Protein AF-A0A1E3QNK8-F1 (afdb_monomer)

Nearest PDB structures (foldseek):
  2omu-assembly1_A  TM=6.825E-01  e=1.154E-07  Listeria monocytogenes EGD-e
  6mky-assembly1_A  TM=7.540E-01  e=2.373E-06  Homo sapiens
  6obn-assembly2_D  TM=7.523E-01  e=6.312E-06  Homo sapiens
  6hkw-assembly5_E  TM=6.458E-01  e=6.598E-06  Homo sapiens
  2wqu-assembly1_A  TM=4.444E-01  e=2.356E-02  Listeria monocytogenes EGD-e

Mean predicted aligned error: 13.25 Å

Sequence (771 aa):
MDSNAIFLTWDTLPLEIVDMIFSHLLLPLVGVLMKSENFTLAFVARRRYYSNIELNFCDSLGSSVHRMDDNSLHMEPSEFEALASSDLLDQLRIEKLSIYVQKEIKDYRFPHEEALNKISSIVTDVSLTFAIYGYNSMFDWACLPSSPLVQRCIQEISVQCGPIDPNIPPLPNLRKLDIKGDYSYTTNIDTLPVRFPLNLQEFVLRDSHGLLSVFANLPSTLQRFEIVKARYFSIDDFIKLKLPNLKYLLLREILSMTEINELFDLPSLLENLELWWIDPYWELDQPWELDFDSFERRQLPLALQKLSITNCPLNKFRVDIFPDCFKELIINTTELTSSEIRMLEFPPSLVSLLVAHAYLSSLDFVNSLPGSLKSLNLSKNDFGFLKETDEDADTARSYQINFPESLQKLNLEENGGLFTLYSLENFIFPLSLTDLNLSGTNFRSIKKLNLPLLQILNLLSNNLISVEELDIPPSLTYLNLSRNKLQKFSKTLPDSVEFMSLEHNQLSELMDFHIPVNCTELTLSHNPLHRIQFTNADNPGLKLQDLNLDKISVTTLSDISPLPQYLTRLTISGPGVSSLSGIQLPVGLNHLKATYSKITSLENVEFPPHLETLDLQYNQISSLANVHFPKNLLSLELDDNRITSIDAIQLPLKLKLLNLRKNAISAINELQLPDSLERLYLNNQEHEHLLNLLAGLTKLPSKLHILDLCHNGLSEQAIQHLDFPASLKRLHVHNNKFENYRKWWIETELTCPWISYFESHMCRSHYDRYH

Radius of gyration: 33.25 Å; Cα contacts (8 Å, |Δi|>4): 1944; chains: 1; bounding box: 74×73×79 Å

InterPro domains:
  IPR001611 Leucine-rich repeat [PF00560] (475-497)
  IPR001611 Leucine-rich repeat [PS51450] (610-631)
  IPR001611 Leucine-rich repeat [PS51450] (632-653)
  IPR032675 Leucine-rich repeat domain superfamily [G3DSA:3.80.10.10] (149-389)
  IPR032675 Leucine-rich repeat domain superfamily [G3DSA:3.80.10.10] (390-561)
  IPR032675 Leucine-rich repeat domain superfamily [G3DSA:3.80.10.10] (564-752)
  IPR050333 Small Leucine-Rich Proteoglycans [PTHR45712] (430-687)

Structure (mmCIF, N/CA/C/O backbone):
data_AF-A0A1E3QNK8-F1
#
_entry.id   AF-A0A1E3QNK8-F1
#
loop_
_atom_site.group_PDB
_atom_site.id
_atom_site.type_symbol
_atom_site.label_atom_id
_atom_site.label_alt_id
_atom_site.label_comp_id
_atom_site.label_asym_id
_atom_site.label_entity_id
_atom_site.label_seq_id
_atom_site.pdbx_PDB_ins_code
_atom_site.Cartn_x
_atom_site.Cartn_y
_atom_site.Cartn_z
_atom_site.occupancy
_atom_site.B_iso_or_equiv
_atom_site.auth_seq_id
_atom_site.auth_comp_id
_atom_site.auth_asym_id
_atom_site.auth_atom_id
_atom_site.pdbx_PDB_model_num
ATOM 1 N N . MET A 1 1 ? -25.341 -25.778 -31.516 1.00 38.66 1 MET A N 1
ATOM 2 C CA . MET A 1 1 ? -26.336 -26.140 -30.493 1.00 38.66 1 MET A CA 1
ATOM 3 C C . MET A 1 1 ? -25.565 -26.572 -29.264 1.00 38.66 1 MET A C 1
ATOM 5 O O . MET A 1 1 ? -25.165 -27.722 -29.202 1.00 38.66 1 MET A O 1
ATOM 9 N N . ASP A 1 2 ? -25.325 -25.631 -28.354 1.00 28.08 2 ASP A N 1
ATOM 10 C CA . ASP A 1 2 ? -25.236 -25.913 -26.922 1.00 28.08 2 ASP A CA 1
ATOM 11 C C . ASP A 1 2 ? -26.479 -25.256 -26.322 1.00 28.08 2 ASP A C 1
ATOM 13 O O . ASP A 1 2 ? -26.609 -24.034 -26.250 1.00 28.08 2 ASP A O 1
ATOM 17 N N . SER A 1 3 ? -27.484 -26.082 -26.062 1.00 38.06 3 SER A N 1
ATOM 18 C CA . SER A 1 3 ? -28.796 -25.691 -25.566 1.00 38.06 3 SER A CA 1
ATOM 19 C C . SER A 1 3 ? -28.766 -25.703 -24.043 1.00 38.06 3 SER A C 1
ATOM 21 O O . SER A 1 3 ? -29.151 -26.705 -23.452 1.00 38.06 3 SER A O 1
ATOM 23 N N . ASN A 1 4 ? -28.235 -24.636 -23.437 1.00 37.94 4 ASN A N 1
ATOM 24 C CA . ASN A 1 4 ? -28.520 -24.223 -22.049 1.00 37.94 4 ASN A CA 1
ATOM 25 C C . ASN A 1 4 ? -27.957 -22.836 -21.672 1.00 37.94 4 ASN A C 1
ATOM 27 O O . ASN A 1 4 ? -27.926 -22.482 -20.496 1.00 37.94 4 ASN A O 1
ATOM 31 N N . ALA A 1 5 ? -27.569 -21.999 -22.639 1.00 34.22 5 ALA A N 1
ATOM 32 C CA . ALA A 1 5 ? -27.451 -20.570 -22.374 1.00 34.22 5 ALA A CA 1
ATOM 33 C C . ALA A 1 5 ? -28.867 -19.978 -22.376 1.00 34.22 5 ALA A C 1
ATOM 35 O O . ALA A 1 5 ? -29.436 -19.712 -23.436 1.00 34.22 5 ALA A O 1
ATOM 36 N N . ILE A 1 6 ? -29.464 -19.810 -21.194 1.00 34.41 6 ILE A N 1
ATOM 37 C CA . ILE A 1 6 ? -30.585 -18.881 -21.042 1.00 34.41 6 ILE A CA 1
ATOM 38 C C . ILE A 1 6 ? -30.008 -17.517 -21.425 1.00 34.41 6 ILE A C 1
ATOM 40 O O . ILE A 1 6 ? -29.250 -16.926 -20.658 1.00 34.41 6 ILE A O 1
ATOM 44 N N . PHE A 1 7 ? -30.306 -17.040 -22.634 1.00 39.38 7 PHE A N 1
ATOM 45 C CA . PHE A 1 7 ? -30.129 -15.634 -22.967 1.00 39.38 7 PHE A CA 1
ATOM 46 C C . PHE A 1 7 ? -31.092 -14.869 -22.062 1.00 39.38 7 PHE A C 1
ATOM 48 O O . PHE A 1 7 ? -32.261 -14.693 -22.397 1.00 39.38 7 PHE A O 1
ATOM 55 N N . LEU A 1 8 ? -30.620 -14.481 -20.877 1.00 45.28 8 LEU A N 1
ATOM 56 C CA . LEU A 1 8 ? -31.274 -13.477 -20.052 1.00 45.28 8 LEU A CA 1
ATOM 57 C C . LEU A 1 8 ? -31.217 -12.180 -20.856 1.00 45.28 8 LEU A C 1
ATOM 59 O O . LEU A 1 8 ? -30.253 -11.423 -20.795 1.00 45.28 8 LEU A O 1
ATOM 63 N N . THR A 1 9 ? -32.225 -11.959 -21.692 1.00 57.12 9 THR A N 1
ATOM 64 C CA . THR A 1 9 ? -32.463 -10.644 -22.272 1.00 57.12 9 THR A CA 1
ATOM 65 C C . THR A 1 9 ? -32.753 -9.708 -21.106 1.00 57.12 9 THR A C 1
ATOM 67 O O . THR A 1 9 ? -33.570 -10.053 -20.254 1.00 57.12 9 THR A O 1
ATOM 70 N N . TRP A 1 10 ? -32.095 -8.551 -21.039 1.00 61.41 10 TRP A N 1
ATOM 71 C CA . TRP A 1 10 ? -32.248 -7.573 -19.950 1.00 61.41 10 TRP A CA 1
ATOM 72 C C . TRP A 1 10 ? -33.714 -7.236 -19.622 1.00 61.41 10 TRP A C 1
ATOM 74 O O . TRP A 1 10 ? -34.034 -6.971 -18.471 1.00 61.41 10 TRP A O 1
ATOM 84 N N . ASP A 1 11 ? -34.613 -7.370 -20.600 1.00 62.53 11 ASP A N 1
ATOM 85 C CA . ASP A 1 11 ? -36.068 -7.199 -20.461 1.00 62.53 11 ASP A CA 1
ATOM 86 C C . ASP A 1 11 ? -36.773 -8.273 -19.608 1.00 62.53 11 ASP A C 1
ATOM 88 O O . ASP A 1 11 ? -37.956 -8.146 -19.306 1.00 62.53 11 ASP A O 1
ATOM 92 N N . THR A 1 12 ? -36.075 -9.350 -19.238 1.00 68.25 12 THR A N 1
ATOM 93 C CA . THR A 1 12 ? -36.604 -10.449 -18.405 1.00 68.25 12 THR A CA 1
ATOM 94 C C . THR A 1 12 ? -36.159 -10.369 -16.946 1.00 68.25 12 THR A C 1
ATOM 96 O O . THR A 1 12 ? -36.681 -11.109 -16.112 1.00 68.25 12 THR A O 1
ATOM 99 N N . LEU A 1 13 ? -35.215 -9.478 -16.623 1.00 74.50 13 LEU A N 1
ATOM 100 C CA . LEU A 1 13 ? -34.742 -9.268 -15.259 1.00 74.50 13 LEU A CA 1
ATOM 101 C C . LEU A 1 13 ? -35.636 -8.243 -14.536 1.00 74.50 13 LEU A C 1
ATOM 103 O O . LEU A 1 13 ? -35.964 -7.208 -15.118 1.00 74.50 13 LEU A O 1
ATOM 107 N N . PRO A 1 14 ? -36.009 -8.482 -13.264 1.00 82.06 14 PRO A N 1
ATOM 108 C CA . PRO A 1 14 ? -36.630 -7.464 -12.423 1.00 82.06 14 PRO A CA 1
ATOM 109 C C . PRO A 1 14 ? -35.771 -6.198 -12.348 1.00 82.06 14 PRO A C 1
ATOM 111 O O . PRO A 1 14 ? -34.542 -6.283 -12.271 1.00 82.06 14 PRO A O 1
ATOM 114 N N . LEU A 1 15 ? -36.421 -5.031 -12.314 1.00 78.25 15 LEU A N 1
ATOM 115 C CA . LEU A 1 15 ? -35.745 -3.729 -12.286 1.00 78.25 15 LEU A CA 1
ATOM 116 C C . LEU A 1 15 ? -34.765 -3.611 -11.107 1.00 78.25 15 LEU A C 1
ATOM 118 O O . LEU A 1 15 ? -33.695 -3.039 -11.275 1.00 78.25 15 LEU A O 1
ATOM 122 N N . GLU A 1 16 ? -35.073 -4.224 -9.958 1.00 79.88 16 GLU A N 1
ATOM 123 C CA . GLU A 1 16 ? -34.180 -4.224 -8.790 1.00 79.88 16 GLU A CA 1
ATOM 124 C C . GLU A 1 16 ? -32.847 -4.941 -9.060 1.00 79.88 16 GLU A C 1
ATOM 126 O O . GLU A 1 16 ? -31.801 -4.509 -8.579 1.00 79.88 16 GLU A O 1
ATOM 131 N N . ILE A 1 17 ? -32.859 -6.019 -9.856 1.00 80.75 17 ILE A N 1
ATOM 132 C CA . ILE A 1 17 ? -31.638 -6.755 -10.218 1.00 80.75 17 ILE A CA 1
ATOM 133 C C . ILE A 1 17 ? -30.801 -5.928 -11.195 1.00 80.75 17 ILE A C 1
ATOM 135 O O . ILE A 1 17 ? -29.577 -5.885 -11.075 1.00 80.75 17 ILE A O 1
ATOM 139 N N . VAL A 1 18 ? -31.449 -5.242 -12.141 1.00 81.25 18 VAL A N 1
ATOM 140 C CA . VAL A 1 18 ? -30.761 -4.361 -13.094 1.00 81.25 18 VAL A CA 1
ATOM 141 C C . VAL A 1 18 ? -30.141 -3.163 -12.363 1.00 81.25 18 VAL A C 1
ATOM 143 O O . VAL A 1 18 ? -28.961 -2.889 -12.568 1.00 81.25 18 VAL A O 1
ATOM 146 N N . ASP A 1 19 ? -30.875 -2.516 -11.452 1.00 80.31 19 ASP A N 1
ATOM 147 C CA . ASP A 1 19 ? -30.361 -1.427 -10.606 1.00 80.31 19 ASP A CA 1
ATOM 148 C C . ASP A 1 19 ? -29.150 -1.896 -9.767 1.00 80.31 19 ASP A C 1
ATOM 150 O O . ASP A 1 19 ? -28.126 -1.210 -9.714 1.00 80.31 19 ASP A O 1
ATOM 154 N N . MET A 1 20 ? -29.210 -3.101 -9.181 1.00 81.56 20 MET A N 1
ATOM 155 C CA . MET A 1 20 ? -28.094 -3.683 -8.422 1.00 81.56 20 MET A CA 1
ATOM 156 C C . MET A 1 20 ? -26.849 -3.901 -9.295 1.00 81.56 20 MET A C 1
ATOM 158 O O . MET A 1 20 ? -25.750 -3.534 -8.882 1.00 81.56 20 MET A O 1
ATOM 162 N N . ILE A 1 21 ? -27.002 -4.433 -10.513 1.00 83.31 21 ILE A N 1
ATOM 163 C CA . ILE A 1 21 ? -25.878 -4.619 -11.446 1.00 83.31 21 ILE A CA 1
ATOM 164 C C . ILE A 1 21 ? -25.233 -3.268 -11.777 1.00 83.31 21 ILE A C 1
ATOM 166 O O . ILE A 1 21 ? -24.016 -3.128 -11.676 1.00 83.31 21 ILE A O 1
ATOM 170 N N . PHE A 1 22 ? -26.038 -2.258 -12.119 1.00 82.69 22 PHE A N 1
ATOM 171 C CA . PHE A 1 22 ? -25.545 -0.921 -12.458 1.00 82.69 22 PHE A CA 1
ATOM 172 C C . PHE A 1 22 ? -24.879 -0.206 -11.277 1.00 82.69 22 PHE A C 1
ATOM 174 O O . PHE A 1 22 ? -23.957 0.580 -11.494 1.00 82.69 22 PHE A O 1
ATOM 181 N N . SER A 1 23 ? -25.277 -0.502 -10.036 1.00 79.06 23 SER A N 1
ATOM 182 C CA . SER A 1 23 ? -24.622 0.051 -8.844 1.00 79.06 23 SER A CA 1
ATOM 183 C C . SER A 1 23 ? -23.157 -0.390 -8.688 1.00 79.06 23 SER A C 1
ATOM 185 O O . SER A 1 23 ? -22.400 0.268 -7.982 1.00 79.06 23 SER A O 1
ATOM 187 N N . HIS A 1 24 ? -22.747 -1.483 -9.343 1.00 81.62 24 HIS A N 1
ATOM 188 C CA . HIS A 1 24 ? -21.382 -2.025 -9.299 1.00 81.62 24 HIS A CA 1
ATOM 189 C C . HIS A 1 24 ? -20.571 -1.737 -10.576 1.00 81.62 24 HIS A C 1
ATOM 191 O O . HIS A 1 24 ? -19.400 -2.107 -10.656 1.00 81.62 24 HIS A O 1
ATOM 197 N N . LEU A 1 25 ? -21.170 -1.093 -11.586 1.00 82.56 25 LEU A N 1
ATOM 198 C CA . LEU A 1 25 ? -20.467 -0.678 -12.800 1.00 82.56 25 LEU A CA 1
ATOM 199 C C . LEU A 1 25 ? -19.817 0.695 -12.605 1.00 82.56 25 LEU A C 1
ATOM 201 O O . LEU A 1 25 ? -20.421 1.609 -12.042 1.00 82.56 25 LEU A O 1
ATOM 205 N N . LEU A 1 26 ? -18.610 0.856 -13.151 1.00 80.88 26 LEU A N 1
ATOM 206 C CA . LEU A 1 26 ? -17.935 2.151 -13.219 1.00 80.88 26 LEU A CA 1
ATOM 207 C C . LEU A 1 26 ? -18.746 3.124 -14.086 1.00 80.88 26 LEU A C 1
ATOM 209 O O . LEU A 1 26 ? -19.231 2.754 -15.163 1.00 80.88 26 LEU A O 1
ATOM 213 N N . LEU A 1 27 ? -18.845 4.383 -13.652 1.00 80.12 27 LEU A N 1
ATOM 214 C CA . LEU A 1 27 ? -19.625 5.423 -14.329 1.00 80.12 27 LEU A CA 1
ATOM 215 C C . LEU A 1 27 ? -19.279 5.606 -15.828 1.00 80.12 27 LEU A C 1
ATOM 217 O O . LEU A 1 27 ? -20.207 5.771 -16.627 1.00 80.12 27 LEU A O 1
ATOM 221 N N . PRO A 1 28 ? -18.009 5.454 -16.276 1.00 81.12 28 PRO A N 1
ATOM 222 C CA . PRO A 1 28 ? -17.669 5.441 -17.700 1.00 81.12 28 PRO A CA 1
ATOM 223 C C . PRO A 1 28 ? -18.380 4.370 -18.523 1.00 81.12 28 PRO A C 1
ATOM 225 O O . PRO A 1 28 ? -18.840 4.644 -19.634 1.00 81.12 28 PRO A O 1
ATOM 228 N N . LEU A 1 29 ? -18.514 3.160 -17.979 1.00 81.31 29 LEU A N 1
ATOM 229 C CA . LEU A 1 29 ? -19.211 2.068 -18.651 1.00 81.31 29 LEU A CA 1
ATOM 230 C C . LEU A 1 29 ? -20.722 2.323 -18.677 1.00 81.31 29 LEU A C 1
ATOM 232 O O . LEU A 1 29 ? -21.366 2.109 -19.705 1.00 81.31 29 LEU A O 1
ATOM 236 N N . VAL A 1 30 ? -21.276 2.862 -17.587 1.00 83.12 30 VAL A N 1
ATOM 237 C CA . VAL A 1 30 ? -22.681 3.293 -17.516 1.00 83.12 30 VAL A CA 1
ATOM 238 C C . VAL A 1 30 ? -22.991 4.338 -18.596 1.00 83.12 30 VAL A C 1
ATOM 240 O O . VAL A 1 30 ? -24.018 4.238 -19.269 1.00 83.12 30 VAL A O 1
ATOM 243 N N . GLY A 1 31 ? -22.076 5.282 -18.843 1.00 81.75 31 GLY A N 1
ATOM 244 C CA . GLY A 1 31 ? -22.224 6.303 -19.884 1.00 81.75 31 GLY A CA 1
ATOM 245 C C . GLY A 1 31 ? -22.345 5.744 -21.307 1.00 81.75 31 GLY A C 1
ATOM 246 O O . GLY A 1 31 ? -23.097 6.281 -22.123 1.00 81.75 31 GLY A O 1
ATOM 247 N N . VAL A 1 32 ? -21.665 4.632 -21.608 1.00 83.00 32 VAL A N 1
ATOM 248 C CA . VAL A 1 32 ? -21.821 3.916 -22.889 1.00 83.00 32 VAL A CA 1
ATOM 249 C C . VAL A 1 32 ? -23.199 3.259 -22.968 1.00 83.00 32 VAL A C 1
ATOM 251 O O . VAL A 1 32 ? -23.886 3.362 -23.986 1.00 83.00 32 VAL A O 1
ATOM 254 N N . LEU A 1 33 ? -23.629 2.628 -21.875 1.00 83.56 33 LEU A N 1
ATOM 255 C CA . LEU A 1 33 ? -24.891 1.893 -21.786 1.00 83.56 33 LEU A CA 1
ATOM 256 C C . LEU A 1 33 ? -26.132 2.799 -21.867 1.00 83.56 33 LEU A C 1
ATOM 258 O O . LEU A 1 33 ? -27.180 2.348 -22.327 1.00 83.56 33 LEU A O 1
ATOM 262 N N . MET A 1 34 ? -26.017 4.090 -21.539 1.00 80.56 34 MET A N 1
ATOM 263 C CA . MET A 1 34 ? -27.092 5.076 -21.752 1.00 80.56 34 MET A CA 1
ATOM 264 C C . MET A 1 34 ? -27.551 5.199 -23.211 1.00 80.56 34 MET A C 1
ATOM 266 O O . MET A 1 34 ? -28.680 5.628 -23.470 1.00 80.56 34 MET A O 1
ATOM 270 N N . LYS A 1 35 ? -26.671 4.865 -24.163 1.00 81.62 35 LYS A N 1
ATOM 271 C CA . LYS A 1 35 ? -26.938 4.917 -25.608 1.00 81.62 35 LYS A CA 1
ATOM 272 C C . LYS A 1 35 ? -27.494 3.598 -26.156 1.00 81.62 35 LYS A C 1
ATOM 274 O O . LYS A 1 35 ? -27.597 3.447 -27.369 1.00 81.62 35 LYS A O 1
ATOM 279 N N . SER A 1 36 ? -27.817 2.646 -25.281 1.00 82.25 36 SER A N 1
ATOM 280 C CA . SER A 1 36 ? -28.402 1.364 -25.669 1.00 82.25 36 SER A CA 1
ATOM 281 C C . SER A 1 36 ? -29.766 1.537 -26.340 1.00 82.25 36 SER A C 1
ATOM 283 O O . SER A 1 36 ? -30.561 2.393 -25.952 1.00 82.25 36 SER A O 1
ATOM 285 N N . GLU A 1 37 ? -30.058 0.674 -27.312 1.00 82.19 37 GLU A N 1
ATOM 286 C CA . GLU A 1 37 ? -31.383 0.564 -27.936 1.00 82.19 37 GLU A CA 1
ATOM 287 C C . GLU A 1 37 ? -32.411 -0.102 -27.002 1.00 82.19 37 GLU A C 1
ATOM 289 O O . GLU A 1 37 ? -33.618 0.033 -27.203 1.00 82.19 37 GLU A O 1
ATOM 294 N N . ASN A 1 38 ? -31.953 -0.800 -25.954 1.00 83.44 38 ASN A N 1
ATOM 295 C CA . ASN A 1 38 ? -32.830 -1.376 -24.941 1.00 83.44 38 ASN A CA 1
ATOM 296 C C . ASN A 1 38 ? -33.316 -0.282 -23.976 1.00 83.44 38 ASN A C 1
ATOM 298 O O . ASN A 1 38 ? -32.519 0.307 -23.243 1.00 83.44 38 ASN A O 1
ATOM 302 N N . PHE A 1 39 ? -34.632 -0.046 -23.954 1.00 81.50 39 PHE A N 1
ATOM 303 C CA . PHE A 1 39 ? -35.253 1.019 -23.164 1.00 81.50 39 PHE A CA 1
ATOM 304 C C . PHE A 1 39 ? -34.997 0.878 -21.658 1.00 81.50 39 PHE A C 1
ATOM 306 O O . PHE A 1 39 ? -34.586 1.847 -21.024 1.00 81.50 39 PHE A O 1
ATOM 313 N N . THR A 1 40 ? -35.198 -0.316 -21.095 1.00 80.06 40 THR A N 1
ATOM 314 C CA . THR A 1 40 ? -35.004 -0.597 -19.662 1.00 80.06 40 THR A CA 1
ATOM 315 C C . THR A 1 40 ? -33.559 -0.330 -19.251 1.00 80.06 40 THR A C 1
ATOM 317 O O . THR A 1 40 ? -33.297 0.334 -18.250 1.00 80.06 40 THR A O 1
ATOM 320 N N . LEU A 1 41 ? -32.613 -0.788 -20.071 1.00 82.81 41 LEU A N 1
ATOM 321 C CA . LEU A 1 41 ? -31.186 -0.640 -19.822 1.00 82.81 41 LEU A CA 1
ATOM 322 C C . LEU A 1 41 ? -30.729 0.815 -19.953 1.00 82.81 41 LEU A C 1
ATOM 324 O O . LEU A 1 41 ? -30.018 1.314 -19.085 1.00 82.81 41 LEU A O 1
ATOM 328 N N . ALA A 1 42 ? -31.172 1.517 -20.997 1.00 82.62 42 ALA A N 1
ATOM 329 C CA . ALA A 1 42 ? -30.878 2.933 -21.179 1.00 82.62 42 ALA A CA 1
ATOM 330 C C . ALA A 1 42 ? -31.491 3.792 -20.059 1.00 82.62 42 ALA A C 1
ATOM 332 O O . ALA A 1 42 ? -30.870 4.755 -19.614 1.00 82.62 42 ALA A O 1
ATOM 333 N N . PHE A 1 43 ? -32.685 3.438 -19.575 1.00 83.94 43 PHE A N 1
ATOM 334 C CA . PHE A 1 43 ? -33.357 4.119 -18.468 1.00 83.94 43 PHE A CA 1
ATOM 335 C C . PHE A 1 43 ? -32.599 3.964 -17.141 1.00 83.94 43 PHE A C 1
ATOM 337 O O . PHE A 1 43 ? -32.280 4.969 -16.503 1.00 83.94 43 PHE A O 1
ATOM 344 N N . VAL A 1 44 ? -32.245 2.733 -16.749 1.00 84.69 44 VAL A N 1
ATOM 345 C CA . VAL A 1 44 ? -31.455 2.475 -15.529 1.00 84.69 44 VAL A CA 1
ATOM 346 C C . VAL A 1 44 ? -30.069 3.113 -15.627 1.00 84.69 44 VAL A C 1
ATOM 348 O O . VAL A 1 44 ? -29.620 3.769 -14.686 1.00 84.69 44 VAL A O 1
ATOM 351 N N . ALA A 1 45 ? -29.426 3.011 -16.795 1.00 85.56 45 ALA A N 1
ATOM 352 C CA . ALA A 1 45 ? -28.144 3.655 -17.047 1.00 85.56 45 ALA A CA 1
ATOM 353 C C . ALA A 1 45 ? -28.219 5.173 -16.836 1.00 85.56 45 ALA A C 1
ATOM 355 O O . ALA A 1 45 ? -27.363 5.721 -16.153 1.00 85.56 45 ALA A O 1
ATOM 356 N N . ARG A 1 46 ? -29.253 5.855 -17.352 1.00 87.19 46 ARG A N 1
ATOM 357 C CA . ARG A 1 46 ? -29.440 7.305 -17.145 1.00 87.19 46 ARG A CA 1
ATOM 358 C C . ARG A 1 46 ? -29.635 7.655 -15.674 1.00 87.19 46 ARG A C 1
ATOM 360 O O . ARG A 1 46 ? -28.997 8.588 -15.196 1.00 87.19 46 ARG A O 1
ATOM 367 N N . ARG A 1 47 ? -30.463 6.899 -14.943 1.00 85.25 47 ARG A N 1
ATOM 368 C CA . ARG A 1 47 ? -30.675 7.122 -13.501 1.00 85.25 47 ARG A CA 1
ATOM 369 C C . ARG A 1 47 ? -29.372 7.017 -12.714 1.00 85.25 47 ARG A C 1
ATOM 371 O O . ARG A 1 47 ? -29.116 7.868 -11.873 1.00 85.25 47 ARG A O 1
ATOM 378 N N . ARG A 1 48 ? -28.538 6.016 -13.013 1.00 85.81 48 ARG A N 1
ATOM 379 C CA . ARG A 1 48 ? -27.227 5.843 -12.370 1.00 85.81 48 ARG A CA 1
ATOM 380 C C . ARG A 1 48 ? -26.201 6.883 -12.823 1.00 85.81 48 ARG A C 1
ATOM 382 O O . ARG A 1 48 ? -25.384 7.310 -12.016 1.00 85.81 48 ARG A O 1
ATOM 389 N N . TYR A 1 49 ? -26.222 7.272 -14.094 1.00 86.44 49 TYR A N 1
ATOM 390 C CA . TYR A 1 49 ? -25.268 8.223 -14.662 1.00 86.44 49 TYR A CA 1
ATOM 391 C C . TYR A 1 49 ? -25.422 9.626 -14.068 1.00 86.44 49 TYR A C 1
ATOM 393 O O . TYR A 1 49 ? -24.433 10.267 -13.733 1.00 86.44 49 TYR A O 1
ATOM 401 N N . TYR A 1 50 ? -26.667 10.076 -13.893 1.00 87.44 50 TYR A N 1
ATOM 402 C CA . TYR A 1 50 ? -26.999 11.384 -13.322 1.00 87.44 50 TYR A CA 1
ATOM 403 C C . TYR A 1 50 ? -27.288 11.334 -11.811 1.00 87.44 50 TYR A C 1
ATOM 405 O O . TYR A 1 50 ? -27.823 12.299 -11.269 1.00 87.44 50 TYR A O 1
ATOM 413 N N . SER A 1 51 ? -26.974 10.229 -11.120 1.00 86.88 51 SER A N 1
ATOM 414 C CA . SER A 1 51 ? -27.288 10.090 -9.690 1.00 86.88 51 SER A CA 1
ATOM 415 C C . SER A 1 51 ? -26.482 11.063 -8.829 1.00 86.88 51 SER A C 1
ATOM 417 O O . SER A 1 51 ? -27.030 11.639 -7.897 1.00 86.88 51 SER A O 1
ATOM 419 N N . ASN A 1 52 ? -25.211 11.289 -9.166 1.00 88.06 52 ASN A N 1
ATOM 420 C CA . ASN A 1 52 ? -24.321 12.201 -8.454 1.00 88.06 52 ASN A CA 1
ATOM 421 C C . ASN A 1 52 ? -23.729 13.205 -9.440 1.00 88.06 52 ASN A C 1
ATOM 423 O O . ASN A 1 52 ? -22.977 12.816 -10.335 1.00 88.06 52 ASN A O 1
ATOM 427 N N . ILE A 1 53 ? -24.069 14.480 -9.278 1.00 88.81 53 ILE A N 1
ATOM 428 C CA . ILE A 1 53 ? -23.614 15.559 -10.160 1.00 88.81 53 ILE A CA 1
ATOM 429 C C . ILE A 1 53 ? -22.747 16.528 -9.360 1.00 88.81 53 ILE A C 1
ATOM 431 O O . ILE A 1 53 ? -23.130 16.956 -8.272 1.00 88.81 53 ILE A O 1
ATOM 435 N N . GLU A 1 54 ? -21.604 16.896 -9.928 1.00 87.88 54 GLU A N 1
ATOM 436 C CA . GLU A 1 54 ? -20.698 17.917 -9.412 1.00 87.88 54 GLU A CA 1
ATOM 437 C C . GLU A 1 54 ? -20.671 19.122 -10.354 1.00 87.88 54 GLU A C 1
ATOM 439 O O . GLU A 1 54 ? -20.400 18.993 -11.547 1.00 87.88 54 GLU A O 1
ATOM 444 N N . LEU A 1 55 ? -20.969 20.304 -9.815 1.00 86.88 55 LEU A N 1
ATOM 445 C CA . LEU A 1 55 ? -20.909 21.580 -10.525 1.00 86.88 55 LEU A CA 1
ATOM 446 C C . LEU A 1 55 ? -19.790 22.431 -9.947 1.00 86.88 55 LEU A C 1
ATOM 448 O O . LEU A 1 55 ? -19.707 22.593 -8.729 1.00 86.88 55 LEU A O 1
ATOM 452 N N . ASN A 1 56 ? -18.972 23.026 -10.811 1.00 83.06 56 ASN A N 1
ATOM 453 C CA . ASN A 1 56 ? -17.863 23.867 -10.387 1.00 83.06 56 ASN A CA 1
ATOM 454 C C . ASN A 1 56 ? -17.952 25.282 -10.984 1.00 83.06 56 ASN A C 1
ATOM 456 O O . ASN A 1 56 ? -18.023 25.463 -12.197 1.00 83.06 56 ASN A O 1
ATOM 460 N N . PHE A 1 57 ? -17.928 26.290 -10.114 1.00 77.25 57 PHE A N 1
ATOM 461 C CA . PHE A 1 57 ? -17.972 27.708 -10.443 1.00 77.25 57 PHE A CA 1
ATOM 462 C C . PHE A 1 57 ? -16.642 28.396 -10.077 1.00 77.25 57 PHE A C 1
ATOM 464 O O . PHE A 1 57 ? -16.549 29.019 -9.021 1.00 77.25 57 PHE A O 1
ATOM 471 N N . CYS A 1 58 ? -15.629 28.330 -10.953 1.00 70.12 58 CYS A N 1
ATOM 472 C CA . CYS A 1 58 ? -14.305 28.964 -10.770 1.00 70.12 58 CYS A CA 1
ATOM 473 C C . CYS A 1 58 ? -14.098 30.218 -11.645 1.00 70.12 58 CYS A C 1
ATOM 475 O O . CYS A 1 58 ? -14.602 30.283 -12.766 1.00 70.12 58 CYS A O 1
ATOM 477 N N . ASP A 1 59 ? -13.289 31.179 -11.177 1.00 58.91 59 ASP A N 1
ATOM 478 C CA . ASP A 1 59 ? -12.877 32.369 -11.956 1.00 58.91 59 ASP A CA 1
ATOM 479 C C . ASP A 1 59 ? -11.672 32.136 -12.896 1.00 58.91 59 ASP A C 1
ATOM 481 O O . ASP A 1 59 ? -11.413 32.941 -13.796 1.00 58.91 59 ASP A O 1
ATOM 485 N N . SER A 1 60 ? -10.922 31.040 -12.743 1.00 52.47 60 SER A N 1
ATOM 486 C CA . SER A 1 60 ? -9.801 30.740 -13.638 1.00 52.47 60 SER A CA 1
ATOM 487 C C . SER A 1 60 ? -10.305 30.274 -15.007 1.00 52.47 60 SER A C 1
ATOM 489 O O . SER A 1 60 ? -10.813 29.162 -15.148 1.00 52.47 60 SER A O 1
ATOM 491 N N . LEU A 1 61 ? -10.105 31.112 -16.030 1.00 47.75 61 LEU A N 1
ATOM 492 C CA . LEU A 1 61 ? -10.170 30.761 -17.454 1.00 47.75 61 LEU A CA 1
ATOM 493 C C . LEU A 1 61 ? -9.138 29.663 -17.762 1.00 47.75 61 LEU A C 1
ATOM 495 O O . LEU A 1 61 ? -8.023 29.927 -18.205 1.00 47.75 61 LEU A O 1
ATOM 499 N N . GLY A 1 62 ? -9.505 28.420 -17.474 1.00 44.50 62 GLY A N 1
ATOM 500 C CA . GLY A 1 62 ? -8.657 27.256 -17.666 1.00 44.50 62 GLY A CA 1
ATOM 501 C C . GLY A 1 62 ? -9.210 26.043 -16.932 1.00 44.50 62 GLY A C 1
ATOM 502 O O . GLY A 1 62 ? -8.932 25.853 -15.755 1.00 44.50 62 GLY A O 1
ATOM 503 N N . SER A 1 63 ? -9.928 25.197 -17.669 1.00 42.72 63 SER A N 1
ATOM 504 C CA . SER A 1 63 ? -10.380 23.850 -17.292 1.00 42.72 63 SER A CA 1
ATOM 505 C C . SER A 1 63 ? -11.557 23.725 -16.321 1.00 42.72 63 SER A C 1
ATOM 507 O O . SER A 1 63 ? -11.464 23.073 -15.289 1.00 42.72 63 SER A O 1
ATOM 509 N N . SER A 1 64 ? -12.722 24.209 -16.729 1.00 46.81 64 SER A N 1
ATOM 510 C CA . SER A 1 64 ? -13.914 23.395 -16.530 1.00 46.81 64 SER A CA 1
ATOM 511 C C . SER A 1 64 ? -13.969 22.458 -17.757 1.00 46.81 64 SER A C 1
ATOM 513 O O . SER A 1 64 ? -14.160 22.862 -18.906 1.00 46.81 64 SER A O 1
ATOM 515 N N . VAL A 1 65 ? -13.470 21.235 -17.561 1.00 47.53 65 VAL A N 1
ATOM 516 C CA . VAL A 1 65 ? -13.480 20.173 -18.574 1.00 47.53 65 VAL A CA 1
ATOM 517 C C . VAL A 1 65 ? -14.438 19.133 -18.048 1.00 47.53 65 VAL A C 1
ATOM 519 O O . VAL A 1 65 ? -14.262 18.693 -16.912 1.00 47.53 65 VAL A O 1
ATOM 522 N N . HIS A 1 66 ? -15.366 18.690 -18.894 1.00 50.12 66 HIS A N 1
ATOM 523 C CA . HIS A 1 66 ? -16.082 17.430 -18.718 1.00 50.12 66 HIS A CA 1
ATOM 524 C C . HIS A 1 66 ? -15.165 16.357 -18.172 1.00 50.12 66 HIS A C 1
ATOM 526 O O . HIS A 1 66 ? -14.301 15.824 -18.880 1.00 50.12 66 HIS A O 1
ATOM 532 N N . ARG A 1 67 ? -15.352 16.038 -16.902 1.00 58.25 67 ARG A N 1
ATOM 533 C CA . ARG A 1 67 ? -14.602 14.986 -16.252 1.00 58.25 67 ARG A CA 1
ATOM 534 C C . ARG A 1 67 ? -15.595 14.099 -15.542 1.00 58.25 67 ARG A C 1
ATOM 536 O O . ARG A 1 67 ? -16.594 14.533 -14.990 1.00 58.25 67 ARG A O 1
ATOM 543 N N . MET A 1 68 ? -15.345 12.816 -15.627 1.00 59.38 68 MET A N 1
ATOM 544 C CA . MET A 1 68 ? -16.154 11.820 -14.965 1.00 59.38 68 MET A CA 1
ATOM 545 C C . MET A 1 68 ? -15.173 10.961 -14.202 1.00 59.38 68 MET A C 1
ATOM 547 O O . MET A 1 68 ? -14.191 10.490 -14.785 1.00 59.38 68 MET A O 1
ATOM 551 N N . ASP A 1 69 ? -15.408 10.833 -12.907 1.00 69.75 69 ASP A N 1
ATOM 552 C CA . ASP A 1 69 ? -14.749 9.827 -12.093 1.00 69.75 69 ASP A CA 1
ATOM 553 C C . ASP A 1 69 ? -15.711 8.654 -11.865 1.00 69.75 69 ASP A C 1
ATOM 555 O O . ASP A 1 69 ? -16.784 8.572 -12.470 1.00 69.75 69 ASP A O 1
ATOM 559 N N . ASP A 1 70 ? -15.296 7.689 -11.052 1.00 68.94 70 ASP A N 1
ATOM 560 C CA . ASP A 1 70 ? -16.071 6.469 -10.841 1.00 68.94 70 ASP A CA 1
ATOM 561 C C . ASP A 1 70 ? -17.389 6.720 -10.078 1.00 68.94 70 ASP A C 1
ATOM 563 O O . ASP A 1 70 ? -18.304 5.889 -10.133 1.00 68.94 70 ASP A O 1
ATOM 567 N N . ASN A 1 71 ? -17.522 7.872 -9.408 1.00 72.69 71 ASN A N 1
ATOM 568 C CA . ASN A 1 71 ? -18.573 8.145 -8.431 1.00 72.69 71 ASN A CA 1
ATOM 569 C C . ASN A 1 71 ? -19.476 9.332 -8.789 1.00 72.69 71 ASN A C 1
ATOM 571 O O . ASN A 1 71 ? -20.664 9.279 -8.450 1.00 72.69 71 ASN A O 1
ATOM 575 N N . SER A 1 72 ? -18.959 10.358 -9.468 1.00 82.19 72 SER A N 1
ATOM 576 C CA . SER A 1 72 ? -19.695 11.572 -9.822 1.00 82.19 72 SER A CA 1
ATOM 577 C C . SER A 1 72 ? -19.443 12.049 -11.256 1.00 82.19 72 SER A C 1
ATOM 579 O O . SER A 1 72 ? -18.405 11.817 -11.888 1.00 82.19 72 SER A O 1
ATOM 581 N N . LEU A 1 73 ? -20.464 12.715 -11.796 1.00 85.06 73 LEU A N 1
ATOM 582 C CA . LEU A 1 73 ? -20.432 13.376 -13.091 1.00 85.06 73 LEU A CA 1
ATOM 583 C C . LEU A 1 73 ? -20.119 14.861 -12.890 1.00 85.06 73 LEU A C 1
ATOM 585 O O . LEU A 1 73 ? -20.969 15.597 -12.386 1.00 85.06 73 LEU A O 1
ATOM 589 N N . HIS A 1 74 ? -18.939 15.312 -13.320 1.00 83.12 74 HIS A N 1
ATOM 590 C CA . HIS A 1 74 ? -18.596 16.734 -13.306 1.00 83.12 74 HIS A CA 1
ATOM 591 C C . HIS A 1 74 ? -19.181 17.380 -14.553 1.00 83.12 74 HIS A C 1
ATOM 593 O O . HIS A 1 74 ? -18.879 16.964 -15.674 1.00 83.12 74 HIS A O 1
ATOM 599 N N . MET A 1 75 ? -20.037 18.373 -14.353 1.00 81.50 75 MET A N 1
ATOM 600 C CA . MET A 1 75 ? -20.818 18.987 -15.418 1.00 81.50 75 MET A CA 1
ATOM 601 C C . MET A 1 75 ? -20.578 20.491 -15.466 1.00 81.50 75 MET A C 1
ATOM 603 O O . MET A 1 75 ? -20.512 21.160 -14.431 1.00 81.50 75 MET A O 1
ATOM 607 N N . GLU A 1 76 ? -20.498 21.033 -16.681 1.00 81.50 76 GLU A N 1
ATOM 608 C CA . GLU A 1 76 ? -20.478 22.477 -16.862 1.00 81.50 76 GLU A CA 1
ATOM 609 C C . GLU A 1 76 ? -21.831 23.082 -16.472 1.00 81.50 76 GLU A C 1
ATOM 611 O O . GLU A 1 76 ? -22.883 22.516 -16.793 1.00 81.50 76 GLU A O 1
ATOM 616 N N . PRO A 1 77 ? -21.858 24.280 -15.870 1.00 81.31 77 PRO A N 1
ATOM 617 C CA . PRO A 1 77 ? -23.116 24.937 -15.534 1.00 81.31 77 PRO A CA 1
ATOM 618 C C . PRO A 1 77 ? -24.080 25.111 -16.723 1.00 81.31 77 PRO A C 1
ATOM 620 O O . PRO A 1 77 ? -25.289 24.963 -16.562 1.00 81.31 77 PRO A O 1
ATOM 623 N N . SER A 1 78 ? -23.568 25.351 -17.935 1.00 82.19 78 SER A N 1
ATOM 624 C CA . SER A 1 78 ? -24.380 25.477 -19.159 1.00 82.19 78 SER A CA 1
ATOM 625 C C . SER A 1 78 ? -25.054 24.169 -19.588 1.00 82.19 78 SER A C 1
ATOM 627 O O . SER A 1 78 ? -26.131 24.167 -20.184 1.00 82.19 78 SER A O 1
ATOM 629 N N . GLU A 1 79 ? -24.445 23.032 -19.284 1.00 83.69 79 GLU A N 1
ATOM 630 C CA . GLU A 1 79 ? -24.978 21.713 -19.629 1.00 83.69 79 GLU A CA 1
ATOM 631 C C . GLU A 1 79 ? -25.950 21.223 -18.586 1.00 83.69 79 GLU A C 1
ATOM 633 O O . GLU A 1 79 ? -26.939 20.567 -18.905 1.00 83.69 79 GLU A O 1
ATOM 638 N N . PHE A 1 80 ? -25.705 21.619 -17.346 1.00 86.81 80 PHE A N 1
ATOM 639 C CA . PHE A 1 80 ? -26.665 21.477 -16.283 1.00 86.81 80 PHE A CA 1
ATOM 640 C C . PHE A 1 80 ? -27.955 22.250 -16.590 1.00 86.81 80 PHE A C 1
ATOM 642 O O . PHE A 1 80 ? -29.048 21.717 -16.398 1.00 86.81 80 PHE A O 1
ATOM 649 N N . GLU A 1 81 ? -27.866 23.452 -17.170 1.00 86.31 81 GLU A N 1
ATOM 650 C CA . GLU A 1 81 ? -29.048 24.159 -17.683 1.00 86.31 81 GLU A CA 1
ATOM 651 C C . GLU A 1 81 ? -29.749 23.406 -18.818 1.00 86.31 81 GLU A C 1
ATOM 653 O O . GLU A 1 81 ? -30.985 23.351 -18.854 1.00 86.31 81 GLU A O 1
ATOM 658 N N . ALA A 1 82 ? -28.980 22.814 -19.736 1.00 86.88 82 ALA A N 1
ATOM 659 C CA . ALA A 1 82 ? -29.531 22.011 -20.821 1.00 86.88 82 ALA A CA 1
ATOM 660 C C . ALA A 1 82 ? -30.257 20.766 -20.283 1.00 86.88 82 ALA A C 1
ATOM 662 O O . ALA A 1 82 ? -31.363 20.465 -20.731 1.00 86.88 82 ALA A O 1
ATOM 663 N N . LEU A 1 83 ? -29.687 20.091 -19.280 1.00 87.25 83 LEU A N 1
ATOM 664 C CA . LEU A 1 83 ? -30.305 18.961 -18.588 1.00 87.25 83 LEU A CA 1
ATOM 665 C C . LEU A 1 83 ? -31.606 19.383 -17.897 1.00 87.25 83 LEU A C 1
ATOM 667 O O . LEU A 1 83 ? -32.641 18.746 -18.098 1.00 87.25 83 LEU A O 1
ATOM 671 N N . ALA A 1 84 ? -31.570 20.486 -17.144 1.00 86.88 84 ALA A N 1
ATOM 672 C CA . ALA A 1 84 ? -32.726 21.036 -16.440 1.00 86.88 84 ALA A CA 1
ATOM 673 C C . ALA A 1 84 ? -33.850 21.506 -17.379 1.00 86.88 84 ALA A C 1
ATOM 675 O O . ALA A 1 84 ? -34.993 21.655 -16.951 1.00 86.88 84 ALA A O 1
ATOM 676 N N . SER A 1 85 ? -33.535 21.752 -18.651 1.00 86.56 85 SER A N 1
ATOM 677 C CA . SER A 1 85 ? -34.499 22.154 -19.681 1.00 86.56 85 SER A CA 1
ATOM 678 C C . SER A 1 85 ? -34.915 21.003 -20.601 1.00 86.56 85 SER A C 1
ATOM 680 O O . SER A 1 85 ? -35.678 21.225 -21.539 1.00 86.56 85 SER A O 1
ATOM 682 N N . SER A 1 86 ? -34.411 19.790 -20.365 1.00 85.62 86 SER A N 1
ATOM 683 C CA . SER A 1 86 ? -34.684 18.620 -21.200 1.00 85.62 86 SER A CA 1
ATOM 684 C C . SER A 1 86 ? -35.883 17.813 -20.702 1.00 85.62 86 SER A C 1
ATOM 686 O O . SER A 1 86 ? -36.123 17.712 -19.499 1.00 85.62 86 SER A O 1
ATOM 688 N N . ASP A 1 87 ? -36.556 17.119 -21.623 1.00 82.94 87 ASP A N 1
ATOM 689 C CA . ASP A 1 87 ? -37.632 16.161 -21.309 1.00 82.94 87 ASP A CA 1
ATOM 690 C C . ASP A 1 87 ? -37.145 14.952 -20.480 1.00 82.94 87 ASP A C 1
ATOM 692 O O . ASP A 1 87 ? -37.941 14.127 -20.026 1.00 82.94 87 ASP A O 1
ATOM 696 N N . LEU A 1 88 ? -35.825 14.811 -20.297 1.00 79.88 88 LEU A N 1
ATOM 697 C CA . LEU A 1 88 ? -35.238 13.766 -19.464 1.00 79.88 88 LEU A CA 1
ATOM 698 C C . LEU A 1 88 ? -35.428 14.051 -17.974 1.00 79.88 88 LEU A C 1
ATOM 700 O O . LEU A 1 88 ? -35.403 13.101 -17.200 1.00 79.88 88 LEU A O 1
ATOM 704 N N . LEU A 1 89 ? -35.626 15.310 -17.567 1.00 81.56 89 LEU A N 1
ATOM 705 C CA . LEU A 1 89 ? -35.623 15.711 -16.159 1.00 81.56 89 LEU A CA 1
ATOM 706 C C . LEU A 1 89 ? -36.623 14.913 -15.308 1.00 81.56 89 LEU A C 1
ATOM 708 O O . LEU A 1 89 ? -36.254 14.399 -14.254 1.00 81.56 89 LEU A O 1
ATOM 712 N N . ASP A 1 90 ? -37.847 14.729 -15.806 1.00 80.00 90 ASP A N 1
ATOM 713 C CA . ASP A 1 90 ? -38.926 14.015 -15.103 1.00 80.00 90 ASP A CA 1
ATOM 714 C C . ASP A 1 90 ? -38.641 12.513 -14.906 1.00 80.00 90 ASP A C 1
ATOM 716 O O . ASP A 1 90 ? -39.325 11.829 -14.144 1.00 80.00 90 ASP A O 1
ATOM 720 N N . GLN A 1 91 ? -37.639 11.978 -15.607 1.00 79.00 91 GLN A N 1
ATOM 721 C CA . GLN A 1 91 ? -37.240 10.569 -15.563 1.00 79.00 91 GLN A CA 1
ATOM 722 C C . GLN A 1 91 ? -36.032 10.330 -14.645 1.00 79.00 91 GLN A C 1
ATOM 724 O O . GLN A 1 91 ? -35.625 9.180 -14.452 1.00 79.00 91 GLN A O 1
ATOM 729 N N . LEU A 1 92 ? -35.437 11.396 -14.102 1.00 83.88 92 LEU A N 1
ATOM 730 C CA . LEU A 1 92 ? -34.215 11.337 -13.310 1.00 83.88 92 LEU A CA 1
ATOM 731 C C . LEU A 1 92 ? -34.497 11.414 -11.810 1.00 83.88 92 LEU A C 1
ATOM 733 O O . LEU A 1 92 ? -35.495 11.957 -11.346 1.00 83.88 92 LEU A O 1
ATOM 737 N N . ARG A 1 93 ? -33.553 10.875 -11.042 1.00 84.38 93 ARG A N 1
ATOM 738 C CA . ARG A 1 93 ? -33.448 11.076 -9.600 1.00 84.38 93 ARG A CA 1
ATOM 739 C C . ARG A 1 93 ? -31.995 11.398 -9.299 1.00 84.38 93 ARG A C 1
ATOM 741 O O . ARG A 1 93 ? -31.144 10.529 -9.466 1.00 84.38 93 ARG A O 1
ATOM 748 N N . ILE A 1 94 ? -31.737 12.633 -8.887 1.00 87.75 94 ILE A N 1
ATOM 749 C CA . ILE A 1 94 ? -30.398 13.071 -8.498 1.00 87.75 94 ILE A CA 1
ATOM 750 C C . ILE A 1 94 ? -30.280 12.797 -7.000 1.00 87.75 94 ILE A C 1
ATOM 752 O O . ILE A 1 94 ? -30.983 13.400 -6.189 1.00 87.75 94 ILE A O 1
ATOM 756 N N . GLU A 1 95 ? -29.443 11.831 -6.642 1.00 87.38 95 GLU A N 1
ATOM 757 C CA . GLU A 1 95 ? -29.194 11.445 -5.257 1.00 87.38 95 GLU A CA 1
ATOM 758 C C . GLU A 1 95 ? -28.399 12.521 -4.535 1.00 87.38 95 GLU A C 1
ATOM 760 O O . GLU A 1 95 ? -28.847 12.942 -3.473 1.00 87.38 95 GLU A O 1
ATOM 765 N N . LYS A 1 96 ? -27.307 13.009 -5.139 1.00 90.25 96 LYS A N 1
ATOM 766 C CA . LYS A 1 96 ? -26.486 14.096 -4.598 1.00 90.25 96 LYS A CA 1
ATOM 767 C C . LYS A 1 96 ? -26.104 15.112 -5.673 1.00 90.25 96 LYS A C 1
ATOM 769 O O . LYS A 1 96 ? -25.576 14.758 -6.726 1.00 90.25 96 LYS A O 1
ATOM 774 N N . LEU A 1 97 ? -26.344 16.387 -5.388 1.00 92.06 97 LEU A N 1
ATOM 775 C CA . LEU A 1 97 ? -25.843 17.512 -6.171 1.00 92.06 97 LEU A CA 1
ATOM 776 C C . LEU A 1 97 ? -24.823 18.286 -5.343 1.00 92.06 97 LEU A C 1
ATOM 778 O O . LEU A 1 97 ? -25.173 18.960 -4.375 1.00 92.06 97 LEU A O 1
ATOM 782 N N . SER A 1 98 ? -23.568 18.215 -5.749 1.00 91.19 98 SER A N 1
ATOM 783 C CA . SER A 1 98 ? -22.465 18.919 -5.111 1.00 91.19 98 SER A CA 1
ATOM 784 C C . SER A 1 98 ? -22.117 20.150 -5.935 1.00 91.19 98 SER A C 1
ATOM 786 O O . SER A 1 98 ? -21.900 20.056 -7.140 1.00 91.19 98 SER A O 1
ATOM 788 N N . ILE A 1 99 ? -22.066 21.315 -5.300 1.00 89.81 99 ILE A N 1
ATOM 789 C CA . ILE A 1 99 ? -21.736 22.569 -5.969 1.00 89.81 99 ILE A CA 1
ATOM 790 C C . ILE A 1 99 ? -20.539 23.210 -5.287 1.00 89.81 99 ILE A C 1
ATOM 792 O O . ILE A 1 99 ? -20.594 23.552 -4.107 1.00 89.81 99 ILE A O 1
ATOM 796 N N . TYR A 1 100 ? -19.472 23.404 -6.050 1.00 86.25 100 TYR A N 1
ATOM 797 C CA . TYR A 1 100 ? -18.261 24.079 -5.622 1.00 86.25 100 TYR A CA 1
ATOM 798 C C . TYR A 1 100 ? -18.207 25.488 -6.211 1.00 86.25 100 TYR A C 1
ATOM 800 O O . TYR A 1 100 ? -18.400 25.680 -7.410 1.00 86.25 100 TYR A O 1
ATOM 808 N N . VAL A 1 101 ? -17.954 26.482 -5.367 1.00 83.88 101 VAL A N 1
ATOM 809 C CA . VAL A 1 101 ? -17.893 27.895 -5.745 1.00 83.88 101 VAL A CA 1
ATOM 810 C C . VAL A 1 101 ? -16.543 28.462 -5.336 1.00 83.88 101 VAL A C 1
ATOM 812 O O . VAL A 1 101 ? -16.232 28.534 -4.149 1.00 83.88 101 VAL A O 1
ATOM 815 N N . GLN A 1 102 ? -15.762 28.906 -6.317 1.00 76.38 102 GLN A N 1
ATOM 816 C CA . GLN A 1 102 ? -14.435 29.483 -6.137 1.00 76.38 102 GLN A CA 1
ATOM 817 C C . GLN A 1 102 ? -14.333 30.825 -6.864 1.00 76.38 102 GLN A C 1
ATOM 819 O O . GLN A 1 102 ? -13.806 30.922 -7.976 1.00 76.38 102 GLN A O 1
ATOM 824 N N . LYS A 1 103 ? -14.880 31.860 -6.220 1.00 72.00 103 LYS A N 1
ATOM 825 C CA . LYS A 1 103 ? -14.941 33.237 -6.727 1.00 72.00 103 LYS A CA 1
ATOM 826 C C . LYS A 1 103 ? -14.698 34.263 -5.627 1.00 72.00 103 LYS A C 1
ATOM 828 O O . LYS A 1 103 ? -14.826 33.941 -4.447 1.00 72.00 103 LYS A O 1
ATOM 833 N N . GLU A 1 104 ? -14.384 35.503 -5.997 1.00 66.38 104 GLU A N 1
ATOM 834 C CA . GLU A 1 104 ? -14.408 36.626 -5.048 1.00 66.38 104 GLU A CA 1
ATOM 835 C C . GLU A 1 104 ? -15.854 36.915 -4.572 1.00 66.38 104 GLU A C 1
ATOM 837 O O . GLU A 1 104 ? -16.768 37.028 -5.385 1.00 66.38 104 GLU A O 1
ATOM 842 N N . ILE A 1 105 ? -16.078 37.044 -3.249 1.00 60.44 105 ILE A N 1
ATOM 843 C CA . ILE A 1 105 ? -17.428 37.209 -2.645 1.00 60.44 105 ILE A CA 1
ATOM 844 C C . ILE A 1 105 ? -18.084 38.545 -2.986 1.00 60.44 105 ILE A C 1
ATOM 846 O O . ILE A 1 105 ? -19.308 38.633 -2.911 1.00 60.44 105 ILE A O 1
ATOM 850 N N . LYS A 1 106 ? -17.315 39.600 -3.297 1.00 61.97 106 LYS A N 1
ATOM 851 C CA . LYS A 1 106 ? -17.882 40.948 -3.457 1.00 61.97 106 LYS A CA 1
ATOM 852 C C . LYS A 1 106 ? -18.970 40.928 -4.534 1.00 61.97 106 LYS A C 1
ATOM 854 O O . LYS A 1 106 ? -18.674 40.832 -5.719 1.00 61.97 106 LYS A O 1
ATOM 859 N N . ASP A 1 107 ? -20.218 41.007 -4.074 1.00 59.81 107 ASP A N 1
ATOM 860 C CA . ASP A 1 107 ? -21.443 40.984 -4.872 1.00 59.81 107 ASP A CA 1
ATOM 861 C C . ASP A 1 107 ? -21.744 39.657 -5.611 1.00 59.81 107 ASP A C 1
ATOM 863 O O . ASP A 1 107 ? -22.486 39.661 -6.600 1.00 59.81 107 ASP A O 1
ATOM 867 N N . TYR A 1 108 ? -21.230 38.509 -5.138 1.00 73.12 108 TYR A N 1
ATOM 868 C CA . TYR A 1 108 ? -21.547 37.205 -5.737 1.00 73.12 108 TYR A CA 1
ATOM 869 C C . TYR A 1 108 ? -23.045 36.893 -5.636 1.00 73.12 108 TYR A C 1
ATOM 871 O O . TYR A 1 108 ? -23.651 36.927 -4.564 1.00 73.12 108 TYR A O 1
ATOM 879 N N . ARG A 1 109 ? -23.638 36.531 -6.775 1.00 73.38 109 ARG A N 1
ATOM 880 C CA . ARG A 1 109 ? -24.986 35.972 -6.857 1.00 73.38 109 ARG A CA 1
ATOM 881 C C . ARG A 1 109 ? -24.924 34.619 -7.523 1.00 73.38 109 ARG A C 1
ATOM 883 O O . ARG A 1 109 ? -24.222 34.450 -8.519 1.00 73.38 109 ARG A O 1
ATOM 890 N N . PHE A 1 110 ? -25.700 33.688 -6.986 1.00 77.75 110 PHE A N 1
ATOM 891 C CA . PHE A 1 110 ? -25.769 32.338 -7.508 1.00 77.75 110 PHE A CA 1
ATOM 892 C C . PHE A 1 110 ? -26.304 32.353 -8.957 1.00 77.75 110 PHE A C 1
ATOM 894 O O . PHE A 1 110 ? -27.409 32.849 -9.189 1.00 77.75 110 PHE A O 1
ATOM 901 N N . PRO A 1 111 ? -25.542 31.870 -9.954 1.00 74.62 111 PRO A N 1
ATOM 902 C CA . PRO A 1 111 ? -26.007 31.813 -11.338 1.00 74.62 111 PRO A CA 1
ATOM 903 C C . PRO A 1 111 ? -26.940 30.609 -11.563 1.00 74.62 111 PRO A C 1
ATOM 905 O O . PRO A 1 111 ? -26.973 29.675 -10.768 1.00 74.62 111 PRO A O 1
ATOM 908 N N . HIS A 1 112 ? -27.686 30.603 -12.671 1.00 80.94 112 HIS A N 1
ATOM 909 C CA . HIS A 1 112 ? -28.526 29.464 -13.089 1.00 80.94 112 HIS A CA 1
ATOM 910 C C . HIS A 1 112 ? -29.642 29.067 -12.095 1.00 80.94 112 HIS A C 1
ATOM 912 O O . HIS A 1 112 ? -30.039 27.902 -12.011 1.00 80.94 112 HIS A O 1
ATOM 918 N N . GLU A 1 113 ? -30.201 30.035 -11.353 1.00 81.94 113 GLU A N 1
ATOM 919 C CA . GLU A 1 113 ? -31.259 29.772 -10.362 1.00 81.94 113 GLU A CA 1
ATOM 920 C C . GLU A 1 113 ? -32.512 29.109 -10.957 1.00 81.94 113 GLU A C 1
ATOM 922 O O . GLU A 1 113 ? -33.169 28.321 -10.281 1.00 81.94 113 GLU A O 1
ATOM 927 N N . GLU A 1 114 ? -32.857 29.389 -12.219 1.00 85.06 114 GLU A N 1
ATOM 928 C CA . GLU A 1 114 ? -34.006 28.754 -12.877 1.00 85.06 114 GLU A CA 1
ATOM 929 C C . GLU A 1 114 ? -33.800 27.240 -13.056 1.00 85.06 114 GLU A C 1
ATOM 931 O O . GLU A 1 114 ? -34.720 26.460 -12.804 1.00 85.06 114 GLU A O 1
ATOM 936 N N . ALA A 1 115 ? -32.590 26.813 -13.430 1.00 85.38 115 ALA A N 1
ATOM 937 C CA . ALA A 1 115 ? -32.249 25.399 -13.564 1.00 85.38 115 ALA A CA 1
ATOM 938 C C . ALA A 1 115 ? -32.282 24.690 -12.203 1.00 85.38 115 ALA A C 1
ATOM 940 O O . ALA A 1 115 ? -32.936 23.655 -12.065 1.00 85.38 115 ALA A O 1
ATOM 941 N N . LEU A 1 116 ? -31.674 25.296 -11.175 1.00 85.50 116 LEU A N 1
ATOM 942 C CA . LEU A 1 116 ? -31.734 24.788 -9.800 1.00 85.50 116 LEU A CA 1
ATOM 943 C C . LEU A 1 116 ? -33.170 24.678 -9.280 1.00 85.50 116 LEU A C 1
ATOM 945 O O . LEU A 1 116 ? -33.526 23.700 -8.624 1.00 85.50 116 LEU A O 1
ATOM 949 N N . ASN A 1 117 ? -34.020 25.649 -9.606 1.00 87.69 117 ASN A N 1
ATOM 950 C CA . ASN A 1 117 ? -35.431 25.602 -9.250 1.00 87.69 117 ASN A CA 1
ATOM 951 C C . ASN A 1 117 ? -36.150 24.410 -9.867 1.00 87.69 117 ASN A C 1
ATOM 953 O O . ASN A 1 117 ? -36.859 23.702 -9.152 1.00 87.69 117 ASN A O 1
ATOM 957 N N . LYS A 1 118 ? -35.957 24.161 -11.165 1.00 86.62 118 LYS A N 1
ATOM 958 C CA . LYS A 1 118 ? -36.589 23.029 -11.858 1.00 86.62 118 LYS A CA 1
ATOM 959 C C . LYS A 1 118 ? -36.168 21.702 -11.233 1.00 86.62 118 LYS A C 1
ATOM 961 O O . LYS A 1 118 ? -37.019 20.872 -10.907 1.00 86.62 118 LYS A O 1
ATOM 966 N N . ILE A 1 119 ? -34.871 21.542 -10.976 1.00 86.31 119 ILE A N 1
ATOM 967 C CA . ILE A 1 119 ? -34.341 20.280 -10.460 1.00 86.31 119 ILE A CA 1
ATOM 968 C C . ILE A 1 119 ? -34.590 20.067 -8.957 1.00 86.31 119 ILE A C 1
ATOM 970 O O . ILE A 1 119 ? -34.511 18.933 -8.495 1.00 86.31 119 ILE A O 1
ATOM 974 N N . SER A 1 120 ? -34.950 21.110 -8.193 1.00 85.75 120 SER A N 1
ATOM 975 C CA . SER A 1 120 ? -35.253 21.010 -6.749 1.00 85.75 120 SER A CA 1
ATOM 976 C C . SER A 1 120 ? -36.381 20.020 -6.413 1.00 85.75 120 SER A C 1
ATOM 978 O O . SER A 1 120 ? -36.496 19.569 -5.278 1.00 85.75 120 SER A O 1
ATOM 980 N N . SER A 1 121 ? -37.199 19.650 -7.403 1.00 84.50 121 SER A N 1
ATOM 981 C CA . SER A 1 121 ? -38.249 18.634 -7.282 1.00 84.50 121 SER A CA 1
ATOM 982 C C . SER A 1 121 ? -37.734 17.187 -7.311 1.00 84.50 121 SER A C 1
ATOM 984 O O . SER A 1 121 ? -38.414 16.297 -6.799 1.00 84.50 121 SER A O 1
ATOM 986 N N . ILE A 1 122 ? -36.545 16.950 -7.877 1.00 86.88 122 ILE A N 1
ATOM 987 C CA . ILE A 1 122 ? -35.962 15.614 -8.093 1.00 86.88 122 ILE A CA 1
ATOM 988 C C . ILE A 1 122 ? -34.639 15.383 -7.344 1.00 86.88 122 ILE A C 1
ATOM 990 O O . ILE A 1 122 ? -34.156 14.249 -7.315 1.00 86.88 122 ILE A O 1
ATOM 994 N N . VAL A 1 123 ? -34.053 16.436 -6.757 1.00 88.06 123 VAL A N 1
ATOM 995 C CA . VAL A 1 123 ? -32.853 16.365 -5.908 1.00 88.06 123 VAL A CA 1
ATOM 996 C C . VAL A 1 123 ? -33.222 16.524 -4.439 1.00 88.06 123 VAL A C 1
ATOM 998 O O . VAL A 1 123 ? -33.975 17.423 -4.065 1.00 88.06 123 VAL A O 1
ATOM 1001 N N . THR A 1 124 ? -32.671 15.660 -3.589 1.00 81.50 124 THR A N 1
ATOM 1002 C CA . THR A 1 124 ? -32.940 15.687 -2.140 1.00 81.50 124 THR A CA 1
ATOM 1003 C C . THR A 1 124 ? -31.728 16.029 -1.289 1.00 81.50 124 THR A C 1
ATOM 1005 O O . THR A 1 124 ? -31.907 16.430 -0.142 1.00 81.50 124 THR A O 1
ATOM 1008 N N . ASP A 1 125 ? -30.517 15.871 -1.818 1.00 91.31 125 ASP A N 1
ATOM 1009 C CA . ASP A 1 125 ? -29.263 16.175 -1.130 1.00 91.31 125 ASP A CA 1
ATOM 1010 C C . ASP A 1 125 ? -28.441 17.145 -1.978 1.00 91.31 125 ASP A C 1
ATOM 1012 O O . ASP A 1 125 ? -27.924 16.793 -3.039 1.00 91.31 125 ASP A O 1
ATOM 1016 N N . VAL A 1 126 ? -28.385 18.395 -1.527 1.00 93.56 126 VAL A N 1
ATOM 1017 C CA . VAL A 1 126 ? -27.524 19.427 -2.095 1.00 93.56 126 VAL A CA 1
ATOM 1018 C C . VAL A 1 126 ? -26.410 19.733 -1.099 1.00 93.56 126 VAL A C 1
ATOM 1020 O O . VAL A 1 126 ? -26.672 20.093 0.054 1.00 93.56 126 VAL A O 1
ATOM 1023 N N . SER A 1 127 ? -25.172 19.632 -1.574 1.00 93.81 127 SER A N 1
ATOM 1024 C CA . SER A 1 127 ? -23.959 19.992 -0.844 1.00 93.81 127 SER A CA 1
ATOM 1025 C C . SER A 1 127 ? -23.336 21.222 -1.489 1.00 93.81 127 SER A C 1
ATOM 1027 O O . SER A 1 127 ? -23.117 21.249 -2.699 1.00 93.81 127 SER A O 1
ATOM 1029 N N . LEU A 1 128 ? -23.078 22.265 -0.704 1.00 92.25 128 LEU A N 1
ATOM 1030 C CA . LEU A 1 128 ? -22.466 23.505 -1.181 1.00 92.25 128 LEU A CA 1
ATOM 1031 C C . LEU A 1 128 ? -21.088 23.673 -0.554 1.00 92.25 128 LEU A C 1
ATOM 1033 O O . LEU A 1 128 ? -20.960 23.639 0.665 1.00 92.25 128 LEU A O 1
ATOM 1037 N N . THR A 1 129 ? -20.064 23.909 -1.367 1.00 89.69 129 THR A N 1
ATOM 1038 C CA . THR A 1 129 ? -18.715 24.227 -0.894 1.00 89.69 129 THR A CA 1
ATOM 1039 C C . THR A 1 129 ? -18.266 25.562 -1.462 1.00 89.69 129 THR A C 1
ATOM 1041 O O . THR A 1 129 ? -18.246 25.759 -2.672 1.00 89.69 129 THR A O 1
ATOM 1044 N N . PHE A 1 130 ? -17.869 26.470 -0.583 1.00 86.50 130 PHE A N 1
ATOM 1045 C CA . PHE A 1 130 ? -17.405 27.804 -0.930 1.00 86.50 130 PHE A CA 1
ATOM 1046 C C . PHE A 1 130 ? -15.918 27.933 -0.603 1.00 86.50 130 PHE A C 1
ATOM 1048 O O . PHE A 1 130 ? -15.531 27.801 0.554 1.00 86.50 130 PHE A O 1
ATOM 1055 N N . ALA A 1 131 ? -15.082 28.207 -1.602 1.00 77.69 131 ALA A N 1
ATOM 1056 C CA . ALA A 1 131 ? -13.643 28.404 -1.456 1.00 77.69 131 ALA A CA 1
ATOM 1057 C C . ALA A 1 131 ? -13.235 29.776 -1.999 1.00 77.69 131 ALA A C 1
ATOM 1059 O O . ALA A 1 131 ? -12.990 29.941 -3.190 1.00 77.69 131 ALA A O 1
ATOM 1060 N N . ILE A 1 132 ? -13.195 30.787 -1.132 1.00 66.75 132 ILE A N 1
ATOM 1061 C CA . ILE A 1 132 ? -13.014 32.180 -1.560 1.00 66.75 132 ILE A CA 1
ATOM 1062 C C . ILE A 1 132 ? -11.597 32.694 -1.309 1.00 66.75 132 ILE A C 1
ATOM 1064 O O . ILE A 1 132 ? -10.976 32.428 -0.280 1.00 66.75 132 ILE A O 1
ATOM 1068 N N . TYR A 1 133 ? -11.135 33.525 -2.245 1.00 56.66 133 TYR A N 1
ATOM 1069 C CA . TYR A 1 133 ? -9.931 34.336 -2.136 1.00 56.66 133 TYR A CA 1
ATOM 1070 C C . TYR A 1 133 ? -10.254 35.718 -1.549 1.00 56.66 133 TYR A C 1
ATOM 1072 O O . TYR A 1 133 ? -10.988 36.503 -2.143 1.00 56.66 133 TYR A O 1
ATOM 1080 N N . GLY A 1 134 ? -9.716 36.019 -0.365 1.00 55.34 134 GLY A N 1
ATOM 1081 C CA . GLY A 1 134 ? -9.874 37.320 0.291 1.00 55.34 134 GLY A CA 1
ATOM 1082 C C . GLY A 1 134 ? -9.741 37.210 1.806 1.00 55.34 134 GLY A C 1
ATOM 1083 O O . GLY A 1 134 ? -10.711 36.918 2.493 1.00 55.34 134 GLY A O 1
ATOM 1084 N N . TYR A 1 135 ? -8.544 37.459 2.339 1.00 50.97 135 TYR A N 1
ATOM 1085 C CA . TYR A 1 135 ? -8.168 37.143 3.727 1.00 50.97 135 TYR A CA 1
ATOM 1086 C C . TYR A 1 135 ? -8.944 37.877 4.845 1.00 50.97 135 TYR A C 1
ATOM 1088 O O . TYR A 1 135 ? -8.652 37.629 6.003 1.00 50.97 135 TYR A O 1
ATOM 1096 N N . ASN A 1 136 ? -9.920 38.750 4.549 1.00 56.69 136 ASN A N 1
ATOM 1097 C CA . ASN A 1 136 ? -10.549 39.630 5.554 1.00 56.69 136 ASN A CA 1
ATOM 1098 C C . ASN A 1 136 ? -12.055 39.931 5.357 1.00 56.69 136 ASN A C 1
ATOM 1100 O O . ASN A 1 136 ? -12.582 40.817 6.029 1.00 56.69 136 ASN A O 1
ATOM 1104 N N . SER A 1 137 ? -12.769 39.265 4.441 1.00 64.94 137 SER A N 1
ATOM 1105 C CA . SER A 1 137 ? -14.214 39.500 4.238 1.00 64.94 137 SER A CA 1
ATOM 1106 C C . SER A 1 137 ? -15.073 38.437 4.923 1.00 64.94 137 SER A C 1
ATOM 1108 O O . SER A 1 137 ? -14.827 37.247 4.745 1.00 64.94 137 SER A O 1
ATOM 1110 N N . MET A 1 138 ? -16.095 38.875 5.667 1.00 75.00 138 MET A N 1
ATOM 1111 C CA . MET A 1 138 ? -17.115 37.997 6.253 1.00 75.00 138 MET A CA 1
ATOM 1112 C C . MET A 1 138 ? -17.930 37.305 5.151 1.00 75.00 138 MET A C 1
ATOM 1114 O O . MET A 1 138 ? -18.310 37.950 4.172 1.00 75.00 138 MET A O 1
ATOM 1118 N N . PHE A 1 139 ? -18.204 36.012 5.312 1.00 80.31 139 PHE A N 1
ATOM 1119 C CA . PHE A 1 139 ? -19.071 35.251 4.421 1.00 80.31 139 PHE A CA 1
ATOM 1120 C C . PHE A 1 139 ? -20.533 35.658 4.634 1.00 80.31 139 PHE A C 1
ATOM 1122 O O . PHE A 1 139 ? -21.097 35.449 5.711 1.00 80.31 139 PHE A O 1
ATOM 1129 N N . ASP A 1 140 ? -21.128 36.243 3.596 1.00 79.75 140 ASP A N 1
ATOM 1130 C CA . ASP A 1 140 ? -22.528 36.657 3.566 1.00 79.75 140 ASP A CA 1
ATOM 1131 C C . ASP A 1 140 ? -23.413 35.513 3.046 1.00 79.75 140 ASP A C 1
ATOM 1133 O O . ASP A 1 140 ? -23.238 35.019 1.927 1.00 79.75 140 ASP A O 1
ATOM 1137 N N . TRP A 1 141 ? -24.409 35.119 3.844 1.00 85.25 141 TRP A N 1
ATOM 1138 C CA . TRP A 1 141 ? -25.387 34.092 3.482 1.00 85.25 141 TRP A CA 1
ATOM 1139 C C . TRP A 1 141 ? -26.273 34.474 2.287 1.00 85.25 141 TRP A C 1
ATOM 1141 O O . TRP A 1 141 ? -26.922 33.594 1.718 1.00 85.25 141 TRP A O 1
ATOM 1151 N N . ALA A 1 142 ? -26.271 35.739 1.850 1.00 83.69 142 ALA A N 1
ATOM 1152 C CA . ALA A 1 142 ? -26.881 36.174 0.592 1.00 83.69 142 ALA A CA 1
ATOM 1153 C C . ALA A 1 142 ? -26.284 35.483 -0.653 1.00 83.69 142 ALA A C 1
ATOM 1155 O O . ALA A 1 142 ? -26.900 35.517 -1.717 1.00 83.69 142 ALA A O 1
ATOM 1156 N N . CYS A 1 143 ? -25.126 34.823 -0.524 1.00 81.00 143 CYS A N 1
ATOM 1157 C CA . CYS A 1 143 ? -24.522 34.011 -1.582 1.00 81.00 143 CYS A CA 1
ATOM 1158 C C . CYS A 1 143 ? -25.268 32.689 -1.853 1.00 81.00 143 CYS A C 1
ATOM 1160 O O . CYS A 1 143 ? -24.994 32.036 -2.861 1.00 81.00 143 CYS A O 1
ATOM 1162 N N . LEU A 1 144 ? -26.170 32.257 -0.963 1.00 87.62 144 LEU A N 1
ATOM 1163 C CA . LEU A 1 144 ? -26.976 31.052 -1.171 1.00 87.62 144 LEU A CA 1
ATOM 1164 C C . LEU A 1 144 ? -28.011 31.254 -2.294 1.00 87.62 144 LEU A C 1
ATOM 1166 O O . LEU A 1 144 ? -28.452 32.381 -2.524 1.00 87.62 144 LEU A O 1
ATOM 1170 N N . PRO A 1 145 ? -28.469 30.172 -2.958 1.00 86.44 145 PRO A N 1
ATOM 1171 C CA . PRO A 1 145 ? -29.565 30.256 -3.921 1.00 86.44 145 PRO A CA 1
ATOM 1172 C C . PRO A 1 145 ? -30.792 30.949 -3.314 1.00 86.44 145 PRO A C 1
ATOM 1174 O O . PRO A 1 145 ? -31.220 30.596 -2.211 1.00 86.44 145 PRO A O 1
ATOM 1177 N N . SER A 1 146 ? -31.386 31.908 -4.029 1.00 84.88 146 SER A N 1
ATOM 1178 C CA . SER A 1 146 ? -32.490 32.734 -3.513 1.00 84.88 146 SER A CA 1
ATOM 1179 C C . SER A 1 146 ? -33.797 31.952 -3.305 1.00 84.88 146 SER A C 1
ATOM 1181 O O . SER A 1 146 ? -34.679 32.364 -2.548 1.00 84.88 146 SER A O 1
ATOM 1183 N N . SER A 1 147 ? -33.921 30.799 -3.967 1.00 85.94 147 SER A N 1
ATOM 1184 C CA . SER A 1 147 ? -35.115 29.963 -3.950 1.00 85.94 147 SER A CA 1
ATOM 1185 C C . SER A 1 147 ? -35.290 29.166 -2.656 1.00 85.94 147 SER A C 1
ATOM 1187 O O . SER A 1 147 ? -34.451 28.318 -2.332 1.00 85.94 147 SER A O 1
ATOM 1189 N N . PRO A 1 148 ? -36.452 29.288 -1.987 1.00 86.25 148 PRO A N 1
ATOM 1190 C CA . PRO A 1 148 ? -36.781 28.464 -0.828 1.00 86.25 148 PRO A CA 1
ATOM 1191 C C . PRO A 1 148 ? -36.873 26.964 -1.135 1.00 86.25 148 PRO A C 1
ATOM 1193 O O . PRO A 1 148 ? -36.701 26.152 -0.229 1.00 86.25 148 PRO A O 1
ATOM 1196 N N . LEU A 1 149 ? -37.184 26.577 -2.380 1.00 86.50 149 LEU A N 1
ATOM 1197 C CA . LEU A 1 149 ? -37.259 25.165 -2.765 1.00 86.50 149 LEU A CA 1
ATOM 1198 C C . LEU A 1 149 ? -35.861 24.550 -2.802 1.00 86.50 149 LEU A C 1
ATOM 1200 O O . LEU A 1 149 ? -35.643 23.504 -2.203 1.00 86.50 149 LEU A O 1
ATOM 1204 N N . VAL A 1 150 ? -34.902 25.253 -3.410 1.00 86.00 150 VAL A N 1
ATOM 1205 C CA . VAL A 1 150 ? -33.499 24.821 -3.468 1.00 86.00 150 VAL A CA 1
ATOM 1206 C C . VAL A 1 150 ? -32.887 24.808 -2.070 1.00 86.00 150 VAL A C 1
ATOM 1208 O O . VAL A 1 150 ? -32.249 23.831 -1.693 1.00 86.00 150 VAL A O 1
ATOM 1211 N N . GLN A 1 151 ? -33.150 25.839 -1.257 1.00 88.75 151 GLN A N 1
ATOM 1212 C CA . GLN A 1 151 ? -32.668 25.906 0.127 1.00 88.75 151 GLN A CA 1
ATOM 1213 C C . GLN A 1 151 ? -33.156 24.742 1.001 1.00 88.75 151 GLN A C 1
ATOM 1215 O O . GLN A 1 151 ? -32.454 24.327 1.921 1.00 88.75 151 GLN A O 1
ATOM 1220 N N . ARG A 1 152 ? -34.339 24.179 0.717 1.00 89.25 152 ARG A N 1
ATOM 1221 C CA . ARG A 1 152 ? -34.837 22.976 1.405 1.00 89.25 152 ARG A CA 1
ATOM 1222 C C . ARG A 1 152 ? -34.092 21.708 1.004 1.00 89.25 152 ARG A C 1
ATOM 1224 O O . ARG A 1 152 ? -34.134 20.754 1.768 1.00 89.25 152 ARG A O 1
ATOM 1231 N N . CYS A 1 153 ? -33.430 21.667 -0.143 1.00 91.25 153 CYS A N 1
ATOM 1232 C CA . CYS A 1 153 ? -32.650 20.501 -0.554 1.00 91.25 153 CYS A CA 1
ATOM 1233 C C . CYS A 1 153 ? -31.221 20.525 0.015 1.00 91.25 153 CYS A C 1
ATOM 1235 O O . CYS A 1 153 ? -30.543 19.504 -0.030 1.00 91.25 153 CYS A O 1
ATOM 1237 N N . ILE A 1 154 ? -30.763 21.658 0.566 1.00 93.62 154 ILE A N 1
ATOM 1238 C CA . ILE A 1 154 ? -29.415 21.794 1.134 1.00 93.62 154 ILE A CA 1
ATOM 1239 C C . ILE A 1 154 ? -29.295 20.965 2.417 1.00 93.62 154 ILE A C 1
ATOM 1241 O O . ILE A 1 154 ? -29.997 21.230 3.396 1.00 93.62 154 ILE A O 1
ATOM 1245 N N . GLN A 1 155 ? -28.377 19.996 2.416 1.00 95.25 155 GLN A N 1
ATOM 1246 C CA . GLN A 1 155 ? -28.048 19.171 3.583 1.00 95.25 155 GLN A CA 1
ATOM 1247 C C . GLN A 1 155 ? -26.640 19.429 4.120 1.00 95.25 155 GLN A C 1
ATOM 1249 O O . GLN A 1 155 ? -26.412 19.254 5.319 1.00 95.25 155 GLN A O 1
ATOM 1254 N N . GLU A 1 156 ? -25.717 19.897 3.280 1.00 95.94 156 GLU A N 1
ATOM 1255 C CA . GLU A 1 156 ? -24.327 20.144 3.660 1.00 95.94 156 GLU A CA 1
ATOM 1256 C C . GLU A 1 156 ? -23.867 21.517 3.160 1.00 95.94 156 GLU A C 1
ATOM 1258 O O . GLU A 1 156 ? -24.106 21.887 2.009 1.00 95.94 156 GLU A O 1
ATOM 1263 N N . ILE A 1 157 ? -23.183 22.272 4.018 1.00 93.81 157 ILE A N 1
ATOM 1264 C CA . ILE A 1 157 ? -22.486 23.500 3.631 1.00 93.81 157 ILE A CA 1
ATOM 1265 C C . ILE A 1 157 ? -21.056 23.441 4.162 1.00 93.81 157 ILE A C 1
ATOM 1267 O O . ILE A 1 157 ? -20.846 23.202 5.349 1.00 93.81 157 ILE A O 1
ATOM 1271 N N . SER A 1 158 ? -20.082 23.709 3.296 1.00 91.94 158 SER A N 1
ATOM 1272 C CA . SER A 1 158 ? -18.687 23.944 3.650 1.00 91.94 158 SER A CA 1
ATOM 1273 C C . SER A 1 158 ? -18.265 25.349 3.225 1.00 91.94 158 SER A C 1
ATOM 1275 O O . SER A 1 158 ? -18.443 25.736 2.072 1.00 91.94 158 SER A O 1
ATOM 1277 N N . VAL A 1 159 ? -17.701 26.124 4.146 1.00 88.62 159 VAL A N 1
ATOM 1278 C CA . VAL A 1 159 ? -17.156 27.465 3.895 1.00 88.62 159 VAL A CA 1
ATOM 1279 C C . VAL A 1 159 ? -15.668 27.426 4.215 1.00 88.62 159 VAL A C 1
ATOM 1281 O O . VAL A 1 159 ? -15.290 27.200 5.359 1.00 88.62 159 VAL A O 1
ATOM 1284 N N . GLN A 1 160 ? -14.815 27.628 3.211 1.00 80.50 160 GLN A N 1
ATOM 1285 C CA . GLN A 1 160 ? -13.361 27.460 3.315 1.00 80.50 160 GLN A CA 1
ATOM 1286 C C . GLN A 1 160 ? -12.582 28.770 3.536 1.00 80.50 160 GLN A C 1
ATOM 1288 O O . GLN A 1 160 ? -11.372 28.821 3.301 1.00 80.50 160 GLN A O 1
ATOM 1293 N N . CYS A 1 161 ? -13.268 29.844 3.925 1.00 68.50 161 CYS A N 1
ATOM 1294 C CA . CYS A 1 161 ? -12.750 31.208 3.874 1.00 68.50 161 CYS A CA 1
ATOM 1295 C C . CYS A 1 161 ? -13.438 32.146 4.884 1.00 68.50 161 CYS A C 1
ATOM 1297 O O . CYS A 1 161 ? -14.647 32.369 4.816 1.00 68.50 161 CYS A O 1
ATOM 1299 N N . GLY A 1 162 ? -12.637 32.781 5.742 1.00 66.81 162 GLY A N 1
ATOM 1300 C CA . GLY A 1 162 ? -13.058 33.903 6.590 1.00 66.81 162 GLY A CA 1
ATOM 1301 C C . GLY A 1 162 ? -14.128 33.583 7.652 1.00 66.81 162 GLY A C 1
ATOM 1302 O O . GLY A 1 162 ? -14.594 32.450 7.769 1.00 66.81 162 GLY A O 1
ATOM 1303 N N . PRO A 1 163 ? -14.510 34.579 8.471 1.00 72.00 163 PRO A N 1
ATOM 1304 C CA . PRO A 1 163 ? -15.600 34.451 9.437 1.00 72.00 163 PRO A CA 1
ATOM 1305 C C . PRO A 1 163 ? -16.961 34.416 8.723 1.00 72.00 163 PRO A C 1
ATOM 1307 O O . PRO A 1 163 ? -17.142 35.079 7.705 1.00 72.00 163 PRO A O 1
ATOM 1310 N N . ILE A 1 164 ? -17.947 33.703 9.270 1.00 79.44 164 ILE A N 1
ATOM 1311 C CA . ILE A 1 164 ? -19.332 33.699 8.759 1.00 79.44 164 ILE A CA 1
ATOM 1312 C C . ILE A 1 164 ? -20.189 34.793 9.411 1.00 79.44 164 ILE A C 1
ATOM 1314 O O . ILE A 1 164 ? -19.956 35.146 10.568 1.00 79.44 164 ILE A O 1
ATOM 1318 N N . ASP A 1 165 ? -21.216 35.289 8.711 1.00 78.69 165 ASP A N 1
ATOM 1319 C CA . ASP A 1 165 ? -22.286 36.058 9.361 1.00 78.69 165 ASP A CA 1
ATOM 1320 C C . ASP A 1 165 ? -22.956 35.185 10.449 1.00 78.69 165 ASP A C 1
ATOM 1322 O O . ASP A 1 165 ? -23.375 34.056 10.162 1.00 78.69 165 ASP A O 1
ATOM 1326 N N . PRO A 1 166 ? -23.066 35.660 11.706 1.00 80.31 166 PRO A N 1
ATOM 1327 C CA . PRO A 1 166 ? -23.642 34.882 12.803 1.00 80.31 166 PRO A CA 1
ATOM 1328 C C . PRO A 1 166 ? -25.132 34.541 12.631 1.00 80.31 166 PRO A C 1
ATOM 1330 O O . PRO A 1 166 ? -25.637 33.655 13.327 1.00 80.31 166 PRO A O 1
ATOM 1333 N N . ASN A 1 167 ? -25.858 35.207 11.729 1.00 83.06 167 ASN A N 1
ATOM 1334 C CA . ASN A 1 167 ? -27.272 34.946 11.460 1.00 83.06 167 ASN A CA 1
ATOM 1335 C C . ASN A 1 167 ? -27.451 33.956 10.302 1.00 83.06 167 ASN A C 1
ATOM 1337 O O . ASN A 1 167 ? -27.898 34.329 9.217 1.00 83.06 167 ASN A O 1
ATOM 1341 N N . ILE A 1 168 ? -27.140 32.680 10.544 1.00 86.94 168 ILE A N 1
ATOM 1342 C CA . ILE A 1 168 ? -27.355 31.617 9.552 1.00 86.94 168 ILE A CA 1
ATOM 1343 C C . ILE A 1 168 ? -28.851 31.559 9.188 1.00 86.94 168 ILE A C 1
ATOM 1345 O O . ILE A 1 168 ? -29.699 31.522 10.091 1.00 86.94 168 ILE A O 1
ATOM 1349 N N . PRO A 1 169 ? -29.215 31.558 7.890 1.00 85.88 169 PRO A N 1
ATOM 1350 C CA . PRO A 1 169 ? -30.608 31.491 7.477 1.00 85.88 169 PRO A CA 1
ATOM 1351 C C . PRO A 1 169 ? -31.270 30.188 7.952 1.00 85.88 169 PRO A C 1
ATOM 1353 O O . PRO A 1 169 ? -30.594 29.180 8.177 1.00 85.88 169 PRO A O 1
ATOM 1356 N N . PRO A 1 170 ? -32.607 30.174 8.104 1.00 84.62 170 PRO A N 1
ATOM 1357 C CA . PRO A 1 170 ? -33.337 28.987 8.529 1.00 84.62 170 PRO A CA 1
ATOM 1358 C C . PRO A 1 170 ? -33.320 27.924 7.420 1.00 84.62 170 PRO A C 1
ATOM 1360 O O . PRO A 1 170 ? -34.212 27.876 6.577 1.00 84.62 170 PRO A O 1
ATOM 1363 N N . LEU A 1 171 ? -32.296 27.069 7.437 1.00 90.19 171 LEU A N 1
ATOM 1364 C CA . LEU A 1 171 ? -32.100 25.950 6.516 1.00 90.19 171 LEU A CA 1
ATOM 1365 C C . LEU A 1 171 ? -32.623 24.658 7.167 1.00 90.19 171 LEU A C 1
ATOM 1367 O O . LEU A 1 171 ? -31.914 24.036 7.960 1.00 90.19 171 LEU A O 1
ATOM 1371 N N . PRO A 1 172 ? -33.876 24.245 6.893 1.00 87.06 172 PRO A N 1
ATOM 1372 C CA . PRO A 1 172 ? -34.555 23.221 7.685 1.00 87.06 172 PRO A CA 1
ATOM 1373 C C . PRO A 1 172 ? -33.960 21.821 7.521 1.00 87.06 172 PRO A C 1
ATOM 1375 O O . PRO A 1 172 ? -34.141 20.999 8.407 1.00 87.06 172 PRO A O 1
ATOM 1378 N N . ASN A 1 173 ? -33.264 21.535 6.422 1.00 92.12 173 ASN A N 1
ATOM 1379 C CA . ASN A 1 173 ? -32.695 20.2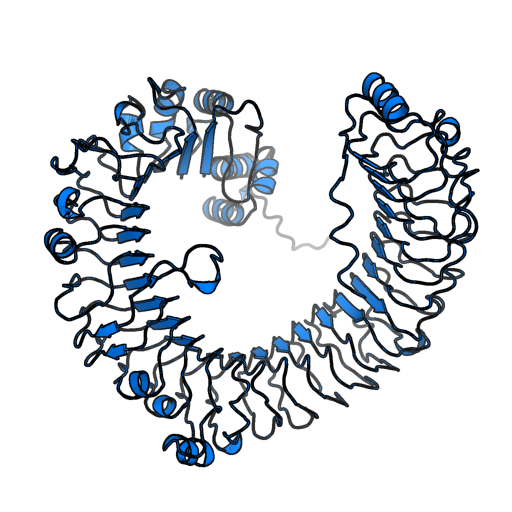12 6.159 1.00 92.12 173 ASN A CA 1
ATOM 1380 C C . ASN A 1 173 ? -31.168 20.179 6.269 1.00 92.12 173 ASN A C 1
ATOM 1382 O O . ASN A 1 173 ? -30.583 19.128 6.017 1.00 92.12 173 ASN A O 1
ATOM 1386 N N . LEU A 1 174 ? -30.533 21.282 6.691 1.00 94.88 174 LEU A N 1
ATOM 1387 C CA . LEU A 1 174 ? -29.087 21.322 6.882 1.00 94.88 174 LEU A CA 1
ATOM 1388 C C . LEU A 1 174 ? -28.686 20.381 8.023 1.00 94.88 174 LEU A C 1
ATOM 1390 O O . LEU A 1 174 ? -29.085 20.582 9.171 1.00 94.88 174 LEU A O 1
ATOM 1394 N N . ARG A 1 175 ? -27.879 19.371 7.697 1.00 95.56 175 ARG A N 1
ATOM 1395 C CA . ARG A 1 175 ? -27.351 18.372 8.634 1.00 95.56 175 ARG A CA 1
ATOM 1396 C C . ARG A 1 175 ? -25.883 18.595 8.944 1.00 95.56 175 ARG A C 1
ATOM 1398 O O . ARG A 1 175 ? -25.489 18.323 10.072 1.00 95.56 175 ARG A O 1
ATOM 1405 N N . LYS A 1 176 ? -25.100 19.106 7.993 1.00 96.50 176 LYS A N 1
ATOM 1406 C CA . LYS A 1 176 ? -23.660 19.321 8.151 1.00 96.50 176 LYS A CA 1
ATOM 1407 C C . LYS A 1 176 ? -23.256 20.750 7.838 1.00 96.50 176 LYS A C 1
ATOM 1409 O O . LYS A 1 176 ? -23.642 21.302 6.809 1.00 96.50 176 LYS A O 1
ATOM 1414 N N . LEU A 1 177 ? -22.424 21.308 8.707 1.00 94.25 177 LEU A N 1
ATOM 1415 C CA . LEU A 1 177 ? -21.794 22.605 8.519 1.00 94.25 177 LEU A CA 1
ATOM 1416 C C . LEU A 1 177 ? -20.290 22.473 8.788 1.00 94.25 177 LEU A C 1
ATOM 1418 O O . LEU A 1 177 ? -19.897 22.119 9.894 1.00 94.25 177 LEU A O 1
ATOM 1422 N N . ASP A 1 178 ? -19.459 22.730 7.782 1.00 92.44 178 ASP A N 1
ATOM 1423 C CA . ASP A 1 178 ? -17.994 22.766 7.887 1.00 92.44 178 ASP A CA 1
ATOM 1424 C C . ASP A 1 178 ? -17.523 24.206 7.663 1.00 92.44 178 ASP A C 1
ATOM 1426 O O . ASP A 1 178 ? -17.802 24.808 6.628 1.00 92.44 178 ASP A O 1
ATOM 1430 N N . ILE A 1 179 ? -16.852 24.784 8.650 1.00 88.12 179 ILE A N 1
ATOM 1431 C CA . ILE A 1 179 ? -16.345 26.150 8.602 1.00 88.12 179 ILE A CA 1
ATOM 1432 C C . ILE A 1 179 ? -14.842 26.099 8.803 1.00 88.12 179 ILE A C 1
ATOM 1434 O O . ILE A 1 179 ? -14.361 25.674 9.851 1.00 88.12 179 ILE A O 1
ATOM 1438 N N . LYS A 1 180 ? -14.103 26.615 7.828 1.00 82.19 180 LYS A N 1
ATOM 1439 C CA . LYS A 1 180 ? -12.674 26.885 7.914 1.00 82.19 180 LYS A CA 1
ATOM 1440 C C . LYS A 1 180 ? -12.465 28.388 7.809 1.00 82.19 180 LYS A C 1
ATOM 1442 O O . LYS A 1 180 ? -12.695 28.969 6.750 1.00 82.19 180 LYS A O 1
ATOM 1447 N N . GLY A 1 181 ? -12.043 29.020 8.897 1.00 69.81 181 GLY A N 1
ATOM 1448 C CA . GLY A 1 181 ? -11.981 30.476 8.947 1.00 69.81 181 GLY A CA 1
ATOM 1449 C C . GLY A 1 181 ? -11.036 31.002 10.012 1.00 69.81 181 GLY A C 1
ATOM 1450 O O . GLY A 1 181 ? -11.180 30.687 11.191 1.00 69.81 181 GLY A O 1
ATOM 1451 N N . ASP A 1 182 ? -10.115 31.867 9.587 1.00 61.66 182 ASP A N 1
ATOM 1452 C CA . ASP A 1 182 ? -9.258 32.632 10.484 1.00 61.66 182 ASP A CA 1
ATOM 1453 C C . ASP A 1 182 ? -10.063 33.783 11.117 1.00 61.66 182 ASP A C 1
ATOM 1455 O O . ASP A 1 182 ? -10.353 34.799 10.483 1.00 61.66 182 ASP A O 1
ATOM 1459 N N . TYR A 1 183 ? -10.451 33.604 12.381 1.00 58.25 183 TYR A N 1
ATOM 1460 C CA . TYR A 1 183 ? -11.139 34.621 13.186 1.00 58.25 183 TYR A CA 1
ATOM 1461 C C . TYR A 1 183 ? -10.180 35.671 13.796 1.00 58.25 183 TYR A C 1
ATOM 1463 O O . TYR A 1 183 ? -10.625 36.525 14.555 1.00 58.25 183 TYR A O 1
ATOM 1471 N N . SER A 1 184 ? -8.873 35.654 13.493 1.00 51.78 184 SER A N 1
ATOM 1472 C CA . SER A 1 184 ? -7.884 36.529 14.152 1.00 51.78 184 SER A CA 1
ATOM 1473 C C . SER A 1 184 ? -7.974 38.008 13.761 1.00 51.78 184 SER A C 1
ATOM 1475 O O . SER A 1 184 ? -7.516 38.870 14.512 1.00 51.78 184 SER A O 1
ATOM 1477 N N . TYR A 1 185 ? -8.574 38.328 12.610 1.00 47.00 185 TYR A N 1
ATOM 1478 C CA . TYR A 1 185 ? -8.608 39.692 12.066 1.00 47.00 185 TYR A CA 1
ATOM 1479 C C . TYR A 1 185 ? -9.902 40.465 12.365 1.00 47.00 185 TYR A C 1
ATOM 1481 O O . TYR A 1 185 ? -9.997 41.659 12.053 1.00 47.00 185 TYR A O 1
ATOM 1489 N N . THR A 1 186 ? -10.904 39.846 12.998 1.00 48.72 186 THR A N 1
ATOM 1490 C CA . THR A 1 186 ? -12.168 40.526 13.307 1.00 48.72 186 THR A CA 1
ATOM 1491 C C . THR A 1 186 ? -12.078 41.338 14.590 1.00 48.72 186 THR A C 1
ATOM 1493 O O . THR A 1 186 ? -12.664 40.994 15.606 1.00 48.72 186 THR A O 1
ATOM 1496 N N . THR A 1 187 ? -11.423 42.492 14.515 1.00 41.16 187 THR A N 1
ATOM 1497 C CA . THR A 1 187 ? -11.280 43.478 15.608 1.00 41.16 187 THR A CA 1
ATOM 1498 C C . THR A 1 187 ? -12.597 44.066 16.165 1.00 41.16 187 THR A C 1
ATOM 1500 O O . THR A 1 187 ? -12.547 45.019 16.934 1.00 41.16 187 THR A O 1
ATOM 1503 N N . ASN A 1 188 ? -13.777 43.533 15.806 1.00 44.56 188 ASN A N 1
ATOM 1504 C CA . ASN A 1 188 ? -15.090 44.005 16.278 1.00 44.56 188 ASN A CA 1
ATOM 1505 C C . ASN A 1 188 ? -16.235 42.954 16.280 1.00 44.56 188 ASN A C 1
ATOM 1507 O O . ASN A 1 188 ? -17.371 43.331 16.565 1.00 44.56 188 ASN A O 1
ATOM 1511 N N . ILE A 1 189 ? -16.001 41.666 15.963 1.00 47.34 189 ILE A N 1
ATOM 1512 C CA . ILE A 1 189 ? -17.080 40.640 15.862 1.00 47.34 189 ILE A CA 1
ATOM 1513 C C . ILE A 1 189 ? -17.098 39.662 17.056 1.00 47.34 189 ILE A C 1
ATOM 1515 O O . ILE A 1 189 ? -18.043 38.891 17.197 1.00 47.34 189 ILE A O 1
ATOM 1519 N N . ASP A 1 190 ? -16.151 39.772 17.993 1.00 48.88 190 ASP A N 1
ATOM 1520 C CA . ASP A 1 190 ? -15.962 38.887 19.164 1.00 48.88 190 ASP A CA 1
ATOM 1521 C C . ASP A 1 190 ? -17.129 38.817 20.187 1.00 48.88 190 ASP A C 1
ATOM 1523 O O . ASP A 1 190 ? -16.930 38.409 21.329 1.00 48.88 190 ASP A O 1
ATOM 1527 N N . THR A 1 191 ? -18.363 39.219 19.852 1.00 56.06 191 THR A N 1
ATOM 1528 C CA . THR A 1 191 ? -19.468 39.304 20.830 1.00 56.06 191 THR A CA 1
ATOM 1529 C C . THR A 1 191 ? -20.843 38.812 20.371 1.00 56.06 191 THR A C 1
ATOM 1531 O O . THR A 1 191 ? -21.729 38.694 21.221 1.00 56.06 191 THR A O 1
ATOM 1534 N N . LEU A 1 192 ? -21.074 38.499 19.088 1.00 66.06 192 LEU A N 1
ATOM 1535 C CA . LEU A 1 192 ? -22.395 38.030 18.640 1.00 66.06 192 LEU A CA 1
ATOM 1536 C C . LEU A 1 192 ? -22.443 36.497 18.545 1.00 66.06 192 LEU A C 1
ATOM 1538 O O . LEU A 1 192 ? -21.720 35.920 17.735 1.00 66.06 192 LEU A O 1
ATOM 1542 N N . PRO A 1 193 ? -23.302 35.821 19.331 1.00 77.50 193 PRO A N 1
ATOM 1543 C CA . PRO A 1 193 ? -23.403 34.371 19.285 1.00 77.50 193 PRO A CA 1
ATOM 1544 C C . PRO A 1 193 ? -24.039 33.916 17.966 1.00 77.50 193 PRO A C 1
ATOM 1546 O O . PRO A 1 193 ? -25.080 34.439 17.553 1.00 77.50 193 PRO A O 1
ATOM 1549 N N . VAL A 1 194 ? -23.438 32.909 17.333 1.00 83.88 194 VAL A N 1
ATOM 1550 C CA . VAL A 1 194 ? -23.932 32.329 16.077 1.00 83.88 194 VAL A CA 1
ATOM 1551 C C . VAL A 1 194 ? -25.249 31.601 16.336 1.00 83.88 194 VAL A C 1
ATOM 1553 O O . VAL A 1 194 ? -25.408 30.900 17.339 1.00 83.88 194 VAL A O 1
ATOM 1556 N N . ARG A 1 195 ? -26.219 31.769 15.436 1.00 85.94 195 ARG A N 1
ATOM 1557 C CA . ARG A 1 195 ? -27.503 31.061 15.476 1.00 85.94 195 ARG A CA 1
ATOM 1558 C C . ARG A 1 195 ? -27.477 29.906 14.490 1.00 85.94 195 ARG A C 1
ATOM 1560 O O . ARG A 1 195 ? -27.522 30.125 13.287 1.00 85.94 195 ARG A O 1
ATOM 1567 N N . PHE A 1 196 ? -27.426 28.684 15.006 1.00 89.12 196 PHE A N 1
ATOM 1568 C CA . PHE A 1 196 ? -27.372 27.481 14.182 1.00 89.12 196 PHE A CA 1
ATOM 1569 C C . PHE A 1 196 ? -28.766 26.972 13.780 1.00 89.12 196 PHE A C 1
ATOM 1571 O O . PHE A 1 196 ? -29.722 27.109 14.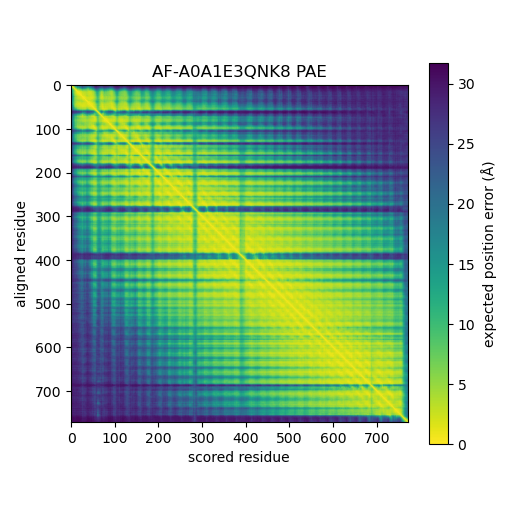552 1.00 89.12 196 PHE A O 1
ATOM 1578 N N . PRO A 1 197 ? -28.898 26.327 12.606 1.00 89.88 197 PRO A N 1
ATOM 1579 C CA . PRO A 1 197 ? -30.107 25.598 12.237 1.00 89.88 197 PRO A CA 1
ATOM 1580 C C . PRO A 1 197 ? -30.417 24.460 13.216 1.00 89.88 197 PRO A C 1
ATOM 1582 O O . PRO A 1 197 ? -29.534 23.705 13.610 1.00 89.88 197 PRO A O 1
ATOM 1585 N N . LEU A 1 198 ? -31.695 24.302 13.574 1.00 89.38 198 LEU A N 1
ATOM 1586 C CA . LEU A 1 198 ? -32.134 23.378 14.632 1.00 89.38 198 LEU A CA 1
ATOM 1587 C C . LEU A 1 198 ? -31.926 21.888 14.322 1.00 89.38 198 LEU A C 1
ATOM 1589 O O . LEU A 1 198 ? -31.983 21.091 15.248 1.00 89.38 198 LEU A O 1
ATOM 1593 N N . ASN A 1 199 ? -31.732 21.519 13.053 1.00 92.25 199 ASN A N 1
ATOM 1594 C CA . ASN A 1 199 ? -31.586 20.129 12.606 1.00 92.25 199 ASN A CA 1
ATOM 1595 C C . ASN A 1 199 ? -30.127 19.733 12.326 1.00 92.25 199 ASN A C 1
ATOM 1597 O O . ASN A 1 199 ? -29.888 18.639 11.815 1.00 92.25 199 ASN A O 1
ATOM 1601 N N . LEU A 1 200 ? -29.161 20.598 12.662 1.00 95.31 200 LEU A N 1
ATOM 1602 C CA . LEU A 1 200 ? -27.740 20.329 12.455 1.00 95.31 200 LEU A CA 1
ATOM 1603 C C . LEU A 1 200 ? -27.300 19.104 13.274 1.00 95.31 200 LEU A C 1
ATOM 1605 O O . LEU A 1 200 ? -27.567 19.020 14.474 1.00 95.31 200 LEU A O 1
ATOM 1609 N N . GLN A 1 201 ? -26.630 18.157 12.622 1.00 97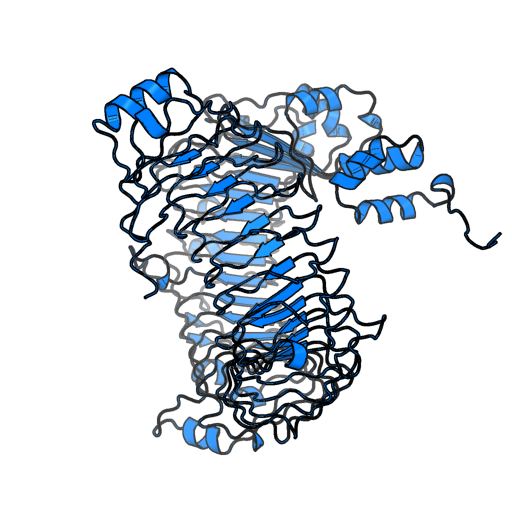.12 201 GLN A N 1
ATOM 1610 C CA . GLN A 1 201 ? -26.148 16.897 13.200 1.00 97.12 201 GLN A CA 1
ATOM 1611 C C . GLN A 1 201 ? -24.620 16.840 13.251 1.00 97.12 201 GLN A C 1
ATOM 1613 O O . GLN A 1 201 ? -24.067 16.268 14.189 1.00 97.12 201 GLN A O 1
ATOM 1618 N N . GLU A 1 202 ? -23.944 17.463 12.287 1.00 97.81 202 GLU A N 1
ATOM 1619 C CA . GLU A 1 202 ? -22.490 17.526 12.199 1.00 97.81 202 GLU A CA 1
ATOM 1620 C C . GLU A 1 202 ? -22.015 18.973 12.107 1.00 97.81 202 GLU A C 1
ATOM 1622 O O . GLU A 1 202 ? -22.490 19.753 11.276 1.00 97.81 202 GLU A O 1
ATOM 1627 N N . PHE A 1 203 ? -21.038 19.318 12.936 1.00 95.31 203 PHE A N 1
ATOM 1628 C CA . PHE A 1 203 ? -20.356 20.599 12.870 1.00 95.31 203 PHE A CA 1
ATOM 1629 C C . PHE A 1 203 ? -18.850 20.367 12.827 1.00 95.31 203 PHE A C 1
ATOM 1631 O O . PHE A 1 203 ? -18.313 19.589 13.614 1.00 95.31 203 PHE A O 1
ATOM 1638 N N . VAL A 1 204 ? -18.173 21.021 11.892 1.00 93.81 204 VAL A N 1
ATOM 1639 C CA . VAL A 1 204 ? -16.724 20.953 11.738 1.00 93.81 204 VAL A CA 1
ATOM 1640 C C . VAL A 1 204 ? -16.178 22.368 11.761 1.00 93.81 204 VAL A C 1
ATOM 1642 O O . VAL A 1 204 ? -16.587 23.211 10.970 1.00 93.81 204 VAL A O 1
ATOM 1645 N N . LEU A 1 205 ? -15.263 22.625 12.685 1.00 90.50 205 LEU A N 1
ATOM 1646 C CA . LEU A 1 205 ? -14.610 23.909 12.871 1.00 90.50 205 LEU A CA 1
ATOM 1647 C C . LEU A 1 205 ? -13.118 23.744 12.585 1.00 90.50 205 LEU A C 1
ATOM 1649 O O . LEU A 1 205 ? -12.450 22.951 13.243 1.00 90.50 205 LEU A O 1
ATOM 1653 N N . ARG A 1 206 ? -12.587 24.478 11.607 1.00 87.25 206 ARG A N 1
ATOM 1654 C CA . ARG A 1 206 ? -11.190 24.391 11.167 1.00 87.25 206 ARG A CA 1
ATOM 1655 C C . ARG A 1 206 ? -10.500 25.748 11.235 1.00 87.25 206 ARG A C 1
ATOM 1657 O O . ARG A 1 206 ? -11.111 26.769 10.921 1.00 87.25 206 ARG A O 1
ATOM 1664 N N . ASP A 1 207 ? -9.215 25.731 11.580 1.00 78.00 207 ASP A N 1
ATOM 1665 C CA . ASP A 1 207 ? -8.337 26.906 11.623 1.00 78.00 207 ASP A CA 1
ATOM 1666 C C . ASP A 1 207 ? -8.923 28.046 12.478 1.00 78.00 207 ASP A C 1
ATOM 1668 O O . ASP A 1 207 ? -8.863 29.212 12.102 1.00 78.00 207 ASP A O 1
ATOM 1672 N N . SER A 1 208 ? -9.543 27.726 13.621 1.00 75.56 208 SER A N 1
ATOM 1673 C CA . SER A 1 208 ? -10.246 28.724 14.433 1.00 75.56 208 SER A CA 1
ATOM 1674 C C . SER A 1 208 ? -9.304 29.500 15.358 1.00 75.56 208 SER A C 1
ATOM 1676 O O . SER A 1 208 ? -8.638 28.921 16.220 1.00 75.56 208 SER A O 1
ATOM 1678 N N . HIS A 1 209 ? -9.331 30.829 15.252 1.00 69.81 209 HIS A N 1
ATOM 1679 C CA . HIS A 1 209 ? -8.578 31.761 16.104 1.00 69.81 209 HIS A CA 1
ATOM 1680 C C . HIS A 1 209 ? -9.448 32.498 17.150 1.00 69.81 209 HIS A C 1
ATOM 1682 O O . HIS A 1 209 ? -8.958 33.406 17.810 1.00 69.81 209 HIS A O 1
ATOM 1688 N N . GLY A 1 210 ? -10.732 32.149 17.294 1.00 65.00 210 GLY A N 1
ATOM 1689 C CA . GLY A 1 210 ? -11.682 32.827 18.192 1.00 65.00 210 GLY A CA 1
ATOM 1690 C C . GLY A 1 210 ? -12.121 31.979 19.393 1.00 65.00 210 GLY A C 1
ATOM 1691 O O . GLY A 1 210 ? -11.850 30.780 19.449 1.00 65.00 210 GLY A O 1
ATOM 1692 N N . LEU A 1 211 ? -12.831 32.602 20.343 1.00 69.88 211 LEU A N 1
ATOM 1693 C CA . LEU A 1 211 ? -13.391 31.933 21.526 1.00 69.88 211 LEU A CA 1
ATOM 1694 C C . LEU A 1 211 ? -14.540 30.983 21.144 1.00 69.88 211 LEU A C 1
ATOM 1696 O O . LEU A 1 211 ? -15.479 31.379 20.451 1.00 69.88 211 LEU A O 1
ATOM 1700 N N . LEU A 1 212 ? -14.536 29.758 21.684 1.00 80.56 212 LEU A N 1
ATOM 1701 C CA . LEU A 1 212 ? -15.629 28.788 21.492 1.00 80.56 212 LEU A CA 1
ATOM 1702 C C . LEU A 1 212 ? -16.987 29.295 22.004 1.00 80.56 212 LEU A C 1
ATOM 1704 O O . LEU A 1 212 ? -18.027 28.826 21.546 1.00 80.56 212 LEU A O 1
ATOM 1708 N N . SER A 1 213 ? -17.001 30.277 22.910 1.00 78.44 213 SER A N 1
ATOM 1709 C CA . SER A 1 213 ? -18.224 30.897 23.439 1.00 78.44 213 SER A CA 1
ATOM 1710 C C . SER A 1 213 ? -19.140 31.497 22.361 1.00 78.44 213 SER A C 1
ATOM 1712 O O . SER A 1 213 ? -20.356 31.549 22.555 1.00 78.44 213 SER A O 1
ATOM 1714 N N . VAL A 1 214 ? -18.600 31.862 21.193 1.00 79.62 214 VAL A N 1
ATOM 1715 C CA . VAL A 1 214 ? -19.378 32.315 20.025 1.00 79.62 214 VAL A CA 1
ATOM 1716 C C . VAL A 1 214 ? -20.342 31.230 19.519 1.00 79.62 214 VAL A C 1
ATOM 1718 O O . VAL A 1 214 ? -21.394 31.538 18.953 1.00 79.62 214 VAL A O 1
ATOM 1721 N N . PHE A 1 215 ? -20.040 29.959 19.789 1.00 85.81 215 PHE A N 1
ATOM 1722 C CA . PHE A 1 215 ? -20.830 28.800 19.379 1.00 85.81 215 PHE A CA 1
ATOM 1723 C C . PHE A 1 215 ? -21.738 28.245 20.489 1.00 85.81 215 PHE A C 1
ATOM 1725 O O . PHE A 1 215 ? -22.249 27.135 20.371 1.00 85.81 215 PHE A O 1
ATOM 1732 N N . ALA A 1 216 ? -22.010 29.013 21.551 1.00 83.12 216 ALA A N 1
ATOM 1733 C CA . ALA A 1 216 ? -22.819 28.566 22.694 1.00 83.12 216 ALA A CA 1
ATOM 1734 C C . ALA A 1 216 ? -24.262 28.117 22.358 1.00 83.12 216 ALA A C 1
ATOM 1736 O O . ALA A 1 216 ? -24.904 27.479 23.187 1.00 83.12 216 ALA A O 1
ATOM 1737 N N . ASN A 1 217 ? -24.782 28.436 21.166 1.00 85.88 217 ASN A N 1
ATOM 1738 C CA . ASN A 1 217 ? -26.128 28.052 20.716 1.00 85.88 217 ASN A CA 1
ATOM 1739 C C . ASN A 1 217 ? -26.135 26.850 19.751 1.00 85.88 217 ASN A C 1
ATOM 1741 O O . ASN A 1 217 ? -27.043 26.743 18.920 1.00 85.88 217 ASN A O 1
ATOM 1745 N N . LEU A 1 218 ? -25.129 25.971 19.802 1.00 91.56 218 LEU A N 1
ATOM 1746 C CA . LEU A 1 218 ? -25.168 24.714 19.049 1.00 91.56 218 LEU A CA 1
ATOM 1747 C C . LEU A 1 218 ? -26.435 23.911 19.412 1.00 91.56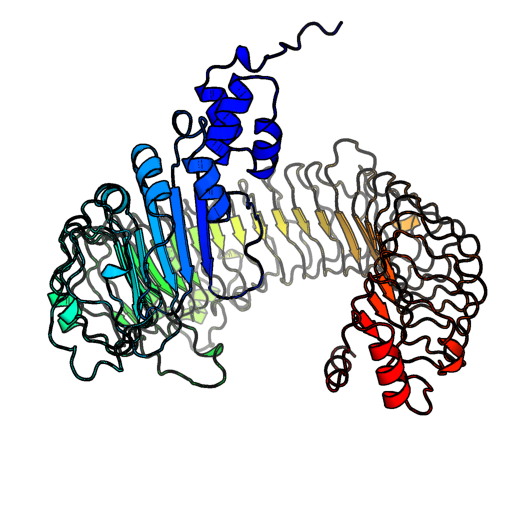 218 LEU A C 1
ATOM 1749 O O . LEU A 1 218 ? -26.818 23.847 20.584 1.00 91.56 218 LEU A O 1
ATOM 1753 N N . PRO A 1 219 ? -27.130 23.319 18.425 1.00 92.69 219 PRO A N 1
ATOM 1754 C CA . PRO A 1 219 ? -28.401 22.660 18.671 1.00 92.69 219 PRO A CA 1
ATOM 1755 C C . PRO A 1 219 ? -28.191 21.321 19.375 1.00 92.69 219 PRO A C 1
ATOM 1757 O O . PRO A 1 219 ? -27.208 20.616 19.154 1.00 92.69 219 PRO A O 1
ATOM 1760 N N . SER A 1 220 ? -29.174 20.909 20.173 1.00 92.69 220 SER A N 1
ATOM 1761 C CA . SER A 1 220 ? -29.129 19.618 20.864 1.00 92.69 220 SER A CA 1
ATOM 1762 C C . SER A 1 220 ? -29.188 18.416 19.916 1.00 92.69 220 SER A C 1
ATOM 1764 O O . SER A 1 220 ? -28.922 17.305 20.356 1.00 92.69 220 SER A O 1
ATOM 1766 N N . THR A 1 221 ? -29.523 18.595 18.636 1.00 95.44 221 THR A N 1
ATOM 1767 C CA . THR A 1 221 ? -29.487 17.540 17.609 1.00 95.44 221 THR A CA 1
ATOM 1768 C C . THR A 1 221 ? -28.074 17.163 17.169 1.00 95.44 221 THR A C 1
ATOM 1770 O O . THR A 1 221 ? -27.926 16.163 16.468 1.00 95.44 221 THR A O 1
ATOM 1773 N N . LEU A 1 222 ? -27.055 17.939 17.559 1.00 97.25 222 LEU A N 1
ATOM 1774 C CA . LEU A 1 222 ? -25.667 17.717 17.170 1.00 97.25 222 LEU A CA 1
ATOM 1775 C C . LEU A 1 222 ? -25.147 16.379 17.720 1.00 97.25 222 LEU A C 1
ATOM 1777 O O . LEU A 1 222 ? -25.179 16.138 18.926 1.00 97.25 222 LEU A O 1
ATOM 1781 N N . GLN A 1 223 ? -24.650 15.525 16.825 1.00 97.88 223 GLN A N 1
ATOM 1782 C CA . GLN A 1 223 ? -24.105 14.198 17.130 1.00 97.88 223 GLN A CA 1
ATOM 1783 C C . GLN A 1 223 ? -22.603 14.101 16.851 1.00 97.88 223 GLN A C 1
ATOM 1785 O O . GLN A 1 223 ? -21.923 13.309 17.504 1.00 97.88 223 GLN A O 1
ATOM 1790 N N . ARG A 1 224 ? -22.076 14.904 15.920 1.00 98.38 224 ARG A N 1
ATOM 1791 C CA . ARG A 1 224 ? -20.658 14.930 15.547 1.00 98.38 224 ARG A CA 1
ATOM 1792 C C . ARG A 1 224 ? -20.116 16.349 15.641 1.00 98.38 224 ARG A C 1
ATOM 1794 O O . ARG A 1 224 ? -20.683 17.264 15.045 1.00 98.38 224 ARG A O 1
ATOM 1801 N N . PHE A 1 225 ? -19.012 16.516 16.357 1.00 97.19 225 PHE A N 1
ATOM 1802 C CA . PHE A 1 225 ? -18.309 17.787 16.440 1.00 97.19 225 PHE A CA 1
ATOM 1803 C C . PHE A 1 225 ? -16.819 17.564 16.210 1.00 97.19 225 PHE A C 1
ATOM 1805 O O . PHE A 1 225 ? -16.190 16.752 16.887 1.00 97.19 225 PHE A O 1
ATOM 1812 N N . GLU A 1 226 ? -16.261 18.267 15.234 1.00 95.88 226 GLU A N 1
ATOM 1813 C CA . GLU A 1 226 ? -14.835 18.249 14.941 1.00 95.88 226 GLU A CA 1
ATOM 1814 C C . GLU A 1 226 ? -14.258 19.646 15.128 1.00 95.88 226 GLU A C 1
ATOM 1816 O O . GLU A 1 226 ? -14.805 20.624 14.617 1.00 95.88 226 GLU A O 1
ATOM 1821 N N . ILE A 1 227 ? -13.133 19.731 15.827 1.00 92.44 227 ILE A N 1
ATOM 1822 C CA . ILE A 1 227 ? -12.358 20.956 15.989 1.00 92.44 227 ILE A CA 1
ATOM 1823 C C . ILE A 1 227 ? -10.953 20.663 15.478 1.00 92.44 227 ILE A C 1
ATOM 1825 O O . ILE A 1 227 ? -10.299 19.734 15.946 1.00 92.44 227 ILE A O 1
ATOM 1829 N N . VAL A 1 228 ? -10.495 21.437 14.500 1.00 90.06 228 VAL A N 1
ATOM 1830 C CA . VAL A 1 228 ? -9.224 21.241 13.804 1.00 90.06 228 VAL A CA 1
ATOM 1831 C C . VAL A 1 228 ? -8.434 22.544 13.820 1.00 90.06 228 VAL A C 1
ATOM 1833 O O . VAL A 1 228 ? -8.956 23.571 13.396 1.00 90.06 228 VAL A O 1
ATOM 1836 N N . LYS A 1 229 ? -7.169 22.518 14.251 1.00 85.06 229 LYS A N 1
ATOM 1837 C CA . LYS A 1 229 ? -6.261 23.680 14.238 1.00 85.06 229 LYS A CA 1
ATOM 1838 C C . LYS A 1 229 ? -6.810 24.890 15.007 1.00 85.06 229 LYS A C 1
ATOM 1840 O O . LYS A 1 229 ? -6.846 26.008 14.496 1.00 85.06 229 LYS A O 1
ATOM 1845 N N . ALA A 1 230 ? -7.268 24.677 16.241 1.00 83.38 230 ALA A N 1
ATOM 1846 C CA . ALA A 1 230 ? -7.760 25.764 17.090 1.00 83.38 230 ALA A CA 1
ATOM 1847 C C . ALA A 1 230 ? -6.610 26.432 17.863 1.00 83.38 230 ALA A C 1
ATOM 1849 O O . ALA A 1 230 ? -5.909 25.746 18.599 1.00 83.38 230 ALA A O 1
ATOM 1850 N N . ARG A 1 231 ? -6.430 27.758 17.722 1.00 76.38 231 ARG A N 1
ATOM 1851 C CA . ARG A 1 231 ? -5.312 28.512 18.340 1.00 76.38 231 ARG A CA 1
ATOM 1852 C C . ARG A 1 231 ? -5.535 28.945 19.793 1.00 76.38 231 ARG A C 1
ATOM 1854 O O . ARG A 1 231 ? -4.572 29.057 20.537 1.00 76.38 231 ARG A O 1
ATOM 1861 N N . TYR A 1 232 ? -6.782 29.228 20.170 1.00 74.88 232 TYR A N 1
ATOM 1862 C CA . TYR A 1 232 ? -7.159 29.774 21.485 1.00 74.88 232 TYR A CA 1
ATOM 1863 C C . TYR A 1 232 ? -8.262 28.930 22.128 1.00 74.88 232 TYR A C 1
ATOM 1865 O O . TYR A 1 232 ? -9.336 29.421 22.479 1.00 74.88 232 TYR A O 1
ATOM 1873 N N . PHE A 1 233 ? -8.028 27.624 22.214 1.00 80.75 233 PHE A N 1
ATOM 1874 C CA . PHE A 1 233 ? -9.000 26.707 22.791 1.00 80.75 233 PHE A CA 1
ATOM 1875 C C . PHE A 1 233 ? -9.089 26.893 24.312 1.00 80.75 233 PHE A C 1
ATOM 1877 O O . PHE A 1 233 ? -8.086 26.840 25.018 1.00 80.75 233 PHE A O 1
ATOM 1884 N N . SER A 1 234 ? -10.307 27.089 24.821 1.00 83.81 234 SER A N 1
ATOM 1885 C CA . SER A 1 234 ? -10.597 27.197 26.253 1.00 83.81 234 SER A CA 1
ATOM 1886 C C . SER A 1 234 ? -11.484 26.036 26.688 1.00 83.81 234 SER A C 1
ATOM 1888 O O . SER A 1 234 ? -12.593 25.871 26.173 1.00 83.81 234 SER A O 1
ATOM 1890 N N . ILE A 1 235 ? -11.009 25.257 27.666 1.00 83.62 235 ILE A N 1
ATOM 1891 C CA . ILE A 1 235 ? -11.765 24.150 28.269 1.00 83.62 235 ILE A CA 1
ATOM 1892 C C . ILE A 1 235 ? -13.078 24.674 28.871 1.00 83.62 235 ILE A C 1
ATOM 1894 O O . ILE A 1 235 ? -14.140 24.106 28.623 1.00 83.62 235 ILE A O 1
ATOM 1898 N N . ASP A 1 236 ? -13.034 25.806 29.579 1.00 84.75 236 ASP A N 1
ATOM 1899 C CA . ASP A 1 236 ? -14.222 26.423 30.179 1.00 84.75 236 ASP A CA 1
ATOM 1900 C C . ASP A 1 236 ? -15.278 26.797 29.133 1.00 84.75 236 ASP A C 1
ATOM 1902 O O . ASP A 1 236 ? -16.478 26.676 29.385 1.00 84.75 236 ASP A O 1
ATOM 1906 N N . ASP A 1 237 ? -14.857 27.270 27.958 1.00 85.62 237 ASP A N 1
ATOM 1907 C CA . ASP A 1 237 ? -15.794 27.613 26.890 1.00 85.62 237 ASP A CA 1
ATOM 1908 C C . ASP A 1 237 ? -16.348 26.372 26.194 1.00 85.62 237 ASP A C 1
ATOM 1910 O O . ASP A 1 237 ? -17.534 26.355 25.869 1.00 85.62 237 ASP A O 1
ATOM 1914 N N . PHE A 1 238 ? -15.540 25.319 26.039 1.00 88.38 238 PHE A N 1
ATOM 1915 C CA . PHE A 1 238 ? -16.010 24.029 25.536 1.00 88.38 238 PHE A CA 1
ATOM 1916 C C . PHE A 1 238 ? -17.104 23.435 26.440 1.00 88.38 238 PHE A C 1
ATOM 1918 O O . PHE A 1 238 ? -18.171 23.061 25.954 1.00 88.38 238 PHE A O 1
ATOM 1925 N N . ILE A 1 239 ? -16.900 23.433 27.762 1.00 86.00 239 ILE A N 1
ATOM 1926 C CA . ILE A 1 239 ? -17.878 22.917 28.739 1.00 86.00 239 ILE A CA 1
ATOM 1927 C C . ILE A 1 239 ? -19.202 23.694 28.666 1.00 86.00 239 ILE A C 1
ATOM 1929 O O . ILE A 1 239 ? -20.291 23.117 28.764 1.00 86.00 239 ILE A O 1
ATOM 1933 N N . LYS A 1 240 ? -19.143 25.013 28.441 1.00 88.44 240 LYS A N 1
ATOM 1934 C CA . LYS A 1 240 ? -20.341 25.860 28.310 1.00 88.44 240 LYS A CA 1
ATOM 1935 C C . LYS A 1 240 ? -21.190 25.536 27.078 1.00 88.44 240 LYS A C 1
ATOM 1937 O O . LYS A 1 240 ? -22.368 25.893 27.095 1.00 88.44 240 LYS A O 1
ATOM 1942 N N . LEU A 1 241 ? -20.647 24.859 26.058 1.00 89.44 241 LEU A N 1
ATOM 1943 C CA . LEU A 1 241 ? -21.395 24.498 24.846 1.00 89.44 241 LEU A CA 1
ATOM 1944 C C . LEU A 1 241 ? -22.552 23.533 25.122 1.00 89.44 241 LEU A C 1
ATOM 1946 O O . LEU A 1 241 ? -23.517 23.546 24.368 1.00 89.44 241 LEU A O 1
ATOM 1950 N N . LYS A 1 242 ? -22.473 22.724 26.193 1.00 88.06 242 LYS A N 1
ATOM 1951 C CA . LYS A 1 242 ? -23.510 21.762 26.612 1.00 88.06 242 LYS A CA 1
ATOM 1952 C C . LYS A 1 242 ? -24.048 20.921 25.446 1.00 88.06 242 LYS A C 1
ATOM 1954 O O . LYS A 1 242 ? -25.115 21.198 24.904 1.00 88.06 242 LYS A O 1
ATOM 1959 N N . LEU A 1 243 ? -23.340 19.844 25.109 1.00 92.38 243 LEU A N 1
ATOM 1960 C CA . LEU A 1 243 ? -23.631 18.998 23.945 1.00 92.38 243 LEU A CA 1
ATOM 1961 C C . LEU A 1 243 ? -24.214 17.627 24.367 1.00 92.38 243 LEU A C 1
ATOM 1963 O O . LEU A 1 243 ? -23.495 16.630 24.361 1.00 92.38 243 LEU A O 1
ATOM 1967 N N . PRO A 1 244 ? -25.503 17.534 24.762 1.00 92.12 244 PRO A N 1
ATOM 1968 C CA . PRO A 1 244 ? -26.052 16.353 25.440 1.00 92.12 244 PRO A CA 1
ATOM 1969 C C . PRO A 1 244 ? -26.176 15.102 24.561 1.00 92.12 244 PRO A C 1
ATOM 1971 O O . PRO A 1 244 ? -26.200 14.002 25.101 1.00 92.12 244 PRO A O 1
ATOM 1974 N N . ASN A 1 245 ? -26.271 15.256 23.236 1.00 96.06 245 ASN A N 1
ATOM 1975 C CA . ASN A 1 245 ? -26.446 14.149 22.287 1.00 96.06 245 ASN A CA 1
ATOM 1976 C C . ASN A 1 245 ? -25.201 13.891 21.426 1.00 96.06 245 ASN A C 1
ATOM 1978 O O . ASN A 1 245 ? -25.288 13.183 20.420 1.00 96.06 245 ASN A O 1
ATOM 1982 N N . LEU A 1 246 ? -24.050 14.456 21.811 1.00 97.50 246 LEU A N 1
ATOM 1983 C CA . LEU A 1 246 ? -22.808 14.269 21.075 1.00 97.50 246 LEU A CA 1
ATOM 1984 C C . LEU A 1 246 ? -22.327 12.821 21.204 1.00 97.50 246 LEU A C 1
ATOM 1986 O O . LEU A 1 246 ? -22.116 12.335 22.311 1.00 97.50 246 LEU A O 1
ATOM 1990 N N . LYS A 1 247 ? -22.128 12.161 20.062 1.00 98.19 247 LYS A N 1
ATOM 1991 C CA . LYS A 1 247 ? -21.653 10.776 19.942 1.00 98.19 247 LYS A CA 1
ATOM 1992 C C . LYS A 1 247 ? -20.219 10.685 19.436 1.00 98.19 247 LYS A C 1
ATOM 1994 O O . LYS A 1 247 ? -19.543 9.697 19.707 1.00 98.19 247 LYS A O 1
ATOM 1999 N N . TYR A 1 248 ? -19.748 11.690 18.704 1.00 98.56 248 TYR A N 1
ATOM 2000 C CA . TYR A 1 248 ? -18.394 11.732 18.164 1.00 98.56 248 TYR A CA 1
ATOM 2001 C C . TYR A 1 248 ? -17.767 13.106 18.392 1.00 98.56 248 TYR A C 1
ATOM 2003 O O . TYR A 1 248 ? -18.357 14.130 18.031 1.00 98.56 248 TYR A O 1
ATOM 2011 N N . LEU A 1 249 ? -16.553 13.102 18.937 1.00 97.94 249 LEU A N 1
ATOM 2012 C CA . LEU A 1 249 ? -15.726 14.284 19.138 1.00 97.94 249 LEU A CA 1
ATOM 2013 C C . LEU A 1 249 ? -14.334 14.041 18.549 1.00 97.94 249 LEU A C 1
ATOM 2015 O O . LEU A 1 249 ? -13.658 13.092 18.947 1.00 97.94 249 LEU A O 1
ATOM 2019 N N . LEU A 1 250 ? -13.908 14.920 17.642 1.00 96.94 250 LEU A N 1
ATOM 2020 C CA . LEU A 1 250 ? -12.530 14.990 17.153 1.00 96.94 250 LEU A CA 1
ATOM 2021 C C . LEU A 1 250 ? -11.899 16.303 17.601 1.00 96.94 250 LEU A C 1
ATOM 2023 O O . LEU A 1 250 ? -12.411 17.377 17.282 1.00 96.94 250 LEU A O 1
ATOM 2027 N N . LEU A 1 251 ? -10.763 16.205 18.283 1.00 93.62 251 LEU A N 1
ATOM 2028 C CA . LEU A 1 251 ? -9.893 17.326 18.611 1.00 93.62 251 LEU A CA 1
ATOM 2029 C C . LEU A 1 251 ? -8.570 17.127 17.881 1.00 93.62 251 LEU A C 1
ATOM 2031 O O . LEU A 1 251 ? -7.791 16.230 18.202 1.00 93.62 251 LEU A O 1
ATOM 2035 N N . ARG A 1 252 ? -8.336 17.951 16.865 1.00 91.31 252 ARG A N 1
ATOM 2036 C CA . ARG A 1 252 ? -7.177 17.849 15.992 1.00 91.31 252 ARG A CA 1
ATOM 2037 C C . ARG A 1 252 ? -6.343 19.119 16.066 1.00 91.31 252 ARG A C 1
ATOM 2039 O O . ARG A 1 252 ? -6.860 20.191 15.777 1.00 91.31 252 ARG A O 1
ATOM 2046 N N . GLU A 1 253 ? -5.056 19.005 16.373 1.00 86.38 253 GLU A N 1
ATOM 2047 C CA . GLU A 1 253 ? -4.112 20.132 16.372 1.00 86.38 253 GLU A CA 1
ATOM 2048 C C . GLU A 1 253 ? -4.618 21.310 17.230 1.00 86.38 253 GLU A C 1
ATOM 2050 O O . GLU A 1 253 ? -4.646 22.462 16.797 1.00 86.38 253 GLU A O 1
ATOM 2055 N N . ILE A 1 254 ? -5.099 21.012 18.440 1.00 86.50 254 ILE A N 1
ATOM 2056 C CA . ILE A 1 254 ? -5.579 22.031 19.376 1.00 86.50 254 ILE A CA 1
ATOM 2057 C C . ILE A 1 254 ? -4.371 22.650 20.074 1.00 86.50 254 ILE A C 1
ATOM 2059 O O . ILE A 1 254 ? -3.728 22.007 20.903 1.00 86.50 254 ILE A O 1
ATOM 2063 N N . LEU A 1 255 ? -4.052 23.889 19.713 1.00 76.12 255 LEU A N 1
ATOM 2064 C CA . LEU A 1 255 ? -2.962 24.653 20.306 1.00 76.12 255 LEU A CA 1
ATOM 2065 C C . LEU A 1 255 ? -3.403 25.137 21.695 1.00 76.12 255 LEU A C 1
ATOM 2067 O O . LEU A 1 255 ? -4.572 25.470 21.899 1.00 76.12 255 LEU A O 1
ATOM 2071 N N . SER A 1 256 ? -2.469 25.146 22.647 1.00 76.94 256 SER A N 1
ATOM 2072 C CA . SER A 1 256 ? -2.688 25.434 24.079 1.00 76.94 256 SER A CA 1
ATOM 2073 C C . SER A 1 256 ? -3.354 24.333 24.916 1.00 76.94 256 SER A C 1
ATOM 2075 O O . SER A 1 256 ? -3.447 24.498 26.131 1.00 76.94 256 SER A O 1
ATOM 2077 N N . MET A 1 257 ? -3.801 23.217 24.329 1.00 82.44 257 MET A N 1
ATOM 2078 C CA . MET A 1 257 ? -4.282 22.077 25.119 1.00 82.44 257 MET A CA 1
ATOM 2079 C C . MET A 1 257 ? -3.108 21.164 25.478 1.00 82.44 257 MET A C 1
ATOM 2081 O O . MET A 1 257 ? -2.581 20.480 24.607 1.00 82.44 257 MET A O 1
ATOM 2085 N N . THR A 1 258 ? -2.721 21.154 26.754 1.00 82.56 258 THR A N 1
ATOM 2086 C CA . THR A 1 258 ? -1.577 20.367 27.253 1.00 82.56 258 THR A CA 1
ATOM 2087 C C . THR A 1 258 ? -1.999 19.037 27.881 1.00 82.56 258 THR A C 1
ATOM 2089 O O . THR A 1 258 ? -1.251 18.068 27.892 1.00 82.56 258 THR A O 1
ATOM 2092 N N . GLU A 1 259 ? -3.223 18.961 28.402 1.00 88.00 259 GLU A N 1
ATOM 2093 C CA . GLU A 1 259 ? -3.720 17.764 29.071 1.00 88.00 259 GLU A CA 1
ATOM 2094 C C . GLU A 1 259 ? -5.240 17.624 28.949 1.00 88.00 259 GLU A C 1
ATOM 2096 O O . GLU A 1 259 ? -5.969 18.605 28.782 1.00 88.00 259 GLU A O 1
ATOM 2101 N N . ILE A 1 260 ? -5.728 16.390 29.074 1.00 89.50 260 ILE A N 1
ATOM 2102 C CA . ILE A 1 260 ? -7.137 16.095 29.355 1.00 89.50 260 ILE A CA 1
ATOM 2103 C C . ILE A 1 260 ? -7.206 15.415 30.715 1.00 89.50 260 ILE A C 1
ATOM 2105 O O . ILE A 1 260 ? -6.719 14.301 30.885 1.00 89.50 260 ILE A O 1
ATOM 2109 N N . ASN A 1 261 ? -7.847 16.082 31.672 1.00 89.19 261 ASN A N 1
ATOM 2110 C CA . ASN A 1 261 ? -8.013 15.594 33.036 1.00 89.19 261 ASN A CA 1
ATOM 2111 C C . ASN A 1 261 ? -9.497 15.624 33.469 1.00 89.19 261 ASN A C 1
ATOM 2113 O O . ASN A 1 261 ? -10.410 15.833 32.658 1.00 89.19 261 ASN A O 1
ATOM 2117 N N . GLU A 1 262 ? -9.764 15.423 34.760 1.00 87.12 262 GLU A N 1
ATOM 2118 C CA . GLU A 1 262 ? -11.119 15.447 35.339 1.00 87.12 262 GLU A CA 1
ATOM 2119 C C . GLU A 1 262 ? -11.871 16.777 35.132 1.00 87.12 262 GLU A C 1
ATOM 2121 O O . GLU A 1 262 ? -13.100 16.785 35.119 1.00 87.12 262 GLU A O 1
ATOM 2126 N N . LEU A 1 263 ? -11.170 17.893 34.901 1.00 85.31 263 LEU A N 1
ATOM 2127 C CA . LEU A 1 263 ? -11.791 19.188 34.603 1.00 85.31 263 LEU A CA 1
ATOM 2128 C C . LEU A 1 263 ? -12.404 19.236 33.195 1.00 85.31 263 LEU A C 1
ATOM 2130 O O . LEU A 1 263 ? -13.308 20.029 32.963 1.00 85.31 263 LEU A O 1
ATOM 2134 N N . PHE A 1 264 ? -11.950 18.394 32.262 1.00 86.94 264 PHE A N 1
ATOM 2135 C CA . PHE A 1 264 ? -12.426 18.384 30.875 1.00 86.94 264 PHE A CA 1
ATOM 2136 C C . PHE A 1 264 ? -13.747 17.612 30.704 1.00 86.94 264 PHE A C 1
ATOM 2138 O O . PHE A 1 264 ? -13.739 16.476 30.243 1.00 86.94 264 PHE A O 1
ATOM 2145 N N . ASP A 1 265 ? -14.889 18.176 31.101 1.00 86.81 265 ASP A N 1
ATOM 2146 C CA . ASP A 1 265 ? -16.175 17.452 31.101 1.00 86.81 265 ASP A CA 1
ATOM 2147 C C . ASP A 1 265 ? -16.575 16.904 29.709 1.00 86.81 265 ASP A C 1
ATOM 2149 O O . ASP A 1 265 ? -16.962 17.648 28.804 1.00 86.81 265 ASP A O 1
ATOM 2153 N N . LEU A 1 266 ? -16.458 15.582 29.534 1.00 91.19 266 LEU A N 1
ATOM 2154 C CA . LEU A 1 266 ? -16.790 14.881 28.292 1.00 91.19 266 LEU A CA 1
ATOM 2155 C C . LEU A 1 266 ? -18.296 14.574 28.225 1.00 91.19 266 LEU A C 1
ATOM 2157 O O . LEU A 1 266 ? -18.862 14.101 29.213 1.00 91.19 266 LEU A O 1
ATOM 2161 N N . PRO A 1 267 ? -18.949 14.729 27.056 1.00 93.00 267 PRO A N 1
ATOM 2162 C CA . PRO A 1 267 ? -20.361 14.389 26.903 1.00 93.00 267 PRO A CA 1
ATOM 2163 C C . PRO A 1 267 ? -20.675 12.938 27.288 1.00 93.00 267 PRO A C 1
ATOM 2165 O O . PRO A 1 267 ? -19.978 12.004 26.895 1.00 93.00 267 PRO A O 1
ATOM 2168 N N . SER A 1 268 ? -21.764 12.729 28.028 1.00 91.75 268 SER A N 1
ATOM 2169 C CA . SER A 1 268 ? -22.107 11.415 28.592 1.00 91.75 268 SER A CA 1
ATOM 2170 C C . SER A 1 268 ? -22.504 10.361 27.551 1.00 91.75 268 SER A C 1
ATOM 2172 O O . SER A 1 268 ? -22.310 9.170 27.793 1.00 91.75 268 SER A O 1
ATOM 2174 N N . LEU A 1 269 ? -23.041 10.788 26.401 1.00 96.44 269 LEU A N 1
ATOM 2175 C CA . LEU A 1 269 ? -23.407 9.928 25.267 1.00 96.44 269 LEU A CA 1
ATOM 2176 C C . LEU A 1 269 ? -22.281 9.770 24.232 1.00 96.44 269 LEU A C 1
ATOM 2178 O O . LEU A 1 269 ? -22.522 9.223 23.157 1.00 96.44 269 LEU A O 1
ATOM 2182 N N . LEU A 1 270 ? -21.068 10.243 24.540 1.00 97.38 270 LEU A N 1
ATOM 2183 C CA . LEU A 1 270 ? -19.934 10.160 23.629 1.00 97.38 270 LEU A CA 1
ATOM 2184 C C . LEU A 1 270 ? -19.554 8.696 23.390 1.00 97.38 270 LEU A C 1
ATOM 2186 O O . LEU A 1 270 ? -19.199 7.987 24.325 1.00 97.38 270 LEU A O 1
ATOM 2190 N N . GLU A 1 271 ? -19.610 8.261 22.132 1.00 98.25 271 GLU A N 1
ATOM 2191 C CA . GLU A 1 271 ? -19.269 6.904 21.694 1.00 98.25 271 GLU A CA 1
ATOM 2192 C C . GLU A 1 271 ? -17.836 6.833 21.143 1.00 98.25 271 GLU A C 1
ATOM 2194 O O . GLU A 1 271 ? -17.178 5.801 21.265 1.00 98.25 271 GLU A O 1
ATOM 2199 N N . ASN A 1 272 ? -17.328 7.927 20.566 1.00 98.50 272 ASN A N 1
ATOM 2200 C CA . ASN A 1 272 ? -15.999 7.998 19.962 1.00 98.50 272 ASN A CA 1
ATOM 2201 C C . ASN A 1 272 ? -15.296 9.306 20.334 1.00 98.50 272 ASN A C 1
ATOM 2203 O O . ASN A 1 272 ? -15.843 10.391 20.111 1.00 98.50 272 ASN A O 1
ATOM 2207 N N . LEU A 1 273 ? -14.071 9.191 20.843 1.00 98.06 273 LEU A N 1
ATOM 2208 C CA . LEU A 1 273 ? -13.176 10.314 21.094 1.00 98.06 273 LEU A CA 1
ATOM 2209 C C . LEU A 1 273 ? -11.893 10.126 20.288 1.00 98.06 273 LEU A C 1
ATOM 2211 O O . LEU A 1 273 ? -11.193 9.128 20.458 1.00 98.06 273 LEU A O 1
ATOM 2215 N N . GLU A 1 274 ? -11.587 11.087 19.425 1.00 98.00 274 GLU A N 1
ATOM 2216 C CA . GLU A 1 274 ? -10.369 11.090 18.620 1.00 98.00 274 GLU A CA 1
ATOM 2217 C C . GLU A 1 274 ? -9.562 12.355 18.909 1.00 98.00 274 GLU A C 1
ATOM 2219 O O . GLU A 1 274 ? -10.062 13.475 18.810 1.00 98.00 274 GLU A O 1
ATOM 2224 N N . LEU A 1 275 ? -8.306 12.160 19.291 1.00 95.25 275 LEU A N 1
ATOM 2225 C CA . LEU A 1 275 ? -7.335 13.195 19.593 1.00 95.25 275 LEU A CA 1
ATOM 2226 C C . LEU A 1 275 ? -6.140 13.011 18.656 1.00 95.25 275 LEU A C 1
ATOM 2228 O O . LEU A 1 275 ? -5.563 11.923 18.593 1.00 95.25 275 LEU A O 1
ATOM 2232 N N . TRP A 1 276 ? -5.782 14.043 17.900 1.00 92.69 276 TRP A N 1
ATOM 2233 C CA . TRP A 1 276 ? -4.733 13.938 16.886 1.00 92.69 276 TRP A CA 1
ATOM 2234 C C . TRP A 1 276 ? -3.909 15.217 16.804 1.00 92.69 276 TRP A C 1
ATOM 2236 O O . TRP A 1 276 ? -4.475 16.298 16.673 1.00 92.69 276 TRP A O 1
ATOM 2246 N N . TRP A 1 277 ? -2.585 15.120 16.804 1.00 87.31 277 TRP A N 1
ATOM 2247 C CA . TRP A 1 277 ? -1.705 16.269 16.562 1.00 87.31 277 TRP A CA 1
ATOM 2248 C C . TRP A 1 277 ? -0.769 16.019 15.377 1.00 87.31 277 TRP A C 1
ATOM 2250 O O . TRP A 1 277 ? -0.754 14.945 14.785 1.00 87.31 277 TRP A O 1
ATOM 2260 N N . ILE A 1 278 ? -0.065 17.057 14.930 1.00 74.00 278 ILE A N 1
ATOM 2261 C CA . ILE A 1 278 ? 0.985 16.897 13.923 1.00 74.00 278 ILE A CA 1
ATOM 2262 C C . ILE A 1 278 ? 2.266 16.503 14.639 1.00 74.00 278 ILE A C 1
ATOM 2264 O O . ILE A 1 278 ? 2.609 17.075 15.661 1.00 74.00 278 ILE A O 1
ATOM 2268 N N . ASP A 1 279 ? 2.986 15.549 14.069 1.00 57.34 279 ASP A N 1
ATOM 2269 C CA . ASP A 1 279 ? 4.346 15.252 14.485 1.00 57.34 279 ASP A CA 1
ATOM 2270 C C . ASP A 1 279 ? 5.252 16.473 14.176 1.00 57.34 279 ASP A C 1
ATOM 2272 O O . ASP A 1 279 ? 5.386 16.840 12.999 1.00 57.34 279 ASP A O 1
ATOM 2276 N N . PRO A 1 280 ? 5.870 17.117 15.189 1.00 52.09 280 PRO A N 1
ATOM 2277 C CA . PRO A 1 280 ? 6.711 18.298 14.996 1.00 52.09 280 PRO A CA 1
ATOM 2278 C C . PRO A 1 280 ? 7.949 18.032 14.119 1.00 52.09 280 PRO A C 1
ATOM 2280 O O . PRO A 1 280 ? 8.571 18.985 13.652 1.00 52.09 280 PRO A O 1
ATOM 2283 N N . TYR A 1 281 ? 8.306 16.772 13.834 1.00 50.75 281 TYR A N 1
ATOM 2284 C CA . TYR A 1 281 ? 9.468 16.425 13.010 1.00 50.75 281 TYR A CA 1
ATOM 2285 C C . TYR A 1 281 ? 9.275 16.628 11.493 1.00 50.75 281 TYR A C 1
ATOM 2287 O O . TYR A 1 281 ? 10.252 16.522 10.746 1.00 50.75 281 TYR A O 1
ATOM 2295 N N . TRP A 1 282 ? 8.066 16.951 11.012 1.00 51.78 282 TRP A N 1
ATOM 2296 C CA . TRP A 1 282 ? 7.796 17.137 9.573 1.00 51.78 282 TRP A CA 1
ATOM 2297 C C . TRP A 1 282 ? 7.816 18.595 9.092 1.00 51.78 282 TRP A C 1
ATOM 2299 O O . TRP A 1 282 ? 7.977 18.829 7.892 1.00 51.78 282 TRP A O 1
ATOM 2309 N N . GLU A 1 283 ? 7.717 19.580 9.988 1.00 47.84 283 GLU A N 1
ATOM 2310 C CA . GLU A 1 283 ? 7.854 21.001 9.644 1.00 47.84 283 GLU A CA 1
ATOM 2311 C C . GLU A 1 283 ? 9.208 21.531 10.134 1.00 47.84 283 GLU A C 1
ATOM 2313 O O . GLU A 1 283 ? 9.363 21.998 11.257 1.00 47.84 283 GLU A O 1
ATOM 2318 N N . LEU A 1 284 ? 10.212 21.464 9.253 1.00 47.41 284 LEU A N 1
ATOM 2319 C CA . LEU A 1 284 ? 11.612 21.830 9.520 1.00 47.41 284 LEU A CA 1
ATOM 2320 C C . LEU A 1 284 ? 11.851 23.291 9.964 1.00 47.41 284 LEU A C 1
ATOM 2322 O O . LEU A 1 284 ? 12.973 23.602 10.355 1.00 47.41 284 LEU A O 1
ATOM 2326 N N . ASP A 1 285 ? 10.844 24.173 9.936 1.00 43.34 285 ASP A N 1
ATOM 2327 C CA . ASP A 1 285 ? 11.039 25.620 10.127 1.00 43.34 285 ASP A CA 1
ATOM 2328 C C . ASP A 1 285 ? 10.252 26.266 11.286 1.00 43.34 285 ASP A C 1
ATOM 2330 O O . ASP A 1 285 ? 10.431 27.462 11.532 1.00 43.34 285 ASP A O 1
ATOM 2334 N N . GLN A 1 286 ? 9.435 25.527 12.049 1.00 44.75 286 GLN A N 1
ATOM 2335 C CA . GLN A 1 286 ? 8.831 26.012 13.304 1.00 44.75 286 GLN A CA 1
ATOM 2336 C C . GLN A 1 286 ? 8.515 24.816 14.231 1.00 44.75 286 GLN A C 1
ATOM 2338 O O . GLN A 1 286 ? 7.582 24.074 13.936 1.00 44.75 286 GLN A O 1
ATOM 2343 N N . PRO A 1 287 ? 9.208 24.611 15.367 1.00 45.38 287 PRO A N 1
ATOM 2344 C CA . PRO A 1 287 ? 8.723 23.705 16.400 1.00 45.38 287 PRO A CA 1
ATOM 2345 C C . PRO A 1 287 ? 7.565 24.416 17.105 1.00 45.38 287 PRO A C 1
ATOM 2347 O O . PRO A 1 287 ? 7.783 25.252 17.978 1.00 45.38 287 PRO A O 1
ATOM 2350 N N . TRP A 1 288 ? 6.327 24.172 16.683 1.00 47.44 288 TRP A N 1
ATOM 2351 C CA . TRP A 1 288 ? 5.187 24.601 17.488 1.00 47.44 288 TRP A CA 1
ATOM 2352 C C . TRP A 1 288 ? 5.221 23.747 18.760 1.00 47.44 288 TRP A C 1
ATOM 2354 O O . TRP A 1 288 ? 5.287 22.523 18.666 1.00 47.44 288 TRP A O 1
ATOM 2364 N N . GLU A 1 289 ? 5.254 24.397 19.925 1.00 54.44 289 GLU A N 1
ATOM 2365 C CA . GLU A 1 289 ? 5.167 23.784 21.257 1.00 54.44 289 GLU A CA 1
ATOM 2366 C C . GLU A 1 289 ? 3.863 22.974 21.346 1.00 54.44 289 GLU A C 1
ATOM 2368 O O . GLU A 1 289 ? 2.784 23.489 21.647 1.00 54.44 289 GLU A O 1
ATOM 2373 N N . LEU A 1 290 ? 3.931 21.705 20.951 1.00 60.47 290 LEU A N 1
ATOM 2374 C CA . LEU A 1 290 ? 2.853 20.748 21.124 1.00 60.47 290 LEU A CA 1
ATOM 2375 C C . LEU A 1 290 ? 3.005 20.143 22.511 1.00 60.47 290 LEU A C 1
ATOM 2377 O O . LEU A 1 290 ? 3.733 19.177 22.700 1.00 60.47 290 LEU A O 1
ATOM 2381 N N . ASP A 1 291 ? 2.306 20.739 23.468 1.00 67.75 291 ASP A N 1
ATOM 2382 C CA . ASP A 1 291 ? 2.401 20.401 24.890 1.00 67.75 291 ASP A CA 1
ATOM 2383 C C . ASP A 1 291 ? 1.439 19.280 25.323 1.00 67.75 291 ASP A C 1
ATOM 2385 O O . ASP A 1 291 ? 1.318 19.026 26.519 1.00 67.75 291 ASP A O 1
ATOM 2389 N N . PHE A 1 292 ? 0.694 18.644 24.402 1.00 84.62 292 PHE A N 1
ATOM 2390 C CA . PHE A 1 292 ? -0.246 17.583 24.784 1.00 84.62 292 PHE A CA 1
ATOM 2391 C C . PHE A 1 292 ? 0.498 16.308 25.190 1.00 84.62 292 PHE A C 1
ATOM 2393 O O . PHE A 1 292 ? 0.773 15.445 24.351 1.00 84.62 292 PHE A O 1
ATOM 2400 N N . ASP A 1 293 ? 0.815 16.204 26.478 1.00 88.00 293 ASP A N 1
ATOM 2401 C CA . ASP A 1 293 ? 1.650 15.145 27.038 1.00 88.00 293 ASP A CA 1
ATOM 2402 C C . ASP A 1 293 ? 0.908 14.226 28.026 1.00 88.00 293 ASP A C 1
ATOM 2404 O O . ASP A 1 293 ? 1.406 13.143 28.348 1.00 88.00 293 ASP A O 1
ATOM 2408 N N . SER A 1 294 ? -0.306 14.604 28.452 1.00 92.25 294 SER A N 1
ATOM 2409 C CA . SER A 1 294 ? -1.045 13.902 29.505 1.00 92.25 294 SER A CA 1
ATOM 2410 C C . SER A 1 294 ? -2.528 13.661 29.192 1.00 92.25 294 SER A C 1
ATOM 2412 O O . SER A 1 294 ? -3.293 14.568 28.852 1.00 92.25 294 SER A O 1
ATOM 2414 N N . PHE A 1 295 ? -2.972 12.416 29.382 1.00 94.81 295 PHE A N 1
ATOM 2415 C CA . PHE A 1 295 ? -4.384 12.033 29.418 1.00 94.81 295 PHE A CA 1
ATOM 2416 C C . PHE A 1 295 ? -4.681 11.317 30.741 1.00 94.81 295 PHE A C 1
ATOM 2418 O O . PHE A 1 295 ? -4.369 10.140 30.910 1.00 94.81 295 PHE A O 1
ATOM 2425 N N . GLU A 1 296 ? -5.300 12.018 31.688 1.00 93.44 296 GLU A N 1
ATOM 2426 C CA . GLU A 1 296 ? -5.546 11.542 33.052 1.00 93.44 296 GLU A CA 1
ATOM 2427 C C . GLU A 1 296 ? -7.033 11.631 33.407 1.00 93.44 296 GLU A C 1
ATOM 2429 O O . GLU A 1 296 ? -7.483 12.522 34.133 1.00 93.44 296 GLU A O 1
ATOM 2434 N N . ARG A 1 297 ? -7.815 10.669 32.911 1.00 92.00 297 ARG A N 1
ATOM 2435 C CA . ARG A 1 297 ? -9.237 10.532 33.243 1.00 92.00 297 ARG A CA 1
ATOM 2436 C C . ARG A 1 297 ? -9.518 9.188 33.872 1.00 92.00 297 ARG A C 1
ATOM 2438 O O . ARG A 1 297 ? -9.571 8.170 33.191 1.00 92.00 297 ARG A O 1
ATOM 2445 N N . ARG A 1 298 ? -9.795 9.196 35.175 1.00 88.62 298 ARG A N 1
ATOM 2446 C CA . ARG A 1 298 ? -10.074 7.984 35.950 1.00 88.62 298 ARG A CA 1
ATOM 2447 C C . ARG A 1 298 ? -11.321 7.270 35.443 1.00 88.62 298 ARG A C 1
ATOM 2449 O O . ARG A 1 298 ? -11.357 6.047 35.480 1.00 88.62 298 ARG A O 1
ATOM 2456 N N . GLN A 1 299 ? -12.320 8.018 34.973 1.00 90.31 299 GLN A N 1
ATOM 2457 C CA . GLN A 1 299 ? -13.555 7.472 34.411 1.00 90.31 299 GLN A CA 1
ATOM 2458 C C . GLN A 1 299 ? -13.844 8.078 33.036 1.00 90.31 299 GLN A C 1
ATOM 2460 O O . GLN A 1 299 ? -13.933 9.296 32.871 1.00 90.31 299 GLN A O 1
ATOM 2465 N N . LEU A 1 300 ? -14.020 7.209 32.042 1.00 94.50 300 LEU A N 1
ATOM 2466 C CA . LEU A 1 300 ? -14.457 7.592 30.699 1.00 94.50 300 LEU A CA 1
ATOM 2467 C C . LEU A 1 300 ? -15.999 7.618 30.614 1.00 94.50 300 LEU A C 1
ATOM 2469 O O . LEU A 1 300 ? -16.668 6.975 31.427 1.00 94.50 300 LEU A O 1
ATOM 2473 N N . PRO A 1 301 ? -16.595 8.332 29.635 1.00 94.44 301 PRO A N 1
ATOM 2474 C CA . PRO A 1 301 ? -18.043 8.319 29.423 1.00 94.44 301 PRO A CA 1
ATOM 2475 C C . PRO A 1 301 ? -18.594 6.898 29.266 1.00 94.44 301 PRO A C 1
ATOM 2477 O O . PRO A 1 301 ? -18.025 6.088 28.540 1.00 94.44 301 PRO A O 1
ATOM 2480 N N . LEU A 1 302 ? -19.735 6.601 29.898 1.00 94.88 302 LEU A N 1
ATOM 2481 C CA . LEU A 1 302 ? -20.309 5.246 29.933 1.00 94.88 302 LEU A CA 1
ATOM 2482 C C . LEU A 1 302 ? -20.677 4.680 28.554 1.00 94.88 302 LEU A C 1
ATOM 2484 O O . LEU A 1 302 ? -20.788 3.467 28.419 1.00 94.88 302 LEU A O 1
ATOM 2488 N N . ALA A 1 303 ? -20.897 5.542 27.557 1.00 96.88 303 ALA A N 1
ATOM 2489 C CA . ALA A 1 303 ? -21.204 5.151 26.184 1.00 96.88 303 ALA A CA 1
ATOM 2490 C C . ALA A 1 303 ? -19.957 5.005 25.291 1.00 96.88 303 ALA A C 1
ATOM 2492 O O . ALA A 1 303 ? -20.097 4.609 24.131 1.00 96.88 303 ALA A O 1
ATOM 2493 N N . LEU A 1 304 ? -18.755 5.321 25.797 1.00 98.00 304 LEU A N 1
ATOM 2494 C CA . LEU A 1 304 ? -17.544 5.384 24.985 1.00 98.00 304 LEU A CA 1
ATOM 2495 C C . LEU A 1 304 ? -17.142 3.983 24.512 1.00 98.00 304 LEU A C 1
ATOM 2497 O O . LEU A 1 304 ? -16.924 3.069 25.303 1.00 98.00 304 LEU A O 1
ATOM 2501 N N . GLN A 1 305 ? -17.036 3.817 23.197 1.00 98.31 305 GLN A N 1
ATOM 2502 C CA . GLN A 1 305 ? -16.645 2.570 22.542 1.00 98.31 305 GLN A CA 1
ATOM 2503 C C . GLN A 1 305 ? -15.220 2.638 21.989 1.00 98.31 305 GLN A C 1
ATOM 2505 O O . GLN A 1 305 ? -14.549 1.606 21.943 1.00 98.31 305 GLN A O 1
ATOM 2510 N N . LYS A 1 306 ? -14.764 3.831 21.586 1.00 98.56 306 LYS A N 1
ATOM 2511 C CA . LYS A 1 306 ? -13.455 4.046 20.967 1.00 98.56 306 LYS A CA 1
ATOM 2512 C C . LYS A 1 306 ? -12.756 5.277 21.537 1.00 98.56 306 LYS A C 1
ATOM 2514 O O . LYS A 1 306 ? -13.349 6.357 21.597 1.00 98.56 306 LYS A O 1
ATOM 2519 N N . LEU A 1 307 ? -11.480 5.113 21.878 1.00 98.44 307 LEU A N 1
ATOM 2520 C CA . LEU A 1 307 ? -10.555 6.205 22.177 1.00 98.44 307 LEU A CA 1
ATOM 2521 C C . LEU A 1 307 ? -9.346 6.109 21.247 1.00 98.44 307 LEU A C 1
ATOM 2523 O O . LEU A 1 307 ? -8.682 5.075 21.201 1.00 98.44 307 LEU A O 1
ATOM 2527 N N . SER A 1 308 ? -9.061 7.189 20.525 1.00 98.25 308 SER A N 1
ATOM 2528 C CA . SER A 1 308 ? -7.874 7.315 19.683 1.00 98.25 308 SER A CA 1
ATOM 2529 C C . SER A 1 308 ? -7.061 8.525 20.107 1.00 98.25 308 SER A C 1
ATOM 2531 O O . SER A 1 308 ? -7.597 9.627 20.154 1.00 98.25 308 SER A O 1
ATOM 2533 N N . ILE A 1 309 ? -5.773 8.329 20.369 1.00 96.12 309 ILE A N 1
ATOM 2534 C CA . ILE A 1 309 ? -4.796 9.383 20.636 1.00 96.12 309 ILE A CA 1
ATOM 2535 C C . ILE A 1 309 ? -3.623 9.161 19.687 1.00 96.12 309 ILE A C 1
ATOM 2537 O O . ILE A 1 309 ? -3.068 8.064 19.625 1.00 96.12 309 ILE A O 1
ATOM 2541 N N . THR A 1 310 ? -3.289 10.146 18.859 1.00 94.06 310 THR A N 1
ATOM 2542 C CA . THR A 1 310 ? -2.303 9.943 17.795 1.00 94.06 310 THR A CA 1
ATOM 2543 C C . THR A 1 310 ? -1.425 11.164 17.558 1.00 94.06 310 THR A C 1
ATOM 2545 O O . THR A 1 310 ? -1.922 12.289 17.570 1.00 94.06 310 THR A O 1
ATOM 2548 N N . ASN A 1 311 ? -0.144 10.920 17.267 1.00 90.12 311 ASN A N 1
ATOM 2549 C CA . ASN A 1 311 ? 0.840 11.927 16.867 1.00 90.12 311 ASN A CA 1
ATOM 2550 C C . ASN A 1 311 ? 0.990 13.070 17.893 1.00 90.12 311 ASN A C 1
ATOM 2552 O O . ASN A 1 311 ? 0.931 14.242 17.532 1.00 90.12 311 ASN A O 1
ATOM 2556 N N . CYS A 1 312 ? 1.172 12.741 19.170 1.00 87.56 312 CYS A N 1
ATOM 2557 C CA . CYS A 1 312 ? 1.425 13.708 20.244 1.00 87.56 312 CYS A CA 1
ATOM 2558 C C . CYS A 1 312 ? 2.466 13.157 21.229 1.00 87.56 312 CYS A C 1
ATOM 2560 O O . CYS A 1 312 ? 2.561 11.937 21.364 1.00 87.56 312 CYS A O 1
ATOM 2562 N N . PRO A 1 313 ? 3.216 14.003 21.957 1.00 87.69 313 PRO A N 1
ATOM 2563 C CA . PRO A 1 313 ? 4.227 13.558 22.918 1.00 87.69 313 PRO A CA 1
ATOM 2564 C C . PRO A 1 313 ? 3.616 13.028 24.233 1.00 87.69 313 PRO A C 1
ATOM 2566 O O . PRO A 1 313 ? 4.086 13.327 25.327 1.00 87.69 313 PRO A O 1
ATOM 2569 N N . LEU A 1 314 ? 2.542 12.235 24.137 1.00 91.12 314 LEU A N 1
ATOM 2570 C CA . LEU A 1 314 ? 1.839 11.645 25.273 1.00 91.12 314 LEU A CA 1
ATOM 2571 C C . LEU A 1 314 ? 2.785 10.737 26.064 1.00 91.12 314 LEU A C 1
ATOM 2573 O O . LEU A 1 314 ? 3.137 9.659 25.587 1.00 91.12 314 LEU A O 1
ATOM 2577 N N . ASN A 1 315 ? 3.135 11.158 27.277 1.00 90.06 315 ASN A N 1
ATOM 2578 C CA . ASN A 1 315 ? 4.009 10.436 28.201 1.00 90.06 315 ASN A CA 1
ATOM 2579 C C . ASN A 1 315 ? 3.282 9.959 29.473 1.00 90.06 315 ASN A C 1
ATOM 2581 O O . ASN A 1 315 ? 3.796 9.076 30.161 1.00 90.06 315 ASN A O 1
ATOM 2585 N N . LYS A 1 316 ? 2.078 10.482 29.749 1.00 93.00 316 LYS A N 1
ATOM 2586 C CA . LYS A 1 316 ? 1.190 10.043 30.837 1.00 93.00 316 LYS A CA 1
ATOM 2587 C C . LYS A 1 316 ? -0.161 9.606 30.301 1.00 93.00 316 LYS A C 1
ATOM 2589 O O . LYS A 1 316 ? -0.835 10.360 29.596 1.00 93.00 316 LYS A O 1
ATOM 2594 N N . PHE A 1 317 ? -0.595 8.412 30.683 1.00 95.25 317 PHE A N 1
ATOM 2595 C CA . PHE A 1 317 ? -1.907 7.897 30.314 1.00 95.25 317 PHE A CA 1
ATOM 2596 C C . PHE A 1 317 ? -2.522 7.127 31.476 1.00 95.25 317 PHE A C 1
ATOM 2598 O O . PHE A 1 317 ? -2.095 6.024 31.816 1.00 95.25 317 PHE A O 1
ATOM 2605 N N . ARG A 1 318 ? -3.579 7.692 32.060 1.00 93.69 318 ARG A N 1
ATOM 2606 C CA . ARG A 1 318 ? -4.269 7.110 33.205 1.00 93.69 318 ARG A CA 1
ATOM 2607 C C . ARG A 1 318 ? -5.767 7.015 32.972 1.00 93.69 318 ARG A C 1
ATOM 2609 O O . ARG A 1 318 ? -6.455 8.028 32.852 1.00 93.69 318 ARG A O 1
ATOM 2616 N N . VAL A 1 319 ? -6.257 5.779 33.017 1.00 94.25 319 VAL A N 1
ATOM 2617 C CA . VAL A 1 319 ? -7.676 5.432 33.072 1.00 94.25 319 VAL A CA 1
ATOM 2618 C C . VAL A 1 319 ? -7.852 4.346 34.124 1.00 94.25 319 VAL A C 1
ATOM 2620 O O . VAL A 1 319 ? -7.313 3.254 33.970 1.00 94.25 319 VAL A O 1
ATOM 2623 N N . ASP A 1 320 ? -8.584 4.655 35.196 1.00 90.12 320 ASP A N 1
ATOM 2624 C CA . ASP A 1 320 ? -8.803 3.709 36.296 1.00 90.12 320 ASP A CA 1
ATOM 2625 C C . ASP A 1 320 ? -9.953 2.738 35.948 1.00 90.12 320 ASP A C 1
ATOM 2627 O O . ASP A 1 320 ? -9.900 1.565 36.300 1.00 90.12 320 ASP A O 1
ATOM 2631 N N . ILE A 1 321 ? -11.007 3.216 35.267 1.00 90.38 321 ILE A N 1
ATOM 2632 C CA . ILE A 1 321 ? -12.195 2.426 34.912 1.00 90.38 321 ILE A CA 1
ATOM 2633 C C . ILE A 1 321 ? -12.620 2.723 33.468 1.00 90.38 321 ILE A C 1
ATOM 2635 O O . ILE A 1 321 ? -13.075 3.826 33.145 1.00 90.38 321 ILE A O 1
ATOM 2639 N N . PHE A 1 322 ? -12.536 1.703 32.612 1.00 95.50 322 PHE A N 1
ATOM 2640 C CA . PHE A 1 322 ? -13.124 1.715 31.272 1.00 95.50 322 PHE A CA 1
ATOM 2641 C C . PHE A 1 322 ? -14.609 1.306 31.310 1.00 95.50 322 PHE A C 1
ATOM 2643 O O . PHE A 1 322 ? -14.997 0.497 32.153 1.00 95.50 322 PHE A O 1
ATOM 2650 N N . PRO A 1 323 ? -15.454 1.819 30.397 1.00 95.62 323 PRO A N 1
ATOM 2651 C CA . PRO A 1 323 ? -16.859 1.436 30.330 1.00 95.62 323 PRO A CA 1
ATOM 2652 C C . PRO A 1 323 ? -17.040 0.044 29.707 1.00 95.62 323 PRO A C 1
ATOM 2654 O O . PRO A 1 323 ? -16.285 -0.358 28.824 1.00 95.62 323 PRO A O 1
ATOM 2657 N N . ASP A 1 324 ? -18.100 -0.666 30.101 1.00 94.44 324 ASP A N 1
ATOM 2658 C CA . ASP A 1 324 ? -18.387 -2.042 29.649 1.00 94.44 324 ASP A CA 1
ATOM 2659 C C . ASP A 1 324 ? -18.624 -2.170 28.132 1.00 94.44 324 ASP A C 1
ATOM 2661 O O . ASP A 1 324 ? -18.591 -3.268 27.577 1.00 94.44 324 ASP A O 1
ATOM 2665 N N . CYS A 1 325 ? -18.915 -1.064 27.441 1.00 96.31 325 CYS A N 1
ATOM 2666 C CA . CYS A 1 325 ? -19.073 -1.041 25.988 1.00 96.31 325 CYS A CA 1
ATOM 2667 C C . CYS A 1 325 ? -17.780 -0.709 25.231 1.00 96.31 325 CYS A C 1
ATOM 2669 O O . CYS A 1 325 ? -17.815 -0.660 24.000 1.00 96.31 325 CYS A O 1
ATOM 2671 N N . PHE A 1 326 ? -16.666 -0.466 25.928 1.00 98.38 326 PHE A N 1
ATOM 2672 C CA . PHE A 1 326 ? -15.404 -0.047 25.327 1.00 98.38 326 PHE A CA 1
ATOM 2673 C C . PHE A 1 326 ? -14.780 -1.173 24.499 1.00 98.38 326 PHE A C 1
ATOM 2675 O O . PHE A 1 326 ? -14.585 -2.283 24.993 1.00 98.38 326 PHE A O 1
ATOM 2682 N N . LYS A 1 327 ? -14.474 -0.904 23.230 1.00 98.25 327 LYS A N 1
ATOM 2683 C CA . LYS A 1 327 ? -14.058 -1.916 22.246 1.00 98.25 327 LYS A CA 1
ATOM 2684 C C . LYS A 1 327 ? -12.690 -1.654 21.645 1.00 98.25 327 LYS A C 1
ATOM 2686 O O . LYS A 1 327 ? -12.044 -2.617 21.234 1.00 98.25 327 LYS A O 1
ATOM 2691 N N . GLU A 1 328 ? -12.266 -0.400 21.550 1.00 98.62 328 GLU A N 1
ATOM 2692 C CA . GLU A 1 328 ? -11.068 -0.044 20.798 1.00 98.62 328 GLU A CA 1
ATOM 2693 C C . GLU A 1 328 ? -10.267 1.071 21.475 1.00 98.62 328 GLU A C 1
ATOM 2695 O O . GLU A 1 328 ? -10.786 2.155 21.746 1.00 98.62 328 GLU A O 1
ATOM 2700 N N . LEU A 1 329 ? -8.981 0.796 21.697 1.00 98.44 329 LEU A N 1
ATOM 2701 C CA . LEU A 1 329 ? -7.991 1.781 22.119 1.00 98.44 329 LEU A CA 1
ATOM 2702 C C . LEU A 1 329 ? -6.893 1.886 21.063 1.00 98.44 329 LEU A C 1
ATOM 2704 O O . LEU A 1 329 ? -6.267 0.885 20.711 1.00 98.44 329 LEU A O 1
ATOM 2708 N N . ILE A 1 330 ? -6.657 3.106 20.590 1.00 98.56 330 ILE A N 1
ATOM 2709 C CA . ILE A 1 330 ? -5.593 3.444 19.647 1.00 98.56 330 ILE A CA 1
ATOM 2710 C C . ILE A 1 330 ? -4.712 4.504 20.299 1.00 98.56 330 ILE A C 1
ATOM 2712 O O . ILE A 1 330 ? -5.169 5.604 20.595 1.00 98.56 330 ILE A O 1
ATOM 2716 N N . ILE A 1 331 ? -3.444 4.178 20.495 1.00 96.94 331 ILE A N 1
ATOM 2717 C CA . ILE A 1 331 ? -2.388 5.096 20.906 1.00 96.94 331 ILE A CA 1
ATOM 2718 C C . ILE A 1 331 ? -1.278 4.935 19.870 1.00 96.94 331 ILE A C 1
ATOM 2720 O O . ILE A 1 331 ? -0.692 3.864 19.754 1.00 96.94 331 ILE A O 1
ATOM 2724 N N . ASN A 1 332 ? -1.030 5.943 19.041 1.00 96.00 332 ASN A N 1
ATOM 2725 C CA . ASN A 1 332 ? -0.072 5.802 17.943 1.00 96.00 332 ASN A CA 1
ATOM 2726 C C . ASN A 1 332 ? 0.821 7.026 17.802 1.00 96.00 332 ASN A C 1
ATOM 2728 O O . ASN A 1 332 ? 0.313 8.141 17.819 1.00 96.00 332 ASN A O 1
ATOM 2732 N N . THR A 1 333 ? 2.117 6.826 17.585 1.00 92.12 333 THR A N 1
ATOM 2733 C CA . THR A 1 333 ? 3.091 7.923 17.463 1.00 92.12 333 THR A CA 1
ATOM 2734 C C . THR A 1 333 ? 3.067 8.786 18.728 1.00 92.12 333 THR A C 1
ATOM 2736 O O . THR A 1 333 ? 2.610 9.931 18.707 1.00 92.12 333 THR A O 1
ATOM 2739 N N . THR A 1 334 ? 3.470 8.189 19.849 1.00 91.75 334 THR A N 1
ATOM 2740 C CA . THR A 1 334 ? 3.499 8.837 21.166 1.00 91.75 334 THR A CA 1
ATOM 2741 C C . THR A 1 334 ? 4.796 8.554 21.913 1.00 91.75 334 THR A C 1
ATOM 2743 O O . THR A 1 334 ? 5.638 7.802 21.442 1.00 91.75 334 THR A O 1
ATOM 2746 N N . GLU A 1 335 ? 4.969 9.139 23.098 1.00 91.69 335 GLU A N 1
ATOM 2747 C CA . GLU A 1 335 ? 6.111 8.864 23.981 1.00 91.69 335 GLU A CA 1
ATOM 2748 C C . GLU A 1 335 ? 5.728 7.924 25.137 1.00 91.69 335 GLU A C 1
ATOM 2750 O O . GLU A 1 335 ? 6.367 7.900 26.192 1.00 91.69 335 GLU A O 1
ATOM 2755 N N . LEU A 1 336 ? 4.651 7.150 24.956 1.00 92.44 336 LEU A N 1
ATOM 2756 C CA . LEU A 1 336 ? 4.078 6.339 26.021 1.00 92.44 336 LEU A CA 1
ATOM 2757 C C . LEU A 1 336 ? 5.021 5.191 26.389 1.00 92.44 336 LEU A C 1
ATOM 2759 O O . LEU A 1 336 ? 5.466 4.437 25.524 1.00 92.44 336 LEU A O 1
ATOM 2763 N N . THR A 1 337 ? 5.278 5.027 27.684 1.00 91.69 337 THR A N 1
ATOM 2764 C CA . THR A 1 337 ? 6.195 4.009 28.210 1.00 91.69 337 THR A CA 1
ATOM 2765 C C . THR A 1 337 ? 5.455 2.780 28.745 1.00 91.69 337 THR A C 1
ATOM 2767 O O . THR A 1 337 ? 4.259 2.819 29.050 1.00 91.69 337 THR A O 1
ATOM 2770 N N . SER A 1 338 ? 6.173 1.663 28.909 1.00 89.56 338 SER A N 1
ATOM 2771 C CA . SER A 1 338 ? 5.606 0.415 29.446 1.00 89.56 338 SER A CA 1
ATOM 2772 C C . SER A 1 338 ? 5.040 0.531 30.867 1.00 89.56 338 SER A C 1
ATOM 2774 O O . SER A 1 338 ? 4.144 -0.239 31.214 1.00 89.56 338 SER A O 1
ATOM 2776 N N . SER A 1 339 ? 5.508 1.472 31.695 1.00 88.25 339 SER A N 1
ATOM 2777 C CA . SER A 1 339 ? 4.955 1.659 33.043 1.00 88.25 339 SER A CA 1
ATOM 2778 C C . SER A 1 339 ? 3.519 2.174 33.009 1.00 88.25 339 SER A C 1
ATOM 2780 O O . SER A 1 339 ? 2.703 1.723 33.807 1.00 88.25 339 SER A O 1
ATOM 2782 N N . GLU A 1 340 ? 3.195 3.054 32.061 1.00 91.56 340 GLU A N 1
ATOM 2783 C CA . GLU A 1 340 ? 1.853 3.628 31.932 1.00 91.56 340 GLU A CA 1
ATOM 2784 C C . GLU A 1 340 ? 0.835 2.567 31.511 1.00 91.56 340 GLU A C 1
ATOM 2786 O O . GLU A 1 340 ? -0.215 2.420 32.134 1.00 91.56 340 GLU A O 1
ATOM 2791 N N . ILE A 1 341 ? 1.168 1.752 30.504 1.00 91.00 341 ILE A N 1
ATOM 2792 C CA . ILE A 1 341 ? 0.247 0.721 30.008 1.00 91.00 341 ILE A CA 1
ATOM 2793 C C . ILE A 1 341 ? 0.050 -0.422 31.014 1.00 91.00 341 ILE A C 1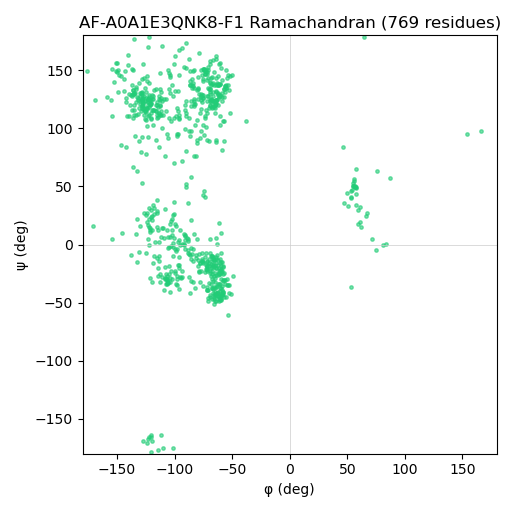
ATOM 2795 O O . ILE A 1 341 ? -1.041 -0.978 31.116 1.00 91.00 341 ILE A O 1
ATOM 2799 N N . ARG A 1 342 ? 1.089 -0.757 31.793 1.00 87.88 342 ARG A N 1
ATOM 2800 C CA . ARG A 1 342 ? 1.057 -1.831 32.799 1.00 87.88 342 ARG A CA 1
ATOM 2801 C C . ARG A 1 342 ? 0.079 -1.546 33.941 1.00 87.88 342 ARG A C 1
ATOM 2803 O O . ARG A 1 342 ? -0.378 -2.486 34.584 1.00 87.88 342 ARG A O 1
ATOM 2810 N N . MET A 1 343 ? -0.231 -0.276 34.200 1.00 86.94 343 MET A N 1
ATOM 2811 C CA . MET A 1 343 ? -1.177 0.132 35.243 1.00 86.94 343 MET A CA 1
ATOM 2812 C C . MET A 1 343 ? -2.647 0.035 34.812 1.00 86.94 343 MET A C 1
ATOM 2814 O O . MET A 1 343 ? -3.525 0.213 35.653 1.00 86.94 343 MET A O 1
ATOM 2818 N N . LEU A 1 344 ? -2.932 -0.223 33.532 1.00 92.19 344 LEU A N 1
ATOM 2819 C CA . LEU A 1 344 ? -4.297 -0.231 33.011 1.00 92.19 344 LEU A CA 1
ATOM 2820 C C . LEU A 1 344 ? -5.005 -1.566 33.264 1.00 92.19 344 LEU A C 1
ATOM 2822 O O . LEU A 1 344 ? -4.484 -2.641 32.965 1.00 92.19 344 LEU A O 1
ATOM 2826 N N . GLU A 1 345 ? -6.252 -1.481 33.722 1.00 93.06 345 GLU A N 1
ATOM 2827 C CA . GLU A 1 345 ? -7.173 -2.615 33.788 1.00 93.06 345 GLU A CA 1
ATOM 2828 C C . GLU A 1 345 ? -8.098 -2.597 32.564 1.00 93.06 345 GLU A C 1
ATOM 2830 O O . GLU A 1 345 ? -9.115 -1.903 32.527 1.00 93.06 345 GLU A O 1
ATOM 2835 N N . PHE A 1 346 ? -7.730 -3.345 31.522 1.00 94.94 346 PHE A N 1
ATOM 2836 C CA . PHE A 1 346 ? -8.510 -3.393 30.286 1.00 94.94 346 PHE A CA 1
ATOM 2837 C C . PHE A 1 346 ? -9.874 -4.082 30.486 1.00 94.94 346 PHE A C 1
ATOM 2839 O O . PHE A 1 346 ? -9.950 -5.137 31.123 1.00 94.94 346 PHE A O 1
ATOM 2846 N N . PRO A 1 347 ? -10.963 -3.547 29.899 1.00 95.94 347 PRO A N 1
ATOM 2847 C CA . PRO A 1 347 ? -12.296 -4.103 30.083 1.00 95.94 347 PRO A CA 1
ATOM 2848 C C . PRO A 1 347 ? -12.465 -5.414 29.294 1.00 95.94 347 PRO A C 1
ATOM 2850 O O . PRO A 1 347 ? -11.929 -5.543 28.188 1.00 95.94 347 PRO A O 1
ATOM 2853 N N . PRO A 1 348 ? -13.290 -6.370 29.768 1.00 96.31 348 PRO A N 1
ATOM 2854 C CA . PRO A 1 348 ? -13.554 -7.626 29.059 1.00 96.31 348 PRO A CA 1
ATOM 2855 C C . PRO A 1 348 ? -14.186 -7.462 27.670 1.00 96.31 348 PRO A C 1
ATOM 2857 O O . PRO A 1 348 ? -14.266 -8.431 26.922 1.00 96.31 348 PRO A O 1
ATOM 2860 N N . SER A 1 349 ? -14.675 -6.275 27.319 1.00 97.31 349 SER A N 1
ATOM 2861 C CA . SER A 1 349 ? -15.267 -5.946 26.019 1.00 97.31 349 SER A CA 1
ATOM 2862 C C . SER A 1 349 ? -14.254 -5.508 24.954 1.00 97.31 349 SER A C 1
ATOM 2864 O O . SER A 1 349 ? -14.648 -5.370 23.795 1.00 97.31 349 SER A O 1
ATOM 2866 N N . LEU A 1 350 ? -12.985 -5.277 25.316 1.00 98.25 350 LEU A N 1
ATOM 2867 C CA . LEU A 1 350 ? -11.965 -4.752 24.405 1.00 98.25 350 LEU A CA 1
ATOM 2868 C C . LEU A 1 350 ? -11.664 -5.740 23.265 1.00 98.25 350 LEU A C 1
ATOM 2870 O O . LEU A 1 350 ? -11.213 -6.857 23.488 1.00 98.25 350 LEU A O 1
ATOM 2874 N N . VAL A 1 351 ? -11.869 -5.304 22.022 1.00 98.50 351 VAL A N 1
ATOM 2875 C CA . VAL A 1 351 ? -11.696 -6.122 20.809 1.00 98.50 351 VAL A CA 1
ATOM 2876 C C . VAL A 1 351 ? -10.401 -5.783 20.071 1.00 98.50 351 VAL A C 1
ATOM 2878 O O . VAL A 1 351 ? -9.800 -6.668 19.458 1.00 98.50 351 VAL A O 1
ATOM 2881 N N . SER A 1 352 ? -9.969 -4.522 20.122 1.00 98.62 352 SER A N 1
ATOM 2882 C CA . SER A 1 352 ? -8.798 -4.018 19.402 1.00 98.62 352 SER A CA 1
ATOM 2883 C C . SER A 1 352 ? -7.939 -3.139 20.305 1.00 98.62 352 SER A C 1
ATOM 2885 O O . SER A 1 352 ? -8.444 -2.213 20.942 1.00 98.62 352 SER A O 1
ATOM 2887 N N . LEU A 1 353 ? -6.640 -3.428 20.339 1.00 98.69 353 LEU A N 1
ATOM 2888 C CA . LEU A 1 353 ? -5.633 -2.609 21.002 1.00 98.69 353 LEU A CA 1
ATOM 2889 C C . LEU A 1 353 ? -4.511 -2.304 20.012 1.00 98.69 353 LEU A C 1
ATOM 2891 O O . LEU A 1 353 ? -3.847 -3.216 19.512 1.00 98.69 353 LEU A O 1
ATOM 2895 N N . LEU A 1 354 ? -4.293 -1.020 19.746 1.00 98.62 354 LEU A N 1
ATOM 2896 C CA . LEU A 1 354 ? -3.170 -0.524 18.961 1.00 98.62 354 LEU A CA 1
ATOM 2897 C C . LEU A 1 354 ? -2.351 0.417 19.838 1.00 98.62 354 LEU A C 1
ATOM 2899 O O . LEU A 1 354 ? -2.849 1.468 20.228 1.00 98.62 354 LEU A O 1
ATOM 2903 N N . VAL A 1 355 ? -1.106 0.038 20.122 1.00 97.56 355 VAL A N 1
ATOM 2904 C CA . VAL A 1 355 ? -0.106 0.895 20.770 1.00 97.56 355 VAL A CA 1
ATOM 2905 C C . VAL A 1 355 ? 1.190 0.826 19.969 1.00 97.56 355 VAL A C 1
ATOM 2907 O O . VAL A 1 355 ? 2.009 -0.065 20.183 1.00 97.56 355 VAL A O 1
ATOM 2910 N N . ALA A 1 356 ? 1.338 1.706 18.981 1.00 97.31 356 ALA A N 1
ATOM 2911 C CA . ALA A 1 356 ? 2.397 1.637 17.971 1.00 97.31 356 ALA A CA 1
ATOM 2912 C C . ALA A 1 356 ? 3.168 2.954 17.855 1.00 97.31 356 ALA A C 1
ATOM 2914 O O . ALA A 1 356 ? 2.625 4.011 18.163 1.00 97.31 356 ALA A O 1
ATOM 2915 N N . HIS A 1 357 ? 4.418 2.905 17.384 1.00 94.06 357 HIS A N 1
ATOM 2916 C CA . HIS A 1 357 ? 5.299 4.085 17.372 1.00 94.06 357 HIS A CA 1
ATOM 2917 C C . HIS A 1 357 ? 5.326 4.777 18.750 1.00 94.06 357 HIS A C 1
ATOM 2919 O O . HIS A 1 357 ? 5.158 5.991 18.833 1.00 94.06 357 HIS A O 1
ATOM 2925 N N . ALA A 1 358 ? 5.434 3.990 19.821 1.00 92.56 358 ALA A N 1
ATOM 2926 C CA . ALA A 1 358 ? 5.557 4.469 21.194 1.00 92.56 358 ALA A CA 1
ATOM 2927 C C . ALA A 1 358 ? 6.866 3.955 21.816 1.00 92.56 358 ALA A C 1
ATOM 2929 O O . ALA A 1 358 ? 7.639 3.260 21.159 1.00 92.56 358 ALA A O 1
ATOM 2930 N N . TYR A 1 359 ? 7.122 4.278 23.083 1.00 91.75 359 TYR A N 1
ATOM 2931 C CA . TYR A 1 359 ? 8.336 3.871 23.802 1.00 91.75 359 TYR A CA 1
ATOM 2932 C C . TYR A 1 359 ? 8.085 2.668 24.720 1.00 91.75 359 TYR A C 1
ATOM 2934 O O . TYR A 1 359 ? 8.620 2.578 25.831 1.00 91.75 359 TYR A O 1
ATOM 2942 N N . LEU A 1 360 ? 7.239 1.723 24.286 1.00 92.19 360 LEU A N 1
ATOM 2943 C CA . LEU A 1 360 ? 7.047 0.483 25.033 1.00 92.19 360 LEU A CA 1
ATOM 2944 C C . LEU A 1 360 ? 8.315 -0.376 24.946 1.00 92.19 360 LEU A C 1
ATOM 2946 O O . LEU A 1 360 ? 8.755 -0.752 23.865 1.00 92.19 360 LEU A O 1
ATOM 2950 N N . SER A 1 361 ? 8.881 -0.729 26.093 1.00 89.69 361 SER A N 1
ATOM 2951 C CA . SER A 1 361 ? 10.120 -1.507 26.199 1.00 89.69 361 SER A CA 1
ATOM 2952 C C . SER A 1 361 ? 9.897 -2.945 26.686 1.00 89.69 361 SER A C 1
ATOM 2954 O O . SER A 1 361 ? 10.730 -3.820 26.433 1.00 89.69 361 SER A O 1
ATOM 2956 N N . SER A 1 362 ? 8.750 -3.215 27.323 1.00 88.12 362 SER A N 1
ATOM 2957 C CA . SER A 1 362 ? 8.358 -4.515 27.886 1.00 88.12 362 SER A CA 1
ATOM 2958 C C . SER A 1 362 ? 6.965 -4.979 27.436 1.00 88.12 362 SER A C 1
ATOM 2960 O O . SER A 1 362 ? 6.022 -4.186 27.347 1.00 88.12 362 SER A O 1
ATOM 2962 N N . LEU A 1 363 ? 6.840 -6.293 27.208 1.00 90.62 363 LEU A N 1
ATOM 2963 C CA . LEU A 1 363 ? 5.602 -7.017 26.886 1.00 90.62 363 LEU A CA 1
ATOM 2964 C C . LEU A 1 363 ? 4.849 -7.568 28.114 1.00 90.62 363 LEU A C 1
ATOM 2966 O O . LEU A 1 363 ? 3.873 -8.294 27.944 1.00 90.62 363 LEU A O 1
ATOM 2970 N N . ASP A 1 364 ? 5.250 -7.252 29.346 1.00 86.06 364 ASP A N 1
ATOM 2971 C CA . ASP A 1 364 ? 4.692 -7.905 30.548 1.00 86.06 364 ASP A CA 1
ATOM 2972 C C . ASP A 1 364 ? 3.179 -7.689 30.742 1.00 86.06 364 ASP A C 1
ATOM 2974 O O . ASP A 1 364 ? 2.496 -8.518 31.347 1.00 86.06 364 ASP A O 1
ATOM 2978 N N . PHE A 1 365 ? 2.630 -6.603 30.189 1.00 90.62 365 PHE A N 1
ATOM 2979 C CA . PHE A 1 365 ? 1.192 -6.319 30.212 1.00 90.62 365 PHE A CA 1
ATOM 2980 C C . PHE A 1 365 ? 0.377 -7.233 29.279 1.00 90.62 365 PHE A C 1
ATOM 2982 O O . PHE A 1 365 ? -0.839 -7.305 29.402 1.00 90.62 365 PHE A O 1
ATOM 2989 N N . VAL A 1 366 ? 1.006 -7.953 28.342 1.00 93.75 366 VAL A N 1
ATOM 2990 C CA . VAL A 1 366 ? 0.284 -8.814 27.387 1.00 93.75 366 VAL A CA 1
ATOM 2991 C C . VAL A 1 366 ? -0.537 -9.883 28.112 1.00 93.75 366 VAL A C 1
ATOM 2993 O O . VAL A 1 366 ? -1.659 -10.179 27.707 1.00 93.75 366 VAL A O 1
ATOM 2996 N N . ASN A 1 367 ? -0.030 -10.399 29.234 1.00 91.31 367 ASN A N 1
ATOM 2997 C CA . ASN A 1 367 ? -0.716 -11.422 30.022 1.00 91.31 367 ASN A CA 1
ATOM 2998 C C . ASN A 1 367 ? -1.968 -10.899 30.752 1.00 91.31 367 ASN A C 1
ATOM 3000 O O . ASN A 1 367 ? -2.770 -11.712 31.209 1.00 91.31 367 ASN A O 1
ATOM 3004 N N . SER A 1 368 ? -2.142 -9.577 30.889 1.00 92.50 368 SER A N 1
ATOM 3005 C CA . SER A 1 368 ? -3.351 -8.969 31.466 1.00 92.50 368 SER A CA 1
ATOM 3006 C C . SER A 1 368 ? -4.396 -8.583 30.415 1.00 92.50 368 SER A C 1
ATOM 3008 O O . SER A 1 368 ? -5.460 -8.073 30.769 1.00 92.50 368 SER A O 1
ATOM 3010 N N . LEU A 1 369 ? -4.133 -8.836 29.127 1.00 96.25 369 LEU A N 1
ATOM 3011 C CA . LEU A 1 369 ? -5.074 -8.520 28.057 1.00 96.25 369 LEU A CA 1
ATOM 3012 C C . LEU A 1 369 ? -6.329 -9.413 28.117 1.00 96.25 369 LEU A C 1
ATOM 3014 O O . LEU A 1 369 ? -6.244 -10.605 28.424 1.00 96.25 369 LEU A O 1
ATOM 3018 N N . PRO A 1 370 ? -7.515 -8.867 27.791 1.00 96.31 370 PRO A N 1
ATOM 3019 C CA . PRO A 1 370 ? -8.769 -9.595 27.914 1.00 96.31 370 PRO A CA 1
ATOM 3020 C C . PRO A 1 370 ? -8.920 -10.666 26.827 1.00 96.31 370 PRO A C 1
ATOM 3022 O O . PRO A 1 370 ? -8.539 -10.483 25.672 1.00 96.31 370 PRO A O 1
ATOM 3025 N N . GLY A 1 371 ? -9.579 -11.774 27.178 1.00 96.00 371 GLY A N 1
ATOM 3026 C CA . GLY A 1 371 ? -9.839 -12.908 26.279 1.00 96.00 371 GLY A CA 1
ATOM 3027 C C . GLY A 1 371 ? -10.835 -12.648 25.140 1.00 96.00 371 GLY A C 1
ATOM 3028 O O . GLY A 1 371 ? -11.216 -13.591 24.456 1.00 96.00 371 GLY A O 1
ATOM 3029 N N . SER A 1 372 ? -11.315 -11.415 24.975 1.00 96.81 372 SER A N 1
ATOM 3030 C CA . SER A 1 372 ? -12.145 -10.964 23.850 1.00 96.81 372 SER A CA 1
ATOM 3031 C C . SER A 1 372 ? -11.333 -10.278 22.747 1.00 96.81 372 SER A C 1
ATOM 3033 O O . SER A 1 372 ? -11.870 -10.038 21.659 1.00 96.81 372 SER A O 1
ATOM 3035 N N . LEU A 1 373 ? -10.054 -9.979 23.011 1.00 98.44 373 LEU A N 1
ATOM 3036 C CA . LEU A 1 373 ? -9.179 -9.251 22.106 1.00 98.44 373 LEU A CA 1
ATOM 3037 C C . LEU A 1 373 ? -8.950 -10.053 20.820 1.00 98.44 373 LEU A C 1
ATOM 3039 O O . LEU A 1 373 ? -8.509 -11.202 20.851 1.00 98.44 373 LEU A O 1
ATOM 3043 N N . LYS A 1 374 ? -9.247 -9.442 19.673 1.00 98.50 374 LYS A N 1
ATOM 3044 C CA . LYS A 1 374 ? -9.079 -10.049 18.343 1.00 98.50 374 LYS A CA 1
ATOM 3045 C C . LYS A 1 374 ? -7.904 -9.464 17.575 1.00 98.50 374 LYS A C 1
ATOM 3047 O O . LYS A 1 374 ? -7.342 -10.157 16.730 1.00 98.50 374 LYS A O 1
ATOM 3052 N N . SER A 1 375 ? -7.544 -8.214 17.855 1.00 98.69 375 SER A N 1
ATOM 3053 C CA . SER A 1 375 ? -6.461 -7.506 17.178 1.00 98.69 375 SER A CA 1
ATOM 3054 C C . SER A 1 375 ? -5.545 -6.832 18.189 1.00 98.69 375 SER A C 1
ATOM 3056 O O . SER A 1 375 ? -6.006 -6.045 19.016 1.00 98.69 375 SER A O 1
ATOM 3058 N N . LEU A 1 376 ? -4.251 -7.126 18.087 1.00 98.75 376 LEU A N 1
ATOM 3059 C CA . LEU A 1 376 ? -3.193 -6.512 18.876 1.00 98.75 376 LEU A CA 1
ATOM 3060 C C . LEU A 1 376 ? -2.108 -5.998 17.932 1.00 98.75 376 LEU A C 1
ATOM 3062 O O . LEU A 1 376 ? -1.469 -6.775 17.219 1.00 98.75 376 LEU A O 1
ATOM 3066 N N . ASN A 1 377 ? -1.895 -4.687 17.934 1.00 98.69 377 ASN A N 1
ATOM 3067 C CA . ASN A 1 377 ? -0.827 -4.054 17.177 1.00 98.69 377 ASN A CA 1
ATOM 3068 C C . ASN A 1 377 ? 0.102 -3.296 18.124 1.00 98.69 377 ASN A C 1
ATOM 3070 O O . ASN A 1 377 ? -0.292 -2.292 18.709 1.00 98.69 377 ASN A O 1
ATOM 3074 N N . LEU A 1 378 ? 1.333 -3.787 18.237 1.00 98.06 378 LEU A N 1
ATOM 3075 C CA . LEU A 1 378 ? 2.410 -3.196 19.022 1.00 98.06 378 LEU A CA 1
ATOM 3076 C C . LEU A 1 378 ? 3.637 -2.894 18.143 1.00 98.06 378 LEU A C 1
ATOM 3078 O O . LEU A 1 378 ? 4.780 -3.005 18.589 1.00 98.06 378 LEU A O 1
ATOM 3082 N N . SER A 1 379 ? 3.426 -2.575 16.864 1.00 97.94 379 SER A N 1
ATOM 3083 C CA . SER A 1 379 ? 4.516 -2.310 15.921 1.00 97.94 379 SER A CA 1
ATOM 3084 C C . SER A 1 379 ? 5.312 -1.053 16.282 1.00 97.94 379 SER A C 1
ATOM 3086 O O . SER A 1 379 ? 4.726 -0.073 16.741 1.00 97.94 379 SER A O 1
ATOM 3088 N N . LYS A 1 380 ? 6.609 -1.041 15.960 1.00 96.31 380 LYS A N 1
ATOM 3089 C CA . LYS A 1 380 ? 7.511 0.112 16.085 1.00 96.31 380 LYS A CA 1
ATOM 3090 C C . LYS A 1 380 ? 7.584 0.650 17.513 1.00 96.31 380 LYS A C 1
ATOM 3092 O O . LYS A 1 380 ? 7.388 1.835 17.738 1.00 96.31 380 LYS A O 1
ATOM 3097 N N . ASN A 1 381 ? 7.805 -0.239 18.471 1.00 95.50 381 ASN A N 1
ATOM 3098 C CA . ASN A 1 381 ? 8.159 0.118 19.838 1.00 95.50 381 ASN A CA 1
ATOM 3099 C C . ASN A 1 381 ? 9.628 -0.265 20.105 1.00 95.50 381 ASN A C 1
ATOM 3101 O O . ASN A 1 381 ? 10.344 -0.741 19.221 1.00 95.50 381 ASN A O 1
ATOM 3105 N N . ASP A 1 382 ? 10.067 -0.099 21.349 1.00 91.88 382 ASP A N 1
ATOM 3106 C CA . ASP A 1 382 ? 11.438 -0.348 21.794 1.00 91.88 382 ASP A CA 1
ATOM 3107 C C . ASP A 1 382 ? 11.598 -1.702 22.507 1.00 91.88 382 ASP A C 1
ATOM 3109 O O . ASP A 1 382 ? 12.491 -1.883 23.345 1.00 91.88 382 ASP A O 1
ATOM 3113 N N . PHE A 1 383 ? 10.745 -2.689 22.198 1.00 90.19 383 PHE A N 1
ATOM 3114 C CA . PHE A 1 383 ? 10.799 -3.983 22.878 1.00 90.19 383 PHE A CA 1
ATOM 3115 C C . PHE A 1 383 ? 12.184 -4.621 22.762 1.00 90.19 383 PHE A C 1
ATOM 3117 O O . PHE A 1 383 ? 12.754 -4.738 21.677 1.00 90.19 383 PHE A O 1
ATOM 3124 N N . GLY A 1 384 ? 12.711 -5.078 23.899 1.00 77.75 384 GLY A N 1
ATOM 3125 C CA . GLY A 1 384 ? 14.005 -5.757 23.976 1.00 77.75 384 GLY A CA 1
ATOM 3126 C C . GLY A 1 384 ? 15.231 -4.835 24.001 1.00 77.75 384 GLY A C 1
ATOM 3127 O O . GLY A 1 384 ? 16.344 -5.340 24.148 1.00 77.75 384 GLY A O 1
ATOM 3128 N N . PHE A 1 385 ? 15.062 -3.509 23.951 1.00 76.38 385 PHE A N 1
ATOM 3129 C CA . PHE A 1 385 ? 16.113 -2.533 24.276 1.00 76.38 385 PHE A CA 1
ATOM 3130 C C . PHE A 1 385 ? 16.100 -2.160 25.770 1.00 76.38 385 PHE A C 1
ATOM 3132 O O . PHE A 1 385 ? 16.059 -0.989 26.139 1.00 76.38 385 PHE A O 1
ATOM 3139 N N . LEU A 1 386 ? 16.133 -3.167 26.647 1.00 69.50 386 LEU A N 1
ATOM 3140 C CA . LEU A 1 386 ? 16.176 -2.971 28.101 1.00 69.50 386 LEU A CA 1
ATOM 3141 C C . LEU A 1 386 ? 17.630 -2.808 28.569 1.00 69.50 386 LEU A C 1
ATOM 3143 O O . LEU A 1 386 ? 18.520 -3.539 28.122 1.00 69.50 386 LEU A O 1
ATOM 3147 N N . LYS A 1 387 ? 17.894 -1.863 29.475 1.00 62.66 387 LYS A N 1
ATOM 3148 C CA . LYS A 1 387 ? 19.200 -1.736 30.138 1.00 62.66 387 LYS A CA 1
ATOM 3149 C C . LYS A 1 387 ? 19.352 -2.869 31.154 1.00 62.66 387 LYS A C 1
ATOM 3151 O O . LYS A 1 387 ? 18.384 -3.300 31.764 1.00 62.66 387 LYS A O 1
ATOM 3156 N N . GLU A 1 388 ? 20.583 -3.327 31.397 1.00 53.66 388 GLU A N 1
ATOM 3157 C CA . GLU A 1 388 ? 20.861 -4.398 32.378 1.00 53.66 388 GLU A CA 1
ATOM 3158 C C . GLU A 1 388 ? 20.389 -4.074 33.808 1.00 53.66 388 GLU A C 1
ATOM 3160 O O . GLU A 1 388 ? 20.246 -4.979 34.622 1.00 53.66 388 GLU A O 1
ATOM 3165 N N . THR A 1 389 ? 20.169 -2.794 34.114 1.00 56.44 389 THR A N 1
ATOM 3166 C CA . THR A 1 389 ? 19.672 -2.301 35.404 1.00 56.44 389 THR A CA 1
ATOM 3167 C C . THR A 1 389 ? 18.150 -2.240 35.506 1.00 56.44 389 THR A C 1
ATOM 3169 O O . THR A 1 389 ? 17.648 -1.912 36.578 1.00 56.44 389 THR A O 1
ATOM 3172 N N . ASP A 1 390 ? 17.424 -2.479 34.413 1.00 63.53 390 ASP A N 1
ATOM 3173 C CA . ASP A 1 390 ? 15.966 -2.381 34.397 1.00 63.53 390 ASP A CA 1
ATOM 3174 C C . ASP A 1 390 ? 15.370 -3.644 35.033 1.00 63.53 390 ASP A C 1
ATOM 3176 O O . ASP A 1 390 ? 15.729 -4.759 34.651 1.00 63.53 390 ASP A O 1
ATOM 3180 N N . GLU A 1 391 ? 14.448 -3.489 35.993 1.00 59.62 391 GLU A N 1
ATOM 3181 C CA . GLU A 1 391 ? 13.766 -4.622 36.653 1.00 59.62 391 GLU A CA 1
ATOM 3182 C C . GLU A 1 391 ? 13.092 -5.559 35.632 1.00 59.62 391 GLU A C 1
ATOM 3184 O O . GLU A 1 391 ? 13.022 -6.772 35.835 1.00 59.62 391 GLU A O 1
ATOM 3189 N N . ASP A 1 392 ? 12.670 -5.009 34.492 1.00 60.53 392 ASP A N 1
ATOM 3190 C CA . ASP A 1 392 ? 12.014 -5.740 33.410 1.00 60.53 392 ASP A CA 1
ATOM 3191 C C . ASP A 1 392 ? 12.992 -6.580 32.560 1.00 60.53 392 ASP A C 1
ATOM 3193 O O . ASP A 1 392 ? 12.560 -7.461 31.815 1.00 60.53 392 ASP A O 1
ATOM 3197 N N . ALA A 1 393 ? 14.314 -6.374 32.669 1.00 61.22 393 ALA A N 1
ATOM 3198 C CA . ALA A 1 393 ? 15.310 -7.128 31.900 1.00 61.22 393 ALA A CA 1
ATOM 3199 C C . ALA A 1 393 ? 15.387 -8.607 32.321 1.00 61.22 393 ALA A C 1
ATOM 3201 O O . ALA A 1 393 ? 15.604 -9.482 31.478 1.00 61.22 393 ALA A O 1
ATOM 3202 N N . ASP A 1 394 ? 15.181 -8.906 33.606 1.00 60.09 394 ASP A N 1
ATOM 3203 C CA . ASP A 1 394 ? 15.124 -10.284 34.111 1.00 60.09 394 ASP A CA 1
ATOM 3204 C C . ASP A 1 394 ? 13.768 -10.949 33.814 1.00 60.09 394 ASP A C 1
ATOM 3206 O O . ASP A 1 394 ? 13.711 -12.151 33.514 1.00 60.09 394 ASP A O 1
ATOM 3210 N N . THR A 1 395 ? 12.688 -10.161 33.791 1.00 59.66 395 THR A N 1
ATOM 3211 C CA . THR A 1 395 ? 11.347 -10.596 33.368 1.00 59.66 395 THR A CA 1
ATOM 3212 C C . THR A 1 395 ? 11.344 -10.967 31.884 1.00 59.66 395 THR A C 1
ATOM 3214 O O . THR A 1 395 ? 10.977 -12.087 31.528 1.00 59.66 395 THR A O 1
ATOM 3217 N N . ALA A 1 396 ? 11.898 -10.119 31.012 1.00 60.78 396 ALA A N 1
ATOM 3218 C CA . ALA A 1 396 ? 11.990 -10.375 29.573 1.00 60.78 396 ALA A CA 1
ATOM 3219 C C . ALA A 1 396 ? 12.740 -11.677 29.218 1.00 60.78 396 ALA A C 1
ATOM 3221 O O . ALA A 1 396 ? 12.435 -12.335 28.220 1.00 60.78 396 ALA A O 1
ATOM 3222 N N . ARG A 1 397 ? 13.706 -12.089 30.050 1.00 62.94 397 ARG A N 1
ATOM 3223 C CA . ARG A 1 397 ? 14.509 -13.305 29.834 1.00 62.94 397 ARG A CA 1
ATOM 3224 C C . ARG A 1 397 ? 13.789 -14.601 30.217 1.00 62.94 397 ARG A C 1
ATOM 3226 O O . ARG A 1 397 ? 14.161 -15.661 29.713 1.00 62.94 397 ARG A O 1
ATOM 3233 N N . SER A 1 398 ? 12.799 -14.552 31.109 1.00 65.12 398 SER A N 1
ATOM 3234 C CA . SER A 1 398 ? 12.264 -15.755 31.773 1.00 65.12 398 SER A CA 1
ATOM 3235 C C . SER A 1 398 ? 10.738 -15.873 31.796 1.00 65.12 398 SER A C 1
ATOM 3237 O O . SER A 1 398 ? 10.221 -16.961 32.056 1.00 65.12 398 SER A O 1
ATOM 3239 N N . TYR A 1 399 ? 10.011 -14.794 31.511 1.00 76.00 399 TYR A N 1
ATOM 3240 C CA . TYR A 1 399 ? 8.557 -14.755 31.616 1.00 76.00 399 TYR A CA 1
ATOM 3241 C C . TYR A 1 399 ? 7.881 -15.292 30.353 1.00 76.00 399 TYR A C 1
ATOM 3243 O O . TYR A 1 399 ? 8.267 -14.945 29.238 1.00 76.00 399 TYR A O 1
ATOM 3251 N N . GLN A 1 400 ? 6.862 -16.138 30.527 1.00 86.94 400 GLN A N 1
ATOM 3252 C CA . GLN A 1 400 ? 6.018 -16.591 29.421 1.00 86.94 400 GLN A CA 1
ATOM 3253 C C . GLN A 1 400 ? 5.051 -15.478 29.011 1.00 86.94 400 GLN A C 1
ATOM 3255 O O . GLN A 1 400 ? 4.298 -14.971 29.845 1.00 86.94 400 GLN A O 1
ATOM 3260 N N . ILE A 1 401 ? 5.051 -15.140 27.724 1.00 91.31 401 ILE A N 1
ATOM 3261 C CA . ILE A 1 401 ? 4.138 -14.182 27.106 1.00 91.31 401 ILE A CA 1
ATOM 3262 C C . ILE A 1 401 ? 2.979 -14.965 26.485 1.00 91.31 401 ILE A C 1
ATOM 3264 O O . ILE A 1 401 ? 3.146 -15.660 25.481 1.00 91.31 401 ILE A O 1
ATOM 3268 N N . ASN A 1 402 ? 1.813 -14.861 27.114 1.00 93.38 402 ASN A N 1
ATOM 3269 C CA . ASN A 1 402 ? 0.574 -15.526 26.736 1.00 93.38 402 ASN A CA 1
ATOM 3270 C C . ASN A 1 402 ? -0.344 -14.521 26.049 1.00 93.38 402 ASN A C 1
ATOM 3272 O O . ASN A 1 402 ? -0.935 -13.661 26.703 1.00 93.38 402 ASN A O 1
ATOM 3276 N N . PHE A 1 403 ? -0.483 -14.636 24.733 1.00 95.81 403 PHE A N 1
ATOM 3277 C CA . PHE A 1 403 ? -1.452 -13.822 24.008 1.00 95.81 403 PHE A CA 1
ATOM 3278 C C . PHE A 1 403 ? -2.880 -14.368 24.213 1.00 95.81 403 PHE A C 1
ATOM 3280 O O . PHE A 1 403 ? -3.050 -15.577 24.382 1.00 95.81 403 PHE A O 1
ATOM 3287 N N . PRO A 1 404 ? -3.922 -13.515 24.169 1.00 96.50 404 PRO A N 1
ATOM 3288 C CA . PRO A 1 404 ? -5.309 -13.954 24.329 1.00 96.50 404 PRO A CA 1
ATOM 3289 C C . PRO A 1 404 ? -5.729 -15.035 23.320 1.00 96.50 404 PRO A C 1
ATOM 3291 O O . PRO A 1 404 ? -5.492 -14.899 22.125 1.00 96.50 404 PRO A O 1
ATOM 3294 N N . GLU A 1 405 ? -6.439 -16.072 23.773 1.00 95.94 405 GLU A N 1
ATOM 3295 C CA . GLU A 1 405 ? -6.875 -17.208 22.931 1.00 95.94 405 GLU A CA 1
ATOM 3296 C C . GLU A 1 405 ? -7.771 -16.813 21.743 1.00 95.94 405 GLU A C 1
ATOM 3298 O O . GLU A 1 405 ? -7.844 -17.531 20.747 1.00 95.94 405 GLU A O 1
ATOM 3303 N N . SER A 1 406 ? -8.467 -15.674 21.815 1.00 96.81 406 SER A N 1
ATOM 3304 C CA . SER A 1 406 ? -9.301 -15.146 20.727 1.00 96.81 406 SER A CA 1
ATOM 3305 C C . SER A 1 406 ? -8.536 -14.333 19.680 1.00 96.81 406 SER A C 1
ATOM 3307 O O . SER A 1 406 ? -9.160 -13.863 18.724 1.00 96.81 406 SER A O 1
ATOM 3309 N N . LEU A 1 407 ? -7.234 -14.102 19.878 1.00 98.44 407 LEU A N 1
ATOM 3310 C CA . LEU A 1 407 ? -6.452 -13.179 19.065 1.00 98.44 407 LEU A CA 1
ATOM 3311 C C . LEU A 1 407 ? -6.264 -13.714 17.642 1.00 98.44 407 LEU A C 1
ATOM 3313 O O . LEU A 1 407 ? -5.653 -14.752 17.420 1.00 98.44 407 LEU A O 1
ATOM 3317 N N . GLN A 1 408 ? -6.754 -12.955 16.668 1.00 98.38 408 GLN A N 1
ATOM 3318 C CA . GLN A 1 408 ? -6.681 -13.296 15.247 1.00 98.38 408 GLN A CA 1
ATOM 3319 C C . GLN A 1 408 ? -5.533 -12.567 14.554 1.00 98.38 408 GLN A C 1
ATOM 3321 O O . GLN A 1 408 ? -4.912 -13.119 13.649 1.00 98.38 408 GLN A O 1
ATOM 3326 N N . LYS A 1 409 ? -5.237 -11.335 14.985 1.00 98.69 409 LYS A N 1
ATOM 3327 C CA . LYS A 1 409 ? -4.221 -10.476 14.375 1.00 98.69 409 LYS A CA 1
ATOM 3328 C C . LYS A 1 409 ? -3.197 -10.029 15.399 1.00 98.69 409 LYS A C 1
ATOM 3330 O O . LYS A 1 409 ? -3.558 -9.396 16.392 1.00 98.69 409 LYS A O 1
ATOM 3335 N N . LEU A 1 410 ? -1.931 -10.317 15.119 1.00 98.62 410 LEU A N 1
ATOM 3336 C CA . LEU A 1 410 ? -0.795 -9.869 15.912 1.00 98.62 410 LEU A CA 1
ATOM 3337 C C . LEU A 1 410 ? 0.222 -9.163 15.017 1.00 98.62 410 LEU A C 1
ATOM 3339 O O . LEU A 1 410 ? 0.810 -9.772 14.120 1.00 98.62 410 LEU A O 1
ATOM 3343 N N . ASN A 1 411 ? 0.448 -7.880 15.291 1.00 98.62 411 ASN A N 1
ATOM 3344 C CA . ASN A 1 411 ? 1.485 -7.096 14.638 1.00 98.62 411 ASN A CA 1
ATOM 3345 C C . ASN A 1 411 ? 2.546 -6.650 15.650 1.00 98.62 411 ASN A C 1
ATOM 3347 O O . ASN A 1 411 ? 2.252 -5.859 16.543 1.00 98.62 411 ASN A O 1
ATOM 3351 N N . LEU A 1 412 ? 3.771 -7.149 15.486 1.00 97.50 412 LEU A N 1
ATOM 3352 C CA . LEU A 1 412 ? 4.959 -6.770 16.257 1.00 97.50 412 LEU A CA 1
ATOM 3353 C C . LEU A 1 412 ? 6.053 -6.189 15.349 1.00 97.50 412 LEU A C 1
ATOM 3355 O O . LEU A 1 412 ? 7.224 -6.202 15.716 1.00 97.50 412 LEU A O 1
ATOM 3359 N N . GLU A 1 413 ? 5.690 -5.710 14.161 1.00 98.00 413 GLU A N 1
ATOM 3360 C CA . GLU A 1 413 ? 6.618 -5.189 13.158 1.00 98.00 413 GLU A CA 1
ATOM 3361 C C . GLU A 1 413 ? 7.582 -4.129 13.710 1.00 98.00 413 GLU A C 1
ATOM 3363 O O . GLU A 1 413 ? 7.194 -3.323 14.549 1.00 98.00 413 GLU A O 1
ATOM 3368 N N . GLU A 1 414 ? 8.818 -4.108 13.202 1.00 96.50 414 GLU A N 1
ATOM 3369 C CA . GLU A 1 414 ? 9.846 -3.087 13.464 1.00 96.50 414 GLU A CA 1
ATOM 3370 C C . GLU A 1 414 ? 10.180 -2.923 14.957 1.00 96.50 414 GLU A C 1
ATOM 3372 O O . GLU A 1 414 ? 10.518 -1.843 15.431 1.00 96.50 414 GLU A O 1
ATOM 3377 N N . ASN A 1 415 ? 10.120 -4.024 15.709 1.00 95.44 415 ASN A N 1
ATOM 3378 C CA . ASN A 1 415 ? 10.655 -4.122 17.065 1.00 95.44 415 ASN A CA 1
ATOM 3379 C C . ASN A 1 415 ? 12.014 -4.838 17.040 1.00 95.44 415 ASN A C 1
ATOM 3381 O O . ASN A 1 415 ? 12.138 -5.987 17.468 1.00 95.44 415 ASN A O 1
ATOM 3385 N N . GLY A 1 416 ? 13.046 -4.187 16.497 1.00 92.25 416 GLY A N 1
ATOM 3386 C CA . GLY A 1 416 ? 14.344 -4.823 16.213 1.00 92.25 416 GLY A CA 1
ATOM 3387 C C . GLY A 1 416 ? 15.085 -5.389 17.434 1.00 92.25 416 GLY A C 1
ATOM 3388 O O . GLY A 1 416 ? 15.924 -6.282 17.292 1.00 92.25 416 GLY A O 1
ATOM 3389 N N . GLY A 1 417 ? 14.768 -4.906 18.638 1.00 89.75 417 GLY A N 1
ATOM 3390 C CA . GLY A 1 417 ? 15.303 -5.420 19.898 1.00 89.75 417 GLY A CA 1
ATOM 3391 C C . GLY A 1 417 ? 14.616 -6.697 20.393 1.00 89.75 417 GLY A C 1
ATOM 3392 O O . GLY A 1 417 ? 15.223 -7.426 21.180 1.00 89.75 417 GLY A O 1
ATOM 3393 N N . LEU A 1 418 ? 13.409 -7.016 19.904 1.00 90.88 418 LEU A N 1
ATOM 3394 C CA . LEU A 1 418 ? 12.488 -7.975 20.521 1.00 90.88 418 LEU A CA 1
ATOM 3395 C C . LEU A 1 418 ? 13.155 -9.330 20.771 1.00 90.88 418 LEU A C 1
ATOM 3397 O O . LEU A 1 418 ? 13.349 -9.730 21.917 1.00 90.88 418 LEU A O 1
ATOM 3401 N N . PHE A 1 419 ? 13.621 -9.999 19.717 1.00 89.25 419 PHE A N 1
ATOM 3402 C CA . PHE A 1 419 ? 14.258 -11.316 19.834 1.00 89.25 419 PHE A CA 1
ATOM 3403 C C . PHE A 1 419 ? 15.764 -11.260 20.153 1.00 89.25 419 PHE A C 1
ATOM 3405 O O . PHE A 1 419 ? 16.498 -12.216 19.897 1.00 89.25 419 PHE A O 1
ATOM 3412 N N . THR A 1 420 ? 16.244 -10.143 20.712 1.00 85.19 420 THR A N 1
ATOM 3413 C CA . THR A 1 420 ? 17.596 -10.037 21.289 1.00 85.19 420 THR A CA 1
ATOM 3414 C C . THR A 1 420 ? 17.611 -10.497 22.745 1.00 85.19 420 THR A C 1
ATOM 3416 O O . THR A 1 420 ? 18.531 -11.207 23.147 1.00 85.19 420 THR A O 1
ATOM 3419 N N . LEU A 1 421 ? 16.592 -10.111 23.521 1.00 79.62 421 LEU A N 1
ATOM 3420 C CA . LEU A 1 421 ? 16.431 -10.505 24.925 1.00 79.62 421 LEU A CA 1
ATOM 3421 C C . LEU A 1 421 ? 15.358 -11.577 25.107 1.00 79.62 421 LEU A C 1
ATOM 3423 O O . LEU A 1 421 ? 15.559 -12.516 25.878 1.00 79.62 421 LEU A O 1
ATOM 3427 N N . TYR A 1 422 ? 14.238 -11.453 24.395 1.00 85.62 422 TYR A N 1
ATOM 3428 C CA . TYR A 1 422 ? 13.144 -12.399 24.514 1.00 85.62 422 TYR A CA 1
ATOM 3429 C C . TYR A 1 422 ? 13.450 -13.697 23.758 1.00 85.62 422 TYR A C 1
ATOM 3431 O O . TYR A 1 422 ? 13.754 -13.695 22.562 1.00 85.62 422 TYR A O 1
ATOM 3439 N N . SER A 1 423 ? 13.320 -14.830 24.451 1.00 84.88 423 SER A N 1
ATOM 3440 C CA . SER A 1 423 ? 13.364 -16.150 23.819 1.00 84.88 423 SER A CA 1
ATOM 3441 C C . SER A 1 423 ? 12.023 -16.471 23.165 1.00 84.88 423 SER A C 1
ATOM 3443 O O . SER A 1 423 ? 10.980 -16.363 23.805 1.00 84.88 423 SER A O 1
ATOM 3445 N N . LEU A 1 424 ? 12.044 -16.960 21.922 1.00 83.75 424 LEU A N 1
ATOM 3446 C CA . LEU A 1 424 ? 10.844 -17.449 21.231 1.00 83.75 424 LEU A CA 1
ATOM 3447 C C . LEU A 1 424 ? 10.118 -18.550 22.015 1.00 83.75 424 LEU A C 1
ATOM 3449 O O . LEU A 1 424 ? 8.903 -18.661 21.941 1.00 83.75 424 LEU A O 1
ATOM 3453 N N . GLU A 1 425 ? 10.842 -19.362 22.788 1.00 83.94 425 GLU A N 1
ATOM 3454 C CA . GLU A 1 425 ? 10.231 -20.442 23.573 1.00 83.94 425 GLU A CA 1
ATOM 3455 C C . GLU A 1 425 ? 9.287 -19.936 24.667 1.00 83.94 425 GLU A C 1
ATOM 3457 O O . GLU A 1 425 ? 8.469 -20.704 25.169 1.00 83.94 425 GLU A O 1
ATOM 3462 N N . ASN A 1 426 ? 9.398 -18.654 25.012 1.00 87.44 426 ASN A N 1
ATOM 3463 C CA . ASN A 1 426 ? 8.546 -18.004 25.990 1.00 87.44 426 ASN A CA 1
ATOM 3464 C C . ASN A 1 426 ? 7.266 -17.432 25.361 1.00 87.44 426 ASN A C 1
ATOM 3466 O O . ASN A 1 426 ? 6.393 -16.991 26.099 1.00 87.44 426 ASN A O 1
ATOM 3470 N N . PHE A 1 427 ? 7.135 -17.424 24.030 1.00 90.44 427 PHE A N 1
ATOM 3471 C CA . PHE A 1 427 ? 5.960 -16.895 23.335 1.00 90.44 427 PHE A CA 1
ATOM 3472 C C . PHE A 1 427 ? 4.949 -18.015 23.124 1.00 90.44 427 PHE A C 1
ATOM 3474 O O . PHE A 1 427 ? 5.230 -19.004 22.445 1.00 90.44 427 PHE A O 1
ATOM 3481 N N . ILE A 1 428 ? 3.752 -17.840 23.677 1.00 92.00 428 ILE A N 1
ATOM 3482 C CA . ILE A 1 428 ? 2.626 -18.750 23.489 1.00 92.00 428 ILE A CA 1
ATOM 3483 C C . ILE A 1 428 ? 1.633 -18.056 22.558 1.00 92.00 428 ILE A C 1
ATOM 3485 O O . ILE A 1 428 ? 0.829 -17.219 22.972 1.00 92.00 428 ILE A O 1
ATOM 3489 N N . PHE A 1 429 ? 1.748 -18.375 21.268 1.00 93.81 429 PHE A N 1
ATOM 3490 C CA . PHE A 1 429 ? 0.847 -17.876 20.233 1.00 93.81 429 PHE A CA 1
ATOM 3491 C C . PHE A 1 429 ? -0.459 -18.693 20.210 1.00 93.81 429 PHE A C 1
ATOM 3493 O O . PHE A 1 429 ? -0.395 -19.926 20.198 1.00 93.81 429 PHE A O 1
ATOM 3500 N N . PRO A 1 430 ? -1.636 -18.049 20.160 1.00 95.06 430 PRO A N 1
ATOM 3501 C CA . PRO A 1 430 ? -2.920 -18.735 20.121 1.00 95.06 430 PRO A CA 1
ATOM 3502 C C . PRO A 1 430 ? -3.174 -19.366 18.752 1.00 95.06 430 PRO A C 1
ATOM 3504 O O . PRO A 1 430 ? -2.815 -18.819 17.710 1.00 95.06 430 PRO A O 1
ATOM 3507 N N . LEU A 1 431 ? -3.863 -20.509 18.741 1.00 94.50 431 LEU A N 1
ATOM 3508 C CA . LEU A 1 431 ? -4.166 -21.255 17.510 1.00 94.50 431 LEU A CA 1
ATOM 3509 C C . LEU A 1 431 ? -5.188 -20.551 16.601 1.00 94.50 431 LEU A C 1
ATOM 3511 O O . LEU A 1 431 ? -5.375 -20.964 15.457 1.00 94.50 431 LEU A O 1
ATOM 3515 N N . SER A 1 432 ? -5.858 -19.516 17.112 1.00 96.38 432 SER A N 1
ATOM 3516 C CA . SER A 1 432 ? -6.822 -18.680 16.393 1.00 96.38 432 SER A CA 1
ATOM 3517 C C . SER A 1 432 ? -6.178 -17.620 15.491 1.00 96.38 432 SER A C 1
ATOM 3519 O O . SER A 1 432 ? -6.897 -16.997 14.708 1.00 96.38 432 SER A O 1
ATOM 3521 N N . LEU A 1 433 ? -4.852 -17.437 15.567 1.00 97.75 433 LEU A N 1
ATOM 3522 C CA . LEU A 1 433 ? -4.100 -16.483 14.750 1.00 97.75 433 LEU A CA 1
ATOM 3523 C C . LEU A 1 433 ? -4.264 -16.760 13.251 1.00 97.75 433 LEU A C 1
ATOM 3525 O O . LEU A 1 433 ? -3.918 -17.833 12.753 1.00 97.75 433 LEU A O 1
ATOM 3529 N N . THR A 1 434 ? -4.734 -15.741 12.536 1.00 98.06 434 THR A N 1
ATOM 3530 C CA . THR A 1 434 ? -4.849 -15.700 11.074 1.00 98.06 434 THR A CA 1
ATOM 3531 C C . THR A 1 434 ? -3.804 -14.772 10.458 1.00 98.06 434 THR A C 1
ATOM 3533 O O . THR A 1 434 ? -3.332 -15.042 9.354 1.00 98.06 434 THR A O 1
ATOM 3536 N N . ASP A 1 435 ? -3.383 -13.728 11.177 1.00 98.56 435 ASP A N 1
ATOM 3537 C CA . ASP A 1 435 ? -2.463 -12.707 10.681 1.00 98.56 435 ASP A CA 1
ATOM 3538 C C . ASP A 1 435 ? -1.310 -12.525 11.680 1.00 98.56 435 ASP A C 1
ATOM 3540 O O . ASP A 1 435 ? -1.517 -12.053 12.801 1.00 98.56 435 ASP A O 1
ATOM 3544 N N . LEU A 1 436 ? -0.086 -12.866 11.268 1.00 97.94 436 LEU A N 1
ATOM 3545 C CA . LEU A 1 436 ? 1.122 -12.673 12.069 1.00 97.94 436 LEU A CA 1
ATOM 3546 C C . LEU A 1 436 ? 2.156 -11.840 11.306 1.00 97.94 436 LEU A C 1
ATOM 3548 O O . LEU A 1 436 ? 2.700 -12.276 10.287 1.00 97.94 436 LEU A O 1
ATOM 3552 N N . ASN A 1 437 ? 2.466 -10.658 11.838 1.00 98.50 437 ASN A N 1
ATOM 3553 C CA . ASN A 1 437 ? 3.525 -9.793 11.330 1.00 98.50 437 ASN A CA 1
ATOM 3554 C C . ASN A 1 437 ? 4.653 -9.659 12.361 1.00 98.50 437 ASN A C 1
ATOM 3556 O O . ASN A 1 437 ? 4.485 -9.030 13.404 1.00 98.50 437 ASN A O 1
ATOM 3560 N N . LEU A 1 438 ? 5.802 -10.258 12.043 1.00 97.12 438 LEU A N 1
ATOM 3561 C CA . LEU A 1 438 ? 7.054 -10.164 12.800 1.00 97.12 438 LEU A CA 1
ATOM 3562 C C . LEU A 1 438 ? 8.161 -9.521 11.946 1.00 97.12 438 LEU A C 1
ATOM 3564 O O . LEU A 1 438 ? 9.345 -9.807 12.147 1.00 97.12 438 LEU A O 1
ATOM 3568 N N . SER A 1 439 ? 7.801 -8.697 10.958 1.00 98.19 439 SER A N 1
ATOM 3569 C CA . SER A 1 439 ? 8.765 -7.989 10.110 1.00 98.19 439 SER A CA 1
ATOM 3570 C C . SER A 1 439 ? 9.730 -7.157 10.959 1.00 98.19 439 SER A C 1
ATOM 3572 O O . SER A 1 439 ? 9.290 -6.486 11.883 1.00 98.19 439 SER A O 1
ATOM 3574 N N . GLY A 1 440 ? 11.038 -7.187 10.695 1.00 96.75 440 GLY A N 1
ATOM 3575 C CA . GLY A 1 440 ? 11.978 -6.294 11.390 1.00 96.75 440 GLY A CA 1
ATOM 3576 C C . GLY A 1 440 ? 12.151 -6.560 12.892 1.00 96.75 440 GLY A C 1
ATOM 3577 O O . GLY A 1 440 ? 12.477 -5.642 13.635 1.00 96.75 440 GLY A O 1
ATOM 3578 N N . THR A 1 441 ? 11.937 -7.791 13.368 1.00 95.44 441 THR A N 1
ATOM 3579 C CA . THR A 1 441 ? 11.989 -8.124 14.813 1.00 95.44 441 THR A CA 1
ATOM 3580 C C . THR A 1 441 ? 13.296 -8.780 15.268 1.00 95.44 441 THR A C 1
ATOM 3582 O O . THR A 1 441 ? 13.420 -9.207 16.417 1.00 95.44 441 THR A O 1
ATOM 3585 N N . ASN A 1 442 ? 14.291 -8.886 14.375 1.00 92.38 442 ASN A N 1
ATOM 3586 C CA . ASN A 1 442 ? 15.528 -9.654 14.589 1.00 92.38 442 ASN A CA 1
ATOM 3587 C C . ASN A 1 442 ? 15.252 -11.151 14.864 1.00 92.38 442 ASN A C 1
ATOM 3589 O O . ASN A 1 442 ? 16.029 -11.835 15.530 1.00 92.38 442 ASN A O 1
ATOM 3593 N N . PHE A 1 443 ? 14.160 -11.684 14.313 1.00 91.44 443 PHE A N 1
ATOM 3594 C CA . PHE A 1 443 ? 13.783 -13.088 14.419 1.00 91.44 443 PHE A CA 1
ATOM 3595 C C . PHE A 1 443 ? 14.822 -13.996 13.741 1.00 91.44 443 PHE A C 1
ATOM 3597 O O . PHE A 1 443 ? 15.247 -13.742 12.610 1.00 91.44 443 PHE A O 1
ATOM 3604 N N . ARG A 1 444 ? 15.267 -15.056 14.432 1.00 90.69 444 ARG A N 1
ATOM 3605 C CA . ARG A 1 444 ? 16.378 -15.932 13.981 1.00 90.69 444 ARG A CA 1
ATOM 3606 C C . ARG A 1 444 ? 15.996 -17.386 13.749 1.00 90.69 444 ARG A C 1
ATOM 3608 O O . ARG A 1 444 ? 16.756 -18.117 13.120 1.00 90.69 444 ARG A O 1
ATOM 3615 N N . SER A 1 445 ? 14.852 -17.820 14.263 1.00 86.69 445 SER A N 1
ATOM 3616 C CA . SER A 1 445 ? 14.458 -19.225 14.276 1.00 86.69 445 SER A CA 1
ATOM 3617 C C . SER A 1 445 ? 12.944 -19.345 14.191 1.00 86.69 445 SER A C 1
ATOM 3619 O O . SER A 1 445 ? 12.258 -18.719 14.981 1.00 86.69 445 SER A O 1
ATOM 3621 N N . ILE A 1 446 ? 12.437 -20.188 13.289 1.00 87.44 446 ILE A N 1
ATOM 3622 C CA . ILE A 1 446 ? 11.001 -20.506 13.160 1.00 87.44 446 ILE A CA 1
ATOM 3623 C C . ILE A 1 446 ? 10.566 -21.717 14.004 1.00 87.44 446 ILE A C 1
ATOM 3625 O O . ILE A 1 446 ? 9.418 -22.149 13.934 1.00 87.44 446 ILE A O 1
ATOM 3629 N N . LYS A 1 447 ? 11.476 -22.292 14.803 1.00 82.50 447 LYS A N 1
ATOM 3630 C CA . LYS A 1 447 ? 11.175 -23.460 15.643 1.00 82.50 447 LYS A CA 1
ATOM 3631 C C . LYS A 1 447 ? 9.990 -23.176 16.560 1.00 82.50 447 LYS A C 1
ATOM 3633 O O . LYS A 1 447 ? 9.985 -22.148 17.226 1.00 82.50 447 LYS A O 1
ATOM 3638 N N . LYS A 1 448 ? 9.055 -24.127 16.648 1.00 76.00 448 LYS A N 1
ATOM 3639 C CA . LYS A 1 448 ? 7.829 -24.058 17.473 1.00 76.00 448 LYS A CA 1
ATOM 3640 C C . LYS A 1 448 ? 6.754 -23.083 16.972 1.00 76.00 448 LYS A C 1
ATOM 3642 O O . LYS A 1 448 ? 5.727 -22.956 17.631 1.00 76.00 448 LYS A O 1
ATOM 3647 N N . LEU A 1 449 ? 6.930 -22.452 15.809 1.00 86.50 449 LEU A N 1
ATOM 3648 C CA . LEU A 1 449 ? 5.866 -21.671 15.183 1.00 86.50 449 LEU A CA 1
ATOM 3649 C C . LEU A 1 449 ? 4.903 -22.609 14.436 1.00 86.50 449 LEU A C 1
ATOM 3651 O O . LEU A 1 449 ? 5.109 -22.911 13.264 1.00 86.50 449 LEU A O 1
ATOM 3655 N N . ASN A 1 450 ? 3.870 -23.090 15.131 1.00 87.06 450 ASN A N 1
ATOM 3656 C CA . ASN A 1 450 ? 2.811 -23.925 14.559 1.00 87.06 450 ASN A CA 1
ATOM 3657 C C . ASN A 1 450 ? 1.457 -23.216 14.693 1.00 87.06 450 ASN A C 1
ATOM 3659 O O . ASN A 1 450 ? 0.877 -23.178 15.777 1.00 87.06 450 ASN A O 1
ATOM 3663 N N . LEU A 1 451 ? 0.977 -22.644 13.587 1.00 92.88 451 LEU A N 1
ATOM 3664 C CA . LEU A 1 451 ? -0.245 -21.841 13.529 1.00 92.88 451 LEU A CA 1
ATOM 3665 C C . LEU A 1 451 ? -1.156 -22.375 12.411 1.00 92.88 451 LEU A C 1
ATOM 3667 O O . LEU A 1 451 ? -1.004 -21.985 11.254 1.00 92.88 451 LEU A O 1
ATOM 3671 N N . PRO A 1 452 ? -2.093 -23.290 12.720 1.00 92.81 452 PRO A N 1
ATOM 3672 C CA . PRO A 1 452 ? -2.810 -24.070 11.709 1.00 92.81 452 PRO A CA 1
ATOM 3673 C C . PRO A 1 452 ? -3.834 -23.267 10.894 1.00 92.81 452 PRO A C 1
ATOM 3675 O O . PRO A 1 452 ? -4.248 -23.730 9.834 1.00 92.81 452 PRO A O 1
ATOM 3678 N N . LEU A 1 453 ? -4.258 -22.098 11.388 1.00 96.00 453 LEU A N 1
ATOM 3679 C CA . LEU A 1 453 ? -5.246 -21.223 10.743 1.00 96.00 453 LEU A CA 1
ATOM 3680 C C . LEU A 1 453 ? -4.617 -19.998 10.066 1.00 96.00 453 LEU A C 1
ATOM 3682 O O . LEU A 1 453 ? -5.343 -19.124 9.587 1.00 96.00 453 LEU A O 1
ATOM 3686 N N . LEU A 1 454 ? -3.283 -19.922 10.023 1.00 97.19 454 LEU A N 1
ATOM 3687 C CA . LEU A 1 454 ? -2.583 -18.743 9.531 1.00 97.19 454 LEU A CA 1
ATOM 3688 C C . LEU A 1 454 ? -2.873 -18.514 8.042 1.00 97.19 454 LEU A C 1
ATOM 3690 O O . LEU A 1 454 ? -2.787 -19.433 7.225 1.00 97.19 454 LEU A O 1
ATOM 3694 N N . GLN A 1 455 ? -3.214 -17.277 7.702 1.00 97.88 455 GLN A N 1
ATOM 3695 C CA . GLN A 1 455 ? -3.461 -16.796 6.342 1.00 97.88 455 GLN A CA 1
ATOM 3696 C C . GLN A 1 455 ? -2.337 -15.861 5.893 1.00 97.88 455 GLN A C 1
ATOM 3698 O O . GLN A 1 455 ? -1.874 -15.948 4.757 1.00 97.88 455 GLN A O 1
ATOM 3703 N N . ILE A 1 456 ? -1.846 -15.018 6.804 1.00 98.38 456 ILE A N 1
ATOM 3704 C CA . ILE A 1 456 ? -0.795 -14.038 6.537 1.00 98.38 456 ILE A CA 1
ATOM 3705 C C . ILE A 1 456 ? 0.384 -14.292 7.472 1.00 98.38 456 ILE A C 1
ATOM 3707 O O . ILE A 1 456 ? 0.248 -14.200 8.693 1.00 98.38 456 ILE A O 1
ATOM 3711 N N . LEU A 1 457 ? 1.554 -14.555 6.887 1.00 97.56 457 LEU A N 1
ATOM 3712 C CA . LEU A 1 457 ? 2.827 -14.623 7.598 1.00 97.56 457 LEU A CA 1
ATOM 3713 C C . LEU A 1 457 ? 3.825 -13.638 6.989 1.00 97.56 457 LEU A C 1
ATOM 3715 O O . LEU A 1 457 ? 4.325 -13.841 5.878 1.00 97.56 457 LEU A O 1
ATOM 3719 N N . ASN A 1 458 ? 4.143 -12.581 7.734 1.00 98.19 458 ASN A N 1
ATOM 3720 C CA . ASN A 1 458 ? 5.167 -11.617 7.353 1.00 98.19 458 ASN A CA 1
ATOM 3721 C C . ASN A 1 458 ? 6.397 -11.738 8.264 1.00 98.19 458 ASN A C 1
ATOM 3723 O O . ASN A 1 458 ? 6.342 -11.399 9.446 1.00 98.19 458 ASN A O 1
ATOM 3727 N N . LEU A 1 459 ? 7.506 -12.213 7.695 1.00 97.25 459 LEU A N 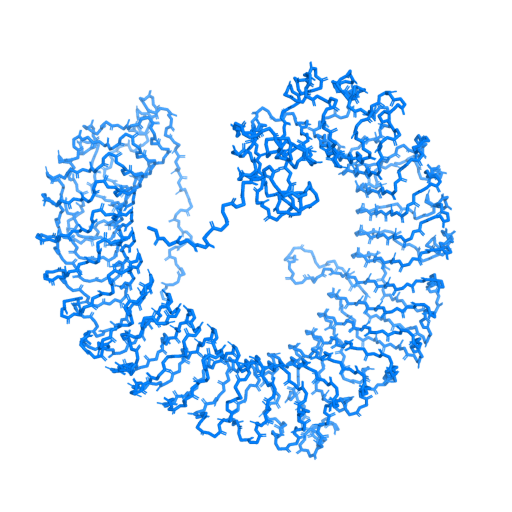1
ATOM 3728 C CA . LEU A 1 459 ? 8.816 -12.352 8.339 1.00 97.25 459 LEU A CA 1
ATOM 3729 C C . LEU A 1 459 ? 9.895 -11.535 7.603 1.00 97.25 459 LEU A C 1
ATOM 3731 O O . LEU A 1 459 ? 11.084 -11.851 7.707 1.00 97.25 459 LEU A O 1
ATOM 3735 N N . LEU A 1 460 ? 9.492 -10.494 6.869 1.00 98.38 460 LEU A N 1
ATOM 3736 C CA . LEU A 1 460 ? 10.374 -9.556 6.171 1.00 98.38 460 LEU A CA 1
ATOM 3737 C C . LEU A 1 460 ? 11.478 -9.002 7.095 1.00 98.38 460 LEU A C 1
ATOM 3739 O O . LEU A 1 460 ? 11.246 -8.759 8.275 1.00 98.38 460 LEU A O 1
ATOM 3743 N N . SER A 1 461 ? 12.672 -8.748 6.556 1.00 97.69 461 SER A N 1
ATOM 3744 C CA . SER A 1 461 ? 13.746 -8.016 7.256 1.00 97.69 461 SER A CA 1
ATOM 3745 C C . SER A 1 461 ? 14.129 -8.636 8.607 1.00 97.69 461 SER A C 1
ATOM 3747 O O . SER A 1 461 ? 14.196 -7.957 9.629 1.00 97.69 461 SER A O 1
ATOM 3749 N N . ASN A 1 462 ? 14.380 -9.942 8.622 1.00 96.81 462 ASN A N 1
ATOM 3750 C CA . ASN A 1 462 ? 14.805 -10.679 9.810 1.00 96.81 462 ASN A CA 1
ATOM 3751 C C . ASN A 1 462 ? 16.187 -11.325 9.600 1.00 96.81 462 ASN A C 1
ATOM 3753 O O . ASN A 1 462 ? 16.923 -11.010 8.666 1.00 96.81 462 ASN A O 1
ATOM 3757 N N . ASN A 1 463 ? 16.593 -12.205 10.516 1.00 95.00 463 ASN A N 1
ATOM 3758 C CA . ASN A 1 463 ? 17.891 -12.877 10.498 1.00 95.00 463 ASN A CA 1
ATOM 3759 C C . ASN A 1 463 ? 17.760 -14.399 10.313 1.00 95.00 463 ASN A C 1
ATOM 3761 O O . ASN A 1 463 ? 18.615 -15.152 10.785 1.00 95.00 463 ASN A O 1
ATOM 3765 N N . LEU A 1 464 ? 16.703 -14.862 9.637 1.00 95.50 464 LEU A N 1
ATOM 3766 C CA . LEU A 1 464 ? 16.457 -16.285 9.401 1.00 95.50 464 LEU A CA 1
ATOM 3767 C C . LEU A 1 464 ? 17.486 -16.871 8.433 1.00 95.50 464 LEU A C 1
ATOM 3769 O O . LEU A 1 464 ? 17.687 -16.342 7.345 1.00 95.50 464 LEU A O 1
ATOM 3773 N N . ILE A 1 465 ? 18.100 -17.993 8.813 1.00 95.50 465 ILE A N 1
ATOM 3774 C CA . ILE A 1 465 ? 19.056 -18.738 7.969 1.00 95.50 465 ILE A CA 1
ATOM 3775 C C . ILE A 1 465 ? 18.379 -19.941 7.288 1.00 95.50 465 ILE A C 1
ATOM 3777 O O . ILE A 1 465 ? 18.812 -20.401 6.232 1.00 95.50 465 ILE A O 1
ATOM 3781 N N . SER A 1 466 ? 17.290 -20.444 7.874 1.00 93.88 466 SER A N 1
ATOM 3782 C CA . SER A 1 466 ? 16.506 -21.563 7.351 1.00 93.88 466 SER A CA 1
ATOM 3783 C C . SER A 1 466 ? 15.044 -21.452 7.779 1.00 93.88 466 SER A C 1
ATOM 3785 O O . SER A 1 466 ? 14.748 -20.959 8.869 1.00 93.88 466 SER A O 1
ATOM 3787 N N . VAL A 1 467 ? 14.148 -21.958 6.928 1.00 93.69 467 VAL A N 1
ATOM 3788 C CA . VAL A 1 467 ? 12.713 -22.139 7.206 1.00 93.69 467 VAL A CA 1
ATOM 3789 C C . VAL A 1 467 ? 12.263 -23.593 7.030 1.00 93.69 467 VAL A C 1
ATOM 3791 O O . VAL A 1 467 ? 11.074 -23.876 6.942 1.00 93.69 467 VAL A O 1
ATOM 3794 N N . GLU A 1 468 ? 13.196 -24.550 7.009 1.00 89.31 468 GLU A N 1
ATOM 3795 C CA . GLU A 1 468 ? 12.887 -25.970 6.765 1.00 89.31 468 GLU A CA 1
ATOM 3796 C C . GLU A 1 468 ? 12.063 -26.631 7.889 1.00 89.31 468 GLU A C 1
ATOM 3798 O O . GLU A 1 468 ? 11.425 -27.653 7.654 1.00 89.31 468 GLU A O 1
ATOM 3803 N N . GLU A 1 469 ? 12.001 -26.039 9.084 1.00 88.44 469 GLU A N 1
ATOM 3804 C CA . GLU A 1 469 ? 11.140 -26.491 10.194 1.00 88.44 469 GLU A CA 1
ATOM 3805 C C . GLU A 1 469 ? 9.794 -25.729 10.260 1.00 88.44 469 GLU A C 1
ATOM 3807 O O . GLU A 1 469 ? 9.027 -25.942 11.190 1.00 88.44 469 GLU A O 1
ATOM 3812 N N . LEU A 1 470 ? 9.495 -24.831 9.307 1.00 89.88 470 LEU A N 1
ATOM 3813 C CA . LEU A 1 470 ? 8.229 -24.087 9.284 1.00 89.88 470 LEU A CA 1
ATOM 3814 C C . LEU A 1 470 ? 7.094 -24.995 8.801 1.00 89.88 470 LEU A C 1
ATOM 3816 O O . LEU A 1 470 ? 7.166 -25.524 7.687 1.00 89.88 470 LEU A O 1
ATOM 3820 N N . ASP A 1 471 ? 6.046 -25.147 9.602 1.00 88.88 471 ASP A N 1
ATOM 3821 C CA . ASP A 1 471 ? 4.815 -25.810 9.176 1.00 88.88 471 ASP A CA 1
ATOM 3822 C C . ASP A 1 471 ? 3.941 -24.803 8.421 1.00 88.88 471 ASP A C 1
ATOM 3824 O O . ASP A 1 471 ? 3.561 -23.764 8.957 1.00 88.88 471 ASP A O 1
ATOM 3828 N N . ILE A 1 472 ? 3.660 -25.090 7.149 1.00 91.31 472 ILE A N 1
ATOM 3829 C CA . ILE A 1 472 ? 2.919 -24.187 6.263 1.00 91.31 472 ILE A CA 1
ATOM 3830 C C . ILE A 1 472 ? 1.456 -24.645 6.218 1.00 91.31 472 ILE A C 1
ATOM 3832 O O . ILE A 1 472 ? 1.183 -25.714 5.664 1.00 91.31 472 ILE A O 1
ATOM 3836 N N . PRO A 1 473 ? 0.507 -23.888 6.799 1.00 93.94 473 PRO A N 1
ATOM 3837 C CA . PRO A 1 473 ? -0.891 -24.296 6.843 1.00 93.94 473 PRO A CA 1
ATOM 3838 C C . PRO A 1 473 ? -1.565 -24.133 5.474 1.00 93.94 473 PRO A C 1
ATOM 3840 O O . PRO A 1 473 ? -1.234 -23.207 4.734 1.00 93.94 473 PRO A O 1
ATOM 3843 N N . PRO A 1 474 ? -2.567 -24.967 5.142 1.00 94.75 474 PRO A N 1
ATOM 3844 C CA . PRO A 1 474 ? -3.273 -24.910 3.859 1.00 94.75 474 PRO A CA 1
ATOM 3845 C C . PRO A 1 474 ? -4.130 -23.649 3.673 1.00 94.75 474 PRO A C 1
ATOM 3847 O O . PRO A 1 474 ? -4.655 -23.431 2.589 1.00 94.75 474 PRO A O 1
ATOM 3850 N N . SER A 1 475 ? -4.313 -22.848 4.724 1.00 95.88 475 SER A N 1
ATOM 3851 C CA . SER A 1 475 ? -5.002 -21.557 4.685 1.00 95.88 475 SER A CA 1
ATOM 3852 C C . SER A 1 475 ? -4.101 -20.393 4.269 1.00 95.88 475 SER A C 1
ATOM 3854 O O . SER A 1 475 ? -4.614 -19.291 4.098 1.00 95.88 475 SER A O 1
ATOM 3856 N N . LEU A 1 476 ? -2.783 -20.597 4.142 1.00 97.50 476 LEU A N 1
ATOM 3857 C CA . LEU A 1 476 ? -1.833 -19.511 3.908 1.00 97.50 476 LEU A CA 1
ATOM 3858 C C . LEU A 1 476 ? -2.048 -18.879 2.527 1.00 97.50 476 LEU A C 1
ATOM 3860 O O . LEU A 1 476 ? -1.967 -19.571 1.514 1.00 97.50 476 LEU A O 1
ATOM 3864 N N . THR A 1 477 ? -2.283 -17.570 2.487 1.00 97.50 477 THR A N 1
ATOM 3865 C CA . THR A 1 477 ? -2.470 -16.783 1.258 1.00 97.50 477 THR A CA 1
ATOM 3866 C C . THR A 1 477 ? -1.311 -15.820 1.007 1.00 97.50 477 THR A C 1
ATOM 3868 O O . THR A 1 477 ? -0.987 -15.537 -0.145 1.00 97.50 477 THR A O 1
ATOM 3871 N N . TYR A 1 478 ? -0.633 -15.363 2.064 1.00 97.81 478 TYR A N 1
ATOM 3872 C CA . TYR A 1 478 ? 0.470 -14.407 1.982 1.00 97.81 478 TYR A CA 1
ATOM 3873 C C . TYR A 1 478 ? 1.687 -14.898 2.769 1.00 97.81 478 TYR A C 1
ATOM 3875 O O . TYR A 1 478 ? 1.605 -15.128 3.980 1.00 97.81 478 TYR A O 1
ATOM 3883 N N . LEU A 1 479 ? 2.835 -15.003 2.092 1.00 97.19 479 LEU A N 1
ATOM 3884 C CA . LEU A 1 479 ? 4.113 -15.358 2.709 1.00 97.19 479 LEU A CA 1
ATOM 3885 C C . LEU A 1 479 ? 5.231 -14.410 2.271 1.00 97.19 479 LEU A C 1
ATOM 3887 O O . LEU A 1 479 ? 5.690 -14.448 1.130 1.00 97.19 479 LEU A O 1
ATOM 3891 N N . ASN A 1 480 ? 5.733 -13.602 3.203 1.00 98.00 480 ASN A N 1
ATOM 3892 C CA . ASN A 1 480 ? 6.880 -12.735 2.953 1.00 98.00 480 ASN A CA 1
ATOM 3893 C C . ASN A 1 480 ? 8.085 -13.169 3.795 1.00 98.00 480 ASN A C 1
ATOM 3895 O O . ASN A 1 480 ? 8.078 -13.055 5.020 1.00 98.00 480 ASN A O 1
ATOM 3899 N N . LEU A 1 481 ? 9.119 -13.666 3.116 1.00 97.56 481 LEU A N 1
ATOM 3900 C CA . LEU A 1 481 ? 10.395 -14.106 3.686 1.00 97.56 481 LEU A CA 1
ATOM 3901 C C . LEU A 1 481 ? 11.567 -13.235 3.200 1.00 97.56 481 LEU A C 1
ATOM 3903 O O . LEU A 1 481 ? 12.733 -13.619 3.340 1.00 97.56 481 LEU A O 1
ATOM 3907 N N . SER A 1 482 ? 11.284 -12.069 2.615 1.00 98.38 482 SER A N 1
ATOM 3908 C CA . SER A 1 482 ? 12.316 -11.222 2.007 1.00 98.38 482 SER A CA 1
ATOM 3909 C C . SER A 1 482 ? 13.282 -10.656 3.043 1.00 98.38 482 SER A C 1
ATOM 3911 O O . SER A 1 482 ? 12.939 -10.526 4.219 1.00 98.38 482 SER A O 1
ATOM 3913 N N . ARG A 1 483 ? 14.474 -10.244 2.603 1.00 98.19 483 ARG A N 1
ATOM 3914 C CA . ARG A 1 483 ? 15.491 -9.599 3.451 1.00 98.19 483 ARG A CA 1
ATOM 3915 C C . ARG A 1 483 ? 15.841 -10.454 4.673 1.00 98.19 483 ARG A C 1
ATOM 3917 O O . ARG A 1 483 ? 15.823 -9.984 5.806 1.00 98.19 483 ARG A O 1
ATOM 3924 N N . ASN A 1 484 ? 16.137 -11.724 4.426 1.00 98.31 484 ASN A N 1
ATOM 3925 C CA . ASN A 1 484 ? 16.628 -12.677 5.419 1.00 98.31 484 ASN A CA 1
ATOM 3926 C C . ASN A 1 484 ? 18.007 -13.212 4.980 1.00 98.31 484 ASN A C 1
ATOM 3928 O O . ASN A 1 484 ? 18.701 -12.615 4.156 1.00 98.31 484 ASN A O 1
ATOM 3932 N N . LYS A 1 485 ? 18.465 -14.315 5.574 1.00 97.44 485 LYS A N 1
ATOM 3933 C CA . LYS A 1 485 ? 19.747 -14.974 5.276 1.00 97.44 485 LYS A CA 1
ATOM 3934 C C . LYS A 1 485 ? 19.532 -16.415 4.808 1.00 97.44 485 LYS A C 1
ATOM 3936 O O . LYS A 1 485 ? 20.375 -17.275 5.060 1.00 97.44 485 LYS A O 1
ATOM 3941 N N . LEU A 1 486 ? 18.393 -16.695 4.168 1.00 97.19 486 LEU A N 1
ATOM 3942 C CA . LEU A 1 486 ? 18.040 -18.043 3.732 1.00 97.19 486 LEU A CA 1
ATOM 3943 C C . LEU A 1 486 ? 19.013 -18.514 2.656 1.00 97.19 486 LEU A C 1
ATOM 3945 O O . LEU A 1 486 ? 19.149 -17.865 1.625 1.00 97.19 486 LEU A O 1
ATOM 3949 N N . GLN A 1 487 ? 19.670 -19.647 2.894 1.00 95.44 487 GLN A N 1
ATOM 3950 C CA . GLN A 1 487 ? 20.596 -20.259 1.929 1.00 95.44 487 GLN A CA 1
ATOM 3951 C C . GLN A 1 487 ? 19.915 -21.304 1.041 1.00 95.44 487 GLN A C 1
ATOM 3953 O O . GLN A 1 487 ? 20.384 -21.600 -0.055 1.00 95.44 487 GLN A O 1
ATOM 3958 N N . LYS A 1 488 ? 18.792 -21.855 1.511 1.00 94.50 488 LYS A N 1
ATOM 3959 C CA . LYS A 1 488 ? 17.979 -22.845 0.806 1.00 94.50 488 LYS A CA 1
ATOM 3960 C C . LYS A 1 488 ? 16.498 -22.599 1.086 1.00 94.50 488 LYS A C 1
ATOM 3962 O O . LYS A 1 488 ? 16.142 -22.153 2.177 1.00 94.50 488 LYS A O 1
ATOM 3967 N N . PHE A 1 489 ? 15.659 -22.941 0.113 1.00 94.62 489 PHE A N 1
ATOM 3968 C CA . PHE A 1 489 ? 14.214 -23.030 0.271 1.00 94.62 489 PHE A CA 1
ATOM 3969 C C . PHE A 1 489 ? 13.696 -24.302 -0.420 1.00 94.62 489 PHE A C 1
ATOM 3971 O O . PHE A 1 489 ? 13.711 -24.379 -1.645 1.00 94.62 489 PHE A O 1
ATOM 3978 N N . SER A 1 490 ? 13.273 -25.314 0.348 1.00 90.81 490 SER A N 1
ATOM 3979 C CA . SER A 1 490 ? 12.710 -26.574 -0.184 1.00 90.81 490 SER A CA 1
ATOM 3980 C C . SER A 1 490 ? 11.297 -26.897 0.314 1.00 90.81 490 SER A C 1
ATOM 3982 O O . SER A 1 490 ? 10.864 -28.049 0.283 1.00 90.81 490 SER A O 1
ATOM 3984 N N . LYS A 1 491 ? 10.552 -25.887 0.769 1.00 91.31 491 LYS A N 1
ATOM 3985 C CA . LYS A 1 491 ? 9.182 -26.070 1.253 1.00 91.31 491 LYS A CA 1
ATOM 3986 C C . LYS A 1 491 ? 8.171 -26.172 0.116 1.00 91.31 491 LYS A C 1
ATOM 3988 O O . LYS A 1 491 ? 8.157 -25.348 -0.795 1.00 91.31 491 LYS A O 1
ATOM 3993 N N . THR A 1 492 ? 7.271 -27.146 0.230 1.00 92.06 492 THR A N 1
ATOM 3994 C CA . THR A 1 492 ? 6.043 -27.191 -0.566 1.00 92.06 492 THR A CA 1
ATOM 3995 C C . THR A 1 492 ? 5.039 -26.204 0.010 1.00 92.06 492 THR A C 1
ATOM 3997 O O . THR A 1 492 ? 4.769 -26.208 1.211 1.00 92.06 492 THR A O 1
ATOM 4000 N N . LEU A 1 493 ? 4.495 -25.364 -0.858 1.00 94.81 493 LEU A N 1
ATOM 4001 C CA . LEU A 1 493 ? 3.517 -24.344 -0.513 1.00 94.81 493 LEU A CA 1
ATOM 4002 C C . LEU A 1 493 ? 2.121 -24.798 -0.950 1.00 94.81 493 LEU A C 1
ATOM 4004 O O . LEU A 1 493 ? 2.007 -25.472 -1.975 1.00 94.81 493 LEU A O 1
ATOM 4008 N N . PRO A 1 494 ? 1.063 -24.444 -0.207 1.00 96.19 494 PRO A N 1
ATOM 4009 C CA . PRO A 1 494 ? -0.302 -24.733 -0.616 1.00 96.19 494 PRO A CA 1
ATOM 4010 C C . PRO A 1 494 ? -0.729 -23.827 -1.775 1.00 96.19 494 PRO A C 1
ATOM 4012 O O . PRO A 1 494 ? -0.320 -22.669 -1.858 1.00 96.19 494 PRO A O 1
ATOM 4015 N N . ASP A 1 495 ? -1.623 -24.327 -2.629 1.00 96.06 495 ASP A N 1
ATOM 4016 C CA . ASP A 1 495 ? -2.161 -23.578 -3.775 1.00 96.06 495 ASP A CA 1
ATOM 4017 C C . ASP A 1 495 ? -2.983 -22.343 -3.383 1.00 96.06 495 ASP A C 1
ATOM 4019 O O . ASP A 1 495 ? -3.319 -21.537 -4.246 1.00 96.06 495 ASP A O 1
ATOM 4023 N N . SER A 1 496 ? -3.314 -22.179 -2.100 1.00 96.38 496 SER A N 1
ATOM 4024 C CA . SER A 1 496 ? -3.943 -20.977 -1.550 1.00 96.38 496 SER A CA 1
ATOM 4025 C C . SER A 1 496 ? -3.030 -19.748 -1.564 1.00 96.38 496 SER A C 1
ATOM 4027 O O . SER A 1 496 ? -3.549 -18.644 -1.462 1.00 96.38 496 SER A O 1
ATOM 4029 N N . VAL A 1 497 ? -1.705 -19.910 -1.677 1.00 97.38 497 VAL A N 1
ATOM 4030 C CA . VAL A 1 497 ? -0.760 -18.782 -1.663 1.00 97.38 497 VAL A CA 1
ATOM 4031 C C . VAL A 1 497 ? -0.948 -17.922 -2.912 1.00 97.38 497 VAL A C 1
ATOM 4033 O O . VAL A 1 497 ? -0.751 -18.386 -4.033 1.00 97.38 497 VAL A O 1
ATOM 4036 N N . GLU A 1 498 ? -1.300 -16.657 -2.697 1.00 95.81 498 GLU A N 1
ATOM 4037 C CA . GLU A 1 498 ? -1.514 -15.635 -3.726 1.00 95.81 498 GLU A CA 1
ATOM 4038 C C . GLU A 1 498 ? -0.272 -14.753 -3.907 1.00 95.81 498 GLU A C 1
ATOM 4040 O O . GLU A 1 498 ? 0.056 -14.360 -5.027 1.00 95.81 498 GLU A O 1
ATOM 4045 N N . PHE A 1 499 ? 0.453 -14.493 -2.814 1.00 95.19 499 PHE A N 1
ATOM 4046 C CA . PHE A 1 499 ? 1.682 -13.704 -2.810 1.00 95.19 499 PHE A CA 1
ATOM 4047 C C . PHE A 1 499 ? 2.814 -14.432 -2.085 1.00 95.19 499 PHE A C 1
ATOM 4049 O O . PHE A 1 499 ? 2.665 -14.860 -0.933 1.00 95.19 499 PHE A O 1
ATOM 4056 N N . MET A 1 500 ? 3.975 -14.503 -2.740 1.00 95.06 500 MET A N 1
ATOM 4057 C CA . MET A 1 500 ? 5.213 -14.977 -2.137 1.00 95.06 500 MET A CA 1
ATOM 4058 C C . MET A 1 500 ? 6.400 -14.091 -2.514 1.00 95.06 500 MET A C 1
ATOM 4060 O O . MET A 1 500 ? 6.672 -13.855 -3.691 1.00 95.06 500 MET A O 1
ATOM 4064 N N . SER A 1 501 ? 7.191 -13.726 -1.503 1.00 97.44 501 SER A N 1
ATOM 4065 C CA . SER A 1 501 ? 8.484 -13.076 -1.711 1.00 97.44 501 SER A CA 1
ATOM 4066 C C . SER A 1 501 ? 9.626 -13.763 -0.965 1.00 97.44 501 SER A C 1
ATOM 4068 O O . SER A 1 501 ? 9.543 -14.004 0.243 1.00 97.44 501 SER A O 1
ATOM 4070 N N . LEU A 1 502 ? 10.712 -14.031 -1.697 1.00 97.38 502 LEU A N 1
ATOM 4071 C CA . LEU A 1 502 ? 11.999 -14.538 -1.202 1.00 97.38 502 LEU A CA 1
ATOM 4072 C C . LEU A 1 502 ? 13.156 -13.580 -1.542 1.00 97.38 502 LEU A C 1
ATOM 4074 O O . LEU A 1 502 ? 14.326 -13.959 -1.440 1.00 97.38 502 LEU A O 1
ATOM 4078 N N . GLU A 1 503 ? 12.849 -12.345 -1.938 1.00 97.88 503 GLU A N 1
ATOM 4079 C CA . GLU A 1 503 ? 13.833 -11.333 -2.328 1.00 97.88 503 GLU A CA 1
ATOM 4080 C C . GLU A 1 503 ? 14.891 -11.082 -1.236 1.00 97.88 503 GLU A C 1
ATOM 4082 O O . GLU A 1 503 ? 14.608 -11.182 -0.042 1.00 97.88 503 GLU A O 1
ATOM 4087 N N . HIS A 1 504 ? 16.109 -10.696 -1.625 1.00 98.06 504 HIS A N 1
ATOM 4088 C CA . HIS A 1 504 ? 17.175 -10.310 -0.698 1.00 98.06 504 HIS A CA 1
ATOM 4089 C C . HIS A 1 504 ? 17.484 -11.419 0.327 1.00 98.06 504 HIS A C 1
ATOM 4091 O O . HIS A 1 504 ? 17.447 -11.207 1.540 1.00 98.06 504 HIS A O 1
ATOM 4097 N N . ASN A 1 505 ? 17.782 -12.616 -0.170 1.00 98.44 505 ASN A N 1
ATOM 4098 C CA . ASN A 1 505 ? 18.250 -13.752 0.621 1.00 98.44 505 ASN A CA 1
ATOM 4099 C C . ASN A 1 505 ? 19.621 -14.234 0.100 1.00 98.44 505 ASN A C 1
ATOM 4101 O O . ASN A 1 505 ? 20.326 -13.522 -0.616 1.00 98.44 505 ASN A O 1
ATOM 4105 N N . GLN A 1 506 ? 20.054 -15.424 0.514 1.00 97.56 506 GLN A N 1
ATOM 4106 C CA . GLN A 1 506 ? 21.328 -16.037 0.129 1.00 97.56 506 GLN A CA 1
ATOM 4107 C C . GLN A 1 506 ? 21.118 -17.328 -0.679 1.00 97.56 506 GLN A C 1
ATOM 4109 O O . GLN A 1 506 ? 21.966 -18.219 -0.647 1.00 97.56 506 GLN A O 1
ATOM 4114 N N . LEU A 1 507 ? 19.991 -17.447 -1.391 1.00 97.25 507 LEU A N 1
ATOM 4115 C CA . LEU A 1 507 ? 19.651 -18.644 -2.159 1.00 97.25 507 LEU A CA 1
ATOM 4116 C C . LEU A 1 507 ? 20.613 -18.801 -3.345 1.00 97.25 507 LEU A C 1
ATOM 4118 O O . LEU A 1 507 ? 20.661 -17.937 -4.220 1.00 97.25 507 LEU A O 1
ATOM 4122 N N . SER A 1 508 ? 21.374 -19.898 -3.387 1.00 94.88 508 SER A N 1
ATOM 4123 C CA . SER A 1 508 ? 22.292 -20.196 -4.501 1.00 94.88 508 SER A CA 1
ATOM 4124 C C . SER A 1 508 ? 21.623 -20.953 -5.648 1.00 94.88 508 SER A C 1
ATOM 4126 O O . SER A 1 508 ? 22.035 -20.840 -6.802 1.00 94.88 508 SER A O 1
ATOM 4128 N N . GLU A 1 509 ? 20.584 -21.725 -5.341 1.00 95.62 509 GLU A N 1
ATOM 4129 C CA . GLU A 1 509 ? 19.772 -22.460 -6.307 1.00 95.62 509 GLU A CA 1
ATOM 4130 C C . GLU A 1 509 ? 18.336 -22.611 -5.797 1.00 95.62 509 GLU A C 1
ATOM 4132 O O . GLU A 1 509 ? 18.085 -22.582 -4.589 1.00 95.62 509 GLU A O 1
ATOM 4137 N N . LEU A 1 510 ? 17.401 -22.796 -6.726 1.00 95.06 510 LEU A N 1
ATOM 4138 C CA . LEU A 1 510 ? 16.012 -23.127 -6.429 1.00 95.06 510 LEU A CA 1
ATOM 4139 C C . LEU A 1 510 ? 15.571 -24.265 -7.354 1.00 95.06 510 LEU A C 1
ATOM 4141 O O . LEU A 1 510 ? 15.180 -24.034 -8.495 1.00 95.06 510 LEU A O 1
ATOM 4145 N N . MET A 1 511 ? 15.692 -25.500 -6.872 1.00 94.06 511 MET A N 1
ATOM 4146 C CA . MET A 1 511 ? 15.454 -26.716 -7.653 1.00 94.06 511 MET A CA 1
ATOM 4147 C C . MET A 1 511 ? 14.128 -27.370 -7.277 1.00 94.06 511 MET A C 1
ATOM 4149 O O . MET A 1 511 ? 13.712 -27.311 -6.120 1.00 94.06 511 MET A O 1
ATOM 4153 N N . ASP A 1 512 ? 13.492 -28.008 -8.260 1.00 92.44 512 ASP A N 1
ATOM 4154 C CA . ASP A 1 512 ? 12.221 -28.723 -8.114 1.00 92.44 512 ASP A CA 1
ATOM 4155 C C . ASP A 1 512 ? 11.117 -27.896 -7.424 1.00 92.44 512 ASP A C 1
ATOM 4157 O O . ASP A 1 512 ? 10.256 -28.424 -6.718 1.00 92.44 512 ASP A O 1
ATOM 4161 N N . PHE A 1 513 ? 11.112 -26.579 -7.646 1.00 94.75 513 PHE A N 1
ATOM 4162 C CA . PHE A 1 513 ? 10.170 -25.687 -6.986 1.00 94.75 513 PHE A CA 1
ATOM 4163 C C . PHE A 1 513 ? 8.785 -25.784 -7.628 1.00 94.75 513 PHE A C 1
ATOM 4165 O O . PHE A 1 513 ? 8.630 -25.661 -8.845 1.00 94.75 513 PHE A O 1
ATOM 4172 N N . HIS A 1 514 ? 7.765 -26.033 -6.810 1.00 94.75 514 HIS A N 1
ATOM 4173 C CA . HIS A 1 514 ? 6.373 -26.051 -7.246 1.00 94.75 514 HIS A CA 1
ATOM 4174 C C . HIS A 1 514 ? 5.730 -24.698 -6.949 1.00 94.75 514 HIS A C 1
ATOM 4176 O O . HIS A 1 514 ? 5.598 -24.320 -5.785 1.00 94.75 514 HIS A O 1
ATOM 4182 N N . ILE A 1 515 ? 5.344 -23.968 -7.995 1.00 95.62 515 ILE A N 1
ATOM 4183 C CA . ILE A 1 515 ? 4.707 -22.655 -7.853 1.00 95.62 515 ILE A CA 1
ATOM 4184 C C . ILE A 1 515 ? 3.250 -22.864 -7.404 1.00 95.62 515 ILE A C 1
ATOM 4186 O O . ILE A 1 515 ? 2.546 -23.620 -8.078 1.00 95.62 515 ILE A O 1
ATOM 4190 N N . PRO A 1 516 ? 2.764 -22.205 -6.335 1.00 96.31 516 PRO A N 1
ATOM 4191 C CA . PRO A 1 516 ? 1.351 -22.256 -5.959 1.00 96.31 516 PRO A CA 1
ATOM 4192 C C . PRO A 1 516 ? 0.446 -21.789 -7.097 1.00 96.31 516 PRO A C 1
ATOM 4194 O O . PRO A 1 516 ? 0.699 -20.747 -7.703 1.00 96.31 516 PRO A O 1
ATOM 4197 N N . VAL A 1 517 ? -0.632 -22.523 -7.377 1.00 95.88 517 VAL A N 1
ATOM 4198 C CA . VAL A 1 517 ? -1.481 -22.247 -8.551 1.00 95.88 517 VAL A CA 1
ATOM 4199 C C . VAL A 1 517 ? -2.128 -20.855 -8.518 1.00 95.88 517 VAL A C 1
ATOM 4201 O O . VAL A 1 517 ? -2.265 -20.230 -9.573 1.00 95.88 517 VAL A O 1
ATOM 4204 N N . ASN A 1 518 ? -2.484 -20.338 -7.335 1.00 96.69 518 ASN A N 1
ATOM 4205 C CA . ASN A 1 518 ? -3.058 -18.995 -7.199 1.00 96.69 518 ASN A CA 1
ATOM 4206 C C . ASN A 1 518 ? -2.027 -17.862 -7.098 1.00 96.69 518 ASN A C 1
ATOM 4208 O O . ASN A 1 518 ? -2.439 -16.704 -7.070 1.00 96.69 518 ASN A O 1
ATOM 4212 N N . CYS A 1 519 ? -0.727 -18.165 -7.079 1.00 96.88 519 CYS A N 1
ATOM 4213 C CA . CYS A 1 519 ? 0.316 -17.154 -6.951 1.00 96.88 519 CYS A CA 1
ATOM 4214 C C . CYS A 1 519 ? 0.299 -16.225 -8.168 1.00 96.88 519 CYS A C 1
ATOM 4216 O O . CYS A 1 519 ? 0.431 -16.699 -9.296 1.00 96.88 519 CYS A O 1
ATOM 4218 N N . THR A 1 520 ? 0.132 -14.918 -7.956 1.00 95.75 520 THR A N 1
ATOM 4219 C CA . THR A 1 520 ? 0.123 -13.921 -9.041 1.00 95.75 520 THR A CA 1
ATOM 4220 C C . THR A 1 520 ? 1.484 -13.274 -9.254 1.00 95.75 520 THR A C 1
ATOM 4222 O O . THR A 1 520 ? 1.801 -12.872 -10.376 1.00 95.75 520 THR A O 1
ATOM 4225 N N . GLU A 1 521 ? 2.288 -13.205 -8.193 1.00 95.38 521 GLU A N 1
ATOM 4226 C CA . GLU A 1 521 ? 3.604 -12.573 -8.170 1.00 95.38 521 GLU A CA 1
ATOM 4227 C C . GLU A 1 521 ? 4.602 -13.426 -7.382 1.00 95.38 521 GLU A C 1
ATOM 4229 O O . GLU A 1 521 ? 4.355 -13.795 -6.231 1.00 95.38 521 GLU A O 1
ATOM 4234 N N . LEU A 1 522 ? 5.747 -13.701 -8.010 1.00 96.00 522 LEU A N 1
ATOM 4235 C CA . LEU A 1 522 ? 6.886 -14.370 -7.393 1.00 96.00 522 LEU A CA 1
ATOM 4236 C C . LEU A 1 522 ? 8.134 -13.508 -7.574 1.00 96.00 522 LEU A C 1
ATOM 4238 O O . LEU A 1 522 ? 8.630 -13.334 -8.689 1.00 96.00 522 LEU A O 1
ATOM 4242 N N . THR A 1 523 ? 8.679 -13.021 -6.463 1.00 96.38 523 THR A N 1
ATOM 4243 C CA . THR A 1 523 ? 9.944 -12.281 -6.456 1.00 96.38 523 THR A CA 1
ATOM 4244 C C . THR A 1 523 ? 11.057 -13.085 -5.783 1.00 96.38 523 THR A C 1
ATOM 4246 O O . THR A 1 523 ? 10.949 -13.543 -4.640 1.00 96.38 523 THR A O 1
ATOM 4249 N N . LEU A 1 524 ? 12.138 -13.280 -6.539 1.00 96.94 524 LEU A N 1
ATOM 4250 C CA . LEU A 1 524 ? 13.364 -13.968 -6.133 1.00 96.94 524 LEU A CA 1
ATOM 4251 C C . LEU A 1 524 ? 14.581 -13.034 -6.219 1.00 96.94 524 LEU A C 1
ATOM 4253 O O . LEU A 1 524 ? 15.721 -13.505 -6.159 1.00 96.94 524 LEU A O 1
ATOM 4257 N N . SER A 1 525 ? 14.354 -11.728 -6.385 1.00 96.81 525 SER A N 1
ATOM 4258 C CA . SER A 1 525 ? 15.409 -10.764 -6.680 1.00 96.81 525 SER A CA 1
ATOM 4259 C C . SER A 1 525 ? 16.479 -10.696 -5.589 1.00 96.81 525 SER A C 1
ATOM 4261 O O . SER A 1 525 ? 16.263 -11.080 -4.437 1.00 96.81 525 SER A O 1
ATOM 4263 N N . HIS A 1 526 ? 17.674 -10.243 -5.961 1.00 96.69 526 HIS A N 1
ATOM 4264 C CA . HIS A 1 526 ? 18.822 -10.074 -5.063 1.00 96.69 526 HIS A CA 1
ATOM 4265 C C . HIS A 1 526 ? 19.162 -11.336 -4.263 1.00 96.69 526 HIS A C 1
ATOM 4267 O O . HIS A 1 526 ? 19.499 -11.270 -3.080 1.00 96.69 526 HIS A O 1
ATOM 4273 N N . ASN A 1 527 ? 19.092 -12.488 -4.923 1.00 97.50 527 ASN A N 1
ATOM 4274 C CA . ASN A 1 527 ? 19.650 -13.741 -4.438 1.00 97.50 527 ASN A CA 1
ATOM 4275 C C . ASN A 1 527 ? 20.816 -14.165 -5.336 1.00 97.50 527 ASN A C 1
ATOM 4277 O O . ASN A 1 527 ? 20.744 -13.964 -6.547 1.00 97.50 527 ASN A O 1
ATOM 4281 N N . PRO A 1 528 ? 21.859 -14.828 -4.811 1.00 96.25 528 PRO A N 1
ATOM 4282 C CA . PRO A 1 528 ? 22.948 -15.370 -5.620 1.00 96.25 528 PRO A CA 1
ATOM 4283 C C . PRO A 1 528 ? 22.538 -16.628 -6.422 1.00 96.25 528 PRO A C 1
ATOM 4285 O O . PRO A 1 528 ? 23.317 -17.571 -6.531 1.00 96.25 528 PRO A O 1
ATOM 4288 N N . LEU A 1 529 ? 21.330 -16.649 -6.997 1.00 95.56 529 LEU A N 1
ATOM 4289 C CA . LEU A 1 529 ? 20.772 -17.783 -7.729 1.00 95.56 529 LEU A CA 1
ATOM 4290 C C . LEU A 1 529 ? 21.559 -18.016 -9.016 1.00 95.56 529 LEU A C 1
ATOM 4292 O O . LEU A 1 529 ? 21.572 -17.159 -9.896 1.00 95.56 529 LEU A O 1
ATOM 4296 N N . HIS A 1 530 ? 22.186 -19.181 -9.134 1.00 93.31 530 HIS A N 1
ATOM 4297 C CA . HIS A 1 530 ? 22.848 -19.632 -10.358 1.00 93.31 530 HIS A CA 1
ATOM 4298 C C . HIS A 1 530 ? 21.954 -20.536 -11.207 1.00 93.31 530 HIS A C 1
ATOM 4300 O O . HIS A 1 530 ? 22.221 -20.696 -12.394 1.00 93.31 530 HIS A O 1
ATOM 4306 N N . ARG A 1 531 ? 20.914 -21.131 -10.606 1.00 93.00 531 ARG A N 1
ATOM 4307 C CA . ARG A 1 531 ? 19.991 -22.051 -11.275 1.00 93.00 531 ARG A CA 1
ATOM 4308 C C . ARG A 1 531 ? 18.609 -22.044 -10.628 1.00 93.00 531 ARG A C 1
ATOM 4310 O O . ARG A 1 531 ? 18.501 -22.004 -9.401 1.00 93.00 531 ARG A O 1
ATOM 4317 N N . ILE A 1 532 ? 17.572 -22.101 -11.459 1.00 94.56 532 ILE A N 1
ATOM 4318 C CA . ILE A 1 532 ? 16.164 -22.132 -11.062 1.00 94.56 532 ILE A CA 1
ATOM 4319 C C . ILE A 1 532 ? 15.438 -23.179 -11.913 1.00 94.56 532 ILE A C 1
ATOM 4321 O O . ILE A 1 532 ? 15.536 -23.167 -13.136 1.00 94.56 532 ILE A O 1
ATOM 4325 N N . GLN A 1 533 ? 14.686 -24.076 -11.278 1.00 94.00 533 GLN A N 1
ATOM 4326 C CA . GLN A 1 533 ? 13.865 -25.065 -11.968 1.00 94.00 533 GLN A CA 1
ATOM 4327 C C . GLN A 1 533 ? 12.474 -25.147 -11.340 1.00 94.00 533 GLN A C 1
ATOM 4329 O O . GLN A 1 533 ? 12.322 -25.512 -10.172 1.00 94.00 533 GLN A O 1
ATOM 4334 N N . PHE A 1 534 ? 11.457 -24.870 -12.155 1.00 94.75 534 PHE A N 1
ATOM 4335 C CA . PHE A 1 534 ? 10.053 -25.000 -11.779 1.00 94.75 534 PHE A CA 1
ATOM 4336 C C . PHE A 1 534 ? 9.486 -26.341 -12.255 1.00 94.75 534 PHE A C 1
ATOM 4338 O O . PHE A 1 534 ? 9.642 -26.712 -13.417 1.00 94.75 534 PHE A O 1
ATOM 4345 N N . THR A 1 535 ? 8.795 -27.069 -11.377 1.00 94.38 535 THR A N 1
ATOM 4346 C CA . THR A 1 535 ? 8.207 -28.386 -11.713 1.00 94.38 535 THR A CA 1
ATOM 4347 C C . THR A 1 535 ? 6.911 -28.286 -12.507 1.00 94.38 535 THR A C 1
ATOM 4349 O O . THR A 1 535 ? 6.530 -29.236 -13.186 1.00 94.38 535 THR A O 1
ATOM 4352 N N . ASN A 1 536 ? 6.222 -27.147 -12.421 1.00 95.00 536 ASN A N 1
ATOM 4353 C CA . ASN A 1 536 ? 4.898 -26.928 -12.994 1.00 95.00 536 ASN A CA 1
ATOM 4354 C C . ASN A 1 536 ? 4.836 -25.710 -13.931 1.00 95.00 536 ASN A C 1
ATOM 4356 O O . ASN A 1 536 ? 3.754 -25.166 -14.122 1.00 95.00 536 ASN A O 1
ATOM 4360 N N . ALA A 1 537 ? 5.956 -25.302 -14.543 1.00 93.62 537 ALA A N 1
ATOM 4361 C CA . ALA A 1 537 ? 6.019 -24.150 -15.459 1.00 93.62 537 ALA A CA 1
ATOM 4362 C C . ALA A 1 537 ? 4.983 -24.202 -16.603 1.00 93.62 537 ALA A C 1
ATOM 4364 O O . ALA A 1 537 ? 4.431 -23.174 -16.996 1.00 93.62 537 ALA A O 1
ATOM 4365 N N . ASP A 1 538 ? 4.681 -25.400 -17.106 1.00 91.88 538 ASP A N 1
ATOM 4366 C CA . ASP A 1 538 ? 3.738 -25.610 -18.212 1.00 91.88 538 ASP A CA 1
ATOM 4367 C C . ASP A 1 538 ? 2.276 -25.772 -17.755 1.00 91.88 538 ASP A C 1
ATOM 4369 O O . ASP A 1 538 ? 1.394 -26.037 -18.573 1.00 91.88 538 ASP A O 1
ATOM 4373 N N . ASN A 1 539 ? 1.988 -25.657 -16.453 1.00 94.12 539 ASN A N 1
ATOM 4374 C CA . ASN A 1 539 ? 0.638 -25.861 -15.934 1.00 94.12 539 ASN A CA 1
ATOM 4375 C C . ASN A 1 539 ? -0.297 -24.707 -16.371 1.00 94.12 539 ASN A C 1
ATOM 4377 O O . ASN A 1 539 ? -0.094 -23.568 -15.945 1.00 94.12 539 ASN A O 1
ATOM 4381 N N . PRO A 1 540 ? -1.364 -24.986 -17.153 1.00 91.12 540 PRO A N 1
ATOM 4382 C CA . PRO A 1 540 ? -2.297 -23.968 -17.641 1.00 91.12 540 PRO A CA 1
ATOM 4383 C C . PRO A 1 540 ? -3.155 -23.319 -16.553 1.00 91.12 540 PRO A C 1
ATOM 4385 O O . PRO A 1 540 ? -3.792 -22.302 -16.806 1.00 91.12 540 PRO A O 1
ATOM 4388 N N . GLY A 1 541 ? -3.197 -23.904 -15.355 1.00 93.81 541 GLY A N 1
ATOM 4389 C CA . GLY A 1 541 ? -3.893 -23.333 -14.208 1.00 93.81 541 GLY A CA 1
ATOM 4390 C C . GLY A 1 541 ? -3.115 -22.235 -13.482 1.00 93.81 541 GLY A C 1
ATOM 4391 O O . GLY A 1 541 ? -3.720 -21.552 -12.659 1.00 93.81 541 GLY A O 1
ATOM 4392 N N . LEU A 1 542 ? -1.809 -22.065 -13.745 1.00 95.19 542 LEU A N 1
ATOM 4393 C CA . LEU A 1 542 ? -0.992 -21.068 -13.046 1.00 95.19 542 LEU A CA 1
ATOM 4394 C C . LEU A 1 542 ? -1.511 -19.650 -13.294 1.00 95.19 542 LEU A C 1
ATOM 4396 O O . LEU A 1 542 ? -1.616 -19.205 -14.436 1.00 95.19 542 LEU A O 1
ATOM 4400 N N . LYS A 1 543 ? -1.753 -18.913 -12.206 1.00 95.75 543 LYS A N 1
ATOM 4401 C CA . LYS A 1 543 ? -2.117 -17.489 -12.242 1.00 95.75 543 LYS A CA 1
ATOM 4402 C C . LYS A 1 543 ? -0.915 -16.543 -12.212 1.00 95.75 543 LYS A C 1
ATOM 4404 O O . LYS A 1 543 ? -1.118 -15.332 -12.142 1.00 95.75 543 LYS A O 1
ATOM 4409 N N . LEU A 1 544 ? 0.310 -17.069 -12.268 1.00 96.25 544 LEU A N 1
ATOM 4410 C CA . LEU A 1 544 ? 1.527 -16.272 -12.147 1.00 96.25 544 LEU A CA 1
ATOM 4411 C C . LEU A 1 544 ? 1.655 -15.309 -13.329 1.00 96.25 544 LEU A C 1
ATOM 4413 O O . LEU A 1 544 ? 1.848 -15.728 -14.469 1.00 96.25 544 LEU A O 1
ATOM 4417 N N . GLN A 1 545 ? 1.555 -14.014 -13.039 1.00 95.50 545 GLN A N 1
ATOM 4418 C CA . GLN A 1 545 ? 1.620 -12.943 -14.031 1.00 95.50 545 GLN A CA 1
ATOM 4419 C C . GLN A 1 545 ? 2.958 -12.213 -14.013 1.00 95.50 545 GLN A C 1
ATOM 4421 O O . GLN A 1 545 ? 3.352 -11.688 -15.060 1.00 95.50 545 GLN A O 1
ATOM 4426 N N . ASP A 1 546 ? 3.617 -12.169 -12.854 1.00 96.75 546 ASP A N 1
ATOM 4427 C CA . ASP A 1 546 ? 4.845 -11.417 -12.615 1.00 96.75 546 ASP A CA 1
ATOM 4428 C C . ASP A 1 546 ? 5.923 -12.303 -11.987 1.00 96.75 546 ASP A C 1
ATOM 4430 O O . ASP A 1 546 ? 5.710 -12.922 -10.940 1.00 96.75 546 ASP A O 1
ATOM 4434 N N . LEU A 1 547 ? 7.078 -12.366 -12.647 1.00 97.19 547 LEU A N 1
ATOM 4435 C CA . LEU A 1 547 ? 8.261 -13.061 -12.159 1.00 97.19 547 LEU A CA 1
ATOM 4436 C C . LEU A 1 547 ? 9.442 -12.091 -12.125 1.00 97.19 547 LEU A C 1
ATOM 4438 O O . LEU A 1 547 ? 9.936 -11.651 -13.171 1.00 97.19 547 LEU A O 1
ATOM 4442 N N . ASN A 1 548 ? 9.919 -11.799 -10.915 1.00 97.12 548 ASN A N 1
ATOM 4443 C CA . ASN A 1 548 ? 11.048 -10.905 -10.694 1.00 97.12 548 ASN A CA 1
ATOM 4444 C C . ASN A 1 548 ? 12.321 -11.683 -10.332 1.00 97.12 548 ASN A C 1
ATOM 4446 O O . ASN A 1 548 ? 12.461 -12.218 -9.231 1.00 97.12 548 ASN A O 1
ATOM 4450 N N . LEU A 1 549 ? 13.255 -11.704 -11.281 1.00 95.38 549 LEU A N 1
ATOM 4451 C CA . LEU A 1 549 ? 14.595 -12.277 -11.198 1.00 95.38 549 LEU A CA 1
ATOM 4452 C C . LEU A 1 549 ? 15.672 -11.179 -11.329 1.00 95.38 549 LEU A C 1
ATOM 4454 O O . LEU A 1 549 ? 16.689 -11.374 -11.994 1.00 95.38 549 LEU A O 1
ATOM 4458 N N . ASP A 1 550 ? 15.447 -9.995 -10.753 1.00 94.69 550 ASP A N 1
ATOM 4459 C CA . ASP A 1 550 ? 16.453 -8.925 -10.712 1.00 94.69 550 ASP A CA 1
ATOM 4460 C C . ASP A 1 550 ? 17.656 -9.324 -9.834 1.00 94.69 550 ASP A C 1
ATOM 4462 O O . ASP A 1 550 ? 17.502 -9.893 -8.756 1.00 94.69 550 ASP A O 1
ATOM 4466 N N . LYS A 1 551 ? 18.872 -9.004 -10.275 1.00 93.75 551 LYS A N 1
ATOM 4467 C CA . LYS A 1 551 ? 20.141 -9.186 -9.557 1.00 93.75 551 LYS A CA 1
ATOM 4468 C C . LYS A 1 551 ? 20.371 -10.613 -9.069 1.00 93.75 551 LYS A C 1
ATOM 4470 O O . LYS A 1 551 ? 20.796 -10.827 -7.932 1.00 93.75 551 LYS A O 1
ATOM 4475 N N . ILE A 1 552 ? 20.140 -11.574 -9.956 1.00 94.56 552 ILE A N 1
ATOM 4476 C CA . ILE A 1 552 ? 20.528 -12.970 -9.755 1.00 94.56 552 ILE A CA 1
ATOM 4477 C C . ILE A 1 552 ? 21.898 -13.271 -10.378 1.00 94.56 552 ILE A C 1
ATOM 4479 O O . ILE A 1 552 ? 22.449 -12.472 -11.134 1.00 94.56 552 ILE A O 1
ATOM 4483 N N . SER A 1 553 ? 22.469 -14.435 -10.075 1.00 93.44 553 SER A N 1
ATOM 4484 C CA . SER A 1 553 ? 23.821 -14.829 -10.504 1.00 93.44 553 SER A CA 1
ATOM 4485 C C . SER A 1 553 ? 23.841 -15.834 -11.664 1.00 93.44 553 SER A C 1
ATOM 4487 O O . SER A 1 553 ? 24.852 -16.517 -11.868 1.00 93.44 553 SER A O 1
ATOM 4489 N N . VAL A 1 554 ? 22.751 -15.947 -12.428 1.00 89.31 554 VAL A N 1
ATOM 4490 C CA . VAL A 1 554 ? 22.700 -16.829 -13.604 1.00 89.31 554 VAL A CA 1
ATOM 4491 C C . VAL A 1 554 ? 23.668 -16.338 -14.676 1.00 89.31 554 VAL A C 1
ATOM 4493 O O . VAL A 1 554 ? 23.802 -15.139 -14.935 1.00 89.31 554 VAL A O 1
ATOM 4496 N N . THR A 1 555 ? 24.376 -17.282 -15.287 1.00 81.31 555 THR A N 1
ATOM 4497 C CA . THR A 1 555 ? 25.329 -17.013 -16.372 1.00 81.31 555 THR A CA 1
ATOM 4498 C C . THR A 1 555 ? 24.738 -17.366 -17.729 1.00 81.31 555 THR A C 1
ATOM 4500 O O . THR A 1 555 ? 25.061 -16.716 -18.722 1.00 81.31 555 THR A O 1
ATOM 4503 N N . THR A 1 556 ? 23.842 -18.356 -17.772 1.00 82.94 556 THR A N 1
ATOM 4504 C CA . THR A 1 556 ? 23.101 -18.745 -18.970 1.00 82.94 556 THR A CA 1
ATOM 4505 C C . THR A 1 556 ? 21.604 -18.758 -18.684 1.00 82.94 556 THR A C 1
ATOM 4507 O O . THR A 1 556 ? 21.166 -19.145 -17.604 1.00 82.94 556 THR A O 1
ATOM 4510 N N . LEU A 1 557 ? 20.785 -18.348 -19.651 1.00 84.62 557 LEU A N 1
ATOM 4511 C CA . LEU A 1 557 ? 19.329 -18.341 -19.471 1.00 84.62 557 LEU A CA 1
ATOM 4512 C C . LEU A 1 557 ? 18.699 -19.738 -19.574 1.00 84.62 557 LEU A C 1
ATOM 4514 O O . LEU A 1 557 ? 17.564 -19.937 -19.149 1.00 84.62 557 LEU A O 1
ATOM 4518 N N . SER A 1 558 ? 19.446 -20.738 -20.051 1.00 85.50 558 SER A N 1
ATOM 4519 C CA . SER A 1 558 ? 19.064 -22.146 -19.903 1.00 85.50 558 SER A CA 1
ATOM 4520 C C . SER A 1 558 ? 18.964 -22.581 -18.440 1.00 85.50 558 SER A C 1
ATOM 4522 O O . SER A 1 558 ? 18.198 -23.494 -18.143 1.00 85.50 558 SER A O 1
ATOM 4524 N N . ASP A 1 559 ? 19.673 -21.913 -17.523 1.00 88.31 559 ASP A N 1
ATOM 4525 C CA . ASP A 1 559 ? 19.649 -22.239 -16.093 1.00 88.31 559 ASP A CA 1
ATOM 4526 C C . ASP A 1 559 ? 18.341 -21.837 -15.395 1.00 88.31 559 ASP A C 1
ATOM 4528 O O . ASP A 1 559 ? 18.157 -22.180 -14.229 1.00 88.31 559 ASP A O 1
ATOM 4532 N N . ILE A 1 560 ? 17.442 -21.125 -16.085 1.00 90.31 560 ILE A N 1
ATOM 4533 C CA . ILE A 1 560 ? 16.120 -20.709 -15.581 1.00 90.31 560 ILE A CA 1
ATOM 4534 C C . ILE A 1 560 ? 14.961 -21.225 -16.451 1.00 90.31 560 ILE A C 1
ATOM 4536 O O . ILE A 1 560 ? 13.825 -20.778 -16.307 1.00 90.31 560 ILE A O 1
ATOM 4540 N N . SER A 1 561 ? 15.243 -22.141 -17.382 1.00 88.38 561 SER A N 1
ATOM 4541 C CA . SER A 1 561 ? 14.262 -22.710 -18.310 1.00 88.38 561 SER A CA 1
ATOM 4542 C C . SER A 1 561 ? 13.716 -24.058 -17.799 1.00 88.38 561 SER A C 1
ATOM 4544 O O . SER A 1 561 ? 14.491 -24.847 -17.251 1.00 88.38 561 SER A O 1
ATOM 4546 N N . PRO A 1 562 ? 12.432 -24.399 -18.042 1.00 92.62 562 PRO A N 1
ATOM 4547 C CA . PRO A 1 562 ? 11.398 -23.581 -18.685 1.00 92.62 562 PRO A CA 1
ATOM 4548 C C . PRO A 1 562 ? 10.825 -22.497 -17.759 1.00 92.62 562 PRO A C 1
ATOM 4550 O O . PRO A 1 562 ? 10.668 -22.704 -16.555 1.00 92.62 562 PRO A O 1
ATOM 4553 N N . LEU A 1 563 ? 10.471 -21.351 -18.347 1.00 94.19 563 LEU A N 1
ATOM 4554 C CA . LEU A 1 563 ? 9.732 -20.289 -17.663 1.00 94.19 563 LEU A CA 1
ATOM 4555 C C . LEU A 1 563 ? 8.220 -20.577 -17.675 1.00 94.19 563 LEU A C 1
ATOM 4557 O O . LEU A 1 563 ? 7.727 -21.158 -18.644 1.00 94.19 563 LEU A O 1
ATOM 4561 N N . PRO A 1 564 ? 7.460 -20.125 -16.660 1.00 94.44 564 PRO A N 1
ATOM 4562 C CA . PRO A 1 564 ? 6.006 -20.252 -16.657 1.00 94.44 564 PRO A CA 1
ATOM 4563 C C . PRO A 1 564 ? 5.350 -19.592 -17.881 1.00 94.44 564 PRO A C 1
ATOM 4565 O O . PRO A 1 564 ? 5.594 -18.421 -18.176 1.00 94.44 564 PRO A O 1
ATOM 4568 N N . GLN A 1 565 ? 4.507 -20.334 -18.608 1.00 90.31 565 GLN A N 1
ATOM 4569 C CA . GLN A 1 565 ? 4.057 -19.928 -19.953 1.00 90.31 565 GLN A CA 1
ATOM 4570 C C . GLN A 1 565 ? 3.074 -18.741 -19.987 1.00 90.31 565 GLN A C 1
ATOM 4572 O O . GLN A 1 565 ? 2.918 -18.110 -21.034 1.00 90.31 565 GLN A O 1
ATOM 4577 N N . TYR A 1 566 ? 2.425 -18.427 -18.862 1.00 90.62 566 TYR A N 1
ATOM 4578 C CA . TYR A 1 566 ? 1.368 -17.407 -18.757 1.00 90.62 566 TYR A CA 1
ATOM 4579 C C . TYR A 1 566 ? 1.845 -16.084 -18.138 1.00 90.62 566 TYR A C 1
ATOM 4581 O O . TYR A 1 566 ? 1.028 -15.224 -17.806 1.00 90.62 566 TYR A O 1
ATOM 4589 N N . LEU A 1 567 ? 3.163 -15.899 -18.011 1.00 95.62 567 LEU A N 1
ATOM 4590 C CA . LEU A 1 567 ? 3.741 -14.646 -17.534 1.00 95.62 567 LEU A CA 1
ATOM 4591 C C . LEU A 1 567 ? 3.401 -13.486 -18.468 1.00 95.62 567 LEU A C 1
ATOM 4593 O O . LEU A 1 567 ? 3.536 -13.582 -19.687 1.00 95.62 567 LEU A O 1
ATOM 4597 N N . THR A 1 568 ? 3.046 -12.356 -17.863 1.00 96.75 568 THR A N 1
ATOM 4598 C CA . THR A 1 568 ? 2.818 -11.080 -18.560 1.00 96.75 568 THR A CA 1
ATOM 4599 C C . THR A 1 568 ? 3.964 -10.099 -18.347 1.00 96.75 568 THR A C 1
ATOM 4601 O O . THR A 1 568 ? 4.194 -9.227 -19.190 1.00 96.75 568 THR A 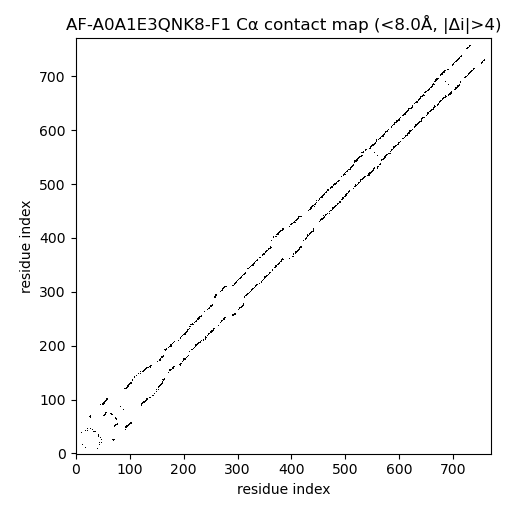O 1
ATOM 4604 N N . ARG A 1 569 ? 4.695 -10.248 -17.236 1.00 98.12 569 ARG A N 1
ATOM 4605 C CA . ARG A 1 569 ? 5.845 -9.435 -16.853 1.00 98.12 569 ARG A CA 1
ATOM 4606 C C . ARG A 1 569 ? 6.980 -10.336 -16.386 1.00 98.12 569 ARG A C 1
ATOM 4608 O O . ARG A 1 569 ? 6.769 -11.280 -15.627 1.00 98.12 569 ARG A O 1
ATOM 4615 N N . LEU A 1 570 ? 8.176 -10.045 -16.881 1.00 97.38 570 LEU A N 1
ATOM 4616 C CA . LEU A 1 570 ? 9.392 -10.775 -16.563 1.00 97.38 570 LEU A CA 1
ATOM 4617 C C . LEU A 1 570 ? 10.524 -9.774 -16.386 1.00 97.38 570 LEU A C 1
ATOM 4619 O O . LEU A 1 570 ? 10.857 -9.037 -17.317 1.00 97.38 570 LEU A O 1
ATOM 4623 N N . THR A 1 571 ? 11.118 -9.774 -15.197 1.00 96.50 571 THR A N 1
ATOM 4624 C CA . THR A 1 571 ? 12.367 -9.059 -14.930 1.00 96.50 571 THR A CA 1
ATOM 4625 C C . THR A 1 571 ? 13.483 -10.078 -14.783 1.00 96.50 571 THR A C 1
ATOM 4627 O O . THR A 1 571 ? 13.359 -10.986 -13.971 1.00 96.50 571 THR A O 1
ATOM 4630 N N . ILE A 1 572 ? 14.562 -9.948 -15.553 1.00 93.50 572 ILE A N 1
ATOM 4631 C CA . ILE A 1 572 ? 15.762 -10.786 -15.445 1.00 93.50 572 ILE A CA 1
ATOM 4632 C C . ILE A 1 572 ? 16.981 -9.881 -15.503 1.00 93.50 572 ILE A C 1
ATOM 4634 O O . ILE A 1 572 ? 17.298 -9.352 -16.563 1.00 93.50 572 ILE A O 1
ATOM 4638 N N . SER A 1 573 ? 17.719 -9.752 -14.407 1.00 92.44 573 SER A N 1
ATOM 4639 C CA . SER A 1 573 ? 19.022 -9.091 -14.451 1.00 92.44 573 SER A CA 1
ATOM 4640 C C . SER A 1 573 ? 20.070 -9.855 -13.664 1.00 92.44 573 SER A C 1
ATOM 4642 O O . SER A 1 573 ? 19.781 -10.534 -12.679 1.00 92.44 573 SER A O 1
ATOM 4644 N N . GLY A 1 574 ? 21.318 -9.746 -14.105 1.00 87.06 574 GLY A N 1
ATOM 4645 C CA . GLY A 1 574 ? 22.425 -10.372 -13.407 1.00 87.06 574 GLY A CA 1
ATOM 4646 C C . GLY A 1 574 ? 23.773 -10.043 -14.033 1.00 87.06 574 GLY A C 1
ATOM 4647 O O . GLY A 1 574 ? 23.880 -9.912 -15.255 1.00 87.06 574 GLY A O 1
ATOM 4648 N N . PRO A 1 575 ? 24.856 -9.983 -13.235 1.00 84.12 575 PRO A N 1
ATOM 4649 C CA . PRO A 1 575 ? 26.189 -9.668 -13.742 1.00 84.12 575 PRO A CA 1
ATOM 4650 C C . PRO A 1 575 ? 26.755 -10.753 -14.675 1.00 84.12 575 PRO A C 1
ATOM 4652 O O . PRO A 1 575 ? 27.810 -10.532 -15.281 1.00 84.12 575 PRO A O 1
ATOM 4655 N N . GLY A 1 576 ? 26.111 -11.925 -14.751 1.00 83.69 576 GLY A N 1
ATOM 4656 C CA . GLY A 1 576 ? 26.449 -13.026 -15.653 1.00 83.69 576 GLY A CA 1
ATOM 4657 C C . GLY A 1 576 ? 25.641 -13.060 -16.955 1.00 83.69 576 GLY A C 1
ATOM 4658 O O . GLY A 1 576 ? 26.095 -13.684 -17.913 1.00 83.69 576 GLY A O 1
ATOM 4659 N N . VAL A 1 577 ? 24.495 -12.373 -17.031 1.00 88.81 577 VAL A N 1
ATOM 4660 C CA . VAL A 1 577 ? 23.606 -12.426 -18.201 1.00 88.81 577 VAL A CA 1
ATOM 4661 C C . VAL A 1 577 ? 24.233 -11.634 -19.346 1.00 88.81 577 VAL A C 1
ATOM 4663 O O . VAL A 1 577 ? 24.319 -10.409 -19.291 1.00 88.81 577 VAL A O 1
ATOM 4666 N N . SER A 1 578 ? 24.706 -12.338 -20.376 1.00 90.19 578 SER A N 1
ATOM 4667 C CA . SER A 1 578 ? 25.425 -11.749 -21.522 1.00 90.19 578 SER A CA 1
ATOM 4668 C C . SER A 1 578 ? 24.680 -11.843 -22.856 1.00 90.19 578 SER A C 1
ATOM 4670 O O . SER A 1 578 ? 25.062 -11.198 -23.833 1.00 90.19 578 SER A O 1
ATOM 4672 N N . SER A 1 579 ? 23.591 -12.607 -22.901 1.00 89.75 579 SER A N 1
ATOM 4673 C CA . SER A 1 579 ? 22.705 -12.721 -24.054 1.00 89.75 579 SER A CA 1
ATOM 4674 C C . SER A 1 579 ? 21.309 -13.131 -23.595 1.00 89.75 579 SER A C 1
ATOM 4676 O O . SER A 1 579 ? 21.172 -13.834 -22.595 1.00 89.75 579 SER A O 1
ATOM 4678 N N . LEU A 1 580 ? 20.295 -12.707 -24.353 1.00 90.31 580 LEU A N 1
ATOM 4679 C CA . LEU A 1 580 ? 18.914 -13.184 -24.230 1.00 90.31 580 LEU A CA 1
ATOM 4680 C C . LEU A 1 580 ? 18.608 -14.375 -25.155 1.00 90.31 580 LEU A C 1
ATOM 4682 O O . LEU A 1 580 ? 17.479 -14.850 -25.200 1.00 90.31 580 LEU A O 1
ATOM 4686 N N . SER A 1 581 ? 19.590 -14.845 -25.928 1.00 86.38 581 SER A N 1
ATOM 4687 C CA . SER A 1 581 ? 19.404 -15.972 -26.843 1.00 86.38 581 SER A CA 1
ATOM 4688 C C . SER A 1 581 ? 19.330 -17.309 -26.094 1.00 86.38 581 SER A C 1
ATOM 4690 O O . SER A 1 581 ? 19.907 -17.478 -25.019 1.00 86.38 581 SER A O 1
ATOM 4692 N N . GLY A 1 582 ? 18.611 -18.276 -26.670 1.00 79.56 582 GLY A N 1
ATOM 4693 C CA . GLY A 1 582 ? 18.535 -19.644 -26.147 1.00 79.56 582 GLY A CA 1
ATOM 4694 C C . GLY A 1 582 ? 17.518 -19.879 -25.024 1.00 79.56 582 GLY A C 1
ATOM 4695 O O . GLY A 1 582 ? 17.397 -21.016 -24.575 1.00 79.56 582 GLY A O 1
ATOM 4696 N N . ILE A 1 583 ? 16.765 -18.857 -24.598 1.00 87.88 583 ILE A N 1
ATOM 4697 C CA . ILE A 1 583 ? 15.598 -19.025 -23.721 1.00 87.88 583 ILE A CA 1
ATOM 4698 C C . ILE A 1 583 ? 14.301 -18.916 -24.518 1.00 87.88 583 ILE A C 1
ATOM 4700 O O . ILE A 1 583 ? 14.140 -18.027 -25.354 1.00 87.88 583 ILE A O 1
ATOM 4704 N N . GLN A 1 584 ? 13.354 -19.806 -24.233 1.00 90.38 584 GLN A N 1
ATOM 4705 C CA . GLN A 1 584 ? 11.998 -19.684 -24.748 1.00 90.38 584 GLN A CA 1
ATOM 4706 C C . GLN A 1 584 ? 11.216 -18.710 -23.861 1.00 90.38 584 GLN A C 1
ATOM 4708 O O . GLN A 1 584 ? 10.811 -19.052 -22.749 1.00 90.38 584 GLN A O 1
ATOM 4713 N N . LEU A 1 585 ? 11.029 -17.482 -24.347 1.00 93.50 585 LEU A N 1
ATOM 4714 C CA . LEU A 1 585 ? 10.233 -16.477 -23.647 1.00 93.50 585 LEU A CA 1
ATOM 4715 C C . LEU A 1 585 ? 8.731 -16.831 -23.710 1.00 93.50 585 LEU A C 1
ATOM 4717 O O . LEU A 1 585 ? 8.256 -17.288 -24.754 1.00 93.50 585 LEU A O 1
ATOM 4721 N N . PRO A 1 586 ? 7.960 -16.602 -22.629 1.00 94.06 586 PRO A N 1
ATOM 4722 C CA . PRO A 1 586 ? 6.516 -16.836 -22.613 1.00 94.06 586 PRO A CA 1
ATOM 4723 C C . PRO A 1 586 ? 5.783 -16.052 -23.712 1.00 94.06 586 PRO A C 1
ATOM 4725 O O . PRO A 1 586 ? 6.009 -14.858 -23.900 1.00 94.06 586 PRO A O 1
ATOM 4728 N N . VAL A 1 587 ? 4.872 -16.708 -24.439 1.00 92.62 587 VAL A N 1
ATOM 4729 C CA . VAL A 1 587 ? 4.193 -16.110 -25.610 1.00 92.62 587 VAL A CA 1
ATOM 4730 C C . VAL A 1 587 ? 3.276 -14.943 -25.217 1.00 92.62 587 VAL A C 1
ATOM 4732 O O . VAL A 1 587 ? 3.110 -14.004 -25.998 1.00 92.62 587 VAL A O 1
ATOM 4735 N N . GLY A 1 588 ? 2.699 -14.994 -24.012 1.00 93.00 588 GLY A N 1
ATOM 4736 C CA . GLY A 1 588 ? 1.820 -13.961 -23.451 1.00 93.00 588 GLY A CA 1
ATOM 4737 C C . GLY A 1 588 ? 2.540 -12.787 -22.781 1.00 93.00 588 GLY A C 1
ATOM 4738 O O . GLY A 1 588 ? 1.882 -11.986 -22.123 1.00 93.00 588 GLY A O 1
ATOM 4739 N N . LEU A 1 589 ? 3.868 -12.688 -22.906 1.00 96.81 589 LEU A N 1
ATOM 4740 C CA . LEU A 1 589 ? 4.646 -11.649 -22.239 1.00 96.81 589 LEU A CA 1
ATOM 4741 C C . LEU A 1 589 ? 4.402 -10.271 -22.873 1.00 96.81 589 LEU A C 1
ATOM 4743 O O . LEU A 1 589 ? 4.598 -10.086 -24.076 1.00 96.81 589 LEU A O 1
ATOM 4747 N N . ASN A 1 590 ? 4.053 -9.292 -22.036 1.00 97.62 590 ASN A N 1
ATOM 4748 C CA . ASN A 1 590 ? 3.790 -7.909 -22.437 1.00 97.62 590 ASN A CA 1
ATOM 4749 C C . ASN A 1 590 ? 4.927 -6.968 -22.008 1.00 97.62 590 ASN A C 1
ATOM 4751 O O . ASN A 1 590 ? 5.187 -5.976 -22.686 1.00 97.62 590 ASN A O 1
ATOM 4755 N N . HIS A 1 591 ? 5.619 -7.278 -20.907 1.00 98.38 591 HIS A N 1
ATOM 4756 C CA . HIS A 1 591 ? 6.742 -6.490 -20.397 1.00 98.38 591 HIS A CA 1
ATOM 4757 C C . HIS A 1 591 ? 7.953 -7.387 -20.147 1.00 98.38 591 HIS A C 1
ATOM 4759 O O . HIS A 1 591 ? 7.874 -8.348 -19.379 1.00 98.38 591 HIS A O 1
ATOM 4765 N N . LEU A 1 592 ? 9.078 -7.040 -20.767 1.00 97.81 592 LEU A N 1
ATOM 4766 C CA . LEU A 1 592 ? 10.368 -7.675 -20.534 1.00 97.81 592 LEU A CA 1
ATOM 4767 C C . LEU A 1 592 ? 11.357 -6.618 -20.064 1.00 97.81 592 LEU A C 1
ATOM 4769 O O . LEU A 1 592 ? 11.641 -5.668 -20.795 1.00 97.81 592 LEU A O 1
ATOM 4773 N N . LYS A 1 593 ? 11.897 -6.817 -18.864 1.00 97.50 593 LYS A N 1
ATOM 4774 C CA . LYS A 1 593 ? 12.965 -6.000 -18.302 1.00 97.50 593 LYS A CA 1
ATOM 4775 C C . LYS A 1 593 ? 14.218 -6.841 -18.118 1.00 97.50 593 LYS A C 1
ATOM 4777 O O . LYS A 1 593 ? 14.201 -7.816 -17.374 1.00 97.50 593 LYS A O 1
ATOM 4782 N N . ALA A 1 594 ? 15.307 -6.449 -18.765 1.00 95.56 594 ALA A N 1
ATOM 4783 C CA . ALA A 1 594 ? 16.610 -7.067 -18.585 1.00 95.56 594 ALA A CA 1
ATOM 4784 C C . ALA A 1 594 ? 17.719 -6.021 -18.481 1.00 95.56 594 ALA A C 1
ATOM 4786 O O . ALA A 1 594 ? 18.564 -5.888 -19.365 1.00 95.56 594 ALA A O 1
ATOM 4787 N N . THR A 1 595 ? 17.685 -5.249 -17.394 1.00 93.88 595 THR A N 1
ATOM 4788 C CA . THR A 1 595 ? 18.609 -4.136 -17.148 1.00 93.88 595 THR A CA 1
ATOM 4789 C C . THR A 1 595 ? 19.861 -4.567 -16.394 1.00 93.88 595 THR A C 1
ATOM 4791 O O . THR A 1 595 ? 19.962 -5.719 -15.979 1.00 93.88 595 THR A O 1
ATOM 4794 N N . TYR A 1 596 ? 20.838 -3.667 -16.229 1.00 91.06 596 TYR A N 1
ATOM 4795 C CA . TYR A 1 596 ? 22.037 -3.864 -15.387 1.00 91.06 596 TYR A CA 1
ATOM 4796 C C . TYR A 1 596 ? 22.743 -5.213 -15.603 1.00 91.06 596 TYR A C 1
ATOM 4798 O O . TYR A 1 596 ? 23.262 -5.836 -14.672 1.00 91.06 596 TYR A O 1
ATOM 4806 N N . SER A 1 597 ? 22.739 -5.672 -16.850 1.00 93.06 597 SER A N 1
ATOM 4807 C CA . SER A 1 597 ? 23.301 -6.948 -17.271 1.00 93.06 597 SER A CA 1
ATOM 4808 C C . SER A 1 597 ? 24.492 -6.696 -18.202 1.00 93.06 597 SER A C 1
ATOM 4810 O O . SER A 1 597 ? 24.940 -5.566 -18.404 1.00 93.06 597 SER A O 1
ATOM 4812 N N . LYS A 1 598 ? 25.096 -7.758 -18.733 1.00 93.00 598 LYS A N 1
ATOM 4813 C CA . LYS A 1 598 ? 26.222 -7.667 -19.674 1.00 93.00 598 LYS A CA 1
ATOM 4814 C C . LYS A 1 598 ? 25.798 -8.048 -21.086 1.00 93.00 598 LYS A C 1
ATOM 4816 O O . LYS A 1 598 ? 26.611 -8.600 -21.826 1.00 93.00 598 LYS A O 1
ATOM 4821 N N . ILE A 1 599 ? 24.541 -7.797 -21.455 1.00 94.56 599 ILE A N 1
ATOM 4822 C CA . ILE A 1 599 ? 24.020 -8.183 -22.768 1.00 94.56 599 ILE A CA 1
ATOM 4823 C C . ILE A 1 599 ? 24.784 -7.410 -23.841 1.00 94.56 599 ILE A C 1
ATOM 4825 O O . ILE A 1 599 ? 24.793 -6.182 -23.826 1.00 94.56 599 ILE A O 1
ATOM 4829 N N . THR A 1 600 ? 25.450 -8.124 -24.749 1.00 94.06 600 THR A N 1
ATOM 4830 C CA . THR A 1 600 ? 26.265 -7.516 -25.820 1.00 94.06 600 THR A CA 1
ATOM 4831 C C . THR A 1 600 ? 25.582 -7.535 -27.184 1.00 94.06 600 THR A C 1
ATOM 4833 O O . THR A 1 600 ? 25.913 -6.720 -28.044 1.00 94.06 600 THR A O 1
ATOM 4836 N N . SER A 1 601 ? 24.630 -8.448 -27.391 1.00 91.81 601 SER A N 1
ATOM 4837 C CA . SER A 1 601 ? 23.920 -8.635 -28.657 1.00 91.81 601 SER A CA 1
ATOM 4838 C C . SER A 1 601 ? 22.499 -9.155 -28.432 1.00 91.81 601 SER A C 1
ATOM 4840 O O . SER A 1 601 ? 22.245 -9.914 -27.493 1.00 91.81 601 SER A O 1
ATOM 4842 N N . LEU A 1 602 ? 21.593 -8.756 -29.328 1.00 93.00 602 LEU A N 1
ATOM 4843 C CA . LEU A 1 602 ? 20.208 -9.234 -29.434 1.00 93.00 602 LEU A CA 1
ATOM 4844 C C . LEU A 1 602 ? 20.001 -10.166 -30.644 1.00 93.00 602 LEU A C 1
ATOM 4846 O O . LEU A 1 602 ? 18.871 -10.444 -31.040 1.00 93.00 602 LEU A O 1
ATOM 4850 N N . GLU A 1 603 ? 21.085 -10.631 -31.265 1.00 88.31 603 GLU A N 1
ATOM 4851 C CA . GLU A 1 603 ? 21.023 -11.578 -32.377 1.00 88.31 603 GLU A CA 1
ATOM 4852 C C . GLU A 1 603 ? 20.391 -12.909 -31.931 1.00 88.31 603 GLU A C 1
ATOM 4854 O O . GLU A 1 603 ? 20.689 -13.419 -30.850 1.00 88.31 603 GLU A O 1
ATOM 4859 N N . ASN A 1 604 ? 19.523 -13.480 -32.773 1.00 87.69 604 ASN A N 1
ATOM 4860 C CA . ASN A 1 604 ? 18.794 -14.732 -32.517 1.00 87.69 604 ASN A CA 1
ATOM 4861 C C . ASN A 1 604 ? 17.864 -14.710 -31.286 1.00 87.69 604 ASN A C 1
ATOM 4863 O O . ASN A 1 604 ? 17.496 -15.767 -30.774 1.00 87.69 604 ASN A O 1
ATOM 4867 N N . VAL A 1 605 ? 17.474 -13.526 -30.801 1.00 92.25 605 VAL A N 1
ATOM 4868 C CA . VAL A 1 605 ? 16.452 -13.395 -29.754 1.00 92.25 605 VAL A CA 1
ATOM 4869 C C . VAL A 1 605 ? 15.067 -13.388 -30.398 1.00 92.25 605 VAL A C 1
ATOM 4871 O O . VAL A 1 605 ? 14.744 -12.505 -31.193 1.00 92.25 605 VAL A O 1
ATOM 4874 N N . GLU A 1 606 ? 14.234 -14.361 -30.037 1.00 92.69 606 GLU A N 1
ATOM 4875 C CA . GLU A 1 606 ? 12.834 -14.422 -30.460 1.00 92.69 606 GLU A CA 1
ATOM 4876 C C . GLU A 1 606 ? 11.947 -13.708 -29.434 1.00 92.69 606 GLU A C 1
ATOM 4878 O O . GLU A 1 606 ? 11.604 -14.252 -28.384 1.00 92.69 606 GLU A O 1
ATOM 4883 N N . PHE A 1 607 ? 11.581 -12.458 -29.725 1.00 95.06 607 PHE A N 1
ATOM 4884 C CA . PHE A 1 607 ? 10.705 -11.688 -28.843 1.00 95.06 607 PHE A CA 1
ATOM 4885 C C . PHE A 1 607 ? 9.235 -12.138 -28.950 1.00 95.06 607 PHE A C 1
ATOM 4887 O O . PHE A 1 607 ? 8.737 -12.356 -30.060 1.00 95.06 607 PHE A O 1
ATOM 4894 N N . PRO A 1 608 ? 8.493 -12.200 -27.826 1.00 94.94 608 PRO A N 1
ATOM 4895 C CA . PRO A 1 608 ? 7.071 -12.527 -27.827 1.00 94.94 608 PRO A CA 1
ATOM 4896 C C . PRO A 1 608 ? 6.232 -11.552 -28.674 1.00 94.94 608 PRO A C 1
ATOM 4898 O O . PRO A 1 608 ? 6.460 -10.339 -28.646 1.00 94.94 608 PRO A O 1
ATOM 4901 N N . PRO A 1 609 ? 5.212 -12.035 -29.409 1.00 93.88 609 PRO A N 1
ATOM 4902 C CA . PRO A 1 609 ? 4.445 -11.210 -30.348 1.00 93.88 609 PRO A CA 1
ATOM 4903 C C . PRO A 1 609 ? 3.543 -10.162 -29.672 1.00 93.88 609 PRO A C 1
ATOM 4905 O O . PRO A 1 609 ? 3.094 -9.217 -30.333 1.00 93.88 609 PRO A O 1
ATOM 4908 N N . HIS A 1 610 ? 3.251 -10.338 -28.381 1.00 95.75 610 HIS A N 1
ATOM 4909 C CA . HIS A 1 610 ? 2.418 -9.447 -27.570 1.00 95.75 610 HIS A CA 1
ATOM 4910 C C . HIS A 1 610 ? 3.222 -8.439 -26.743 1.00 95.75 610 HIS A C 1
ATOM 4912 O O . HIS A 1 610 ? 2.621 -7.630 -26.048 1.00 95.75 610 HIS A O 1
ATOM 4918 N N . LEU A 1 611 ? 4.554 -8.435 -26.863 1.00 97.88 611 LEU A N 1
ATOM 4919 C CA . LEU A 1 611 ? 5.408 -7.544 -26.089 1.00 97.88 611 LEU A CA 1
ATOM 4920 C C . LEU A 1 611 ? 5.119 -6.070 -26.417 1.00 97.88 611 LEU A C 1
ATOM 4922 O O . LEU A 1 611 ? 5.186 -5.654 -27.577 1.00 97.88 611 LEU A O 1
ATOM 4926 N N . GLU A 1 612 ? 4.819 -5.291 -25.381 1.00 98.31 612 GLU A N 1
ATOM 4927 C CA . GLU A 1 612 ? 4.518 -3.857 -25.439 1.00 98.31 612 GLU A CA 1
ATOM 4928 C C . GLU A 1 612 ? 5.673 -3.016 -24.883 1.00 98.31 612 GLU A C 1
ATOM 4930 O O . GLU A 1 612 ? 5.937 -1.930 -25.396 1.00 98.31 612 GLU A O 1
ATOM 4935 N N . THR A 1 613 ? 6.401 -3.528 -23.889 1.00 98.56 613 THR A N 1
ATOM 4936 C CA . THR A 1 613 ? 7.542 -2.839 -23.274 1.00 98.56 613 THR A CA 1
ATOM 4937 C C . THR A 1 613 ? 8.776 -3.732 -23.276 1.00 98.56 613 THR A C 1
ATOM 4939 O O . THR A 1 613 ? 8.737 -4.852 -22.762 1.00 98.56 613 THR A O 1
ATOM 4942 N N . LEU A 1 614 ? 9.874 -3.211 -23.824 1.00 98.50 614 LEU A N 1
ATOM 4943 C CA . LEU A 1 614 ? 11.196 -3.828 -23.787 1.00 98.50 614 LEU A CA 1
ATOM 4944 C C . LEU A 1 614 ? 12.186 -2.859 -23.138 1.00 98.50 614 LEU A C 1
ATOM 4946 O O . LEU A 1 614 ? 12.508 -1.820 -23.714 1.00 98.50 614 LEU A O 1
ATOM 4950 N N . ASP A 1 615 ? 12.652 -3.222 -21.947 1.00 98.31 615 ASP A N 1
ATOM 4951 C CA . ASP A 1 615 ? 13.605 -2.452 -21.152 1.00 98.31 615 ASP A CA 1
ATOM 4952 C C . ASP A 1 615 ? 14.952 -3.185 -21.076 1.00 98.31 615 ASP A C 1
ATOM 4954 O O . ASP A 1 615 ? 15.062 -4.263 -20.488 1.00 98.31 615 ASP A O 1
ATOM 4958 N N . LEU A 1 616 ? 15.971 -2.610 -21.717 1.00 97.50 616 LEU A N 1
ATOM 4959 C CA . LEU A 1 616 ? 17.326 -3.150 -21.853 1.00 97.50 616 LEU A CA 1
ATOM 4960 C C . LEU A 1 616 ? 18.389 -2.139 -21.395 1.00 97.50 616 LEU A C 1
ATOM 4962 O O . LEU A 1 616 ? 19.534 -2.173 -21.860 1.00 97.50 616 LEU A O 1
ATOM 4966 N N . GLN A 1 617 ? 18.026 -1.242 -20.480 1.00 96.00 617 GLN A N 1
ATOM 4967 C CA . GLN A 1 617 ? 18.914 -0.211 -19.944 1.00 96.00 617 GLN A CA 1
ATOM 4968 C C . GLN A 1 617 ? 20.156 -0.784 -19.252 1.00 96.00 617 GLN A C 1
ATOM 4970 O O . GLN A 1 617 ? 20.110 -1.868 -18.666 1.00 96.00 617 GLN A O 1
ATOM 4975 N N . TYR A 1 618 ? 21.256 -0.029 -19.240 1.00 95.00 618 TYR A N 1
ATOM 4976 C CA . TYR A 1 618 ? 22.486 -0.401 -18.528 1.00 95.00 618 TYR A CA 1
ATOM 4977 C C . TYR A 1 618 ? 23.046 -1.767 -18.964 1.00 95.00 618 TYR A C 1
ATOM 4979 O O . TYR A 1 618 ? 23.330 -2.636 -18.136 1.00 95.00 618 TYR A O 1
ATOM 4987 N N . ASN A 1 619 ? 23.191 -1.960 -20.276 1.00 96.38 619 ASN A N 1
ATOM 4988 C CA . ASN A 1 619 ? 23.789 -3.148 -20.891 1.00 96.38 619 ASN A CA 1
ATOM 4989 C C . ASN A 1 619 ? 25.023 -2.767 -21.732 1.00 96.38 619 ASN A C 1
ATOM 4991 O O . ASN A 1 619 ? 25.611 -1.699 -21.580 1.00 96.38 619 ASN A O 1
ATOM 4995 N N . GLN A 1 620 ? 25.498 -3.676 -22.585 1.00 95.88 620 GLN A N 1
ATOM 4996 C CA . GLN A 1 620 ? 26.669 -3.473 -23.443 1.00 95.88 620 GLN A CA 1
ATOM 4997 C C . GLN A 1 620 ? 26.337 -3.704 -24.922 1.00 95.88 620 GLN A C 1
ATOM 4999 O O . GLN A 1 620 ? 27.222 -4.073 -25.698 1.00 95.88 620 GLN A O 1
ATOM 5004 N N . ILE A 1 621 ? 25.073 -3.503 -25.308 1.00 96.00 621 ILE A N 1
ATOM 5005 C CA . ILE A 1 621 ? 24.592 -3.730 -26.671 1.00 96.00 621 ILE A CA 1
ATOM 5006 C C . ILE A 1 621 ? 25.287 -2.731 -27.589 1.00 96.00 621 ILE A C 1
ATOM 5008 O O . ILE A 1 621 ? 25.204 -1.527 -27.360 1.00 96.00 621 ILE A O 1
ATOM 5012 N N . SER A 1 622 ? 25.988 -3.225 -28.609 1.00 93.50 622 SER A N 1
ATOM 5013 C CA . SER A 1 622 ? 26.765 -2.381 -29.528 1.00 93.50 622 SER A CA 1
ATOM 5014 C C . SER A 1 622 ? 26.125 -2.189 -30.902 1.00 93.50 622 SER A C 1
ATOM 5016 O O . SER A 1 622 ? 26.471 -1.250 -31.618 1.00 93.50 622 SER A O 1
ATOM 5018 N N . SER A 1 623 ? 25.184 -3.059 -31.270 1.00 92.50 623 SER A N 1
ATOM 5019 C CA . SER A 1 623 ? 24.501 -3.038 -32.560 1.00 92.50 623 SER A CA 1
ATOM 5020 C C . SER A 1 623 ? 23.068 -3.543 -32.429 1.00 92.50 623 SER A C 1
ATOM 5022 O O . SER A 1 623 ? 22.787 -4.451 -31.647 1.00 92.50 623 SER A O 1
ATOM 5024 N N . LEU A 1 624 ? 22.180 -2.962 -33.234 1.00 93.00 624 LEU A N 1
ATOM 5025 C CA . LEU A 1 624 ? 20.786 -3.380 -33.402 1.00 93.00 624 LEU A CA 1
ATOM 5026 C C . LEU A 1 624 ? 20.513 -3.911 -34.823 1.00 93.00 624 LEU A C 1
ATOM 5028 O O . LEU A 1 624 ? 19.361 -4.075 -35.224 1.00 93.00 624 LEU A O 1
ATOM 5032 N N . ALA A 1 625 ? 21.565 -4.163 -35.607 1.00 88.44 625 ALA A N 1
ATOM 5033 C CA . ALA A 1 625 ? 21.428 -4.713 -36.949 1.00 88.44 625 ALA A CA 1
ATOM 5034 C C . ALA A 1 625 ? 20.776 -6.107 -36.904 1.00 88.44 625 ALA A C 1
ATOM 5036 O O . ALA A 1 625 ? 21.135 -6.940 -36.074 1.00 88.44 625 ALA A O 1
ATOM 5037 N N . ASN A 1 626 ? 19.842 -6.367 -37.824 1.00 86.19 626 ASN A N 1
ATOM 5038 C CA . ASN A 1 626 ? 19.102 -7.633 -37.951 1.00 86.19 626 ASN A CA 1
ATOM 5039 C C . ASN A 1 626 ? 18.227 -8.018 -36.738 1.00 86.19 626 ASN A C 1
ATOM 5041 O O . ASN A 1 626 ? 17.773 -9.162 -36.646 1.00 86.19 626 ASN A O 1
ATOM 5045 N N . VAL A 1 627 ? 17.953 -7.084 -35.821 1.00 92.50 627 VAL A N 1
ATOM 5046 C CA . VAL A 1 627 ? 17.027 -7.312 -34.705 1.00 92.50 627 VAL A CA 1
ATOM 5047 C C . VAL A 1 627 ? 15.586 -7.161 -35.190 1.00 92.50 627 VAL A C 1
ATOM 5049 O O . VAL A 1 627 ? 15.206 -6.131 -35.746 1.00 92.50 627 VAL A O 1
ATOM 5052 N N . HIS A 1 628 ? 14.768 -8.186 -34.954 1.00 92.19 628 HIS A N 1
ATOM 5053 C CA . HIS A 1 628 ? 13.351 -8.190 -35.313 1.00 92.19 628 HIS A CA 1
ATOM 5054 C C . HIS A 1 628 ? 12.506 -7.831 -34.090 1.00 92.19 628 HIS A C 1
ATOM 5056 O O . HIS A 1 628 ? 12.147 -8.692 -33.287 1.00 92.19 628 HIS A O 1
ATOM 5062 N N . PHE A 1 629 ? 12.193 -6.546 -33.936 1.00 95.06 629 PHE A N 1
ATOM 5063 C CA . PHE A 1 629 ? 11.352 -6.085 -32.834 1.00 95.06 629 PHE A CA 1
ATOM 5064 C C . PHE A 1 629 ? 9.879 -6.500 -33.017 1.00 95.06 629 PHE A C 1
ATOM 5066 O O . PHE A 1 629 ? 9.370 -6.530 -34.144 1.00 95.06 629 PHE A O 1
ATOM 5073 N N . PRO A 1 630 ? 9.150 -6.785 -31.924 1.00 95.31 630 PRO A N 1
ATOM 5074 C CA . PRO A 1 630 ? 7.757 -7.203 -32.000 1.00 95.31 630 PRO A CA 1
ATOM 5075 C C . PRO A 1 630 ? 6.849 -6.057 -32.464 1.00 95.31 630 PRO A C 1
ATOM 5077 O O . PRO A 1 630 ? 6.964 -4.910 -32.038 1.00 95.31 630 PRO A O 1
ATOM 5080 N N . LYS A 1 631 ? 5.875 -6.379 -33.324 1.00 94.69 631 LYS A N 1
ATOM 5081 C CA . LYS A 1 631 ? 4.972 -5.399 -33.964 1.00 94.69 631 LYS A CA 1
ATOM 5082 C C . LYS A 1 631 ? 4.099 -4.585 -32.997 1.00 94.69 631 LYS A C 1
ATOM 5084 O O . LYS A 1 631 ? 3.549 -3.560 -33.396 1.00 94.69 631 LYS A O 1
ATOM 5089 N N . ASN A 1 632 ? 3.901 -5.082 -31.775 1.00 96.19 632 ASN A N 1
ATOM 5090 C CA . ASN A 1 632 ? 3.067 -4.450 -30.753 1.00 96.19 632 ASN A CA 1
ATOM 5091 C C . ASN A 1 632 ? 3.860 -3.576 -29.775 1.00 96.19 632 ASN A C 1
ATOM 5093 O O . ASN A 1 632 ? 3.238 -2.953 -28.921 1.00 96.19 632 ASN A O 1
ATOM 5097 N N . LEU A 1 633 ? 5.184 -3.481 -29.933 1.00 98.25 633 LEU A N 1
ATOM 5098 C CA . LEU A 1 633 ? 6.029 -2.719 -29.026 1.00 98.25 633 LEU A CA 1
ATOM 5099 C C . LEU A 1 633 ? 5.626 -1.238 -29.010 1.00 98.25 633 LEU A C 1
ATOM 5101 O O . LEU A 1 633 ? 5.531 -0.590 -30.055 1.00 98.25 633 LEU A O 1
ATOM 5105 N N . LEU A 1 634 ? 5.397 -0.721 -27.807 1.00 98.50 634 LEU A N 1
ATOM 5106 C CA . LEU A 1 634 ? 5.034 0.660 -27.507 1.00 98.50 634 LEU A CA 1
ATOM 5107 C C . LEU A 1 634 ? 6.207 1.415 -26.874 1.00 98.50 634 LEU A C 1
ATOM 5109 O O . LEU A 1 634 ? 6.361 2.606 -27.142 1.00 98.50 634 LEU A O 1
ATOM 5113 N N . SER A 1 635 ? 7.038 0.739 -26.078 1.00 98.62 635 SER A N 1
ATOM 5114 C CA . SER A 1 635 ? 8.197 1.331 -25.408 1.00 98.62 635 SER A CA 1
ATOM 5115 C C . SER A 1 635 ? 9.461 0.503 -25.630 1.00 98.62 635 SER A C 1
ATOM 5117 O O . SER A 1 635 ? 9.463 -0.705 -25.380 1.00 98.62 635 SER A O 1
ATOM 5119 N N . LEU A 1 636 ? 10.524 1.164 -26.094 1.00 98.50 636 LEU A N 1
ATOM 5120 C CA . LEU A 1 636 ? 11.858 0.594 -26.261 1.00 98.50 636 LEU A CA 1
ATOM 5121 C C . LEU A 1 636 ? 12.881 1.456 -25.511 1.00 98.50 636 LEU A C 1
ATOM 5123 O O . LEU A 1 636 ? 13.207 2.565 -25.945 1.00 98.50 636 LEU A O 1
ATOM 5127 N N . GLU A 1 637 ? 13.385 0.923 -24.401 1.00 98.44 637 GLU A N 1
ATOM 5128 C CA . GLU A 1 637 ? 14.358 1.580 -23.526 1.00 98.44 637 GLU A CA 1
ATOM 5129 C C . GLU A 1 637 ? 15.733 0.918 -23.699 1.00 98.44 637 GLU A C 1
ATOM 5131 O O . GLU A 1 637 ? 15.916 -0.266 -23.410 1.00 98.44 637 GLU A O 1
ATOM 5136 N N . LEU A 1 638 ? 16.700 1.677 -24.212 1.00 97.56 638 LEU A N 1
ATOM 5137 C CA . LEU A 1 638 ? 18.052 1.223 -24.552 1.00 97.56 638 LEU A CA 1
ATOM 5138 C C . LEU A 1 638 ? 19.124 2.179 -24.007 1.00 97.56 638 LEU A C 1
ATOM 5140 O O . LEU A 1 638 ? 20.242 2.213 -24.528 1.00 97.56 638 LEU A O 1
ATOM 5144 N N . ASP A 1 639 ? 18.813 2.983 -22.989 1.00 95.44 639 ASP A N 1
ATOM 5145 C CA . ASP A 1 639 ? 19.793 3.916 -22.439 1.00 95.44 639 ASP A CA 1
ATOM 5146 C C . ASP A 1 639 ? 20.949 3.239 -21.696 1.00 95.44 639 ASP A C 1
ATOM 5148 O O . ASP A 1 639 ? 20.851 2.087 -21.270 1.00 95.44 639 ASP A O 1
ATOM 5152 N N . ASP A 1 640 ? 22.070 3.960 -21.588 1.00 94.81 640 ASP A N 1
ATOM 5153 C CA . ASP A 1 640 ? 23.305 3.470 -20.963 1.00 94.81 640 ASP A CA 1
ATOM 5154 C C . ASP A 1 640 ? 23.764 2.132 -21.619 1.00 94.81 640 ASP A C 1
ATOM 5156 O O . ASP A 1 640 ? 23.973 1.115 -20.956 1.00 94.81 640 ASP A O 1
ATOM 5160 N N . ASN A 1 641 ? 23.899 2.126 -22.954 1.00 95.81 641 ASN A N 1
ATOM 5161 C CA . ASN A 1 641 ? 24.403 1.008 -23.774 1.00 95.81 641 ASN A CA 1
ATOM 5162 C C . ASN A 1 641 ? 25.623 1.447 -24.621 1.00 95.81 641 ASN A C 1
ATOM 5164 O O . ASN A 1 641 ? 26.237 2.480 -24.364 1.00 95.81 641 ASN A O 1
ATOM 5168 N N . ARG A 1 642 ? 26.044 0.646 -25.612 1.00 94.75 642 ARG A N 1
ATOM 5169 C CA . ARG A 1 642 ? 27.211 0.923 -26.477 1.00 94.75 642 ARG A CA 1
ATOM 5170 C C . ARG A 1 642 ? 26.849 1.032 -27.960 1.00 94.75 642 ARG A C 1
ATOM 5172 O O . ARG A 1 642 ? 27.698 0.774 -28.812 1.00 94.75 642 ARG A O 1
ATOM 5179 N N . ILE A 1 643 ? 25.600 1.364 -28.280 1.00 94.25 643 ILE A N 1
ATOM 5180 C CA . ILE A 1 643 ? 25.101 1.379 -29.658 1.00 94.25 643 ILE A CA 1
ATOM 5181 C C . ILE A 1 643 ? 25.842 2.461 -30.442 1.00 94.25 643 ILE A C 1
ATOM 5183 O O . ILE A 1 643 ? 25.832 3.623 -30.044 1.00 94.25 643 ILE A O 1
ATOM 5187 N N . THR A 1 644 ? 26.482 2.086 -31.550 1.00 91.81 644 THR A N 1
ATOM 5188 C CA . THR A 1 644 ? 27.289 3.016 -32.365 1.00 91.81 644 THR A CA 1
ATOM 5189 C C . THR A 1 644 ? 26.568 3.534 -33.606 1.00 91.81 644 THR A C 1
ATOM 5191 O O . THR A 1 644 ? 26.911 4.595 -34.125 1.00 91.81 644 THR A O 1
ATOM 5194 N N . SER A 1 645 ? 25.561 2.804 -34.085 1.00 90.06 645 SER A N 1
ATOM 5195 C CA . SER A 1 645 ? 24.753 3.177 -35.244 1.00 90.06 645 SER A CA 1
ATOM 5196 C C . SER A 1 645 ? 23.316 2.707 -35.070 1.00 90.06 645 SER A C 1
ATOM 5198 O O . SER A 1 645 ? 23.059 1.637 -34.512 1.00 90.06 645 SER A O 1
ATOM 5200 N N . ILE A 1 646 ? 22.395 3.524 -35.578 1.00 90.94 646 ILE A N 1
ATOM 5201 C CA . ILE A 1 646 ? 20.968 3.213 -35.680 1.00 90.94 646 ILE A CA 1
ATOM 5202 C C . ILE A 1 646 ? 20.449 3.285 -37.121 1.00 90.94 646 ILE A C 1
ATOM 5204 O O . ILE A 1 646 ? 19.240 3.316 -37.349 1.00 90.94 646 ILE A O 1
ATOM 5208 N N . ASP A 1 647 ? 21.361 3.307 -38.093 1.00 86.81 647 ASP A N 1
ATOM 5209 C CA . ASP A 1 647 ? 21.003 3.408 -39.502 1.00 86.81 647 ASP A CA 1
ATOM 5210 C C . ASP A 1 647 ? 20.326 2.111 -39.987 1.00 86.81 647 ASP A C 1
ATOM 5212 O O . ASP A 1 647 ? 20.722 1.001 -39.627 1.00 86.81 647 ASP A O 1
ATOM 5216 N N . ALA A 1 648 ? 19.280 2.262 -40.803 1.00 84.25 648 ALA A N 1
ATOM 5217 C CA . ALA A 1 648 ? 18.478 1.188 -41.395 1.00 84.25 648 ALA A CA 1
ATOM 5218 C C . ALA A 1 648 ? 17.777 0.231 -40.400 1.00 84.25 648 ALA A C 1
ATOM 5220 O O . ALA A 1 648 ? 17.319 -0.844 -40.798 1.00 84.25 648 ALA A O 1
ATOM 5221 N N . ILE A 1 649 ? 17.626 0.612 -39.124 1.00 90.81 649 ILE A N 1
ATOM 5222 C CA . ILE A 1 649 ? 16.840 -0.167 -38.153 1.00 90.81 649 ILE A CA 1
ATOM 5223 C C . ILE A 1 649 ? 15.350 -0.106 -38.500 1.00 90.81 649 ILE A C 1
ATOM 5225 O O . ILE A 1 649 ? 14.779 0.964 -38.717 1.00 90.81 649 ILE A O 1
ATOM 5229 N N . GLN A 1 650 ? 14.690 -1.264 -38.472 1.00 90.88 650 GLN A N 1
ATOM 5230 C CA . GLN A 1 650 ? 13.239 -1.364 -38.601 1.00 90.88 650 GLN A CA 1
ATOM 5231 C C . GLN A 1 650 ? 12.565 -1.221 -37.232 1.00 90.88 650 GLN A C 1
ATOM 5233 O O . GLN A 1 650 ? 12.465 -2.179 -36.465 1.00 90.88 650 GLN A O 1
ATOM 5238 N N . LEU A 1 651 ? 12.099 -0.010 -36.922 1.00 94.19 651 LEU A N 1
ATOM 5239 C CA . LEU A 1 651 ? 11.348 0.263 -35.697 1.00 94.19 651 LEU A CA 1
ATOM 5240 C C . LEU A 1 651 ? 9.871 -0.174 -35.828 1.00 94.19 651 LEU A C 1
ATOM 5242 O O . LEU A 1 651 ? 9.270 -0.008 -36.894 1.00 94.19 651 LEU A O 1
ATOM 5246 N N . PRO A 1 652 ? 9.240 -0.687 -34.754 1.00 95.69 652 PRO A N 1
ATOM 5247 C CA . PRO A 1 652 ? 7.824 -1.058 -34.767 1.00 95.69 652 PRO A CA 1
ATOM 5248 C C . PRO A 1 652 ? 6.889 0.127 -35.047 1.00 95.69 652 PRO A C 1
ATOM 5250 O O . PRO A 1 652 ? 7.008 1.190 -34.444 1.00 95.69 652 PRO A O 1
ATOM 5253 N N . LEU A 1 653 ? 5.876 -0.082 -35.895 1.00 95.25 653 LEU A N 1
ATOM 5254 C CA . LEU A 1 653 ? 4.929 0.965 -36.323 1.00 95.25 653 LEU A CA 1
ATOM 5255 C C . LEU A 1 653 ? 4.030 1.529 -35.209 1.00 95.25 653 LEU A C 1
ATOM 5257 O O . LEU A 1 653 ? 3.343 2.521 -35.437 1.00 95.25 653 LEU A O 1
ATOM 5261 N N . LYS A 1 654 ? 3.967 0.867 -34.047 1.00 97.38 654 LYS A N 1
ATOM 5262 C CA . LYS A 1 654 ? 3.194 1.309 -32.876 1.00 97.38 654 LYS A CA 1
ATOM 5263 C C . LYS A 1 654 ? 4.056 1.970 -31.798 1.00 97.38 654 LYS A C 1
ATOM 5265 O O . LYS A 1 654 ? 3.499 2.417 -30.796 1.00 97.38 654 LYS A O 1
ATOM 5270 N N . LEU A 1 655 ? 5.376 2.037 -31.992 1.00 98.25 655 LEU A N 1
ATOM 5271 C CA . LEU A 1 655 ? 6.309 2.528 -30.986 1.00 98.25 655 LEU A CA 1
ATOM 5272 C C . LEU A 1 655 ? 5.984 3.979 -30.617 1.00 98.25 655 LEU A C 1
ATOM 5274 O O . LEU A 1 655 ? 5.849 4.837 -31.490 1.00 98.25 655 LEU A O 1
ATOM 5278 N N . LYS A 1 656 ? 5.852 4.245 -29.320 1.00 98.31 656 LYS A N 1
ATOM 5279 C CA . LYS A 1 656 ? 5.548 5.560 -28.745 1.00 98.31 656 LYS A CA 1
ATOM 5280 C C . LYS A 1 656 ? 6.752 6.174 -28.047 1.00 98.31 656 LYS A C 1
ATOM 5282 O O . LYS A 1 656 ? 6.903 7.393 -28.079 1.00 98.31 656 LYS A O 1
ATOM 5287 N N . LEU A 1 657 ? 7.596 5.353 -27.433 1.00 98.38 657 LEU A N 1
ATOM 5288 C CA . LEU A 1 657 ? 8.793 5.788 -26.725 1.00 98.38 657 LEU A CA 1
ATOM 5289 C C . LEU A 1 657 ? 10.012 5.059 -27.284 1.00 98.38 657 LEU A C 1
ATOM 5291 O O . LEU A 1 657 ? 10.035 3.829 -27.329 1.00 98.38 657 LEU A O 1
ATOM 5295 N N . LEU A 1 658 ? 11.015 5.838 -27.690 1.00 98.25 658 LEU A N 1
ATOM 5296 C CA . LEU A 1 658 ? 12.353 5.352 -28.006 1.00 98.25 658 LEU A CA 1
ATOM 5297 C C . LEU A 1 658 ? 13.376 6.119 -27.170 1.00 98.25 658 LEU A C 1
ATOM 5299 O O . LEU A 1 658 ? 13.521 7.336 -27.319 1.00 98.25 658 LEU A O 1
ATOM 5303 N N . ASN A 1 659 ? 14.095 5.405 -26.312 1.00 97.94 659 ASN A N 1
ATOM 5304 C CA . ASN A 1 659 ? 15.147 5.979 -25.490 1.00 97.94 659 ASN A CA 1
ATOM 5305 C C . ASN A 1 659 ? 16.496 5.350 -25.828 1.00 97.94 659 ASN A C 1
ATOM 5307 O O . ASN A 1 659 ? 16.709 4.157 -25.645 1.00 97.94 659 ASN A O 1
ATOM 5311 N N . LEU A 1 660 ? 17.396 6.182 -26.340 1.00 96.06 660 LEU A N 1
ATOM 5312 C CA . LEU A 1 660 ? 18.750 5.834 -26.756 1.00 96.06 660 LEU A CA 1
ATOM 5313 C C . LEU A 1 660 ? 19.786 6.700 -26.028 1.00 96.06 660 LEU A C 1
ATOM 5315 O O . LEU A 1 660 ? 20.919 6.826 -26.495 1.00 96.06 660 LEU A O 1
ATOM 5319 N N . ARG A 1 661 ? 19.419 7.324 -24.902 1.00 94.56 661 ARG A N 1
ATOM 5320 C CA . ARG A 1 661 ? 20.319 8.173 -24.112 1.00 94.56 661 ARG A CA 1
ATOM 5321 C C . ARG A 1 661 ? 21.607 7.424 -23.754 1.00 94.56 661 ARG A C 1
ATOM 5323 O O . ARG A 1 661 ? 21.554 6.231 -23.485 1.00 94.56 661 ARG A O 1
ATOM 5330 N N . LYS A 1 662 ? 22.758 8.104 -23.676 1.00 92.75 662 LYS A N 1
ATOM 5331 C CA . LYS A 1 662 ? 24.010 7.466 -23.204 1.00 92.75 662 LYS A CA 1
ATOM 5332 C C . LYS A 1 662 ? 24.379 6.204 -23.986 1.00 92.75 662 LYS A C 1
ATOM 5334 O O . LYS A 1 662 ? 24.631 5.148 -23.418 1.00 92.75 662 LYS A O 1
ATOM 5339 N N . ASN A 1 663 ? 24.384 6.341 -25.304 1.00 93.94 663 ASN A N 1
ATOM 5340 C CA . ASN A 1 663 ? 24.981 5.382 -26.228 1.00 93.94 663 ASN A CA 1
ATOM 5341 C C . ASN A 1 663 ? 26.213 6.015 -26.896 1.00 93.94 663 ASN A C 1
ATOM 5343 O O . ASN A 1 663 ? 26.733 7.012 -26.406 1.00 93.94 663 ASN A O 1
ATOM 5347 N N . ALA A 1 664 ? 26.706 5.436 -27.991 1.00 92.12 664 ALA A N 1
ATOM 5348 C CA . ALA A 1 664 ? 27.883 5.903 -28.725 1.00 92.12 664 ALA A CA 1
ATOM 5349 C C . ALA A 1 664 ? 27.538 6.287 -30.179 1.00 92.12 664 ALA A C 1
ATOM 5351 O O . ALA A 1 664 ? 28.328 6.066 -31.101 1.00 92.12 664 ALA A O 1
ATOM 5352 N N . ILE A 1 665 ? 26.332 6.819 -30.409 1.00 91.69 665 ILE A N 1
ATOM 5353 C CA . ILE A 1 665 ? 25.852 7.171 -31.748 1.00 91.69 665 ILE A CA 1
ATOM 5354 C C . ILE A 1 665 ? 26.501 8.491 -32.177 1.00 91.69 665 ILE A C 1
ATOM 5356 O O . ILE A 1 665 ? 26.210 9.546 -31.621 1.00 91.69 665 ILE A O 1
ATOM 5360 N N . SER A 1 666 ? 27.356 8.447 -33.198 1.00 87.88 666 SER A N 1
ATOM 5361 C CA . SER A 1 666 ? 28.077 9.635 -33.693 1.00 87.88 666 SER A CA 1
ATOM 5362 C C . SER A 1 666 ? 27.368 10.350 -34.850 1.00 87.88 666 SER A C 1
ATOM 5364 O O . SER A 1 666 ? 27.495 11.568 -34.999 1.00 87.88 666 SER A O 1
ATOM 5366 N N . ALA A 1 667 ? 26.586 9.620 -35.647 1.00 87.75 667 ALA A N 1
ATOM 5367 C CA . ALA A 1 667 ? 25.813 10.153 -36.765 1.00 87.75 667 ALA A CA 1
ATOM 5368 C C . ALA A 1 667 ? 24.530 9.341 -36.989 1.00 87.75 667 ALA A C 1
ATOM 5370 O O . ALA A 1 667 ? 24.497 8.137 -36.737 1.00 87.75 667 ALA A O 1
ATOM 5371 N N . ILE A 1 668 ? 23.495 10.013 -37.494 1.00 90.56 668 ILE A N 1
ATOM 5372 C CA . ILE A 1 668 ? 22.254 9.402 -37.979 1.00 90.56 668 ILE A CA 1
ATOM 5373 C C . ILE A 1 668 ? 22.108 9.783 -39.453 1.00 90.56 668 ILE A C 1
ATOM 5375 O O . ILE A 1 668 ? 21.846 10.949 -39.767 1.00 90.56 668 ILE A O 1
ATOM 5379 N N . ASN A 1 669 ? 22.287 8.815 -40.351 1.00 87.38 669 ASN A N 1
ATOM 5380 C CA . ASN A 1 669 ? 22.248 9.009 -41.803 1.00 87.38 669 ASN A CA 1
ATOM 5381 C C . ASN A 1 669 ? 20.961 8.467 -42.425 1.00 87.38 669 ASN A C 1
ATOM 5383 O O . ASN A 1 669 ? 20.455 9.059 -43.375 1.00 87.38 669 ASN A O 1
ATOM 5387 N N . GLU A 1 670 ? 20.405 7.384 -41.878 1.00 84.38 670 GLU A N 1
ATOM 5388 C CA . GLU A 1 670 ? 19.213 6.721 -42.414 1.00 84.38 670 GLU A CA 1
ATOM 5389 C C . GLU A 1 670 ? 18.356 6.131 -41.284 1.00 84.38 670 GLU A C 1
ATOM 5391 O O . GLU A 1 670 ? 18.463 4.950 -40.966 1.00 84.38 670 GLU A O 1
ATOM 5396 N N . LEU A 1 671 ? 17.461 6.927 -40.686 1.00 87.81 671 LEU A N 1
ATOM 5397 C CA . LEU A 1 671 ? 16.532 6.446 -39.657 1.00 87.81 671 LEU A CA 1
ATOM 5398 C C . LEU A 1 671 ? 15.092 6.832 -39.987 1.00 87.81 671 LEU A C 1
ATOM 5400 O O . LEU A 1 671 ? 14.753 8.011 -40.065 1.00 87.81 671 LEU A O 1
ATOM 5404 N N . GLN A 1 672 ? 14.229 5.827 -40.129 1.00 88.81 672 GLN A N 1
ATOM 5405 C CA . GLN A 1 672 ? 12.792 6.026 -40.301 1.00 88.81 672 GLN A CA 1
ATOM 5406 C C . GLN A 1 672 ? 12.094 5.891 -38.948 1.00 88.81 672 GLN A C 1
ATOM 5408 O O . GLN A 1 672 ? 11.999 4.800 -38.386 1.00 88.81 672 GLN A O 1
ATOM 5413 N N . LEU A 1 673 ? 11.610 7.014 -38.419 1.00 92.94 673 LEU A N 1
ATOM 5414 C CA . LEU A 1 673 ? 10.831 7.045 -37.185 1.00 92.94 673 LEU A CA 1
ATOM 5415 C C . LEU A 1 673 ? 9.349 6.752 -37.492 1.00 92.94 673 LEU A C 1
ATOM 5417 O O . LEU A 1 673 ? 8.810 7.314 -38.447 1.00 92.94 673 LEU A O 1
ATOM 5421 N N . PRO A 1 674 ? 8.658 5.913 -36.701 1.00 94.69 674 PRO A N 1
ATOM 5422 C CA . PRO A 1 674 ? 7.240 5.642 -36.913 1.00 94.69 674 PRO A CA 1
ATOM 5423 C C . PRO A 1 674 ? 6.375 6.858 -36.544 1.00 94.69 674 PRO A C 1
ATOM 5425 O O . PRO A 1 674 ? 6.623 7.526 -35.542 1.00 94.69 674 PRO A O 1
ATOM 5428 N N . ASP A 1 675 ? 5.298 7.107 -37.300 1.00 94.62 675 ASP A N 1
ATOM 5429 C CA . ASP A 1 675 ? 4.362 8.226 -37.057 1.00 94.62 675 ASP A CA 1
ATOM 5430 C C . ASP A 1 675 ? 3.664 8.157 -35.677 1.00 94.62 675 ASP A C 1
ATOM 5432 O O . ASP A 1 675 ? 3.075 9.136 -35.213 1.00 94.62 675 ASP A O 1
ATOM 5436 N N . SER A 1 676 ? 3.700 6.996 -35.013 1.00 96.69 676 SER A N 1
ATOM 5437 C CA . SER A 1 676 ? 3.184 6.790 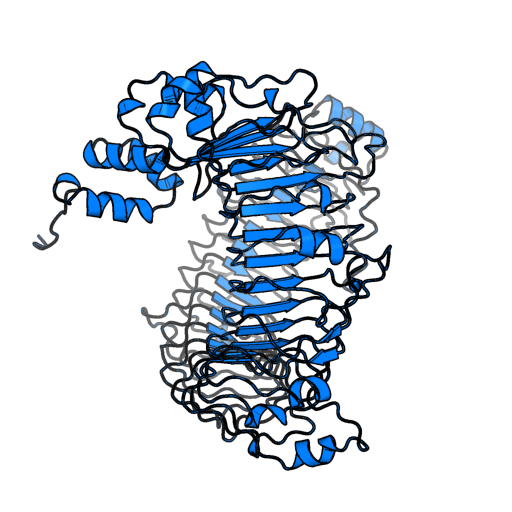-33.657 1.00 96.69 676 SER A CA 1
ATOM 5438 C C . SER A 1 676 ? 4.066 7.369 -32.552 1.00 96.69 676 SER A C 1
ATOM 5440 O O . SER A 1 676 ? 3.584 7.460 -31.425 1.00 96.69 676 SER A O 1
ATOM 5442 N N . LEU A 1 677 ? 5.325 7.717 -32.839 1.00 97.75 677 LEU A N 1
ATOM 5443 C CA . LEU A 1 677 ? 6.303 8.078 -31.817 1.00 97.75 677 LEU A CA 1
ATOM 5444 C C . LEU A 1 677 ? 5.920 9.386 -31.114 1.00 97.75 677 LEU A C 1
ATOM 5446 O O . LEU A 1 677 ? 5.690 10.415 -31.748 1.00 97.75 677 LEU A O 1
ATOM 5450 N N . GLU A 1 678 ? 5.884 9.338 -29.786 1.00 97.81 678 GLU A N 1
ATOM 5451 C CA . GLU A 1 678 ? 5.509 10.442 -28.902 1.00 97.81 678 GLU A CA 1
ATOM 5452 C C . GLU A 1 678 ? 6.730 11.003 -28.149 1.00 97.81 678 GLU A C 1
ATOM 5454 O O . GLU A 1 678 ? 6.754 12.189 -27.809 1.00 97.81 678 GLU A O 1
ATOM 5459 N N . ARG A 1 679 ? 7.758 10.184 -27.877 1.00 97.69 679 ARG A N 1
ATOM 5460 C CA . ARG A 1 679 ? 8.962 10.579 -27.125 1.00 97.69 679 ARG A CA 1
ATOM 5461 C C . ARG A 1 679 ? 10.225 9.973 -27.731 1.00 97.69 679 ARG A C 1
ATOM 5463 O O . ARG A 1 679 ? 10.283 8.761 -27.938 1.00 97.69 679 ARG A O 1
ATOM 5470 N N . LEU A 1 680 ? 11.229 10.818 -27.965 1.00 96.94 680 LEU A N 1
ATOM 5471 C CA . LEU A 1 680 ? 12.542 10.424 -28.469 1.00 96.94 680 LEU A CA 1
ATOM 5472 C C . LEU A 1 680 ? 13.655 11.031 -27.608 1.00 96.94 680 LEU A C 1
ATOM 5474 O O . LEU A 1 680 ? 13.768 12.256 -27.514 1.00 96.94 680 LEU A O 1
ATOM 5478 N N . TYR A 1 681 ? 14.489 10.171 -27.026 1.00 95.94 681 TYR A N 1
ATOM 5479 C CA . TYR A 1 681 ? 15.658 10.568 -26.240 1.00 95.94 681 TYR A CA 1
ATOM 5480 C C . TYR A 1 681 ? 16.942 10.113 -26.933 1.00 95.94 681 TYR A C 1
ATOM 5482 O O . TYR A 1 681 ? 17.163 8.921 -27.137 1.00 95.94 681 TYR A O 1
ATOM 5490 N N . LEU A 1 682 ? 17.784 11.075 -27.299 1.00 93.81 682 LEU A N 1
ATOM 5491 C CA . LEU A 1 682 ? 19.071 10.897 -27.980 1.00 93.81 682 LEU A CA 1
ATOM 5492 C C . LEU A 1 682 ? 20.185 11.677 -27.265 1.00 93.81 682 LEU A C 1
ATOM 5494 O O . LEU A 1 682 ? 21.256 11.909 -27.826 1.00 93.81 682 LEU A O 1
ATOM 5498 N N . ASN A 1 683 ? 19.954 12.106 -26.029 1.00 91.19 683 ASN A N 1
ATOM 5499 C CA . ASN A 1 683 ? 20.908 12.895 -25.269 1.00 91.19 683 ASN A CA 1
ATOM 5500 C C . ASN A 1 683 ? 22.135 12.097 -24.816 1.00 91.19 683 ASN A C 1
ATOM 5502 O O . ASN A 1 683 ? 22.078 10.889 -24.583 1.00 91.19 683 ASN A O 1
ATOM 5506 N N . ASN A 1 684 ? 23.239 12.817 -24.641 1.00 90.31 684 ASN A N 1
ATOM 5507 C CA . ASN A 1 684 ? 24.491 12.317 -24.086 1.00 90.31 684 ASN A CA 1
ATOM 5508 C C . ASN A 1 684 ? 25.072 11.093 -24.818 1.00 90.31 684 ASN A C 1
ATOM 5510 O O . ASN A 1 684 ? 25.287 10.076 -24.178 1.00 90.31 684 ASN A O 1
ATOM 5514 N N . GLN A 1 685 ? 25.325 11.150 -26.131 1.00 89.94 685 GLN A N 1
ATOM 5515 C CA . GLN A 1 685 ? 25.923 10.032 -26.900 1.00 89.94 685 GLN A CA 1
ATOM 5516 C C . GLN A 1 685 ? 27.438 9.835 -26.645 1.00 89.94 685 GLN A C 1
ATOM 5518 O O . GLN A 1 685 ? 28.248 9.754 -27.566 1.00 89.94 685 GLN A O 1
ATOM 5523 N N . GLU A 1 686 ? 27.854 9.847 -25.383 1.00 68.75 686 GLU A N 1
ATOM 5524 C CA . GLU A 1 686 ? 29.245 9.999 -24.966 1.00 68.75 686 GLU A CA 1
ATOM 5525 C C . GLU A 1 686 ? 30.109 8.745 -25.222 1.00 68.75 686 GLU A C 1
ATOM 5527 O O . GLU A 1 686 ? 30.096 7.809 -24.430 1.00 68.75 686 GLU A O 1
ATOM 5532 N N . HIS A 1 687 ? 30.908 8.752 -26.302 1.00 54.06 687 HIS A N 1
ATOM 5533 C CA . HIS A 1 687 ? 32.214 8.068 -26.413 1.00 54.06 687 HIS A CA 1
ATOM 5534 C C . HIS A 1 687 ? 32.968 8.504 -27.688 1.00 54.06 687 HIS A C 1
ATOM 5536 O O . HIS A 1 687 ? 32.430 8.356 -28.777 1.00 54.06 687 HIS A O 1
ATOM 5542 N N . GLU A 1 688 ? 34.209 9.010 -27.553 1.00 56.50 688 GLU A N 1
ATOM 5543 C CA . GLU A 1 688 ? 35.185 9.464 -28.589 1.00 56.50 688 GLU A CA 1
ATOM 5544 C C . GLU A 1 688 ? 34.711 10.502 -29.640 1.00 56.50 688 GLU A C 1
ATOM 5546 O O . GLU A 1 688 ? 35.464 11.419 -29.980 1.00 56.50 688 GLU A O 1
ATOM 5551 N N . HIS A 1 689 ? 33.462 10.438 -30.102 1.00 61.97 689 HIS A N 1
ATOM 5552 C CA . HIS A 1 689 ? 32.838 11.316 -31.083 1.00 61.97 689 HIS A CA 1
ATOM 5553 C C . HIS A 1 689 ? 31.394 11.627 -30.671 1.00 61.97 689 HIS A C 1
ATOM 5555 O O . HIS A 1 689 ? 30.521 10.768 -30.712 1.00 61.97 689 HIS A O 1
ATOM 5561 N N . LEU A 1 690 ? 31.136 12.879 -30.288 1.00 70.94 690 LEU A N 1
ATOM 5562 C CA . LEU A 1 690 ? 29.786 13.346 -29.968 1.00 70.94 690 LEU A CA 1
ATOM 5563 C C . LEU A 1 690 ? 28.878 13.301 -31.208 1.00 70.94 690 LEU A C 1
ATOM 5565 O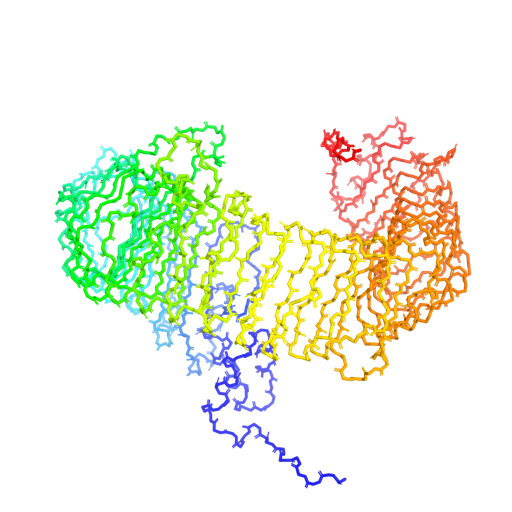 O . LEU A 1 690 ? 29.328 13.687 -32.290 1.00 70.94 690 LEU A O 1
ATOM 5569 N N . LEU A 1 691 ? 27.596 12.956 -31.024 1.00 76.31 691 LEU A N 1
ATOM 5570 C CA . LEU A 1 691 ? 26.568 13.054 -32.066 1.00 76.31 691 LEU A CA 1
ATOM 5571 C C . LEU A 1 691 ? 26.561 14.454 -32.684 1.00 76.31 691 LEU A C 1
ATOM 5573 O O . LEU A 1 691 ? 26.238 15.431 -32.004 1.00 76.31 691 LEU A O 1
ATOM 5577 N N . ASN A 1 692 ? 26.926 14.561 -33.959 1.00 78.75 692 ASN A N 1
ATOM 5578 C CA . ASN A 1 692 ? 27.089 15.849 -34.639 1.00 78.75 692 ASN A CA 1
ATOM 5579 C C . ASN A 1 692 ? 26.372 15.934 -35.995 1.00 78.75 692 ASN A C 1
ATOM 5581 O O . ASN A 1 692 ? 26.325 17.019 -36.573 1.00 78.75 692 ASN A O 1
ATOM 5585 N N . LEU A 1 693 ? 25.803 14.829 -36.488 1.00 80.31 693 LEU A N 1
ATOM 5586 C CA . LEU A 1 693 ? 25.137 14.757 -37.786 1.00 80.31 693 LEU A CA 1
ATOM 5587 C C . LEU A 1 693 ? 23.779 14.050 -37.681 1.00 80.31 693 LEU A C 1
ATOM 5589 O O . LEU A 1 693 ? 23.713 12.890 -37.282 1.00 80.31 693 LEU A O 1
ATOM 5593 N N . LEU A 1 694 ? 22.710 14.742 -38.091 1.00 84.25 694 LEU A N 1
ATOM 5594 C CA . LEU A 1 694 ? 21.325 14.241 -38.108 1.00 84.25 694 LEU A CA 1
ATOM 5595 C C . LEU A 1 694 ? 20.728 14.203 -39.528 1.00 84.25 694 LEU A C 1
ATOM 5597 O O . LEU A 1 694 ? 19.530 14.424 -39.707 1.00 84.25 694 LEU A O 1
ATOM 5601 N N . ALA A 1 695 ? 21.552 13.971 -40.553 1.00 79.12 695 ALA A N 1
ATOM 5602 C CA . ALA A 1 695 ? 21.134 14.030 -41.959 1.00 79.12 695 ALA A CA 1
ATOM 5603 C C . ALA A 1 695 ? 19.977 13.066 -42.292 1.00 79.12 695 ALA A C 1
ATOM 5605 O O . ALA A 1 695 ? 19.136 13.379 -43.131 1.00 79.12 695 ALA A O 1
ATOM 5606 N N . GLY A 1 696 ? 19.905 11.929 -41.596 1.00 75.62 696 GLY A N 1
ATOM 5607 C CA . GLY A 1 696 ? 18.859 10.922 -41.760 1.00 75.62 696 GLY A CA 1
ATOM 5608 C C . GLY A 1 696 ? 17.524 11.247 -41.104 1.00 75.62 696 GLY A C 1
ATOM 5609 O O . GLY A 1 696 ? 16.521 10.632 -41.457 1.00 75.62 696 GLY A O 1
ATOM 5610 N N . LEU A 1 697 ? 17.475 12.221 -40.190 1.00 83.56 697 LEU A N 1
ATOM 5611 C CA . LEU A 1 697 ? 16.246 12.650 -39.513 1.00 83.56 697 LEU A CA 1
ATOM 5612 C C . LEU A 1 697 ? 15.499 13.701 -40.341 1.00 83.56 697 LEU A C 1
ATOM 5614 O O . LEU A 1 697 ? 15.256 14.815 -39.895 1.00 83.56 697 LEU A O 1
ATOM 5618 N N . THR A 1 698 ? 15.140 13.363 -41.577 1.00 73.75 698 THR A N 1
ATOM 5619 C CA . THR A 1 698 ? 14.512 14.324 -42.505 1.00 73.75 698 THR A CA 1
ATOM 5620 C C . THR A 1 698 ? 13.063 14.669 -42.156 1.00 73.75 698 THR A C 1
ATOM 5622 O O . THR A 1 698 ? 12.568 15.712 -42.576 1.00 73.75 698 THR A O 1
ATOM 5625 N N . LYS A 1 699 ? 12.375 13.820 -41.383 1.00 84.50 699 LYS A N 1
ATOM 5626 C CA . LYS A 1 699 ? 10.992 14.040 -40.949 1.00 84.50 699 LYS A CA 1
ATOM 5627 C C . LYS A 1 699 ? 10.797 13.564 -39.514 1.00 84.50 699 LYS A C 1
ATOM 5629 O O . LYS A 1 699 ? 11.002 12.389 -39.213 1.00 84.50 699 LYS A O 1
ATOM 5634 N N . LEU A 1 700 ? 10.356 14.470 -38.645 1.00 91.62 700 LEU A N 1
ATOM 5635 C CA . LEU A 1 700 ? 9.947 14.126 -37.287 1.00 91.62 700 LEU A CA 1
ATOM 5636 C C . LEU A 1 700 ? 8.472 13.662 -37.266 1.00 91.62 700 LEU A C 1
ATOM 5638 O O . LEU A 1 700 ? 7.645 14.212 -37.999 1.00 91.62 700 LEU A O 1
ATOM 5642 N N . PRO A 1 701 ? 8.111 12.661 -36.441 1.00 94.19 701 PRO A N 1
ATOM 5643 C CA . PRO A 1 701 ? 6.739 12.159 -36.337 1.00 94.19 701 PRO A CA 1
ATOM 5644 C C . PRO A 1 701 ? 5.738 13.227 -35.888 1.00 94.19 701 PRO A C 1
ATOM 5646 O O . PRO A 1 701 ? 5.986 13.962 -34.936 1.00 94.19 701 PRO A O 1
ATOM 5649 N N . SER A 1 702 ? 4.549 13.264 -36.494 1.00 93.50 702 SER A N 1
ATOM 5650 C CA . SER A 1 702 ? 3.529 14.291 -36.204 1.00 93.50 702 SER A CA 1
ATOM 5651 C C . SER A 1 702 ? 2.883 14.188 -34.815 1.00 93.50 702 SER A C 1
ATOM 5653 O O . SER A 1 702 ? 2.063 15.033 -34.465 1.00 93.50 702 SER A O 1
ATOM 5655 N N . LYS A 1 703 ? 3.173 13.121 -34.061 1.00 95.19 703 LYS A N 1
ATOM 5656 C CA . LYS A 1 703 ? 2.726 12.909 -32.675 1.00 95.19 703 LYS A CA 1
ATOM 5657 C C . LYS A 1 703 ? 3.827 13.174 -31.648 1.00 95.19 703 LYS A C 1
ATOM 5659 O O . LYS A 1 703 ? 3.570 13.060 -30.453 1.00 95.19 703 LYS A O 1
ATOM 5664 N N . LEU A 1 704 ? 5.034 13.537 -32.083 1.00 95.94 704 LEU A N 1
ATOM 5665 C CA . LEU A 1 704 ? 6.171 13.722 -31.191 1.00 95.94 704 LEU A CA 1
ATOM 5666 C C . LEU A 1 704 ? 5.893 14.877 -30.223 1.00 95.94 704 LEU A C 1
ATOM 5668 O O . LEU A 1 704 ? 5.593 15.990 -30.649 1.00 95.94 704 LEU A O 1
ATOM 5672 N N . HIS A 1 705 ? 5.984 14.609 -28.923 1.00 93.75 705 HIS A N 1
ATOM 5673 C CA . HIS A 1 705 ? 5.754 15.565 -27.841 1.00 93.75 705 HIS A CA 1
ATOM 5674 C C . HIS A 1 705 ? 7.042 15.964 -27.125 1.00 93.75 705 HIS A C 1
ATOM 5676 O O . HIS A 1 705 ? 7.117 17.080 -26.605 1.00 93.75 705 HIS A O 1
ATOM 5682 N N . ILE A 1 706 ? 8.027 15.063 -27.076 1.00 92.81 706 ILE A N 1
ATOM 5683 C CA . ILE A 1 706 ? 9.317 15.277 -26.416 1.00 92.81 706 ILE A CA 1
ATOM 5684 C C . ILE A 1 706 ? 10.440 14.846 -27.357 1.00 92.81 706 ILE A C 1
ATOM 5686 O O . ILE A 1 706 ? 10.444 13.707 -27.828 1.00 92.81 706 ILE A O 1
ATOM 5690 N N . LEU A 1 707 ? 11.395 15.749 -27.575 1.00 93.38 707 LEU A N 1
ATOM 5691 C CA . LEU A 1 707 ? 12.656 15.480 -28.257 1.00 93.38 707 LEU A CA 1
ATOM 5692 C C . LEU A 1 707 ? 13.815 15.953 -27.374 1.00 93.38 707 LEU A C 1
ATOM 5694 O O . LEU A 1 707 ? 13.927 17.147 -27.090 1.00 93.38 707 LEU A O 1
ATOM 5698 N N . ASP A 1 708 ? 14.666 15.024 -26.944 1.00 91.75 708 ASP A N 1
ATOM 5699 C CA . ASP A 1 708 ? 15.857 15.328 -26.148 1.00 91.75 708 ASP A CA 1
ATOM 5700 C C . ASP A 1 708 ? 17.141 15.028 -26.930 1.00 91.75 708 ASP A C 1
ATOM 5702 O O . ASP A 1 708 ? 17.448 13.880 -27.247 1.00 91.75 708 ASP A O 1
ATOM 5706 N N . LEU A 1 709 ? 17.879 16.089 -27.245 1.00 91.06 709 LEU A N 1
ATOM 5707 C CA . LEU A 1 709 ? 19.133 16.108 -27.997 1.00 91.06 709 LEU A CA 1
ATOM 5708 C C . LEU A 1 709 ? 20.276 16.730 -27.179 1.00 91.06 709 LEU A C 1
ATOM 5710 O O . LEU A 1 709 ? 21.318 17.075 -27.745 1.00 91.06 709 LEU A O 1
ATOM 5714 N N . CYS A 1 710 ? 20.100 16.922 -25.871 1.00 88.81 710 CYS A N 1
ATOM 5715 C CA . CYS A 1 710 ? 21.090 17.586 -25.029 1.00 88.81 710 CYS A CA 1
ATOM 5716 C C . CYS A 1 710 ? 22.414 16.828 -24.914 1.00 88.81 710 CYS A C 1
ATOM 5718 O O . CYS A 1 710 ? 22.474 15.616 -25.111 1.00 88.81 710 CYS A O 1
ATOM 5720 N N . HIS A 1 711 ? 23.464 17.535 -24.487 1.00 87.19 711 HIS A N 1
ATOM 5721 C CA . HIS A 1 711 ? 24.777 16.941 -24.199 1.00 87.19 711 HIS A CA 1
ATOM 5722 C C . HIS A 1 711 ? 25.377 16.192 -25.404 1.00 87.19 711 HIS A C 1
ATOM 5724 O O . HIS A 1 711 ? 25.905 15.094 -25.268 1.00 87.19 711 HIS A O 1
ATOM 5730 N N . ASN A 1 712 ? 25.283 16.783 -26.595 1.00 89.25 712 ASN A N 1
ATOM 5731 C CA . ASN A 1 712 ? 25.798 16.219 -27.842 1.00 89.25 712 ASN A CA 1
ATOM 5732 C C . ASN A 1 712 ? 26.777 17.199 -28.525 1.00 89.25 712 ASN A C 1
ATOM 5734 O O . ASN A 1 712 ? 27.230 18.189 -27.947 1.00 89.25 712 ASN A O 1
ATOM 5738 N N . GLY A 1 713 ? 27.172 16.898 -29.762 1.00 86.75 713 GLY A N 1
ATOM 5739 C CA . GLY A 1 713 ? 28.121 17.669 -30.563 1.00 86.75 713 GLY A CA 1
ATOM 5740 C C . GLY A 1 713 ? 27.459 18.497 -31.659 1.00 86.75 713 GLY A C 1
ATOM 5741 O O . GLY A 1 713 ? 28.151 18.878 -32.604 1.00 86.75 713 GLY A O 1
ATOM 5742 N N . LEU A 1 714 ? 26.149 18.737 -31.566 1.00 87.44 714 LEU A N 1
ATOM 5743 C CA . LEU A 1 714 ? 25.350 19.332 -32.635 1.00 87.44 714 LEU A CA 1
ATOM 5744 C C . LEU A 1 714 ? 25.688 20.814 -32.814 1.00 87.44 714 LEU A C 1
ATOM 5746 O O . LEU A 1 714 ? 25.776 21.560 -31.838 1.00 87.44 714 LEU A O 1
ATOM 5750 N N . SER A 1 715 ? 25.863 21.231 -34.065 1.00 87.12 715 SER A N 1
ATOM 5751 C CA . SER A 1 715 ? 25.926 22.639 -34.461 1.00 87.12 715 SER A CA 1
ATOM 5752 C C . SER A 1 715 ? 24.559 23.121 -34.950 1.00 87.12 715 SER A C 1
ATOM 5754 O O . SER A 1 715 ? 23.678 22.317 -35.254 1.00 87.12 715 SER A O 1
ATOM 5756 N N . GLU A 1 716 ? 24.397 24.435 -35.104 1.00 82.75 716 GLU A N 1
ATOM 5757 C CA . GLU A 1 716 ? 23.192 25.043 -35.698 1.00 82.75 716 GLU A CA 1
ATOM 5758 C C . GLU A 1 716 ? 22.868 24.432 -37.075 1.00 82.75 716 GLU A C 1
ATOM 5760 O O . GLU A 1 716 ? 21.726 24.077 -37.363 1.00 82.75 716 GLU A O 1
ATOM 5765 N N . GLN A 1 717 ? 23.900 24.202 -37.895 1.00 83.50 717 GLN A N 1
ATOM 5766 C CA . GLN A 1 717 ? 23.771 23.597 -39.224 1.00 83.50 717 GLN A CA 1
ATOM 5767 C C . GLN A 1 717 ? 23.302 22.138 -39.186 1.00 83.50 717 GLN A C 1
ATOM 5769 O O . GLN A 1 717 ? 22.694 21.674 -40.147 1.00 83.50 717 GLN A O 1
ATOM 5774 N N . ALA A 1 718 ? 23.584 21.411 -38.102 1.00 82.50 718 ALA A N 1
ATOM 5775 C CA . ALA A 1 718 ? 23.226 20.002 -37.966 1.00 82.50 718 ALA A CA 1
ATOM 5776 C C . ALA A 1 718 ? 21.736 19.783 -37.666 1.00 82.50 718 ALA A C 1
ATOM 5778 O O . ALA A 1 718 ? 21.271 18.649 -37.765 1.00 82.50 718 ALA A O 1
ATOM 5779 N N . ILE A 1 719 ? 21.005 20.835 -37.280 1.00 84.00 719 ILE A N 1
ATOM 5780 C CA . ILE A 1 719 ? 19.582 20.747 -36.926 1.00 84.00 719 ILE A CA 1
ATOM 5781 C C . ILE A 1 719 ? 18.684 21.702 -37.717 1.00 84.00 719 ILE A C 1
ATOM 5783 O O . ILE A 1 719 ? 17.467 21.592 -37.627 1.00 84.00 719 ILE A O 1
ATOM 5787 N N . GLN A 1 720 ? 19.255 22.612 -38.515 1.00 81.88 720 GLN A N 1
ATOM 5788 C CA . GLN A 1 720 ? 18.502 23.594 -39.310 1.00 81.88 720 GLN A CA 1
ATOM 5789 C C . GLN A 1 720 ? 17.520 22.968 -40.317 1.00 81.88 720 GLN A C 1
ATOM 5791 O O . GLN A 1 720 ? 16.595 23.637 -40.765 1.00 81.88 720 GLN A O 1
ATOM 5796 N N . HIS A 1 721 ? 17.744 21.714 -40.723 1.00 82.69 721 HIS A N 1
ATOM 5797 C CA . HIS A 1 721 ? 16.889 20.994 -41.671 1.00 82.69 721 HIS A CA 1
ATOM 5798 C C . HIS A 1 721 ? 15.739 20.235 -41.000 1.00 82.69 721 HIS A C 1
ATOM 5800 O O . HIS A 1 721 ? 14.930 19.641 -41.710 1.00 82.69 721 HIS A O 1
ATOM 5806 N N . LEU A 1 722 ? 15.680 20.207 -39.664 1.00 85.88 722 LEU A N 1
ATOM 5807 C CA . LEU A 1 722 ? 14.619 19.524 -38.932 1.00 85.88 722 LEU A CA 1
ATOM 5808 C C . LEU A 1 722 ? 13.339 20.363 -38.950 1.00 85.88 722 LEU A C 1
ATOM 5810 O O . LEU A 1 722 ? 13.329 21.506 -38.502 1.00 85.88 722 LEU A O 1
ATOM 5814 N N . ASP A 1 723 ? 12.248 19.762 -39.419 1.00 87.19 723 ASP A N 1
ATOM 5815 C CA . ASP A 1 723 ? 10.906 20.334 -39.317 1.00 87.19 723 ASP A CA 1
ATOM 5816 C C . ASP A 1 723 ? 10.243 19.871 -38.009 1.00 87.19 723 ASP A C 1
ATOM 5818 O O . ASP A 1 723 ? 9.996 18.673 -37.815 1.00 87.19 723 ASP A O 1
ATOM 5822 N N . PHE A 1 724 ? 10.005 20.803 -37.080 1.00 89.38 724 PHE A N 1
ATOM 5823 C CA . PHE A 1 724 ? 9.424 20.495 -35.773 1.00 89.38 724 PHE A CA 1
ATOM 5824 C C . PHE A 1 724 ? 7.891 20.419 -35.855 1.00 89.38 724 PHE A C 1
ATOM 5826 O O . PHE A 1 724 ? 7.238 21.398 -36.218 1.00 89.38 724 PHE A O 1
ATOM 5833 N N . PRO A 1 725 ? 7.267 19.295 -35.459 1.00 90.56 725 PRO A N 1
ATOM 5834 C CA . PRO A 1 725 ? 5.823 19.143 -35.558 1.00 90.56 725 PRO A CA 1
ATOM 5835 C C . PRO A 1 725 ? 5.094 20.021 -34.529 1.00 90.56 725 PRO A C 1
ATOM 5837 O O . PRO A 1 725 ? 5.568 20.226 -33.410 1.00 90.56 725 PRO A O 1
ATOM 5840 N N . ALA A 1 726 ? 3.875 20.456 -34.863 1.00 89.31 726 ALA A N 1
ATOM 5841 C CA . ALA A 1 726 ? 3.006 21.237 -33.969 1.00 89.31 726 ALA A CA 1
ATOM 5842 C C . ALA A 1 726 ? 2.657 20.516 -32.648 1.00 89.31 726 ALA A C 1
ATOM 5844 O O . ALA A 1 726 ? 2.230 21.136 -31.677 1.00 89.31 726 ALA A O 1
ATOM 5845 N N . SER A 1 727 ? 2.828 19.192 -32.600 1.00 91.38 727 SER A N 1
ATOM 5846 C CA . SER A 1 727 ? 2.639 18.378 -31.399 1.00 91.38 727 SER A CA 1
ATOM 5847 C C . SER A 1 727 ? 3.778 18.497 -30.383 1.00 91.38 727 SER A C 1
ATOM 5849 O O . SER A 1 727 ? 3.597 18.052 -29.243 1.00 91.38 727 SER A O 1
ATOM 5851 N N . LEU A 1 728 ? 4.943 19.024 -30.783 1.00 90.62 728 LEU A N 1
ATOM 5852 C CA . LEU A 1 728 ? 6.156 19.043 -29.971 1.00 90.62 728 LEU A CA 1
ATOM 5853 C C . LEU A 1 728 ? 6.012 20.053 -28.839 1.00 90.62 728 LEU A C 1
ATOM 5855 O O . LEU A 1 728 ? 5.951 21.253 -29.064 1.00 90.62 728 LEU A O 1
ATOM 5859 N N . LYS A 1 729 ? 5.970 19.562 -27.601 1.00 88.00 729 LYS A N 1
ATOM 5860 C CA . LYS A 1 729 ? 5.811 20.412 -26.416 1.00 88.00 729 LYS A CA 1
ATOM 5861 C C . LYS A 1 729 ? 7.154 20.743 -25.787 1.00 88.00 729 LYS A C 1
ATOM 5863 O O . LYS A 1 729 ? 7.339 21.851 -25.303 1.00 88.00 729 LYS A O 1
ATOM 5868 N N . ARG A 1 730 ? 8.083 19.783 -25.773 1.00 86.12 730 ARG A N 1
ATOM 5869 C CA . ARG A 1 730 ? 9.386 19.905 -25.111 1.00 86.12 730 ARG A CA 1
ATOM 5870 C C . ARG A 1 730 ? 10.516 19.564 -26.073 1.00 86.12 730 ARG A C 1
ATOM 5872 O O . ARG A 1 730 ? 10.565 18.451 -26.594 1.00 86.12 730 ARG A O 1
ATOM 5879 N N . LEU A 1 731 ? 11.422 20.519 -26.257 1.00 88.69 731 LEU A N 1
ATOM 5880 C CA . LEU A 1 731 ? 12.667 20.361 -26.999 1.00 88.69 731 LEU A CA 1
ATOM 5881 C C . LEU A 1 731 ? 13.838 20.661 -26.063 1.00 88.69 731 LEU A C 1
ATOM 5883 O O . LEU A 1 731 ? 13.941 21.765 -25.528 1.00 88.69 731 LEU A O 1
ATOM 5887 N N . HIS A 1 732 ? 14.722 19.688 -25.883 1.00 86.62 732 HIS A N 1
ATOM 5888 C CA . HIS A 1 732 ? 15.926 19.837 -25.077 1.00 86.62 732 HIS A CA 1
ATOM 5889 C C . HIS A 1 732 ? 17.149 19.782 -26.005 1.00 86.62 732 HIS A C 1
ATOM 5891 O O . HIS A 1 732 ? 17.398 18.767 -26.645 1.00 86.62 732 HIS A O 1
ATOM 5897 N N . VAL A 1 733 ? 17.899 20.886 -26.113 1.00 86.38 733 VAL A N 1
ATOM 5898 C CA . VAL A 1 733 ? 19.099 20.996 -26.976 1.00 86.38 733 VAL A CA 1
ATOM 5899 C C . VAL A 1 733 ? 20.309 21.629 -26.269 1.00 86.38 733 VAL A C 1
ATOM 5901 O O . VAL A 1 733 ? 21.322 21.918 -26.906 1.00 86.38 733 VAL A O 1
ATOM 5904 N N . HIS A 1 734 ? 20.247 21.842 -24.953 1.00 82.19 734 HIS A N 1
ATOM 5905 C CA . HIS A 1 734 ? 21.339 22.448 -24.186 1.00 82.19 734 HIS A CA 1
ATOM 5906 C C . HIS A 1 734 ? 22.616 21.586 -24.189 1.00 82.19 734 HIS A C 1
ATOM 5908 O O . HIS A 1 734 ? 22.581 20.374 -24.404 1.00 82.19 734 HIS A O 1
ATOM 5914 N N . ASN A 1 735 ? 23.765 22.209 -23.902 1.00 82.31 735 ASN A N 1
ATOM 5915 C CA . ASN A 1 735 ? 25.083 21.555 -23.895 1.00 82.31 735 ASN A CA 1
ATOM 5916 C C . ASN A 1 735 ? 25.448 20.900 -25.244 1.00 82.31 735 ASN A C 1
ATOM 5918 O O . ASN A 1 735 ? 25.872 19.752 -25.298 1.00 82.31 735 ASN A O 1
ATOM 5922 N N . ASN A 1 736 ? 25.278 21.662 -26.325 1.00 84.94 736 ASN A N 1
ATOM 5923 C CA . ASN A 1 736 ? 25.684 21.341 -27.697 1.00 84.94 736 ASN A CA 1
ATOM 5924 C C . ASN A 1 736 ? 26.630 22.436 -28.239 1.00 84.94 736 ASN A C 1
ATOM 5926 O O . ASN A 1 736 ? 26.895 23.425 -27.554 1.00 84.94 736 ASN A O 1
ATOM 5930 N N . LYS A 1 737 ? 27.131 22.298 -29.473 1.00 85.75 737 LYS A N 1
ATOM 5931 C CA . LYS A 1 737 ? 28.097 23.220 -30.110 1.00 85.75 737 LYS A CA 1
ATOM 5932 C C . LYS A 1 737 ? 27.420 24.352 -30.899 1.00 85.75 737 LYS A C 1
ATOM 5934 O O . LYS A 1 737 ? 27.767 24.616 -32.049 1.00 85.75 737 LYS A O 1
ATOM 5939 N N . PHE A 1 738 ? 26.460 25.025 -30.275 1.00 82.38 738 PHE A N 1
ATOM 5940 C CA . PHE A 1 738 ? 25.840 26.233 -30.824 1.00 82.38 738 PHE A CA 1
ATOM 5941 C C . PHE A 1 738 ? 26.785 27.427 -30.657 1.00 82.38 738 PHE A C 1
ATOM 5943 O O . PHE A 1 738 ? 27.248 27.679 -29.544 1.00 82.38 738 PHE A O 1
ATOM 5950 N N . GLU A 1 739 ? 27.062 28.174 -31.730 1.00 79.31 739 GLU A N 1
ATOM 5951 C CA . GLU A 1 739 ? 27.904 29.377 -31.645 1.00 79.31 739 GLU A CA 1
ATOM 5952 C C . GLU A 1 739 ? 27.197 30.472 -30.841 1.00 79.31 739 GLU A C 1
ATOM 5954 O O . GLU A 1 739 ? 27.823 31.172 -30.042 1.00 79.31 739 GLU A O 1
ATOM 5959 N N . ASN A 1 740 ? 25.875 30.592 -31.007 1.00 77.38 740 ASN A N 1
ATOM 5960 C CA . ASN A 1 740 ? 25.050 31.485 -30.207 1.00 77.38 740 ASN A CA 1
ATOM 5961 C C . ASN A 1 740 ? 23.693 30.846 -29.889 1.00 77.38 740 ASN A C 1
ATOM 5963 O O . ASN A 1 740 ? 22.680 31.125 -30.529 1.00 77.38 740 ASN A O 1
ATOM 5967 N N . TYR A 1 741 ? 23.676 30.027 -28.834 1.00 75.88 741 TYR A N 1
ATOM 5968 C CA . TYR A 1 741 ? 22.481 29.320 -28.362 1.00 75.88 741 TYR A CA 1
ATOM 5969 C C . TYR A 1 741 ? 21.267 30.240 -28.175 1.00 75.88 741 TYR A C 1
ATOM 5971 O O . TYR A 1 741 ? 20.160 29.908 -28.589 1.00 75.88 741 TYR A O 1
ATOM 5979 N N . ARG A 1 742 ? 21.475 31.430 -27.594 1.00 73.81 742 ARG A N 1
ATOM 5980 C CA . ARG A 1 742 ? 20.397 32.395 -27.343 1.00 73.81 742 ARG A CA 1
ATOM 5981 C C . ARG A 1 742 ? 19.795 32.916 -28.645 1.00 73.81 742 ARG A C 1
ATOM 5983 O O . ARG A 1 742 ? 18.580 33.035 -28.743 1.00 73.81 742 ARG A O 1
ATOM 5990 N N . LYS A 1 743 ? 20.636 33.232 -29.632 1.00 78.69 743 LYS A N 1
ATOM 5991 C CA . LYS A 1 743 ? 20.178 33.681 -30.950 1.00 78.69 743 LYS A CA 1
ATOM 5992 C C . LYS A 1 743 ? 19.391 32.576 -31.655 1.00 78.69 743 LYS A C 1
ATOM 5994 O O . LYS A 1 743 ? 18.279 32.836 -32.100 1.00 78.69 743 LYS A O 1
ATOM 5999 N N . TRP A 1 744 ? 19.933 31.358 -31.687 1.00 81.81 744 TRP A N 1
ATOM 6000 C CA . TRP A 1 744 ? 19.262 30.208 -32.295 1.00 81.81 744 TRP A CA 1
ATOM 6001 C C . TRP A 1 744 ? 17.905 29.918 -31.637 1.00 81.81 744 TRP A C 1
ATOM 6003 O O . TRP A 1 744 ? 16.912 29.690 -32.329 1.00 81.81 744 TRP A O 1
ATOM 6013 N N . TRP A 1 745 ? 17.833 29.987 -30.303 1.00 79.38 745 TRP A N 1
ATOM 6014 C CA . TRP A 1 745 ? 16.581 29.761 -29.584 1.00 79.38 745 TRP A CA 1
ATOM 6015 C C . TRP A 1 745 ? 15.526 30.823 -29.911 1.00 79.38 745 TRP A C 1
ATOM 6017 O O . TRP A 1 745 ? 14.389 30.467 -30.191 1.00 79.38 745 TRP A O 1
ATOM 6027 N N . ILE A 1 746 ? 15.899 32.109 -29.952 1.00 76.12 746 ILE A N 1
ATOM 6028 C CA . ILE A 1 746 ? 14.978 33.199 -30.325 1.00 76.12 746 ILE A CA 1
ATOM 6029 C C . ILE A 1 746 ? 14.429 32.996 -31.747 1.00 76.12 746 ILE A C 1
ATOM 6031 O O . ILE A 1 746 ? 13.238 33.178 -31.985 1.00 76.12 746 ILE A O 1
ATOM 6035 N N . GLU A 1 747 ? 15.274 32.602 -32.702 1.00 79.56 747 GLU A N 1
ATOM 6036 C CA . GLU A 1 747 ? 14.845 32.316 -34.080 1.00 79.56 747 GLU A CA 1
ATOM 6037 C C . GLU A 1 747 ? 13.907 31.094 -34.153 1.00 79.56 747 GLU A C 1
ATOM 6039 O O . GLU A 1 747 ? 12.927 31.092 -34.904 1.00 79.56 747 GLU A O 1
ATOM 6044 N N . THR A 1 748 ? 14.157 30.079 -33.324 1.00 78.00 748 THR A N 1
ATOM 6045 C CA . THR A 1 748 ? 13.306 28.885 -33.211 1.00 78.00 748 THR A CA 1
ATOM 6046 C C . THR A 1 748 ? 11.971 29.201 -32.535 1.00 78.00 748 THR A C 1
ATOM 6048 O O . THR A 1 748 ? 10.934 28.728 -32.979 1.00 78.00 748 THR A O 1
ATOM 6051 N N . GLU A 1 749 ? 11.953 30.053 -31.512 1.00 78.38 749 GLU A N 1
ATOM 6052 C CA . GLU A 1 749 ? 10.733 30.493 -30.824 1.00 78.38 749 GLU A CA 1
ATOM 6053 C C . GLU A 1 749 ? 9.813 31.301 -31.753 1.00 78.38 749 GLU A C 1
ATOM 6055 O O . GLU A 1 749 ? 8.596 31.129 -31.729 1.00 78.38 749 GLU A O 1
ATOM 6060 N N . LEU A 1 750 ? 10.387 32.128 -32.635 1.00 79.25 750 LEU A N 1
ATOM 6061 C CA . LEU A 1 750 ? 9.629 32.870 -33.648 1.00 79.25 750 LEU A CA 1
ATOM 6062 C C . LEU A 1 750 ? 8.959 31.957 -34.685 1.00 79.25 750 LEU A C 1
ATOM 6064 O O . LEU A 1 750 ? 7.902 32.302 -35.212 1.00 79.25 750 LEU A O 1
ATOM 6068 N N . THR A 1 751 ? 9.575 30.817 -35.002 1.00 80.12 751 THR A N 1
ATOM 6069 C CA . THR A 1 751 ? 9.078 29.873 -36.016 1.00 80.12 751 THR A CA 1
ATOM 6070 C C . THR A 1 751 ? 8.218 28.757 -35.419 1.00 80.12 751 THR A C 1
ATOM 6072 O O . THR A 1 751 ? 7.295 28.286 -36.080 1.00 80.12 751 THR A O 1
ATOM 6075 N N . CYS A 1 752 ? 8.467 28.383 -34.162 1.00 81.31 752 CYS A N 1
ATOM 6076 C CA . CYS A 1 752 ? 7.807 27.303 -33.428 1.00 81.31 752 CYS A CA 1
ATOM 6077 C C . CYS A 1 752 ? 7.369 27.747 -32.009 1.00 81.31 752 CYS A C 1
ATOM 6079 O O . CYS A 1 752 ? 7.831 27.179 -31.015 1.00 81.31 752 CYS A O 1
ATOM 6081 N N . PRO A 1 753 ? 6.454 28.729 -31.868 1.00 79.00 753 PRO A N 1
ATOM 6082 C CA . PRO A 1 753 ? 6.091 29.326 -30.572 1.00 79.00 753 PRO A CA 1
ATOM 6083 C C . PRO A 1 753 ? 5.351 28.376 -29.612 1.00 79.00 753 PRO A C 1
ATOM 6085 O O . PRO A 1 753 ? 5.132 28.712 -28.451 1.00 79.00 753 PRO A O 1
ATOM 6088 N N . TRP A 1 754 ? 4.926 27.197 -30.078 1.00 81.38 754 TRP A N 1
ATOM 6089 C CA . TRP A 1 754 ? 4.246 26.183 -29.262 1.00 81.38 754 TRP A CA 1
ATOM 6090 C C . TRP A 1 754 ? 5.205 25.313 -28.431 1.00 81.38 754 TRP A C 1
ATOM 6092 O O . TRP A 1 754 ? 4.749 24.572 -27.557 1.00 81.38 754 TRP A O 1
ATOM 6102 N N . ILE A 1 755 ? 6.516 25.382 -28.687 1.00 79.69 755 ILE A N 1
ATOM 6103 C CA . ILE A 1 755 ? 7.532 24.631 -27.946 1.00 79.69 755 ILE A CA 1
ATOM 6104 C C . ILE A 1 755 ? 7.859 25.390 -26.655 1.00 79.69 755 ILE A C 1
ATOM 6106 O O . ILE A 1 755 ? 8.326 26.526 -26.695 1.00 79.69 755 ILE A O 1
ATOM 6110 N N . SER A 1 756 ? 7.664 24.767 -25.489 1.00 69.12 756 SER A N 1
ATOM 6111 C CA . SER A 1 756 ? 8.034 25.398 -24.218 1.00 69.12 756 SER A CA 1
ATOM 6112 C C . SER A 1 756 ? 9.556 25.434 -24.056 1.00 69.12 756 SER A C 1
ATOM 6114 O O . SER A 1 756 ? 10.196 24.377 -24.073 1.00 69.12 756 SER A O 1
ATOM 6116 N N . TYR A 1 757 ? 10.125 26.627 -23.852 1.00 56.19 757 TYR A N 1
ATOM 6117 C CA . TYR A 1 757 ? 11.528 26.782 -23.469 1.00 56.19 757 TYR A CA 1
ATOM 6118 C C . TYR A 1 757 ? 11.749 26.288 -22.042 1.00 56.19 757 TYR A C 1
ATOM 6120 O O . TYR A 1 757 ? 11.098 26.754 -21.108 1.00 56.19 757 TYR A O 1
ATOM 6128 N N . PHE A 1 758 ? 12.692 25.364 -21.867 1.00 50.41 758 PHE A N 1
ATOM 6129 C CA . PHE A 1 758 ? 13.155 24.942 -20.549 1.00 50.41 758 PHE A CA 1
ATOM 6130 C C . PHE A 1 758 ? 14.627 25.323 -20.391 1.00 50.41 758 PHE A C 1
ATOM 6132 O O . PHE A 1 758 ? 15.535 24.562 -20.723 1.00 50.41 758 PHE A O 1
ATOM 6139 N N . GLU A 1 759 ? 14.869 26.527 -19.878 1.00 42.50 759 GLU A N 1
ATOM 6140 C CA . GLU A 1 759 ? 16.196 26.951 -19.441 1.00 42.50 759 GLU A CA 1
ATOM 6141 C C . GLU A 1 759 ? 16.456 26.369 -18.048 1.00 42.50 759 GLU A C 1
ATOM 6143 O O . GLU A 1 759 ? 16.156 26.978 -17.022 1.00 42.50 759 GLU A O 1
ATOM 6148 N N . SER A 1 760 ? 16.983 25.146 -17.966 1.00 36.62 760 SER A N 1
ATOM 6149 C CA . SER A 1 760 ? 17.379 24.618 -16.665 1.00 36.62 760 SER A CA 1
ATOM 6150 C C . SER A 1 760 ? 18.722 25.226 -16.242 1.00 36.62 760 SER A C 1
ATOM 6152 O O . SER A 1 760 ? 19.777 24.627 -16.439 1.00 36.62 760 SER A O 1
ATOM 6154 N N . HIS A 1 761 ? 18.672 26.336 -15.506 1.00 33.38 761 HIS A N 1
ATOM 6155 C CA . HIS A 1 761 ? 19.661 26.610 -14.452 1.00 33.38 761 HIS A CA 1
ATOM 6156 C C . HIS A 1 761 ? 19.582 25.568 -13.300 1.00 33.38 761 HIS A C 1
ATOM 6158 O O . HIS A 1 761 ? 20.297 25.683 -12.310 1.00 33.38 761 HIS A O 1
ATOM 6164 N N . MET A 1 762 ? 18.747 24.522 -13.427 1.00 30.78 762 MET A N 1
ATOM 6165 C CA . MET A 1 762 ? 18.514 23.465 -12.432 1.00 30.78 762 MET A CA 1
ATOM 6166 C C . MET A 1 762 ? 19.017 22.052 -12.800 1.00 30.78 762 MET A C 1
ATOM 6168 O O . MET A 1 762 ? 18.822 21.132 -12.015 1.00 30.78 762 MET A O 1
ATOM 6172 N N . CYS A 1 763 ? 19.736 21.832 -13.906 1.00 34.25 763 CYS A N 1
ATOM 6173 C CA . CYS A 1 763 ? 20.359 20.516 -14.176 1.00 34.25 763 CYS A CA 1
ATOM 6174 C C . CYS A 1 763 ? 21.774 20.382 -13.579 1.00 34.25 763 CYS A C 1
ATOM 6176 O O . CYS A 1 763 ? 22.653 19.762 -14.169 1.00 34.25 763 CYS A O 1
ATOM 6178 N N . ARG A 1 764 ? 22.005 20.974 -12.399 1.00 31.44 764 ARG A N 1
ATOM 6179 C CA . ARG A 1 764 ? 23.215 20.757 -11.582 1.00 31.44 764 ARG A CA 1
ATOM 6180 C C . ARG A 1 764 ? 22.951 20.048 -10.247 1.00 31.44 764 ARG A C 1
ATOM 6182 O O . ARG A 1 764 ? 23.899 19.850 -9.507 1.00 31.44 764 ARG A O 1
ATOM 6189 N N . SER A 1 765 ? 21.716 19.647 -9.922 1.00 31.39 765 SER A N 1
ATOM 6190 C CA . SER A 1 765 ? 21.395 19.126 -8.576 1.00 31.39 765 SER A CA 1
ATOM 6191 C C . SER A 1 765 ? 20.778 17.724 -8.500 1.00 31.39 765 SER A C 1
ATOM 6193 O O . SER A 1 765 ? 20.450 17.287 -7.404 1.00 31.39 765 SER A O 1
ATOM 6195 N N . HIS A 1 766 ? 20.646 16.984 -9.605 1.00 31.08 766 HIS A N 1
ATOM 6196 C CA . HIS A 1 766 ? 20.154 15.590 -9.571 1.00 31.08 766 HIS A CA 1
ATOM 6197 C C . HIS A 1 766 ? 21.169 14.544 -10.056 1.00 31.08 766 HIS A C 1
ATOM 6199 O O . HIS A 1 766 ? 20.849 13.362 -10.084 1.00 31.08 766 HIS A O 1
ATOM 6205 N N . TYR A 1 767 ? 22.389 14.960 -10.409 1.00 35.22 767 TYR A N 1
ATOM 6206 C CA . TYR A 1 767 ? 23.427 14.073 -10.950 1.00 35.22 767 TYR A CA 1
ATOM 6207 C C . TYR A 1 767 ? 24.481 13.614 -9.921 1.00 35.22 767 TYR A C 1
ATOM 6209 O O . TYR A 1 767 ? 25.300 12.772 -10.259 1.00 35.22 767 TYR A O 1
ATOM 6217 N N . ASP A 1 768 ? 24.421 14.102 -8.673 1.00 30.53 768 ASP A N 1
ATOM 6218 C CA . ASP A 1 768 ? 25.396 13.795 -7.604 1.00 30.53 768 ASP A CA 1
ATOM 6219 C C . ASP A 1 768 ? 24.839 12.920 -6.459 1.00 30.53 768 ASP A C 1
ATOM 6221 O O . ASP A 1 768 ? 25.450 12.799 -5.398 1.00 30.53 768 ASP A O 1
ATOM 6225 N N . ARG A 1 769 ? 23.676 12.279 -6.626 1.00 26.78 769 ARG A N 1
ATOM 6226 C CA . ARG A 1 769 ? 23.234 11.216 -5.707 1.00 26.78 769 ARG A CA 1
ATOM 6227 C C . ARG A 1 769 ? 23.079 9.937 -6.513 1.00 26.78 769 ARG A C 1
ATOM 6229 O O . ARG A 1 769 ? 22.396 9.963 -7.527 1.00 26.78 769 ARG A O 1
ATOM 6236 N N . TYR A 1 770 ? 23.693 8.859 -6.032 1.00 28.52 770 TYR A N 1
ATOM 6237 C CA . TYR A 1 770 ? 23.885 7.557 -6.689 1.00 28.52 770 TYR A CA 1
ATOM 6238 C C . TYR A 1 770 ? 25.141 7.454 -7.572 1.00 28.52 770 TYR A C 1
ATOM 6240 O O . TYR A 1 770 ? 25.079 7.109 -8.750 1.00 28.52 770 TYR A O 1
ATOM 6248 N N . HIS A 1 771 ? 26.291 7.705 -6.939 1.00 31.75 771 HIS A N 1
ATOM 6249 C CA . HIS A 1 771 ? 27.492 6.891 -7.138 1.00 31.75 771 HIS A CA 1
ATOM 6250 C C . HIS A 1 771 ? 27.582 5.845 -6.031 1.00 31.75 771 HIS A C 1
ATOM 6252 O O . HIS A 1 771 ? 27.213 6.196 -4.884 1.00 31.75 771 HIS A O 1
#

pLDDT: mean 85.47, std 14.61, range [26.78, 98.75]

Foldseek 3Di:
DPPDPPPPDVVNDDLVVLLVVLVPDFLVVLVVQLPDPDPSSVLSSQQQNQQAEEEEAAPDPDDPDFDGGRHYTYDYLVVLLVCLVDPCLVSYAHAEYEYEHEEAQVPAEDPPLVSLVSNLVRAQEYAYEYDYDDQEDEADPNNDRPDPSSLQSYQYYAYQEAHYDLEHPQRANHAEYAYAHEPPPCPDPQDAARADHQQHAEYHYELYAHQLLSPLNDHLNHAYYEYENYADYDLVSVVSSDRQNHQYYHYEAHHPDQEAEPSNDDHLNHAEYEYYYAQLVPPPPDSRPQNNAYYYYQEDRQNHAEYAHERGQHAADDHNDDHQNHAYYHAYQYQYEQVRLLNDQDHLNHAEYAHENYAYAALPCQVNDHLNHAEYAHAHYQHQVDDPPDPCLVVQQDAAREHRQNHAEYHHAQNQNHVVRHDPVSYDDHLNHQYDACANPQDADCPPVDRQNHAYDHHHQYAYQDCPNPDAHLNHQYEEPENYAHQDDDDDHHLNHQEYEHHNYAHQEAPQDEDRLNHQEYAPANYQHQAYDYPCLAPPSRNHAYYHQHAYNHQDCVRHPPHRQNYQEYAHEYQNDQEQAPYDDRLNHQEYAYELYAHAEDPRHDDRQNHAYDHYYHYAHADCPPPDDHQNHAEDHYAQYAHAADAPDDDHLQHAYDAHHQYQHQEYQADDDHLNHAEYHDEDNDDPHFNAADNNPQEDRQNHAYDAHDQGAYEPVRCVNYDDHLNHAEYHHYNYPYPDPPVSVVVCCVVRVNHDDDPPPPPPPPPPPDD

Solvent-accessible surface area (backbone atoms only — not comparable to full-atom values): 38600 Å² total; per-residue (Å²): 138,80,92,77,76,77,79,78,50,75,92,75,55,57,68,70,59,52,52,55,55,56,74,74,48,50,37,71,60,32,59,58,41,40,74,43,88,49,65,70,55,16,50,53,22,44,32,63,46,51,20,24,36,35,36,69,48,65,74,66,93,72,79,93,60,86,42,69,53,70,76,39,33,40,42,54,69,75,53,49,41,51,46,49,70,36,90,60,48,88,75,46,47,31,59,36,40,38,39,38,38,35,46,62,67,87,85,48,68,59,76,65,56,68,33,48,52,60,43,37,82,44,34,66,32,28,33,41,37,39,46,46,70,58,98,81,51,67,40,61,74,75,48,49,67,88,46,71,62,43,42,52,19,30,28,34,40,34,38,59,38,27,41,67,56,42,77,53,70,92,34,77,47,27,30,34,43,36,42,28,22,59,41,74,78,55,92,82,59,92,78,62,61,32,45,57,41,72,52,27,27,34,41,34,42,27,46,32,47,50,63,56,57,39,49,49,50,55,39,68,54,28,29,35,42,36,42,30,43,25,60,49,63,48,68,73,34,56,54,63,33,62,53,72,48,22,30,34,42,36,46,26,42,53,35,85,51,37,62,47,40,82,84,58,73,68,43,59,47,21,28,34,41,38,38,38,41,72,60,59,88,77,48,93,86,58,80,68,84,72,56,36,27,37,39,45,34,54,66,56,39,65,45,23,28,36,43,36,42,32,25,37,57,30,55,43,56,42,50,71,43,64,26,81,60,23,30,35,44,37,40,34,40,32,48,36,37,38,71,43,62,56,70,49,62,66,41,71,48,28,31,36,43,34,52,24,41,26,47,30,38,61,68,78,49,47,63,66,52,33,66,50,22,32,36,41,33,47,25,37,27,40,26,40,68,60,52,94,85,40,80,62,44,63,45,48,58,71,51,72,45,44,53,34,63,49,24,27,34,44,32,41,27,49,13,56,29,31,47,74,49,36,52,72,89,31,54,46,78,33,63,52,24,29,34,43,33,45,24,28,15,44,44,56,71,48,75,90,54,74,42,70,50,23,26,34,43,34,44,28,48,26,53,28,47,56,61,89,73,51,63,77,32,72,54,26,30,37,42,33,50,21,41,26,46,26,47,56,74,87,78,83,62,43,50,51,22,34,40,44,33,49,24,38,27,45,27,43,50,38,68,76,38,62,74,30,38,48,18,35,40,44,35,50,21,46,12,56,26,46,36,37,33,51,71,51,26,83,46,88,73,48,47,37,32,36,40,35,36,37,52,21,46,27,56,52,52,62,36,49,49,65,52,48,46,60,20,33,33,42,34,47,19,10,84,40,30,41,50,67,43,82,47,77,62,31,60,58,21,30,34,41,36,42,34,63,23,45,29,41,49,59,67,82,42,77,61,31,68,53,21,29,35,43,36,41,30,41,27,44,32,40,57,58,78,91,48,70,62,31,66,49,21,31,36,42,36,41,26,44,28,41,30,42,53,61,58,76,46,70,64,33,67,49,24,27,35,43,33,43,26,34,14,28,34,34,52,39,67,39,46,69,70,36,60,46,22,30,35,42,34,54,23,33,13,75,52,106,40,49,28,38,41,42,75,17,50,65,66,59,32,69,44,24,30,37,42,33,47,21,48,28,40,34,34,64,81,41,51,68,74,53,58,81,38,91,47,30,41,38,63,42,60,58,67,40,53,46,93,51,56,70,60,54,49,55,57,45,42,74,75,44,70,72,43,50,84,75,84,66,93,64,83,80,76,74,83,85,70,87,127

Secondary structure (DSSP, 8-state):
--TT-----GGGS-HHHHHHHHHTS-HHHHHHHTT-S-HHHHHHHHHHHTSEEEEEEES-SS----EE-SS-EEE-HHHHHHHHTSTTGGG--BSEEEEEEES--TT---S-HHHHHHHTTTB--EEEEE----TT--B-GGGS-S-HHHHHHEEEEEE-SSPBPSB----TT--EEEEE--GGG-TTTTTPPPB--TT--EEEEES--S-GGGGTT--TT--EEEEES-SS--HHHHHHT--TT--EEEEES-TT--EE-TTS---TT--EEEEE---GGG-TT--------EEE-SB--TT--EEEEESS---EEE-SB--TT--EEEEESS--BHHHHHT----TT--EEEEESSB----GGGGGS-TT--EEE--S--TT---TT-HHHHHHHH--EE--TT--EEE-TT-TTHHHHS-GGGEE--TT--EEE-TTS-----TT---TT--EEE--S---S--TT----TT--EEE--SS--S---PPPPTT--EEE--SS--SEEEEE---TT--EEE--SS--SEEEESSTT-TT----EEEETT---SSGGGGPSPPTT-SEEEE--TT--B-TT----TT--EEE--SS---B-TT----TT--EEE--SS-----TT----TT--EEE--SS-----TT----TT--EEE--SS---B-SS----TT--EEE-----SSS---B-TT-----TT--EEE--SS---HHHHTT----TT--EEE--SS--TTHHHHHHHHHHH-TTSBP---TTTTSSSSS--

Organism: NCBI:txid984486